Protein 7R5M (pdb70)

InterPro domains:
  IPR000089 Biotin/lipoyl attachment [PF00364] (36-109)
  IPR000089 Biotin/lipoyl attachment [PS50968] (34-110)
  IPR001078 2-oxoacid dehydrogenase acyltransferase, catalytic domain [PF00198] (226-458)
  IPR003016 2-oxo acid dehydrogenase, lipoyl-binding site [PS00189] (59-88)
  IPR004167 Peripheral subunit-binding domain [PF02817] (178-211)
  IPR004167 Peripheral subunit-binding domain [PS51826] (177-214)
  IPR006257 Dihydrolipoyllysine-residue acetyltransferase component of pyruvate dehydrogenase complex [TIGR01349] (37-458)
  IPR011053 Single hybrid motif [SSF51230] (33-127)
  IPR023213 Chloramphenicol acetyltransferase-like domain superfamily [G3DSA:3.30.559.10] (214-455)
  IPR036625 E3-binding domain superfamily [G3DSA:4.10.320.10] (173-213)
  IPR036625 E3-binding domain superfamily [SSF47005] (175-215)
  IPR045257 Dihydrolipoamide acetyltransferase/Pyruvate dehydrogenase protein X component [PTHR23151] (23-458)

Foldseek 3Di:
DDDDDDDDPVNVVVVVQLVCQPVPFDKDKDKDKAFFPVVVVVQVVVQPVDDPLAHADVVLLLLLLLQVLCQVQVLQQWWDDDPDIGGDDWAKEWEWAQEPVGIATFIDGRSPPDDSRVVRVSVVVVNVCVRVPPDDPVRGDDGAEYEYEDQVDQVWQDDDDGDGRGYFKYKYWYHKDKDWDWDQDPVGDIDTDITIMIMMMMMGGPVRDHPVSVVSSVVSSNVCNNVVVVSVD/DDDDDDDDPVNVVVVVQLVCQPVPFDKDKDKDKAFFPVVVVVQVVVQPVDDPLAHADVVLLLLLLLQVLCQVQVLQQWWDDDPDIGGDDWAKEWEWAQEPVGIATFIDGRSPPDDSRVVRVSVVVVNVCVRVPPDDPVRGDDGAEYEYEDQVDQVWQDDDDGDGRGYFKYKYWYHKDKDWDWDQDPVGDIDTDITIMIMMMMMGGPVRDHPVSVVSSVVSSNVCNNVVVVSVD/DDKDKDKDAADQVVVVVVQVVVCVPPNDHDDCVLVQVVLLVVLQPWFFAFPPDDDDDVVVVCCVVPPCVPDDGGDGDDDDWDDDHCMIMDMGHDRCNVRVVSSVVSSRVCSPPPSVVSDD/DDDDDDDDPVVVVVVVQLVCQPVPFDKDKDKDKAFFPVVVVVQVVVQPVDDPLAHADVVLLLLLLLQVLCQVQVLQQWWDDDPDIGGDDWAKEWEWAQEPVGIATFIDGRSPPDDSRVVRVSVVVVNVCVRVPPDDPVRGDDGAEYEYEDQVDQVWQDDDDGDGRGYFKYKYWYHKDKDWDWDQDPVGDIDTDITIMIMMMMMGGPVRDHPVSVVSSVVSSNVCNNVVVVSVD/DKDKAFFPVVVVVQVVVQVPDDPLDHADPVLLLVLLLVVLCCVLVPVPPWDWEPCVDIDGRSPPDDSSVSRVVVVVVVVVPCYEYEDQVDQVCYWHHKDKDWDWDQDPVGDTDTDITIMIMNDVVVSSVVSSRVCRNVVVVSVD/DDKDKDKDAADQVVVVVVQVVVCVPPNDHDDCVLVQVVLLVVLQPWFFAFPPDDDDDVVVVCCVPPNCVPDDGGDGDDDDWDDDHCMIMDMGHDRCNVRVVSSVVSSRVCSPPPSVVSDD/DKDKAFFPVVVVVQVVVQVPDDPLDHADPVLLLVLLLVVLCCVLVPVPPWDWEPCVDIDGRSPPDDSSVSRVVVVVVVVVPCYEYEDQVDQVCYWHHKDKDWDWDQDPVGDTDTDITIMIMNDVVVSSVVSSRVCRNVVVVSVD/DKDKAFFPVVVVVQVVVQVPDDPLDHADPVLLLVLLLVVLCCVLVPVPPWDWEPCVDIDGRSPPDDSSVSRVVVVVVVVVPCYEYEDQVDQVCYWHHKDKDWDWDQDPVGDTDTDITIMIMNDVVVSSVVSSRVCRNVVVVSVD/DDKDKDKDAADQVVVVVVQVVVCVPPNDHDDCVLVQVVLLVVLQPWFFAFPPDDDDDVVVVCCVVPNCVPDDGGDGDDDDWDDDHCMIMDMGHDRCNVRVVSSVVSSRVCSPPPSVVSDD

Nearest PDB structures (foldseek):
  8ohs-assembly1_C  TM=1.007E+00  e=3.738E-23  Neurospora crassa
  8dqq-assembly1_A  TM=2.784E-01  e=3.363E+00  Arabidopsis thaliana
  2iw6-assembly2_C  TM=2.604E-01  e=4.975E+00  Homo sapiens
  8ohs-assembly1_C  TM=1.007E+00  e=2.093E-23  Neurospora crassa
  8dqq-assembly1_A  TM=2.784E-01  e=2.907E+00  Arabidopsis thaliana

Secondary structure (DSSP, 8-state):
--EEEEPPHHHHHHHHHHHHHHHHS-EEEEEEEEE-HHHHHHHHHHTTS-SSS----HHHHHHHHHHHHHHHSGGGSEEE-SSEEEE-SS--EEE--EETTEE---EE---TT--HHHHHHHHHHHHHHHHHT---GGGGS--SEEEEE-TTSTT--EE--PPPSS-SEEEEE---EEEEEEEEETTTEEEEEEEEEEEEEEEEETTT--HHHHHHHHHHHHHHHHS-GGG--/--EEEEPPHHHHHHHHHHHHHHHHS-EEEEEEEEE-HHHHHHHHHHTTS-SSS----HHHHHHHHHHHHHHHSGGGSEEE-SSEEEE-SS--EEE-EEETTEEE--EE---TT--HHHHHHHHHHHHHHHHHT---GGGGS--SEEEEE-TTSTT--EE--PPPSS-SEEEEE---EEEEEEEEETTTEEEEEEEEEEEEEEEEETTT--HHHHHHHHHHHHHHHHS-GGG--/--EEEEEE----HHHHHHHHHHHHHT-----HHHHHHHHHHHHTTSB---TT----HHHHHHHHHTS--S----B------B-----EEEEEEHHHHHHHHHHHHHHHHHHHH-STTS--/--EEEEPPHHHHHHHHHHHHHHHHS-EEEEEEEEE-HHHHHHHHHHTTS-SSS----HHHHHHHHHHHHHHHSGGGSEEE-SSEEEE-SS--EEE-EEETTEEE--EE---TT--HHHHHHHHHHHHHHHHHT---GGGGS--SEEEEE-TTSTT--EE--PPPSS-SEEEEE---EEEEEEEEETTTEEEEEEEEEEEEEEEEETTT--HHHHHHHHHHHHHHHHS-GGG--/--EEEE-HHHHHHHHHHTTS-SSS----HHHHHHHHHHHHHHHSTT---S-EEE---EEE--TT--HHHHHHHHHHHHHH--B-EE-TTS---EE---EEEEEEEEETTTEEEEEEEEEEEE--HHHHHHHHHHHHHSGGGG--/--EEEEEE----HHHHHHHHHHHHHT-----HHHHHHHHHHHHTTSB---TT----HHHHHHHHHTSS-S----B------B-----EEEEEEHHHHHHHHHHHHHHHHHHHH-STTS--/--EEEE-HHHHHHHHHHTTS-SSS----HHHHHHHHHHHHHHH-TT---S-EEE---EEE--TT--HHHHHHHHHHHHHH--B-EE-TTS---EE---EEEEEEEEETTTEEEEEEEEEEEE--HHHHHHHHHHHHHSGGGG--/--EEEE-HHHHHHHHHHTTS-SSS----HHHHHHHHHHHHHHH-TT---S-EEE---EEE--TT--HHHHHHHHHHHHHH--B-EE-TTS---EE---EEEEEEEEETTTEEEEEEEEEEEE--HHHHHHHHHHHHHSGGGG--/--EEEEEE----HHHHHHHHHHHHHT-----HHHHHHHHHHHHTTSB---TT----HHHHHHHHHTSS-S----B------B-----EEEEEEHHHHHHHHHHHHHHHHHHHH-STTS--

Sequence (1491 aa):
AYTDVPISGMRKTIAARLKESVTENPHFFVSTNLSVSKLLKLRQALNSSADGRYKLSVNDFLIKAMGIASKRVPTVNSSWRDGVIRQFETVDVSVAVATPNGLITPIVKGVEGKGLESISAAVKELAKKARDGKLKPEEYQGGSISISNMGMNPAVQSFTAIINPPQAAILAVGAPQKVAVPVENEDGTTGVSWDEQIIVTASFDHKVVDGAVGAEWIRELKKVIENPLELLLAYTDVPISGMRKTIAARLKESVTENPHFFVSTNLSVSKLLKLRQALNSSADGRYKLSVNDFLIKAMGIASKRVPTVNSSWRDGVIRQFETVDVSVAVATPNGLITPIVKGVEGKGLESISAAVKELAKKARDGKLKPEEYQGGSISISNMGMNPAVQSFTAIINPPQAAILAVGAPQKVAVPVENEDGTTGVSWDEQIIVTASFDHKVVDGAVGAEWIRELKKVIENPLELLLPPVAVVTAPISLSAAIDVQNKLHKTIGVFLPLSTFITRATEIANQKLPLPANYQPTADELFNQVLGLDKVTRKESRGSYTPTFGSFVFSLQVPKSEEKRAQAFLQKMKLVLEQEPDKLVRAYTDVPISGMRKTIAARLKESVTENPHFFVSTNLSVSKLLKLRQALNSSADGRYKLSVNDFLIKAMGIASKRVPTVNSSWRDGVIRQFETVDVSVAVATPNGLITPIVKGVEGKGLESISAAVKELAKKARDGKLKPEEYQGGSISISNMGMNPAVQSFTAIINPPQAAILAVGAPQKVAVPVENEDGTTGVSWDEQIIVTASFDHKVVDGAVGAEWIRELKKVIENPLELLLVSTNLSVSKLLKLRQALNSSADGRYKLSVNDFLIKAMGIASKRVPTVFETVDVSVTPIVKGVEGKGLESISAAVKELAKKAISISNMGMNPALAVGAPQKVAVPVENEDGTTGVSWDEQIIVTVGAEWIRELKKVIENPLELLLPPVAVVTAPISLSAAIDVQNKLHKTIGVFLPLSTFITRATEIANQKLPLPANYQPTADELFNQVLGLDKVTRKESRGSYTPTFGSFVFSLQVPKSEEKRAQAFLQKMKLVLEQEPDKLVRVSTNLSVSKLLKLRQALNSSADGRYKLSVNDFLIKAMGIASKRVPTVFETVDVSVTPIVKGVEGKGLESISAAVKELAKKAISISNMGMNPALAVGAPQKVAVPVENEDGTTGVSWDEQIIVTVGAEWIRELKKVIENPLELLLVSTNLSVSKLLKLRQALNSSADGRYKLSVNDFLIKAMGIASKRVPTVFETVDVSVTPIVKGVEGKGLESISAAVKELAKKAISISNMGMNPALAVGAPQKVAVPVENEDGTTGVSWDEQIIVTVGAEWIRELKKVIENPLELLLPPVAVVTAPISLSAAIDVQNKLHKTIGVFLPLSTFITRATEIANQKLPLPANYQPTADELFNQVLGLDKVTRKESRGSYTPTFGSFVFSLQVPKSEEKRAQAFLQKMKLVLEQEPDKLVR

Structure (mmCIF, N/CA/C/O backbone):
data_7R5M
#
_entry.id   7R5M
#
_cell.length_a   1.00
_cell.length_b   1.00
_cell.length_c   1.00
_cell.angle_alpha   90.00
_cell.angle_beta   90.00
_cell.angle_gamma   90.00
#
_symmetry.space_group_name_H-M   'P 1'
#
loop_
_entity.id
_entity.type
_entity.pdbx_description
1 polymer 'Dihydrolipoyllysine-residue acetyltransferase component of pyruvate dehydrogenase complex, mitochondrial'
2 polymer 'Pyruvate dehydrogenase X component'
#
loop_
_atom_site.group_PDB
_atom_site.id
_atom_site.type_symbol
_atom_site.label_atom_id
_atom_site.label_alt_id
_atom_site.label_comp_id
_atom_site.label_asym_id
_atom_site.label_entity_id
_atom_site.label_seq_id
_atom_site.pdbx_PDB_ins_code
_atom_site.Cartn_x
_atom_site.Cartn_y
_atom_site.Cartn_z
_atom_site.occupancy
_atom_site.B_iso_or_equiv
_atom_site.auth_seq_id
_atom_site.auth_comp_id
_atom_site.auth_asym_id
_atom_site.auth_atom_id
_atom_site.pdbx_PDB_model_num
ATOM 1 N N . ALA A 1 3 ? 94.586 140.455 157.932 1.00 39.14 226 ALA A N 1
ATOM 2 C CA . ALA A 1 3 ? 93.327 139.945 157.404 1.00 39.14 226 ALA A CA 1
ATOM 3 C C . ALA A 1 3 ? 93.450 138.464 157.058 1.00 39.14 226 ALA A C 1
ATOM 4 O O . ALA A 1 3 ? 94.326 138.067 156.290 1.00 39.14 226 ALA A O 1
ATOM 6 N N . TYR A 1 4 ? 92.565 137.654 157.630 1.00 33.39 227 TYR A N 1
ATOM 7 C CA . TYR A 1 4 ? 92.573 136.208 157.431 1.00 33.39 227 TYR A CA 1
ATOM 8 C C . TYR A 1 4 ? 91.312 135.651 158.084 1.00 33.39 227 TYR A C 1
ATOM 9 O O . TYR A 1 4 ? 90.532 136.388 158.696 1.00 33.39 227 TYR A O 1
ATOM 18 N N . THR A 1 5 ? 91.116 134.340 157.940 1.00 33.70 228 THR A N 1
ATOM 19 C CA . THR A 1 5 ? 89.994 133.634 158.545 1.00 33.70 228 THR A CA 1
ATOM 20 C C . THR A 1 5 ? 90.487 132.322 159.137 1.00 33.70 228 THR A C 1
ATOM 21 O O . THR A 1 5 ? 91.501 131.769 158.702 1.00 33.70 228 THR A O 1
ATOM 25 N N . ASP A 1 6 ? 89.755 131.836 160.139 1.00 38.13 229 ASP A N 1
ATOM 26 C CA . ASP A 1 6 ? 90.062 130.595 160.839 1.00 38.13 229 ASP A CA 1
ATOM 27 C C . ASP A 1 6 ? 88.802 129.749 160.945 1.00 38.13 229 ASP A C 1
ATOM 28 O O . ASP A 1 6 ? 87.715 130.276 161.200 1.00 38.13 229 ASP A O 1
ATOM 33 N N . VAL A 1 7 ? 88.961 128.440 160.745 1.00 44.70 230 VAL A N 1
ATOM 34 C CA . VAL A 1 7 ? 87.865 127.470 160.784 1.00 44.70 230 VAL A CA 1
ATOM 35 C C . VAL A 1 7 ? 88.261 126.359 161.758 1.00 44.70 230 VAL A C 1
ATOM 36 O O . VAL A 1 7 ? 89.390 125.857 161.658 1.00 44.70 230 VAL A O 1
ATOM 40 N N . PRO A 1 8 ? 87.415 125.957 162.722 1.00 51.24 231 PRO A N 1
ATOM 41 C CA . PRO A 1 8 ? 87.820 124.885 163.647 1.00 51.24 231 PRO A CA 1
ATOM 42 C C . PRO A 1 8 ? 88.081 123.566 162.929 1.00 51.24 231 PRO A C 1
ATOM 43 O O . PRO A 1 8 ? 87.401 123.217 161.962 1.00 51.24 231 PRO A O 1
ATOM 47 N N . ILE A 1 9 ? 89.083 122.833 163.418 1.00 46.76 232 ILE A N 1
ATOM 48 C CA . ILE A 1 9 ? 89.427 121.545 162.824 1.00 46.76 232 ILE A CA 1
ATOM 49 C C . ILE A 1 9 ? 88.307 120.544 163.075 1.00 46.76 232 ILE A C 1
ATOM 50 O O . ILE A 1 9 ? 87.734 120.477 164.171 1.00 46.76 232 ILE A O 1
ATOM 55 N N . SER A 1 10 ? 87.991 119.759 162.048 1.00 49.52 233 SER A N 1
ATOM 56 C CA . SER A 1 10 ? 86.916 118.781 162.131 1.00 49.52 233 SER A CA 1
ATOM 57 C C . SER A 1 10 ? 87.325 117.587 162.987 1.00 49.52 233 SER A C 1
ATOM 58 O O . SER A 1 10 ? 88.508 117.267 163.129 1.00 49.52 233 SER A O 1
ATOM 61 N N . GLY A 1 11 ? 86.320 116.926 163.563 1.00 48.06 234 GLY A N 1
ATOM 62 C CA . GLY A 1 11 ? 86.585 115.733 164.351 1.00 48.06 234 GLY A CA 1
ATOM 63 C C . GLY A 1 11 ? 87.147 114.602 163.511 1.00 48.06 234 GLY A C 1
ATOM 64 O O . GLY A 1 11 ? 88.011 113.846 163.967 1.00 48.06 234 GLY A O 1
ATOM 65 N N . MET A 1 12 ? 86.665 114.466 162.274 1.00 49.38 235 MET A N 1
ATOM 66 C CA . MET A 1 12 ? 87.145 113.420 161.382 1.00 49.38 235 MET A CA 1
ATOM 67 C C . MET A 1 12 ? 88.503 113.731 160.764 1.00 49.38 235 MET A C 1
ATOM 68 O O . MET A 1 12 ? 89.172 112.810 160.287 1.00 49.38 235 MET A O 1
ATOM 73 N N . ARG A 1 13 ? 88.944 114.985 160.803 1.00 39.91 236 ARG A N 1
ATOM 74 C CA . ARG A 1 13 ? 90.222 115.371 160.162 1.00 39.91 236 ARG A CA 1
ATOM 75 C C . ARG A 1 13 ? 91.390 114.901 161.034 1.00 39.91 236 ARG A C 1
ATOM 76 O O . ARG A 1 13 ? 92.425 114.569 160.440 1.00 39.91 236 ARG A O 1
ATOM 84 N N . LYS A 1 14 ? 91.271 114.875 162.366 1.00 41.39 237 LYS A N 1
ATOM 85 C CA . LYS A 1 14 ? 92.330 114.367 163.232 1.00 41.39 237 LYS A CA 1
ATOM 86 C C . LYS A 1 14 ? 92.453 112.848 163.163 1.00 41.39 237 LYS A C 1
ATOM 87 O O . LYS A 1 14 ? 93.563 112.316 163.292 1.00 41.39 237 LYS A O 1
ATOM 93 N N . THR A 1 15 ? 91.336 112.139 162.963 1.00 39.54 238 THR A N 1
ATOM 94 C CA . THR A 1 15 ? 91.379 110.680 162.866 1.00 39.54 238 THR A CA 1
ATOM 95 C C . THR A 1 15 ? 92.243 110.207 161.704 1.00 39.54 238 THR A C 1
ATOM 96 O O . THR A 1 15 ? 92.896 109.161 161.805 1.00 39.54 238 THR A O 1
ATOM 100 N N . ILE A 1 16 ? 92.265 110.961 160.606 1.00 32.45 239 ILE A N 1
ATOM 101 C CA . ILE A 1 16 ? 93.136 110.648 159.475 1.00 32.45 239 ILE A CA 1
ATOM 102 C C . ILE A 1 16 ? 94.521 111.280 159.622 1.00 32.45 239 ILE A C 1
ATOM 103 O O . ILE A 1 16 ? 95.510 110.703 159.156 1.00 32.45 239 ILE A O 1
ATOM 108 N N . ALA A 1 17 ? 94.612 112.455 160.252 1.00 25.05 240 ALA A N 1
ATOM 109 C CA . ALA A 1 17 ? 95.908 113.099 160.449 1.00 25.05 240 ALA A CA 1
ATOM 110 C C . ALA A 1 17 ? 96.818 112.232 161.312 1.00 25.05 240 ALA A C 1
ATOM 111 O O . ALA A 1 17 ? 97.987 112.010 160.973 1.00 25.05 240 ALA A O 1
ATOM 113 N N . ALA A 1 18 ? 96.293 111.744 162.441 1.00 24.50 241 ALA A N 1
ATOM 114 C CA . ALA A 1 18 ? 97.070 110.882 163.327 1.00 24.50 241 ALA A CA 1
ATOM 115 C C . ALA A 1 18 ? 97.520 109.616 162.607 1.00 24.50 241 ALA A C 1
ATOM 116 O O . ALA A 1 18 ? 98.663 109.173 162.767 1.00 24.50 241 ALA A O 1
ATOM 118 N N . ARG A 1 19 ? 96.612 109.017 161.829 1.00 20.61 242 ARG A N 1
ATOM 119 C CA . ARG A 1 19 ? 96.900 107.754 161.102 1.00 20.61 242 ARG A CA 1
ATOM 120 C C . ARG A 1 19 ? 98.015 107.995 160.089 1.00 20.61 242 ARG A C 1
ATOM 121 O O . ARG A 1 19 ? 98.944 107.183 160.066 1.00 20.61 242 ARG A O 1
ATOM 129 N N . LEU A 1 20 ? 97.901 109.030 159.254 1.00 15.86 243 LEU A N 1
ATOM 130 C CA . LEU A 1 20 ? 98.943 109.385 158.292 1.00 15.86 243 LEU A CA 1
ATOM 131 C C . LEU A 1 20 ? 100.270 109.655 158.991 1.00 15.86 243 LEU A C 1
ATOM 132 O O . LEU A 1 20 ? 101.332 109.261 158.497 1.00 15.86 243 LEU A O 1
ATOM 137 N N . LYS A 1 21 ? 100.228 110.326 160.144 1.00 17.53 244 LYS A N 1
ATOM 138 C CA . LYS A 1 21 ? 101.459 110.646 160.855 1.00 17.53 244 LYS A CA 1
ATOM 139 C C . LYS A 1 21 ? 102.082 109.388 161.449 1.00 17.53 244 LYS A C 1
ATOM 140 O O . LYS A 1 21 ? 103.305 109.319 161.617 1.00 17.53 244 LYS A O 1
ATOM 146 N N . GLU A 1 22 ? 101.257 108.388 161.772 1.00 19.59 245 GLU A N 1
ATOM 147 C CA . GLU A 1 22 ? 101.758 107.127 162.304 1.00 19.59 245 GLU A CA 1
ATOM 148 C C . GLU A 1 22 ? 102.365 106.260 161.208 1.00 19.59 245 GLU A C 1
ATOM 149 O O . GLU A 1 22 ? 103.340 105.544 161.463 1.00 19.59 245 GLU A O 1
ATOM 155 N N . SER A 1 23 ? 101.803 106.309 159.996 1.00 15.14 246 SER A N 1
ATOM 156 C CA . SER A 1 23 ? 102.295 105.459 158.915 1.00 15.14 246 SER A CA 1
ATOM 157 C C . SER A 1 23 ? 103.727 105.810 158.522 1.00 15.14 246 SER A C 1
ATOM 158 O O . SER A 1 23 ? 104.558 104.915 158.321 1.00 15.14 246 SER A O 1
ATOM 161 N N . VAL A 1 24 ? 104.029 107.104 158.392 1.00 14.07 247 VAL A N 1
ATOM 162 C CA . VAL A 1 24 ? 105.353 107.525 157.936 1.00 14.07 247 VAL A CA 1
ATOM 163 C C . VAL A 1 24 ? 106.427 107.124 158.941 1.00 14.07 247 VAL A C 1
ATOM 164 O O . VAL A 1 24 ? 107.502 106.642 158.561 1.00 14.07 247 VAL A O 1
ATOM 168 N N . THR A 1 25 ? 106.158 107.311 160.232 1.00 19.23 248 THR A N 1
ATOM 169 C CA . THR A 1 25 ? 107.127 106.990 161.273 1.00 19.23 248 THR A CA 1
ATOM 170 C C . THR A 1 25 ? 107.180 105.505 161.621 1.00 19.23 248 THR A C 1
ATOM 171 O O . THR A 1 25 ? 108.025 105.120 162.437 1.00 19.23 248 THR A O 1
ATOM 175 N N . GLU A 1 26 ? 106.315 104.672 161.028 1.00 17.87 249 GLU A N 1
ATOM 176 C CA . GLU A 1 26 ? 106.255 103.244 161.315 1.00 17.87 249 GLU A CA 1
ATOM 177 C C . GLU A 1 26 ? 106.681 102.376 160.139 1.00 17.87 249 GLU A C 1
ATOM 178 O O . GLU A 1 26 ? 107.125 101.246 160.363 1.00 17.87 249 GLU A O 1
ATOM 184 N N . ASN A 1 27 ? 106.588 102.883 158.913 1.00 12.49 250 ASN A N 1
ATOM 185 C CA . ASN A 1 27 ? 106.892 102.119 157.702 1.00 12.49 250 ASN A CA 1
ATOM 186 C C . ASN A 1 27 ? 107.903 102.876 156.845 1.00 12.49 250 ASN A C 1
ATOM 187 O O . ASN A 1 27 ? 107.538 103.909 156.245 1.00 12.49 250 ASN A O 1
ATOM 192 N N . PRO A 1 28 ? 109.165 102.438 156.758 1.00 8.92 251 PRO A N 1
ATOM 193 C CA . PRO A 1 28 ? 110.053 103.010 155.738 1.00 8.92 251 PRO A CA 1
ATOM 194 C C . PRO A 1 28 ? 109.505 102.723 154.349 1.00 8.92 251 PRO A C 1
ATOM 195 O O . PRO A 1 28 ? 108.903 101.677 154.109 1.00 8.92 251 PRO A O 1
ATOM 199 N N . HIS A 1 29 ? 109.716 103.668 153.434 1.00 6.45 252 HIS A N 1
ATOM 200 C CA . HIS A 1 29 ? 109.137 103.628 152.097 1.00 6.45 252 HIS A CA 1
ATOM 201 C C . HIS A 1 29 ? 110.240 103.547 151.052 1.00 6.45 252 HIS A C 1
ATOM 202 O O . HIS A 1 29 ? 111.283 104.194 151.188 1.00 6.45 252 HIS A O 1
ATOM 209 N N . PHE A 1 30 ? 110.006 102.745 150.011 1.00 6.85 253 PHE A N 1
ATOM 210 C CA . PHE A 1 30 ? 110.820 102.812 148.803 1.00 6.85 253 PHE A CA 1
ATOM 211 C C . PHE A 1 30 ? 109.937 102.548 147.592 1.00 6.85 253 PHE A C 1
ATOM 212 O O . PHE A 1 30 ? 109.023 101.718 147.642 1.00 6.85 253 PHE A O 1
ATOM 220 N N . PHE A 1 31 ? 110.216 103.277 146.513 1.00 4.97 254 PHE A N 1
ATOM 221 C CA . PHE A 1 31 ? 109.372 103.337 145.330 1.00 4.97 254 PHE A CA 1
ATOM 222 C C . PHE A 1 31 ? 109.994 102.579 144.164 1.00 4.97 254 PHE A C 1
ATOM 223 O O . PHE A 1 31 ? 111.208 102.366 144.101 1.00 4.97 254 PHE A O 1
ATOM 231 N N . VAL A 1 32 ? 109.129 102.172 143.236 1.00 3.66 255 VAL A N 1
ATOM 232 C CA . VAL A 1 32 ? 109.522 101.548 141.977 1.00 3.66 255 VAL A CA 1
ATOM 233 C C . VAL A 1 32 ? 108.550 102.035 140.910 1.00 3.66 255 VAL A C 1
ATOM 234 O O . VAL A 1 32 ? 107.356 102.197 141.179 1.00 3.66 255 VAL A O 1
ATOM 238 N N . SER A 1 33 ? 109.064 102.286 139.705 1.00 3.17 256 SER A N 1
ATOM 239 C CA . SER A 1 33 ? 108.281 102.845 138.610 1.00 3.17 256 SER A CA 1
ATOM 240 C C . SER A 1 33 ? 108.448 101.983 137.367 1.00 3.17 256 SER A C 1
ATOM 241 O O . SER A 1 33 ? 109.472 101.319 137.185 1.00 3.17 256 SER A O 1
ATOM 244 N N . THR A 1 34 ? 107.426 102.001 136.514 1.00 4.17 257 THR A N 1
ATOM 245 C CA . THR A 1 34 ? 107.479 101.269 135.256 1.00 4.17 257 THR A CA 1
ATOM 246 C C . THR A 1 34 ? 106.516 101.907 134.267 1.00 4.17 257 THR A C 1
ATOM 247 O O . THR A 1 34 ? 105.643 102.694 134.643 1.00 4.17 257 THR A O 1
ATOM 251 N N . ASN A 1 35 ? 106.703 101.563 132.993 1.00 9.47 258 ASN A N 1
ATOM 252 C CA . ASN A 1 35 ? 105.852 102.013 131.899 1.00 9.47 258 ASN A CA 1
ATOM 253 C C . ASN A 1 35 ? 105.214 100.805 131.227 1.00 9.47 258 ASN A C 1
ATOM 254 O O . ASN A 1 35 ? 105.899 99.817 130.942 1.00 9.47 258 ASN A O 1
ATOM 259 N N . LEU A 1 36 ? 103.903 100.883 130.990 1.00 2.22 259 LEU A N 1
ATOM 260 C CA . LEU A 1 36 ? 103.124 99.798 130.408 1.00 2.22 259 LEU A CA 1
ATOM 261 C C . LEU A 1 36 ? 102.463 100.278 129.125 1.00 2.22 259 LEU A C 1
ATOM 262 O O . LEU A 1 36 ? 101.917 101.384 129.078 1.00 2.22 259 LEU A O 1
ATOM 267 N N . SER A 1 37 ? 102.495 99.426 128.102 1.00 1.71 260 SER A N 1
ATOM 268 C CA . SER A 1 37 ? 101.770 99.654 126.857 1.00 1.71 260 SER A CA 1
ATOM 269 C C . SER A 1 37 ? 100.414 98.968 126.943 1.00 1.71 260 SER A C 1
ATOM 270 O O . SER A 1 37 ? 100.333 97.793 127.317 1.00 1.71 260 SER A O 1
ATOM 273 N N . VAL A 1 38 ? 99.356 99.703 126.589 1.00 1.97 261 VAL A N 1
ATOM 274 C CA . VAL A 1 38 ? 97.980 99.277 126.838 1.00 1.97 261 VAL A CA 1
ATOM 275 C C . VAL A 1 38 ? 97.133 99.353 125.570 1.00 1.97 261 VAL A C 1
ATOM 276 O O . VAL A 1 38 ? 95.904 99.446 125.645 1.00 1.97 261 VAL A O 1
ATOM 280 N N . SER A 1 39 ? 97.768 99.295 124.398 1.00 3.15 262 SER A N 1
ATOM 281 C CA . SER A 1 39 ? 97.006 99.328 123.152 1.00 3.15 262 SER A CA 1
ATOM 282 C C . SER A 1 39 ? 96.185 98.054 122.990 1.00 3.15 262 SER A C 1
ATOM 283 O O . SER A 1 39 ? 94.991 98.103 122.664 1.00 3.15 262 SER A O 1
ATOM 286 N N . LYS A 1 40 ? 96.822 96.901 123.210 1.00 5.97 263 LYS A N 1
ATOM 287 C CA . LYS A 1 40 ? 96.139 95.620 123.065 1.00 5.97 263 LYS A CA 1
ATOM 288 C C . LYS A 1 40 ? 94.991 95.497 124.060 1.00 5.97 263 LYS A C 1
ATOM 289 O O . LYS A 1 40 ? 93.931 94.949 123.734 1.00 5.97 263 LYS A O 1
ATOM 295 N N . LEU A 1 41 ? 95.194 95.985 125.287 1.00 4.42 264 LEU A N 1
ATOM 296 C CA . LEU A 1 41 ? 94.131 95.964 126.288 1.00 4.42 264 LEU A CA 1
ATOM 297 C C . LEU A 1 41 ? 92.932 96.794 125.841 1.00 4.42 264 LEU A C 1
ATOM 298 O O . LEU A 1 41 ? 91.781 96.383 126.029 1.00 4.42 264 LEU A O 1
ATOM 303 N N . LEU A 1 42 ? 93.182 97.971 125.259 1.00 4.52 265 LEU A N 1
ATOM 304 C CA . LEU A 1 42 ? 92.089 98.788 124.738 1.00 4.52 265 LEU A CA 1
ATOM 305 C C . LEU A 1 42 ? 91.352 98.074 123.613 1.00 4.52 265 LEU A C 1
ATOM 306 O O . LEU A 1 42 ? 90.117 98.120 123.546 1.00 4.52 265 LEU A O 1
ATOM 311 N N . LYS A 1 43 ? 92.093 97.432 122.703 1.00 5.78 266 LYS A N 1
ATOM 312 C CA . LYS A 1 43 ? 91.447 96.681 121.629 1.00 5.78 266 LYS A CA 1
ATOM 313 C C . LYS A 1 43 ? 90.574 95.562 122.186 1.00 5.78 266 LYS A C 1
ATOM 314 O O . LYS A 1 43 ? 89.449 95.348 121.719 1.00 5.78 266 LYS A O 1
ATOM 320 N N . LEU A 1 44 ? 91.079 94.838 123.189 1.00 5.70 267 LEU A N 1
ATOM 321 C CA . LEU A 1 44 ? 90.304 93.755 123.788 1.00 5.70 267 LEU A CA 1
ATOM 322 C C . LEU A 1 44 ? 89.049 94.291 124.467 1.00 5.70 267 LEU A C 1
ATOM 323 O O . LEU A 1 44 ? 87.968 93.700 124.345 1.00 5.70 267 LEU A O 1
ATOM 328 N N . ARG A 1 45 ? 89.180 95.398 125.208 1.00 6.89 268 ARG A N 1
ATOM 329 C CA . ARG A 1 45 ? 88.020 96.006 125.852 1.00 6.89 268 ARG A CA 1
ATOM 330 C C . ARG A 1 45 ? 86.977 96.424 124.822 1.00 6.89 268 ARG A C 1
ATOM 331 O O . ARG A 1 45 ? 85.779 96.198 125.021 1.00 6.89 268 ARG A O 1
ATOM 339 N N . GLN A 1 46 ? 87.415 97.027 123.712 1.00 8.31 269 GLN A N 1
ATOM 340 C CA . GLN A 1 46 ? 86.474 97.413 122.663 1.00 8.31 269 GLN A CA 1
ATOM 341 C C . GLN A 1 46 ? 85.803 96.187 122.058 1.00 8.31 269 GLN A C 1
ATOM 342 O O . GLN A 1 46 ? 84.617 96.226 121.711 1.00 8.31 269 GLN A O 1
ATOM 348 N N . ALA A 1 47 ? 86.549 95.090 121.921 1.00 8.59 270 ALA A N 1
ATOM 349 C CA . ALA A 1 47 ? 85.971 93.874 121.362 1.00 8.59 270 ALA A CA 1
ATOM 350 C C . ALA A 1 47 ? 84.927 93.279 122.299 1.00 8.59 270 ALA A C 1
ATOM 351 O O . ALA A 1 47 ? 83.920 92.726 121.841 1.00 8.59 270 ALA A O 1
ATOM 353 N N . LEU A 1 48 ? 85.143 93.391 123.613 1.00 9.97 271 LEU A N 1
ATOM 354 C CA . LEU A 1 48 ? 84.263 92.778 124.603 1.00 9.97 271 LEU A CA 1
ATOM 355 C C . LEU A 1 48 ? 83.146 93.699 125.086 1.00 9.97 271 LEU A C 1
ATOM 356 O O . LEU A 1 48 ? 82.228 93.216 125.760 1.00 9.97 271 LEU A O 1
ATOM 361 N N . ASN A 1 49 ? 83.189 94.995 124.761 1.00 11.20 272 ASN A N 1
ATOM 362 C CA . ASN A 1 49 ? 82.135 95.942 125.115 1.00 11.20 272 ASN A CA 1
ATOM 363 C C . ASN A 1 49 ? 81.145 96.186 123.978 1.00 11.20 272 ASN A C 1
ATOM 364 O O . ASN A 1 49 ? 80.215 96.981 124.153 1.00 11.20 272 ASN A O 1
ATOM 369 N N . SER A 1 50 ? 81.303 95.505 122.834 1.00 16.56 273 SER A N 1
ATOM 370 C CA . SER A 1 50 ? 80.379 95.602 121.711 1.00 16.56 273 SER A CA 1
ATOM 371 C C . SER A 1 50 ? 79.588 94.326 121.465 1.00 16.56 273 SER A C 1
ATOM 372 O O . SER A 1 50 ? 78.514 94.397 120.860 1.00 16.56 273 SER A O 1
ATOM 375 N N . SER A 1 51 ? 80.083 93.173 121.915 1.00 16.18 274 SER A N 1
ATOM 376 C CA . SER A 1 51 ? 79.344 91.922 121.801 1.00 16.18 274 SER A CA 1
ATOM 377 C C . SER A 1 51 ? 78.282 91.752 122.885 1.00 16.18 274 SER A C 1
ATOM 378 O O . SER A 1 51 ? 77.648 90.692 122.935 1.00 16.18 274 SER A O 1
ATOM 381 N N . ALA A 1 52 ? 78.070 92.752 123.740 1.00 20.80 275 ALA A N 1
ATOM 382 C CA . ALA A 1 52 ? 77.062 92.724 124.790 1.00 20.80 275 ALA A CA 1
ATOM 383 C C . ALA A 1 52 ? 75.832 93.517 124.365 1.00 20.80 275 ALA A C 1
ATOM 384 O O . ALA A 1 52 ? 75.880 94.342 123.448 1.00 20.80 275 ALA A O 1
ATOM 386 N N . ASP A 1 53 ? 74.723 93.255 125.059 1.00 39.59 276 ASP A N 1
ATOM 387 C CA . ASP A 1 53 ? 73.431 93.872 124.774 1.00 39.59 276 ASP A CA 1
ATOM 388 C C . ASP A 1 53 ? 73.015 94.906 125.815 1.00 39.59 276 ASP A C 1
ATOM 389 O O . ASP A 1 53 ? 71.939 95.497 125.674 1.00 39.59 276 ASP A O 1
ATOM 394 N N . GLY A 1 54 ? 73.836 95.145 126.843 1.00 36.98 277 GLY A N 1
ATOM 395 C CA . GLY A 1 54 ? 73.504 96.042 127.937 1.00 36.98 277 GLY A CA 1
ATOM 396 C C . GLY A 1 54 ? 73.741 95.440 129.311 1.00 36.98 277 GLY A C 1
ATOM 397 O O . GLY A 1 54 ? 73.498 96.101 130.325 1.00 36.98 277 GLY A O 1
ATOM 398 N N . ARG A 1 55 ? 74.202 94.184 129.362 1.00 25.56 278 ARG A N 1
ATOM 399 C CA . ARG A 1 55 ? 74.399 93.509 130.641 1.00 25.56 278 ARG A CA 1
ATOM 400 C C . ARG A 1 55 ? 75.465 94.198 131.486 1.00 25.56 278 ARG A C 1
ATOM 401 O O . ARG A 1 55 ? 75.299 94.344 132.703 1.00 25.56 278 ARG A O 1
ATOM 409 N N . TYR A 1 56 ? 76.564 94.625 130.864 1.00 18.32 279 TYR A N 1
ATOM 410 C CA . TYR A 1 56 ? 77.725 95.115 131.596 1.00 18.32 279 TYR A CA 1
ATOM 411 C C . TYR A 1 56 ? 78.443 96.180 130.774 1.00 18.32 279 TYR A C 1
ATOM 412 O O . TYR A 1 56 ? 78.067 96.485 129.638 1.00 18.32 279 TYR A O 1
ATOM 421 N N . LYS A 1 57 ? 79.491 96.745 131.373 1.00 15.43 280 LYS A N 1
ATOM 422 C CA . LYS A 1 57 ? 80.408 97.648 130.687 1.00 15.43 280 LYS A CA 1
ATOM 423 C C . LYS A 1 57 ? 81.686 97.705 131.510 1.00 15.43 280 LYS A C 1
ATOM 424 O O . LYS A 1 57 ? 81.632 97.959 132.717 1.00 15.43 280 LYS A O 1
ATOM 430 N N . LEU A 1 58 ? 82.823 97.478 130.858 1.00 13.71 281 LEU A N 1
ATOM 431 C CA . LEU A 1 58 ? 84.092 97.256 131.536 1.00 13.71 281 LEU A CA 1
ATOM 432 C C . LEU A 1 58 ? 84.945 98.522 131.541 1.00 13.71 281 LEU A C 1
ATOM 433 O O . LEU A 1 58 ? 84.602 99.544 130.942 1.00 13.71 281 LEU A O 1
ATOM 438 N N . SER A 1 59 ? 86.078 98.436 132.237 1.00 12.12 282 SER A N 1
ATOM 439 C CA . SER A 1 59 ? 87.015 99.546 132.347 1.00 12.12 282 SER A CA 1
ATOM 440 C C . SER A 1 59 ? 88.401 98.982 132.636 1.00 12.12 282 SER A C 1
ATOM 441 O O . SER A 1 59 ? 88.565 97.792 132.912 1.00 12.12 282 SER A O 1
ATOM 444 N N . VAL A 1 60 ? 89.400 99.866 132.572 1.00 9.31 283 VAL A N 1
ATOM 445 C CA . VAL A 1 60 ? 90.793 99.445 132.713 1.00 9.31 283 VAL A CA 1
ATOM 446 C C . VAL A 1 60 ? 91.068 98.963 134.134 1.00 9.31 283 VAL A C 1
ATOM 447 O O . VAL A 1 60 ? 91.886 98.055 134.348 1.00 9.31 283 VAL A O 1
ATOM 451 N N . ASN A 1 61 ? 90.429 99.597 135.126 1.00 9.70 284 ASN A N 1
ATOM 452 C CA . ASN A 1 61 ? 90.708 99.301 136.530 1.00 9.70 284 ASN A CA 1
ATOM 453 C C . ASN A 1 61 ? 90.453 97.835 136.859 1.00 9.70 284 ASN A C 1
ATOM 454 O O . ASN A 1 61 ? 91.200 97.230 137.635 1.00 9.70 284 ASN A O 1
ATOM 459 N N . ASP A 1 62 ? 89.399 97.248 136.283 1.00 14.12 285 ASP A N 1
ATOM 460 C CA . ASP A 1 62 ? 89.109 95.836 136.522 1.00 14.12 285 ASP A CA 1
ATOM 461 C C . ASP A 1 62 ? 90.236 94.948 136.005 1.00 14.12 285 ASP A C 1
ATOM 462 O O . ASP A 1 62 ? 90.641 93.988 136.676 1.00 14.12 285 ASP A O 1
ATOM 467 N N . PHE A 1 63 ? 90.738 95.246 134.802 1.00 7.09 286 PHE A N 1
ATOM 468 C CA . PHE A 1 63 ? 91.861 94.498 134.248 1.00 7.09 286 PHE A CA 1
ATOM 469 C C . PHE A 1 63 ? 93.078 94.602 135.154 1.00 7.09 286 PHE A C 1
ATOM 470 O O . PHE A 1 63 ? 93.757 93.602 135.422 1.00 7.09 286 PHE A O 1
ATOM 478 N N . LEU A 1 64 ? 93.370 95.815 135.631 1.00 6.50 287 LEU A N 1
ATOM 479 C CA . LEU A 1 64 ? 94.521 96.007 136.505 1.00 6.50 287 LEU A CA 1
ATOM 480 C C . LEU A 1 64 ? 94.344 95.255 137.818 1.00 6.50 287 LEU A C 1
ATOM 481 O O . LEU A 1 64 ? 95.303 94.682 138.341 1.00 6.50 287 LEU A O 1
ATOM 486 N N . ILE A 1 65 ? 93.125 95.252 138.363 1.00 9.53 288 ILE A N 1
ATOM 487 C CA . ILE A 1 65 ? 92.843 94.531 139.604 1.00 9.53 288 ILE A CA 1
ATOM 488 C C . ILE A 1 65 ? 93.094 93.035 139.426 1.00 9.53 288 ILE A C 1
ATOM 489 O O . ILE A 1 65 ? 93.742 92.391 140.263 1.00 9.53 288 ILE A O 1
ATOM 494 N N . LYS A 1 66 ? 92.575 92.458 138.337 1.00 7.69 289 LYS A N 1
ATOM 495 C CA . LYS A 1 66 ? 92.764 91.027 138.100 1.00 7.69 289 LYS A CA 1
ATOM 496 C C . LYS A 1 66 ? 94.239 90.689 137.898 1.00 7.69 289 LYS A C 1
ATOM 497 O O . LYS A 1 66 ? 94.738 89.689 138.438 1.00 7.69 289 LYS A O 1
ATOM 503 N N . ALA A 1 67 ? 94.946 91.503 137.106 1.00 6.69 290 ALA A N 1
ATOM 504 C CA . ALA A 1 67 ? 96.370 91.273 136.885 1.00 6.69 290 ALA A CA 1
ATOM 505 C C . ALA A 1 67 ? 97.146 91.392 138.191 1.00 6.69 290 ALA A C 1
ATOM 506 O O . ALA A 1 67 ? 98.104 90.643 138.425 1.00 6.69 290 ALA A O 1
ATOM 508 N N . MET A 1 68 ? 96.706 92.324 139.044 1.00 6.66 291 MET A N 1
ATOM 509 C CA . MET A 1 68 ? 97.335 92.546 140.369 1.00 6.66 291 MET A CA 1
ATOM 510 C C . MET A 1 68 ? 97.126 91.288 141.206 1.00 6.66 291 MET A C 1
ATOM 511 O O . MET A 1 68 ? 98.048 90.950 141.915 1.00 6.66 291 MET A O 1
ATOM 516 N N . GLY A 1 69 ? 95.957 90.643 141.143 1.00 12.12 292 GLY A N 1
ATOM 517 C CA . GLY A 1 69 ? 95.710 89.389 141.845 1.00 12.12 292 GLY A CA 1
ATOM 518 C C . GLY A 1 69 ? 96.610 88.264 141.369 1.00 12.12 292 GLY A C 1
ATOM 519 O O . GLY A 1 69 ? 97.174 87.519 142.178 1.00 12.12 292 GLY A O 1
ATOM 520 N N . ILE A 1 70 ? 96.767 88.135 140.049 1.00 7.40 293 ILE A N 1
ATOM 521 C CA . ILE A 1 70 ? 97.617 87.079 139.497 1.00 7.40 293 ILE A CA 1
ATOM 522 C C . ILE A 1 70 ? 99.066 87.287 139.931 1.00 7.40 293 ILE A C 1
ATOM 523 O O . ILE A 1 70 ? 99.750 86.345 140.356 1.00 7.40 293 ILE A O 1
ATOM 528 N N . ALA A 1 71 ? 99.560 88.524 139.812 1.00 6.75 294 ALA A N 1
ATOM 529 C CA . ALA A 1 71 ? 100.935 88.823 140.205 1.00 6.75 294 ALA A CA 1
ATOM 530 C C . ALA A 1 71 ? 101.157 88.567 141.691 1.00 6.75 294 ALA A C 1
ATOM 531 O O . ALA A 1 71 ? 102.218 88.073 142.091 1.00 6.75 294 ALA A O 1
ATOM 533 N N . SER A 1 72 ? 100.175 88.924 142.525 1.00 5.54 295 SER A N 1
ATOM 534 C CA . SER A 1 72 ? 100.232 88.585 143.944 1.00 5.54 295 SER A CA 1
ATOM 535 C C . SER A 1 72 ? 100.345 87.081 144.143 1.00 5.54 295 SER A C 1
ATOM 536 O O . SER A 1 72 ? 101.090 86.617 145.014 1.00 5.54 295 SER A O 1
ATOM 539 N N . LYS A 1 73 ? 99.596 86.305 143.355 1.00 10.73 296 LYS A N 1
ATOM 540 C CA . LYS A 1 73 ? 99.630 84.855 143.506 1.00 10.73 296 LYS A CA 1
ATOM 541 C C . LYS A 1 73 ? 101.007 84.304 143.160 1.00 10.73 296 LYS A C 1
ATOM 542 O O . LYS A 1 73 ? 101.512 83.403 143.839 1.00 10.73 296 LYS A O 1
ATOM 548 N N . ARG A 1 74 ? 101.630 84.832 142.103 1.00 10.23 297 ARG A N 1
ATOM 549 C CA . ARG A 1 74 ? 102.935 84.317 141.693 1.00 10.23 297 ARG A CA 1
ATOM 550 C C . ARG A 1 74 ? 104.019 84.668 142.708 1.00 10.23 297 ARG A C 1
ATOM 551 O O . ARG A 1 74 ? 104.903 83.847 142.982 1.00 10.23 297 ARG A O 1
ATOM 559 N N . VAL A 1 75 ? 103.966 85.870 143.271 1.00 8.12 298 VAL A N 1
ATOM 560 C CA . VAL A 1 75 ? 104.907 86.334 144.283 1.00 8.12 298 VAL A CA 1
ATOM 561 C C . VAL A 1 75 ? 104.124 86.594 145.569 1.00 8.12 298 VAL A C 1
ATOM 562 O O . VAL A 1 75 ? 103.563 87.674 145.756 1.00 8.12 298 VAL A O 1
ATOM 566 N N . PRO A 1 76 ? 104.063 85.624 146.495 1.00 7.55 299 PRO A N 1
ATOM 567 C CA . PRO A 1 76 ? 103.197 85.804 147.671 1.00 7.55 299 PRO A CA 1
ATOM 568 C C . PRO A 1 76 ? 103.803 86.641 148.788 1.00 7.55 299 PRO A C 1
ATOM 569 O O . PRO A 1 76 ? 103.079 86.981 149.734 1.00 7.55 299 PRO A O 1
ATOM 573 N N . THR A 1 77 ? 105.097 86.977 148.723 1.00 7.58 300 THR A N 1
ATOM 574 C CA . THR A 1 77 ? 105.731 87.726 149.806 1.00 7.58 300 THR A CA 1
ATOM 575 C C . THR A 1 77 ? 105.137 89.121 149.985 1.00 7.58 300 THR A C 1
ATOM 576 O O . THR A 1 77 ? 105.255 89.692 151.075 1.00 7.58 300 THR A O 1
ATOM 580 N N . VAL A 1 78 ? 104.491 89.673 148.956 1.00 6.19 301 VAL A N 1
ATOM 581 C CA . VAL A 1 78 ? 103.876 90.992 149.078 1.00 6.19 301 VAL A CA 1
ATOM 582 C C . VAL A 1 78 ? 102.496 90.886 149.721 1.00 6.19 301 VAL A C 1
ATOM 583 O O . VAL A 1 78 ? 102.016 91.851 150.327 1.00 6.19 301 VAL A O 1
ATOM 587 N N . ASN A 1 79 ? 101.840 89.728 149.605 1.00 10.92 302 ASN A N 1
ATOM 588 C CA . ASN A 1 79 ? 100.534 89.486 150.218 1.00 10.92 302 ASN A CA 1
ATOM 589 C C . ASN A 1 79 ? 100.699 89.045 151.679 1.00 10.92 302 ASN A C 1
ATOM 590 O O . ASN A 1 79 ? 100.292 87.959 152.093 1.00 10.92 302 ASN A O 1
ATOM 595 N N . SER A 1 80 ? 101.309 89.930 152.472 1.00 13.27 303 SER A N 1
ATOM 596 C CA . SER A 1 80 ? 101.673 89.635 153.853 1.00 13.27 303 SER A CA 1
ATOM 597 C C . SER A 1 80 ? 101.426 90.869 154.714 1.00 13.27 303 SER A C 1
ATOM 598 O O . SER A 1 80 ? 100.961 91.907 154.235 1.00 13.27 303 SER A O 1
ATOM 601 N N . SER A 1 81 ? 101.744 90.743 156.002 1.00 17.68 304 SER A N 1
ATOM 602 C CA . SER A 1 81 ? 101.542 91.825 156.957 1.00 17.68 304 SER A CA 1
ATOM 603 C C . SER A 1 81 ? 102.506 91.656 158.124 1.00 17.68 304 SER A C 1
ATOM 604 O O . SER A 1 81 ? 102.984 90.552 158.410 1.00 17.68 304 SER A O 1
ATOM 607 N N . TRP A 1 82 ? 102.748 92.774 158.815 1.00 16.90 305 TRP A N 1
ATOM 608 C CA . TRP A 1 82 ? 103.675 92.864 159.941 1.00 16.90 305 TRP A CA 1
ATOM 609 C C . TRP A 1 82 ? 102.866 93.117 161.209 1.00 16.90 305 TRP A C 1
ATOM 610 O O . TRP A 1 82 ? 102.274 94.190 161.369 1.00 16.90 305 TRP A O 1
ATOM 621 N N . ARG A 1 83 ? 102.849 92.130 162.102 1.00 29.54 306 ARG A N 1
ATOM 622 C CA . ARG A 1 83 ? 102.148 92.193 163.374 1.00 29.54 306 ARG A CA 1
ATOM 623 C C . ARG A 1 83 ? 103.175 92.460 164.480 1.00 29.54 306 ARG A C 1
ATOM 624 O O . ARG A 1 83 ? 104.331 92.794 164.201 1.00 29.54 306 ARG A O 1
ATOM 632 N N . ASP A 1 84 ? 102.732 92.364 165.741 1.00 42.57 307 ASP A N 1
ATOM 633 C CA . ASP A 1 84 ? 103.550 92.740 166.896 1.00 42.57 307 ASP A CA 1
ATOM 634 C C . ASP A 1 84 ? 104.899 92.024 166.918 1.00 42.57 307 ASP A C 1
ATOM 635 O O . ASP A 1 84 ? 105.949 92.665 167.048 1.00 42.57 307 ASP A O 1
ATOM 640 N N . GLY A 1 85 ? 104.887 90.695 166.800 1.00 40.88 308 GLY A N 1
ATOM 641 C CA . GLY A 1 85 ? 106.101 89.899 166.871 1.00 40.88 308 GLY A CA 1
ATOM 642 C C . GLY A 1 85 ? 106.123 88.706 165.936 1.00 40.88 308 GLY A C 1
ATOM 643 O O . GLY A 1 85 ? 106.882 87.758 166.161 1.00 40.88 308 GLY A O 1
ATOM 644 N N . VAL A 1 86 ? 105.300 88.732 164.888 1.00 37.64 309 VAL A N 1
ATOM 645 C CA . VAL A 1 86 ? 105.197 87.615 163.959 1.00 37.64 309 VAL A CA 1
ATOM 646 C C . VAL A 1 86 ? 104.723 88.151 162.615 1.00 37.64 309 VAL A C 1
ATOM 647 O O . VAL A 1 86 ? 104.035 89.172 162.543 1.00 37.64 309 VAL A O 1
ATOM 651 N N . ILE A 1 87 ? 105.109 87.458 161.545 1.00 27.21 310 ILE A N 1
ATOM 652 C CA . ILE A 1 87 ? 104.722 87.818 160.185 1.00 27.21 310 ILE A CA 1
ATOM 653 C C . ILE A 1 87 ? 103.458 87.048 159.838 1.00 27.21 310 ILE A C 1
ATOM 654 O O . ILE A 1 87 ? 103.313 85.876 160.206 1.00 27.21 310 ILE A O 1
ATOM 659 N N . ARG A 1 88 ? 102.543 87.706 159.126 1.00 23.54 311 ARG A N 1
ATOM 660 C CA . ARG A 1 88 ? 101.282 87.114 158.695 1.00 23.54 311 ARG A CA 1
ATOM 661 C C . ARG A 1 88 ? 101.318 86.943 157.185 1.00 23.54 311 ARG A C 1
ATOM 662 O O . ARG A 1 88 ? 101.582 87.906 156.459 1.00 23.54 311 ARG A O 1
ATOM 670 N N . GLN A 1 89 ? 101.065 85.719 156.722 1.00 18.06 312 GLN A N 1
ATOM 671 C CA . GLN A 1 89 ? 101.041 85.383 155.304 1.00 18.06 312 GLN A CA 1
ATOM 672 C C . GLN A 1 89 ? 99.669 84.826 154.955 1.00 18.06 312 GLN A C 1
ATOM 673 O O . GLN A 1 89 ? 99.201 83.875 155.591 1.00 18.06 312 GLN A O 1
ATOM 679 N N . PHE A 1 90 ? 99.037 85.416 153.944 1.00 18.91 313 PHE A N 1
ATOM 680 C CA . PHE A 1 90 ? 97.688 85.071 153.528 1.00 18.91 313 PHE A CA 1
ATOM 681 C C . PHE A 1 90 ? 97.729 84.125 152.328 1.00 18.91 313 PHE A C 1
ATOM 682 O O . PHE A 1 90 ? 98.792 83.785 151.802 1.00 18.91 313 PHE A O 1
ATOM 690 N N . GLU A 1 91 ? 96.537 83.692 151.901 1.00 28.26 314 GLU A N 1
ATOM 691 C CA . GLU A 1 91 ? 96.355 82.889 150.699 1.00 28.26 314 GLU A CA 1
ATOM 692 C C . GLU A 1 91 ? 95.202 83.378 149.826 1.00 28.26 314 GLU A C 1
ATOM 693 O O . GLU A 1 91 ? 94.973 82.798 148.759 1.00 28.26 314 GLU A O 1
ATOM 699 N N . THR A 1 92 ? 94.477 84.417 150.248 1.00 19.88 315 THR A N 1
ATOM 700 C CA . THR A 1 92 ? 93.384 85.019 149.499 1.00 19.88 315 THR A CA 1
ATOM 701 C C . THR A 1 92 ? 93.715 86.490 149.296 1.00 19.88 315 THR A C 1
ATOM 702 O O . THR A 1 92 ? 94.239 87.146 150.202 1.00 19.88 315 THR A O 1
ATOM 706 N N . VAL A 1 93 ? 93.398 87.003 148.111 1.00 12.49 316 VAL A N 1
ATOM 707 C CA . VAL A 1 93 ? 93.755 88.360 147.710 1.00 12.49 316 VAL A CA 1
ATOM 708 C C . VAL A 1 93 ? 92.521 89.241 147.840 1.00 12.49 316 VAL A C 1
ATOM 709 O O . VAL A 1 93 ? 91.501 88.998 147.183 1.00 12.49 316 VAL A O 1
ATOM 713 N N . ASP A 1 94 ? 92.615 90.250 148.704 1.00 16.16 317 ASP A N 1
ATOM 714 C CA . ASP A 1 94 ? 91.601 91.283 148.864 1.00 16.16 317 ASP A CA 1
ATOM 715 C C . ASP A 1 94 ? 92.237 92.619 148.516 1.00 16.16 317 ASP A C 1
ATOM 716 O O . ASP A 1 94 ? 93.324 92.938 149.010 1.00 16.16 317 ASP A O 1
ATOM 721 N N . VAL A 1 95 ? 91.554 93.396 147.677 1.00 6.27 318 VAL A N 1
ATOM 722 C CA . VAL A 1 95 ? 92.083 94.632 147.112 1.00 6.27 318 VAL A CA 1
ATOM 723 C C . VAL A 1 95 ? 91.235 95.790 147.613 1.00 6.27 318 VAL A C 1
ATOM 724 O O . VAL A 1 95 ? 90.004 95.692 147.667 1.00 6.27 318 VAL A O 1
ATOM 728 N N . SER A 1 96 ? 91.901 96.886 147.975 1.00 7.55 319 SER A N 1
ATOM 729 C CA . SER A 1 96 ? 91.253 98.095 148.468 1.00 7.55 319 SER A CA 1
ATOM 730 C C . SER A 1 96 ? 91.289 99.164 147.385 1.00 7.55 319 SER A C 1
ATOM 731 O O . SER A 1 96 ? 92.371 99.577 146.949 1.00 7.55 319 SER A O 1
ATOM 734 N N . VAL A 1 97 ? 90.108 99.637 146.988 1.00 7.95 320 VAL A N 1
ATOM 735 C CA . VAL A 1 97 ? 89.953 100.682 145.983 1.00 7.95 320 VAL A CA 1
ATOM 736 C C . VAL A 1 97 ? 89.578 101.969 146.704 1.00 7.95 320 VAL A C 1
ATOM 737 O O . VAL A 1 97 ? 88.864 101.950 147.712 1.00 7.95 320 VAL A O 1
ATOM 741 N N . ALA A 1 98 ? 90.050 103.093 146.168 1.00 10.15 321 ALA A N 1
ATOM 742 C CA . ALA A 1 98 ? 89.850 104.408 146.765 1.00 10.15 321 ALA A CA 1
ATOM 743 C C . ALA A 1 98 ? 88.758 105.154 146.010 1.00 10.15 321 ALA A C 1
ATOM 744 O O . ALA A 1 98 ? 88.812 105.261 144.780 1.00 10.15 321 ALA A O 1
ATOM 746 N N . VAL A 1 99 ? 87.772 105.661 146.751 1.00 21.03 322 VAL A N 1
ATOM 747 C CA . VAL A 1 99 ? 86.670 106.446 146.205 1.00 21.03 322 VAL A CA 1
ATOM 748 C C . VAL A 1 99 ? 86.669 107.806 146.890 1.00 21.03 322 VAL A C 1
ATOM 749 O O . VAL A 1 99 ? 86.655 107.887 148.125 1.00 21.03 322 VAL A O 1
ATOM 753 N N . ALA A 1 100 ? 86.658 108.866 146.084 1.00 28.65 323 ALA A N 1
ATOM 754 C CA . ALA A 1 100 ? 86.712 110.241 146.564 1.00 28.65 323 ALA A CA 1
ATOM 755 C C . ALA A 1 100 ? 85.308 110.830 146.574 1.00 28.65 323 ALA A C 1
ATOM 756 O O . ALA A 1 100 ? 84.567 110.692 145.595 1.00 28.65 323 ALA A O 1
ATOM 758 N N . THR A 1 101 ? 84.949 111.478 147.675 1.00 39.39 324 THR A N 1
ATOM 759 C CA . THR A 1 101 ? 83.662 112.127 147.864 1.00 39.39 324 THR A CA 1
ATOM 760 C C . THR A 1 101 ? 83.936 113.448 148.566 1.00 39.39 324 THR A C 1
ATOM 761 O O . THR A 1 101 ? 84.994 113.610 149.186 1.00 39.39 324 THR A O 1
ATOM 765 N N . PRO A 1 102 ? 83.017 114.424 148.473 1.00 51.13 325 PRO A N 1
ATOM 766 C CA . PRO A 1 102 ? 83.256 115.703 149.169 1.00 51.13 325 PRO A CA 1
ATOM 767 C C . PRO A 1 102 ? 83.435 115.558 150.670 1.00 51.13 325 PRO A C 1
ATOM 768 O O . PRO A 1 102 ? 84.158 116.357 151.278 1.00 51.13 325 PRO A O 1
ATOM 772 N N . ASN A 1 103 ? 82.797 114.561 151.286 1.00 54.16 326 ASN A N 1
ATOM 773 C CA . ASN A 1 103 ? 82.968 114.347 152.717 1.00 54.16 326 ASN A CA 1
ATOM 774 C C . ASN A 1 103 ? 84.330 113.751 153.061 1.00 54.16 326 ASN A C 1
ATOM 775 O O . ASN A 1 103 ? 84.727 113.805 154.231 1.00 54.16 326 ASN A O 1
ATOM 780 N N . GLY A 1 104 ? 85.051 113.199 152.089 1.00 45.99 327 GLY A N 1
ATOM 781 C CA . GLY A 1 104 ? 86.368 112.643 152.338 1.00 45.99 327 GLY A CA 1
ATOM 782 C C . GLY A 1 104 ? 86.661 111.493 151.394 1.00 45.99 327 GLY A C 1
ATOM 783 O O . GLY A 1 104 ? 86.012 111.332 150.365 1.00 45.99 327 GLY A O 1
ATOM 784 N N . LEU A 1 105 ? 87.653 110.697 151.786 1.00 26.37 328 LEU A N 1
ATOM 785 C CA . LEU A 1 105 ? 88.128 109.558 151.013 1.00 26.37 328 LEU A CA 1
ATOM 786 C C . LEU A 1 105 ? 87.711 108.275 151.720 1.00 26.37 328 LEU A C 1
ATOM 787 O O . LEU A 1 105 ? 88.000 108.100 152.909 1.00 26.37 328 LEU A O 1
ATOM 792 N N . ILE A 1 106 ? 87.086 107.354 151.007 1.00 26.50 329 ILE A N 1
ATOM 793 C CA . ILE A 1 106 ? 86.598 106.095 151.616 1.00 26.50 329 ILE A CA 1
ATOM 794 C C . ILE A 1 106 ? 87.598 105.007 151.227 1.00 26.50 329 ILE A C 1
ATOM 795 O O . ILE A 1 106 ? 88.682 105.369 150.756 1.00 26.50 329 ILE A O 1
ATOM 800 N N . THR A 1 107 ? 87.276 103.734 151.446 1.00 14.04 330 THR A N 1
ATOM 801 C CA . THR A 1 107 ? 88.174 102.594 151.124 1.00 14.04 330 THR A CA 1
ATOM 802 C C . THR A 1 107 ? 87.334 101.333 150.924 1.00 14.04 330 THR A C 1
ATOM 803 O O . THR A 1 107 ? 87.534 100.368 151.687 1.00 14.04 330 THR A O 1
ATOM 807 N N . PRO A 1 108 ? 86.403 101.292 149.946 1.00 16.99 331 PRO A N 1
ATOM 808 C CA . PRO A 1 108 ? 85.646 100.071 149.660 1.00 16.99 331 PRO A CA 1
ATOM 809 C C . PRO A 1 108 ? 86.591 98.876 149.476 1.00 16.99 331 PRO A C 1
ATOM 810 O O . PRO A 1 108 ? 87.761 99.108 149.236 1.00 16.99 331 PRO A O 1
ATOM 814 N N . ILE A 1 109 ? 86.083 97.644 149.553 1.00 14.00 332 ILE A N 1
ATOM 815 C CA . ILE A 1 109 ? 86.896 96.431 149.473 1.00 14.00 332 ILE A CA 1
ATOM 816 C C . ILE A 1 109 ? 86.227 95.474 148.490 1.00 14.00 332 ILE A C 1
ATOM 817 O O . ILE A 1 109 ? 84.999 95.444 148.361 1.00 14.00 332 ILE A O 1
ATOM 822 N N . VAL A 1 110 ? 87.054 94.687 147.799 1.00 12.29 333 VAL A N 1
ATOM 823 C CA . VAL A 1 110 ? 86.617 93.619 146.904 1.00 12.29 333 VAL A CA 1
ATOM 824 C C . VAL A 1 110 ? 87.290 92.335 147.371 1.00 12.29 333 VAL A C 1
ATOM 825 O O . VAL A 1 110 ? 88.497 92.329 147.644 1.00 12.29 333 VAL A O 1
ATOM 829 N N . LYS A 1 111 ? 86.514 91.252 147.454 1.00 17.74 334 LYS A N 1
ATOM 830 C CA . LYS A 1 111 ? 86.960 89.979 148.006 1.00 17.74 334 LYS A CA 1
ATOM 831 C C . LYS A 1 111 ? 86.923 88.886 146.945 1.00 17.74 334 LYS A C 1
ATOM 832 O O . LYS A 1 111 ? 86.104 88.921 146.022 1.00 17.74 334 LYS A O 1
ATOM 838 N N . GLY A 1 112 ? 87.815 87.909 147.095 1.00 26.05 335 GLY A N 1
ATOM 839 C CA . GLY A 1 112 ? 87.845 86.769 146.187 1.00 26.05 335 GLY A CA 1
ATOM 840 C C . GLY A 1 112 ? 88.146 87.154 144.756 1.00 26.05 335 GLY A C 1
ATOM 841 O O . GLY A 1 112 ? 87.505 86.645 143.829 1.00 26.05 335 GLY A O 1
ATOM 842 N N . VAL A 1 113 ? 89.119 88.043 144.555 1.00 14.67 336 VAL A N 1
ATOM 843 C CA . VAL A 1 113 ? 89.466 88.491 143.210 1.00 14.67 336 VAL A CA 1
ATOM 844 C C . VAL A 1 113 ? 90.105 87.372 142.387 1.00 14.67 336 VAL A C 1
ATOM 845 O O . VAL A 1 113 ? 89.872 87.286 141.175 1.00 14.67 336 VAL A O 1
ATOM 849 N N . GLU A 1 114 ? 90.969 86.569 143.010 1.00 20.87 337 GLU A N 1
ATOM 850 C CA . GLU A 1 114 ? 91.698 85.482 142.303 1.00 20.87 337 GLU A CA 1
ATOM 851 C C . GLU A 1 114 ? 90.688 84.607 141.564 1.00 20.87 337 GLU A C 1
ATOM 852 O O . GLU A 1 114 ? 90.882 84.394 140.353 1.00 20.87 337 GLU A O 1
ATOM 858 N N . GLY A 1 115 ? 89.652 84.126 142.253 1.00 12.12 338 GLY A N 1
ATOM 859 C CA . GLY A 1 115 ? 88.617 83.283 141.686 1.00 12.12 338 GLY A CA 1
ATOM 860 C C . GLY A 1 115 ? 87.376 84.048 141.274 1.00 12.12 338 GLY A C 1
ATOM 861 O O . GLY A 1 115 ? 86.298 83.832 141.835 1.00 12.12 338 GLY A O 1
ATOM 862 N N . LYS A 1 116 ? 87.511 84.945 140.300 1.00 13.46 339 LYS A N 1
ATOM 863 C CA . LYS A 1 116 ? 86.420 85.831 139.917 1.00 13.46 339 LYS A CA 1
ATOM 864 C C . LYS A 1 116 ? 86.642 86.296 138.486 1.00 13.46 339 LYS A C 1
ATOM 865 O O . LYS A 1 116 ? 87.727 86.138 137.920 1.00 13.46 339 LYS A O 1
ATOM 871 N N . GLY A 1 117 ? 85.586 86.877 137.913 1.00 18.09 340 GLY A N 1
ATOM 872 C CA . GLY A 1 117 ? 85.614 87.430 136.579 1.00 18.09 340 GLY A CA 1
ATOM 873 C C . GLY A 1 117 ? 85.425 88.940 136.603 1.00 18.09 340 GLY A C 1
ATOM 874 O O . GLY A 1 117 ? 85.173 89.556 137.637 1.00 18.09 340 GLY A O 1
ATOM 875 N N . LEU A 1 118 ? 85.558 89.531 135.415 1.00 14.15 341 LEU A N 1
ATOM 876 C CA . LEU A 1 118 ? 85.529 90.985 135.293 1.00 14.15 341 LEU A CA 1
ATOM 877 C C . LEU A 1 118 ? 84.156 91.548 135.646 1.00 14.15 341 LEU A C 1
ATOM 878 O O . LEU A 1 118 ? 84.059 92.612 136.271 1.00 14.15 341 LEU A O 1
ATOM 883 N N . GLU A 1 119 ? 83.088 90.860 135.226 1.00 19.61 342 GLU A N 1
ATOM 884 C CA . GLU A 1 119 ? 81.727 91.350 135.438 1.00 19.61 342 GLU A CA 1
ATOM 885 C C . GLU A 1 119 ? 81.422 91.525 136.923 1.00 19.61 342 GLU A C 1
ATOM 886 O O . GLU A 1 119 ? 80.903 92.567 137.344 1.00 19.61 342 GLU A O 1
ATOM 892 N N . SER A 1 120 ? 81.721 90.501 137.728 1.00 20.84 343 SER A N 1
ATOM 893 C CA . SER A 1 120 ? 81.450 90.577 139.161 1.00 20.84 343 SER A CA 1
ATOM 894 C C . SER A 1 120 ? 82.264 91.685 139.816 1.00 20.84 343 SER A C 1
ATOM 895 O O . SER A 1 120 ? 81.761 92.397 140.694 1.00 20.84 343 SER A O 1
ATOM 898 N N . ILE A 1 121 ? 83.529 91.830 139.414 1.00 13.37 344 ILE A N 1
ATOM 899 C CA . ILE A 1 121 ? 84.389 92.870 139.977 1.00 13.37 344 ILE A CA 1
ATOM 900 C C . ILE A 1 121 ? 83.806 94.248 139.682 1.00 13.37 344 ILE A C 1
ATOM 901 O O . ILE A 1 121 ? 83.742 95.116 140.562 1.00 13.37 344 ILE A O 1
ATOM 906 N N . SER A 1 122 ? 83.375 94.468 138.436 1.00 12.78 345 SER A N 1
ATOM 907 C CA . SER A 1 122 ? 82.794 95.756 138.064 1.00 12.78 345 SER A CA 1
ATOM 908 C C . SER A 1 122 ? 81.515 96.027 138.847 1.00 12.78 345 SER A C 1
ATOM 909 O O . SER A 1 122 ? 81.311 97.135 139.364 1.00 12.78 345 SER A O 1
ATOM 912 N N . ALA A 1 123 ? 80.639 95.021 138.939 1.00 15.94 346 ALA A N 1
ATOM 913 C CA . ALA A 1 123 ? 79.375 95.191 139.649 1.00 15.94 346 ALA A CA 1
ATOM 914 C C . ALA A 1 123 ? 79.607 95.516 141.119 1.00 15.94 346 ALA A C 1
ATOM 915 O O . ALA A 1 123 ? 78.947 96.400 141.680 1.00 15.94 346 ALA A O 1
ATOM 917 N N . ALA A 1 124 ? 80.544 94.811 141.758 1.00 13.71 347 ALA A N 1
ATOM 918 C CA . ALA A 1 124 ? 80.861 95.083 143.155 1.00 13.71 347 ALA A CA 1
ATOM 919 C C . ALA A 1 124 ? 81.430 96.486 143.326 1.00 13.71 347 ALA A C 1
ATOM 920 O O . ALA A 1 124 ? 81.017 97.227 144.227 1.00 13.71 347 ALA A O 1
ATOM 922 N N . VAL A 1 125 ? 82.404 96.857 142.485 1.00 12.66 348 VAL A N 1
ATOM 923 C CA . VAL A 1 125 ? 83.039 98.169 142.598 1.00 12.66 348 VAL A CA 1
ATOM 924 C C . VAL A 1 125 ? 82.025 99.290 142.403 1.00 12.66 348 VAL A C 1
ATOM 925 O O . VAL A 1 125 ? 82.102 100.324 143.080 1.00 12.66 348 VAL A O 1
ATOM 929 N N . LYS A 1 126 ? 80.978 99.053 141.608 1.00 17.03 349 LYS A N 1
ATOM 930 C CA . LYS A 1 126 ? 80.020 100.118 141.332 1.00 17.03 349 LYS A CA 1
ATOM 931 C C . LYS A 1 126 ? 78.939 100.185 142.400 1.00 17.03 349 LYS A C 1
ATOM 932 O O . LYS A 1 126 ? 78.536 101.286 142.797 1.00 17.03 349 LYS A O 1
ATOM 938 N N . GLU A 1 127 ? 78.461 99.029 142.868 1.00 24.89 350 GLU A N 1
ATOM 939 C CA . GLU A 1 127 ? 77.546 99.009 144.003 1.00 24.89 350 GLU A CA 1
ATOM 940 C C . GLU A 1 127 ? 78.180 99.684 145.214 1.00 24.89 350 GLU A C 1
ATOM 941 O O . GLU A 1 127 ? 77.565 100.544 145.858 1.00 24.89 350 GLU A O 1
ATOM 947 N N . LEU A 1 128 ? 79.426 99.314 145.528 1.00 21.04 351 LEU A N 1
ATOM 948 C CA . LEU A 1 128 ? 80.101 99.900 146.680 1.00 21.04 351 LEU A CA 1
ATOM 949 C C . LEU A 1 128 ? 80.364 101.385 146.474 1.00 21.04 351 LEU A C 1
ATOM 950 O O . LEU A 1 128 ? 80.278 102.163 147.430 1.00 21.04 351 LEU A O 1
ATOM 955 N N . ALA A 1 129 ? 80.722 101.799 145.253 1.00 22.97 352 ALA A N 1
ATOM 956 C CA . ALA A 1 129 ? 80.929 103.221 145.002 1.00 22.97 352 ALA A CA 1
ATOM 957 C C . ALA A 1 129 ? 79.641 104.003 145.230 1.00 22.97 352 ALA A C 1
ATOM 958 O O . ALA A 1 129 ? 79.660 105.090 145.820 1.00 22.97 352 ALA A O 1
ATOM 960 N N . LYS A 1 130 ? 78.511 103.460 144.766 1.00 30.92 353 LYS A N 1
ATOM 961 C CA . LYS A 1 130 ? 77.222 104.113 144.978 1.00 30.92 353 LYS A CA 1
ATOM 962 C C . LYS A 1 130 ? 76.900 104.236 146.465 1.00 30.92 353 LYS A C 1
ATOM 963 O O . LYS A 1 130 ? 76.500 105.308 146.937 1.00 30.92 353 LYS A O 1
ATOM 969 N N . LYS A 1 131 ? 77.064 103.145 147.222 1.00 31.41 354 LYS A N 1
ATOM 970 C CA . LYS A 1 131 ? 76.770 103.205 148.655 1.00 31.41 354 LYS A CA 1
ATOM 971 C C . LYS A 1 131 ? 77.730 104.133 149.391 1.00 31.41 354 LYS A C 1
ATOM 972 O O . LYS A 1 131 ? 77.335 104.804 150.351 1.00 31.41 354 LYS A O 1
ATOM 978 N N . ALA A 1 132 ? 78.995 104.180 148.966 1.00 32.01 355 ALA A N 1
ATOM 979 C CA . ALA A 1 132 ? 79.940 105.116 149.565 1.00 32.01 355 ALA A CA 1
ATOM 980 C C . ALA A 1 132 ? 79.525 106.555 149.302 1.00 32.01 355 ALA A C 1
ATOM 981 O O . ALA A 1 132 ? 79.621 107.410 150.191 1.00 32.01 355 ALA A O 1
ATOM 983 N N . ARG A 1 133 ? 79.064 106.845 148.084 1.00 37.53 356 ARG A N 1
ATOM 984 C CA . ARG A 1 133 ? 78.620 108.199 147.774 1.00 37.53 356 ARG A CA 1
ATOM 985 C C . ARG A 1 133 ? 77.361 108.559 148.554 1.00 37.53 356 ARG A C 1
ATOM 986 O O . ARG A 1 133 ? 77.192 109.712 148.969 1.00 37.53 356 ARG A O 1
ATOM 994 N N . ASP A 1 134 ? 76.472 107.589 148.770 1.00 43.06 357 ASP A N 1
ATOM 995 C CA . ASP A 1 134 ? 75.217 107.832 149.471 1.00 43.06 357 ASP A CA 1
ATOM 996 C C . ASP A 1 134 ? 75.340 107.729 150.989 1.00 43.06 357 ASP A C 1
ATOM 997 O O . ASP A 1 134 ? 74.344 107.944 151.688 1.00 43.06 357 ASP A O 1
ATOM 1002 N N . GLY A 1 135 ? 76.521 107.410 151.517 1.00 46.15 358 GLY A N 1
ATOM 1003 C CA . GLY A 1 135 ? 76.753 107.452 152.948 1.00 46.15 358 GLY A CA 1
ATOM 1004 C C . GLY A 1 135 ? 75.950 106.481 153.791 1.00 46.15 358 GLY A C 1
ATOM 1005 O O . GLY A 1 135 ? 75.383 106.881 154.813 1.00 46.15 358 GLY A O 1
ATOM 1006 N N . LYS A 1 136 ? 75.879 105.216 153.377 1.00 45.41 359 LYS A N 1
ATOM 1007 C CA . LYS A 1 136 ? 75.251 104.148 154.155 1.00 45.41 359 LYS A CA 1
ATOM 1008 C C . LYS A 1 136 ? 76.142 102.914 154.166 1.00 45.41 359 LYS A C 1
ATOM 1009 O O . LYS A 1 136 ? 75.689 101.780 154.001 1.00 45.41 359 LYS A O 1
ATOM 1015 N N . LEU A 1 137 ? 77.432 103.129 154.415 1.00 36.19 360 LEU A N 1
ATOM 1016 C CA . LEU A 1 137 ? 78.431 102.072 154.352 1.00 36.19 360 LEU A CA 1
ATOM 1017 C C . LEU A 1 137 ? 78.645 101.496 155.746 1.00 36.19 360 LEU A C 1
ATOM 1018 O O . LEU A 1 137 ? 78.891 102.233 156.705 1.00 36.19 360 LEU A O 1
ATOM 1023 N N . LYS A 1 138 ? 78.555 100.175 155.842 1.00 44.99 361 LYS A N 1
ATOM 1024 C CA . LYS A 1 138 ? 78.808 99.475 157.088 1.00 44.99 361 LYS A CA 1
ATOM 1025 C C . LYS A 1 138 ? 80.303 99.517 157.424 1.00 44.99 361 LYS A C 1
ATOM 1026 O O . LYS A 1 138 ? 81.141 99.568 156.523 1.00 44.99 361 LYS A O 1
ATOM 1032 N N . PRO A 1 139 ? 80.673 99.440 158.712 1.00 43.98 362 PRO A N 1
ATOM 1033 C CA . PRO A 1 139 ? 82.114 99.504 159.033 1.00 43.98 362 PRO A CA 1
ATOM 1034 C C . PRO A 1 139 ? 82.920 98.291 158.571 1.00 43.98 362 PRO A C 1
ATOM 1035 O O . PRO A 1 139 ? 84.013 98.487 158.018 1.00 43.98 362 PRO A O 1
ATOM 1039 N N . GLU A 1 140 ? 82.394 97.083 158.745 1.00 42.96 363 GLU A N 1
ATOM 1040 C CA . GLU A 1 140 ? 83.106 95.841 158.354 1.00 42.96 363 GLU A CA 1
ATOM 1041 C C . GLU A 1 140 ? 83.521 95.911 156.883 1.00 42.96 363 GLU A C 1
ATOM 1042 O O . GLU A 1 140 ? 84.555 95.300 156.552 1.00 42.96 363 GLU A O 1
ATOM 1048 N N . GLU A 1 141 ? 82.790 96.638 156.031 1.00 33.73 364 GLU A N 1
ATOM 1049 C CA . GLU A 1 141 ? 83.049 96.647 154.604 1.00 33.73 364 GLU A CA 1
ATOM 1050 C C . GLU A 1 141 ? 84.311 97.426 154.236 1.00 33.73 364 GLU A C 1
ATOM 1051 O O . GLU A 1 141 ? 84.811 97.239 153.123 1.00 33.73 364 GLU A O 1
ATOM 1057 N N . TYR A 1 142 ? 84.847 98.301 155.122 1.00 32.53 365 TYR A N 1
ATOM 1058 C CA . TYR A 1 142 ? 86.129 98.984 154.851 1.00 32.53 365 TYR A CA 1
ATOM 1059 C C . TYR A 1 142 ? 87.059 98.882 156.066 1.00 32.53 365 TYR A C 1
ATOM 1060 O O . TYR A 1 142 ? 87.332 99.888 156.719 1.00 32.53 365 TYR A O 1
ATOM 1069 N N . GLN A 1 143 ? 87.576 97.674 156.348 1.00 28.14 366 GLN A N 1
ATOM 1070 C CA . GLN A 1 143 ? 88.419 97.456 157.526 1.00 28.14 366 GLN A CA 1
ATOM 1071 C C . GLN A 1 143 ? 89.825 96.982 157.183 1.00 28.14 366 GLN A C 1
ATOM 1072 O O . GLN A 1 143 ? 90.798 97.530 157.716 1.00 28.14 366 GLN A O 1
ATOM 1078 N N . GLY A 1 144 ? 89.979 95.986 156.311 1.00 20.52 367 GLY A N 1
ATOM 1079 C CA . GLY A 1 144 ? 91.300 95.452 156.024 1.00 20.52 367 GLY A CA 1
ATOM 1080 C C . GLY A 1 144 ? 91.377 94.769 154.681 1.00 20.52 367 GLY A C 1
ATOM 1081 O O . GLY A 1 144 ? 90.409 94.162 154.211 1.00 20.52 367 GLY A O 1
ATOM 1082 N N . GLY A 1 145 ? 92.561 94.851 154.076 1.00 9.37 368 GLY A N 1
ATOM 1083 C CA . GLY A 1 145 ? 92.891 94.197 152.828 1.00 9.37 368 GLY A CA 1
ATOM 1084 C C . GLY A 1 145 ? 94.345 93.784 152.849 1.00 9.37 368 GLY A C 1
ATOM 1085 O O . GLY A 1 145 ? 94.966 93.742 153.915 1.00 9.37 368 GLY A O 1
ATOM 1086 N N . SER A 1 146 ? 94.892 93.475 151.675 1.00 7.56 369 SER A N 1
ATOM 1087 C CA . SER A 1 146 ? 96.296 93.134 151.503 1.00 7.56 369 SER A CA 1
ATOM 1088 C C . SER A 1 146 ? 97.039 94.139 150.640 1.00 7.56 369 SER A C 1
ATOM 1089 O O . SER A 1 146 ? 98.216 94.400 150.895 1.00 7.56 369 SER A O 1
ATOM 1092 N N . ILE A 1 147 ? 96.381 94.703 149.625 1.00 4.31 370 ILE A N 1
ATOM 1093 C CA . ILE A 1 147 ? 96.977 95.659 148.699 1.00 4.31 370 ILE A CA 1
ATOM 1094 C C . ILE A 1 147 ? 95.938 96.746 148.452 1.00 4.31 370 ILE A C 1
ATOM 1095 O O . ILE A 1 147 ? 94.730 96.504 148.548 1.00 4.31 370 ILE A O 1
ATOM 1100 N N . SER A 1 148 ? 96.419 97.949 148.129 1.00 4.24 371 SER A N 1
ATOM 1101 C CA . SER A 1 148 ? 95.584 99.109 147.846 1.00 4.24 371 SER A CA 1
ATOM 1102 C C . SER A 1 148 ? 95.979 99.706 146.503 1.00 4.24 371 SER A C 1
ATOM 1103 O O . SER A 1 148 ? 97.155 99.679 146.122 1.00 4.24 371 SER A O 1
ATOM 1106 N N . ILE A 1 149 ? 94.980 100.223 145.782 1.00 4.62 372 ILE A N 1
ATOM 1107 C CA . ILE A 1 149 ? 95.155 100.776 144.445 1.00 4.62 372 ILE A CA 1
ATOM 1108 C C . ILE A 1 149 ? 94.562 102.179 144.408 1.00 4.62 372 ILE A C 1
ATOM 1109 O O . ILE A 1 149 ? 93.566 102.471 145.076 1.00 4.62 372 ILE A O 1
ATOM 1114 N N . SER A 1 150 ? 95.192 103.052 143.618 1.00 4.48 373 SER A N 1
ATOM 1115 C CA . SER A 1 150 ? 94.692 104.396 143.358 1.00 4.48 373 SER A CA 1
ATOM 1116 C C . SER A 1 150 ? 94.884 104.703 141.880 1.00 4.48 373 SER A C 1
ATOM 1117 O O . SER A 1 150 ? 95.924 104.369 141.305 1.00 4.48 373 SER A O 1
ATOM 1120 N N . ASN A 1 151 ? 93.874 105.331 141.273 1.00 4.97 374 ASN A N 1
ATOM 1121 C CA . ASN A 1 151 ? 93.877 105.685 139.859 1.00 4.97 374 ASN A CA 1
ATOM 1122 C C . ASN A 1 151 ? 93.507 107.156 139.731 1.00 4.97 374 ASN A C 1
ATOM 1123 O O . ASN A 1 151 ? 92.637 107.647 140.457 1.00 4.97 374 ASN A O 1
ATOM 1128 N N . MET A 1 152 ? 94.177 107.857 138.812 1.00 4.42 375 MET A N 1
ATOM 1129 C CA . MET A 1 152 ? 93.874 109.254 138.498 1.00 4.42 375 MET A CA 1
ATOM 1130 C C . MET A 1 152 ? 93.923 109.485 136.989 1.00 4.42 375 MET A C 1
ATOM 1131 O O . MET A 1 152 ? 94.406 110.518 136.513 1.00 4.42 375 MET A O 1
ATOM 1136 N N . GLY A 1 153 ? 93.427 108.522 136.213 1.00 5.84 376 GLY A N 1
ATOM 1137 C CA . GLY A 1 153 ? 93.372 108.681 134.770 1.00 5.84 376 GLY A CA 1
ATOM 1138 C C . GLY A 1 153 ? 92.279 109.588 134.237 1.00 5.84 376 GLY A C 1
ATOM 1139 O O . GLY A 1 153 ? 92.273 109.862 133.033 1.00 5.84 376 GLY A O 1
ATOM 1140 N N . MET A 1 154 ? 91.359 110.064 135.082 1.00 12.12 377 MET A N 1
ATOM 1141 C CA . MET A 1 154 ? 90.327 110.977 134.596 1.00 12.12 377 MET A CA 1
ATOM 1142 C C . MET A 1 154 ? 90.879 112.367 134.298 1.00 12.12 377 MET A C 1
ATOM 1143 O O . MET A 1 154 ? 90.256 113.111 133.532 1.00 12.12 377 MET A O 1
ATOM 1148 N N . ASN A 1 155 ? 92.030 112.725 134.874 1.00 5.97 378 ASN A N 1
ATOM 1149 C CA . ASN A 1 155 ? 92.647 114.029 134.687 1.00 5.97 378 ASN A CA 1
ATOM 1150 C C . ASN A 1 155 ? 93.875 113.876 133.795 1.00 5.97 378 ASN A C 1
ATOM 1151 O O . ASN A 1 155 ? 94.829 113.199 134.206 1.00 5.97 378 ASN A O 1
ATOM 1156 N N . PRO A 1 156 ? 93.926 114.462 132.587 1.00 3.71 379 PRO A N 1
ATOM 1157 C CA . PRO A 1 156 ? 95.108 114.255 131.730 1.00 3.71 379 PRO A CA 1
ATOM 1158 C C . PRO A 1 156 ? 96.374 114.937 132.228 1.00 3.71 379 PRO A C 1
ATOM 1159 O O . PRO A 1 156 ? 97.447 114.671 131.669 1.00 3.71 379 PRO A O 1
ATOM 1163 N N . ALA A 1 157 ? 96.298 115.790 133.249 1.00 6.81 380 ALA A N 1
ATOM 1164 C CA . ALA A 1 157 ? 97.446 116.567 133.699 1.00 6.81 380 ALA A CA 1
ATOM 1165 C C . ALA A 1 157 ? 98.282 115.860 134.760 1.00 6.81 380 ALA A C 1
ATOM 1166 O O . ALA A 1 157 ? 99.236 116.463 135.265 1.00 6.81 380 ALA A O 1
ATOM 1168 N N . VAL A 1 158 ? 97.960 114.612 135.104 1.00 5.01 381 VAL A N 1
ATOM 1169 C CA . VAL A 1 158 ? 98.674 113.848 136.123 1.00 5.01 381 VAL A CA 1
ATOM 1170 C C . VAL A 1 158 ? 99.442 112.758 135.389 1.00 5.01 381 VAL A C 1
ATOM 1171 O O . VAL A 1 158 ? 98.854 111.766 134.938 1.00 5.01 381 VAL A O 1
ATOM 1175 N N . GLN A 1 159 ? 100.759 112.937 135.273 1.00 12.12 382 GLN A N 1
ATOM 1176 C CA . GLN A 1 159 ? 101.599 111.949 134.604 1.00 12.12 382 GLN A CA 1
ATOM 1177 C C . GLN A 1 159 ? 102.009 110.841 135.568 1.00 12.12 382 GLN A C 1
ATOM 1178 O O . GLN A 1 159 ? 101.906 109.653 135.242 1.00 12.12 382 GLN A O 1
ATOM 1184 N N . SER A 1 160 ? 102.477 111.215 136.757 1.00 12.12 383 SER A N 1
ATOM 1185 C CA . SER A 1 160 ? 102.889 110.258 137.772 1.00 12.12 383 SER A CA 1
ATOM 1186 C C . SER A 1 160 ? 102.771 110.915 139.139 1.00 12.12 383 SER A C 1
ATOM 1187 O O . SER A 1 160 ? 102.913 112.133 139.270 1.00 12.12 383 SER A O 1
ATOM 1190 N N . PHE A 1 161 ? 102.508 110.098 140.156 1.00 3.72 384 PHE A N 1
ATOM 1191 C CA . PHE A 1 161 ? 102.361 110.603 141.514 1.00 3.72 384 PHE A CA 1
ATOM 1192 C C . PHE A 1 161 ? 102.629 109.465 142.489 1.00 3.72 384 PHE A C 1
ATOM 1193 O O . PHE A 1 161 ? 102.750 108.301 142.100 1.00 3.72 384 PHE A O 1
ATOM 1201 N N . THR A 1 162 ? 102.716 109.827 143.766 1.00 4.56 385 THR A N 1
ATOM 1202 C CA . THR A 1 162 ? 103.059 108.924 144.854 1.00 4.56 385 THR A CA 1
ATOM 1203 C C . THR A 1 162 ? 101.851 108.794 145.780 1.00 4.56 385 THR A C 1
ATOM 1204 O O . THR A 1 162 ? 100.934 109.620 145.748 1.00 4.56 385 THR A O 1
ATOM 1208 N N . ALA A 1 163 ? 101.851 107.746 146.606 1.00 6.30 386 ALA A N 1
ATOM 1209 C CA . ALA A 1 163 ? 100.798 107.514 147.585 1.00 6.30 386 ALA A CA 1
ATOM 1210 C C . ALA A 1 163 ? 101.408 106.936 148.854 1.00 6.30 386 ALA A C 1
ATOM 1211 O O . ALA A 1 163 ? 102.496 106.354 148.837 1.00 6.30 386 ALA A O 1
ATOM 1213 N N . ILE A 1 164 ? 100.683 107.105 149.959 1.00 7.95 387 ILE A N 1
ATOM 1214 C CA . ILE A 1 164 ? 101.103 106.636 151.276 1.00 7.95 387 ILE A CA 1
ATOM 1215 C C . ILE A 1 164 ? 100.493 105.262 151.520 1.00 7.95 387 ILE A C 1
ATOM 1216 O O . ILE A 1 164 ? 99.363 104.983 151.100 1.00 7.95 387 ILE A O 1
ATOM 1221 N N . ILE A 1 165 ? 101.242 104.400 152.207 1.00 6.26 388 ILE A N 1
ATOM 1222 C CA . ILE A 1 165 ? 100.796 103.040 152.493 1.00 6.26 388 ILE A CA 1
ATOM 1223 C C . ILE A 1 165 ? 99.882 103.070 153.713 1.00 6.26 388 ILE A C 1
ATOM 1224 O O . ILE A 1 165 ? 100.089 103.855 154.646 1.00 6.26 388 ILE A O 1
ATOM 1229 N N . ASN A 1 166 ? 98.862 102.210 153.709 1.00 6.87 389 ASN A N 1
ATOM 1230 C CA . ASN A 1 166 ? 97.966 102.084 154.847 1.00 6.87 389 ASN A CA 1
ATOM 1231 C C . ASN A 1 166 ? 98.675 101.384 156.010 1.00 6.87 389 ASN A C 1
ATOM 1232 O O . ASN A 1 166 ? 99.687 100.714 155.800 1.00 6.87 389 ASN A O 1
ATOM 1237 N N . PRO A 1 167 ? 98.185 101.545 157.246 1.00 9.09 390 PRO A N 1
ATOM 1238 C CA . PRO A 1 167 ? 98.952 101.065 158.427 1.00 9.09 390 PRO A CA 1
ATOM 1239 C C . PRO A 1 167 ? 99.213 99.566 158.394 1.00 9.09 390 PRO A C 1
ATOM 1240 O O . PRO A 1 167 ? 100.381 99.154 158.467 1.00 9.09 390 PRO A O 1
ATOM 1244 N N . PRO A 1 168 ? 98.189 98.705 158.281 1.00 7.62 391 PRO A N 1
ATOM 1245 C CA . PRO A 1 168 ? 98.465 97.266 158.391 1.00 7.62 391 PRO A CA 1
ATOM 1246 C C . PRO A 1 168 ? 98.985 96.630 157.111 1.00 7.62 391 PRO A C 1
ATOM 1247 O O . PRO A 1 168 ? 99.416 95.469 157.156 1.00 7.62 391 PRO A O 1
ATOM 1251 N N . GLN A 1 169 ? 98.969 97.342 155.985 1.00 5.52 392 GLN A N 1
ATOM 1252 C CA . GLN A 1 169 ? 99.360 96.802 154.692 1.00 5.52 392 GLN A CA 1
ATOM 1253 C C . GLN A 1 169 ? 100.821 97.129 154.400 1.00 5.52 392 GLN A C 1
ATOM 1254 O O . GLN A 1 169 ? 101.445 97.956 155.069 1.00 5.52 392 GLN A O 1
ATOM 1260 N N . ALA A 1 170 ? 101.361 96.460 153.371 1.00 6.90 393 ALA A N 1
ATOM 1261 C CA . ALA A 1 170 ? 102.784 96.504 153.047 1.00 6.90 393 ALA A CA 1
ATOM 1262 C C . ALA A 1 170 ? 103.046 96.900 151.595 1.00 6.90 393 ALA A C 1
ATOM 1263 O O . ALA A 1 170 ? 104.167 96.717 151.109 1.00 6.90 393 ALA A O 1
ATOM 1265 N N . ALA A 1 171 ? 102.056 97.447 150.891 1.00 4.75 394 ALA A N 1
ATOM 1266 C CA . ALA A 1 171 ? 102.262 97.865 149.510 1.00 4.75 394 ALA A CA 1
ATOM 1267 C C . ALA A 1 171 ? 101.079 98.706 149.056 1.00 4.75 394 ALA A C 1
ATOM 1268 O O . ALA A 1 171 ? 99.972 98.586 149.588 1.00 4.75 394 ALA A O 1
ATOM 1270 N N . ILE A 1 172 ? 101.330 99.563 148.065 1.00 4.37 395 ILE A N 1
ATOM 1271 C CA . ILE A 1 172 ? 100.265 100.332 147.426 1.00 4.37 395 ILE A CA 1
ATOM 1272 C C . ILE A 1 172 ? 100.692 100.642 145.997 1.00 4.37 395 ILE A C 1
ATOM 1273 O O . ILE A 1 172 ? 101.883 100.799 145.708 1.00 4.37 395 ILE A O 1
ATOM 1278 N N . LEU A 1 173 ? 99.704 100.724 145.100 1.00 3.74 396 LEU A N 1
ATOM 1279 C CA . LEU A 1 173 ? 99.921 100.989 143.682 1.00 3.74 396 LEU A CA 1
ATOM 1280 C C . LEU A 1 173 ? 99.189 102.258 143.270 1.00 3.74 396 LEU A C 1
ATOM 1281 O O . LEU A 1 173 ? 98.050 102.497 143.687 1.00 3.74 396 LEU A O 1
ATOM 1286 N N . ALA A 1 174 ? 99.861 103.065 142.448 1.00 3.88 397 ALA A N 1
ATOM 1287 C CA . ALA A 1 174 ? 99.339 104.315 141.919 1.00 3.88 397 ALA A CA 1
ATOM 1288 C C . ALA A 1 174 ? 99.442 104.283 140.403 1.00 3.88 397 ALA A C 1
ATOM 1289 O O . ALA A 1 174 ? 100.502 103.955 139.854 1.00 3.88 397 ALA A O 1
ATOM 1291 N N . VAL A 1 175 ? 98.341 104.627 139.739 1.00 4.85 398 VAL A N 1
ATOM 1292 C CA . VAL A 1 175 ? 98.222 104.600 138.286 1.00 4.85 398 VAL A CA 1
ATOM 1293 C C . VAL A 1 175 ? 98.035 106.030 137.803 1.00 4.85 398 VAL A C 1
ATOM 1294 O O . VAL A 1 175 ? 97.290 106.808 138.411 1.00 4.85 398 VAL A O 1
ATOM 1298 N N . GLY A 1 176 ? 98.703 106.369 136.704 1.00 3.05 399 GLY A N 1
ATOM 1299 C CA . GLY A 1 176 ? 98.615 107.678 136.098 1.00 3.05 399 GLY A CA 1
ATOM 1300 C C . GLY A 1 176 ? 97.681 107.693 134.907 1.00 3.05 399 GLY A C 1
ATOM 1301 O O . GLY A 1 176 ? 96.867 106.784 134.706 1.00 3.05 399 GLY A O 1
ATOM 1302 N N . ALA A 1 177 ? 97.809 108.764 134.085 1.00 2.18 400 ALA A N 1
ATOM 1303 C CA . ALA A 1 177 ? 96.986 108.973 132.905 1.00 2.18 400 ALA A CA 1
ATOM 1304 C C . ALA A 1 177 ? 97.743 108.545 131.650 1.00 2.18 400 ALA A C 1
ATOM 1305 O O . ALA A 1 177 ? 98.978 108.560 131.634 1.00 2.18 400 ALA A O 1
ATOM 1307 N N . PRO A 1 178 ? 97.064 108.155 130.570 1.00 0.80 401 PRO A N 1
ATOM 1308 C CA . PRO A 1 178 ? 97.792 107.703 129.381 1.00 0.80 401 PRO A CA 1
ATOM 1309 C C . PRO A 1 178 ? 98.460 108.858 128.650 1.00 0.80 401 PRO A C 1
ATOM 1310 O O . PRO A 1 178 ? 98.119 110.030 128.824 1.00 0.80 401 PRO A O 1
ATOM 1314 N N . GLN A 1 179 ? 99.427 108.498 127.809 1.00 1.85 402 GLN A N 1
ATOM 1315 C CA . GLN A 1 179 ? 100.173 109.464 127.019 1.00 1.85 402 GLN A CA 1
ATOM 1316 C C . GLN A 1 179 ? 100.675 108.727 125.785 1.00 1.85 402 GLN A C 1
ATOM 1317 O O . GLN A 1 179 ? 100.563 107.504 125.699 1.00 1.85 402 GLN A O 1
ATOM 1323 N N . LYS A 1 180 ? 101.238 109.472 124.830 1.00 1.46 403 LYS A N 1
ATOM 1324 C CA . LYS A 1 180 ? 101.714 108.917 123.563 1.00 1.46 403 LYS A CA 1
ATOM 1325 C C . LYS A 1 180 ? 103.210 109.141 123.398 1.00 1.46 403 LYS A C 1
ATOM 1326 O O . LYS A 1 180 ? 103.720 110.228 123.691 1.00 1.46 403 LYS A O 1
ATOM 1332 N N . VAL A 1 181 ? 103.910 108.098 122.931 1.00 1.55 404 VAL A N 1
ATOM 1333 C CA . VAL A 1 181 ? 105.356 108.133 122.728 1.00 1.55 404 VAL A CA 1
ATOM 1334 C C . VAL A 1 181 ? 105.717 107.433 121.422 1.00 1.55 404 VAL A C 1
ATOM 1335 O O . VAL A 1 181 ? 104.977 106.589 120.909 1.00 1.55 404 VAL A O 1
ATOM 1339 N N . ALA A 1 182 ? 106.880 107.805 120.886 1.00 1.76 405 ALA A N 1
ATOM 1340 C CA . ALA A 1 182 ? 107.424 107.212 119.670 1.00 1.76 405 ALA A CA 1
ATOM 1341 C C . ALA A 1 182 ? 108.218 105.952 119.992 1.00 1.76 405 ALA A C 1
ATOM 1342 O O . ALA A 1 182 ? 108.935 105.903 120.997 1.00 1.76 405 ALA A O 1
ATOM 1344 N N . VAL A 1 183 ? 108.073 104.935 119.142 1.00 2.62 406 VAL A N 1
ATOM 1345 C CA . VAL A 1 183 ? 108.785 103.664 119.285 1.00 2.62 406 VAL A CA 1
ATOM 1346 C C . VAL A 1 183 ? 109.332 103.252 117.922 1.00 2.62 406 VAL A C 1
ATOM 1347 O O . VAL A 1 183 ? 108.795 103.660 116.877 1.00 2.62 406 VAL A O 1
ATOM 1351 N N . PRO A 1 184 ? 110.400 102.437 117.889 1.00 4.27 407 PRO A N 1
ATOM 1352 C CA . PRO A 1 184 ? 110.933 101.968 116.602 1.00 4.27 407 PRO A CA 1
ATOM 1353 C C . PRO A 1 184 ? 110.252 100.706 116.095 1.00 4.27 407 PRO A C 1
ATOM 1354 O O . PRO A 1 184 ? 109.992 99.765 116.848 1.00 4.27 407 PRO A O 1
ATOM 1358 N N . VAL A 1 185 ? 109.956 100.699 114.794 1.00 19.81 408 VAL A N 1
ATOM 1359 C CA . VAL A 1 185 ? 109.345 99.561 114.110 1.00 19.81 408 VAL A CA 1
ATOM 1360 C C . VAL A 1 185 ? 110.226 99.149 112.933 1.00 19.81 408 VAL A C 1
ATOM 1361 O O . VAL A 1 185 ? 110.689 100.002 112.167 1.00 19.81 408 VAL A O 1
ATOM 1365 N N . GLU A 1 186 ? 110.490 97.845 112.816 1.00 34.36 409 GLU A N 1
ATOM 1366 C CA . GLU A 1 186 ? 111.305 97.300 111.726 1.00 34.36 409 GLU A CA 1
ATOM 1367 C C . GLU A 1 186 ? 110.399 97.040 110.531 1.00 34.36 409 GLU A C 1
ATOM 1368 O O . GLU A 1 186 ? 109.780 95.982 110.408 1.00 34.36 409 GLU A O 1
ATOM 1374 N N . ASN A 1 187 ? 110.307 98.037 109.653 1.00 51.16 410 ASN A N 1
ATOM 1375 C CA . ASN A 1 187 ? 109.508 97.916 108.440 1.00 51.16 410 ASN A CA 1
ATOM 1376 C C . ASN A 1 187 ? 110.032 96.778 107.573 1.00 51.16 410 ASN A C 1
ATOM 1377 O O . ASN A 1 187 ? 111.240 96.532 107.508 1.00 51.16 410 ASN A O 1
ATOM 1382 N N . GLU A 1 188 ? 109.107 96.068 106.917 1.00 70.20 411 GLU A N 1
ATOM 1383 C CA . GLU A 1 188 ? 109.465 94.898 106.116 1.00 70.20 411 GLU A CA 1
ATOM 1384 C C . GLU A 1 188 ? 110.441 95.220 104.987 1.00 70.20 411 GLU A C 1
ATOM 1385 O O . GLU A 1 188 ? 111.129 94.313 104.507 1.00 70.20 411 GLU A O 1
ATOM 1391 N N . ASP A 1 189 ? 110.521 96.480 104.551 1.00 72.15 412 ASP A N 1
ATOM 1392 C CA . ASP A 1 189 ? 111.470 96.856 103.507 1.00 72.15 412 ASP A CA 1
ATOM 1393 C C . ASP A 1 189 ? 112.925 96.766 103.959 1.00 72.15 412 ASP A C 1
ATOM 1394 O O . ASP A 1 189 ? 113.816 96.809 103.102 1.00 72.15 412 ASP A O 1
ATOM 1399 N N . GLY A 1 190 ? 113.189 96.652 105.264 1.00 71.15 413 GLY A N 1
ATOM 1400 C CA . GLY A 1 190 ? 114.540 96.532 105.781 1.00 71.15 413 GLY A CA 1
ATOM 1401 C C . GLY A 1 190 ? 115.100 97.827 106.333 1.00 71.15 413 GLY A C 1
ATOM 1402 O O . GLY A 1 190 ? 116.288 98.116 106.159 1.00 71.15 413 GLY A O 1
ATOM 1403 N N . THR A 1 191 ? 114.253 98.614 106.994 1.00 51.85 414 THR A N 1
ATOM 1404 C CA . THR A 1 191 ? 114.637 99.901 107.568 1.00 51.85 414 THR A CA 1
ATOM 1405 C C . THR A 1 191 ? 113.971 100.019 108.937 1.00 51.85 414 THR A C 1
ATOM 1406 O O . THR A 1 191 ? 113.382 99.060 109.444 1.00 51.85 414 THR A O 1
ATOM 1410 N N . THR A 1 192 ? 114.072 101.207 109.535 1.00 29.80 415 THR A N 1
ATOM 1411 C CA . THR A 1 192 ? 113.488 101.512 110.836 1.00 29.80 415 THR A CA 1
ATOM 1412 C C . THR A 1 192 ? 112.593 102.733 110.692 1.00 29.80 415 THR A C 1
ATOM 1413 O O . THR A 1 192 ? 113.003 103.740 110.106 1.00 29.80 415 THR A O 1
ATOM 1417 N N . GLY A 1 193 ? 111.374 102.632 111.229 1.00 20.18 416 GLY A N 1
ATOM 1418 C CA . GLY A 1 193 ? 110.401 103.702 111.163 1.00 20.18 416 GLY A CA 1
ATOM 1419 C C . GLY A 1 193 ? 109.843 104.026 112.538 1.00 20.18 416 GLY A C 1
ATOM 1420 O O . GLY A 1 193 ? 110.125 103.343 113.526 1.00 20.18 416 GLY A O 1
ATOM 1421 N N . VAL A 1 194 ? 109.010 105.063 112.560 1.00 4.53 417 VAL A N 1
ATOM 1422 C CA . VAL A 1 194 ? 108.437 105.612 113.784 1.00 4.53 417 VAL A CA 1
ATOM 1423 C C . VAL A 1 194 ? 106.999 105.130 113.891 1.00 4.53 417 VAL A C 1
ATOM 1424 O O . VAL A 1 194 ? 106.229 105.237 112.928 1.00 4.53 417 VAL A O 1
ATOM 1428 N N . SER A 1 195 ? 106.642 104.593 115.057 1.00 3.47 418 SER A N 1
ATOM 1429 C CA . SER A 1 195 ? 105.268 104.242 115.383 1.00 3.47 418 SER A CA 1
ATOM 1430 C C . SER A 1 195 ? 104.895 104.947 116.676 1.00 3.47 418 SER A C 1
ATOM 1431 O O . SER A 1 195 ? 105.762 105.266 117.493 1.00 3.47 418 SER A O 1
ATOM 1434 N N . TRP A 1 196 ? 103.598 105.187 116.856 1.00 2.97 419 TRP A N 1
ATOM 1435 C CA . TRP A 1 196 ? 103.077 105.939 117.993 1.00 2.97 419 TRP A CA 1
ATOM 1436 C C . TRP A 1 196 ? 102.330 104.984 118.911 1.00 2.97 419 TRP A C 1
ATOM 1437 O O . TRP A 1 196 ? 101.218 104.550 118.594 1.00 2.97 419 TRP A O 1
ATOM 1448 N N . ASP A 1 197 ? 102.944 104.666 120.046 1.00 3.82 420 ASP A N 1
ATOM 1449 C CA . ASP A 1 197 ? 102.352 103.793 121.046 1.00 3.82 420 ASP A CA 1
ATOM 1450 C C . ASP A 1 197 ? 101.758 104.655 122.151 1.00 3.82 420 ASP A C 1
ATOM 1451 O O . ASP A 1 197 ? 102.191 105.790 122.371 1.00 3.82 420 ASP A O 1
ATOM 1456 N N . GLU A 1 198 ? 100.754 104.110 122.836 1.00 1.41 421 GLU A N 1
ATOM 1457 C CA . GLU A 1 198 ? 100.141 104.741 123.998 1.00 1.41 421 GLU A CA 1
ATOM 1458 C C . GLU A 1 198 ? 100.570 103.988 125.252 1.00 1.41 421 GLU A C 1
ATOM 1459 O O . GLU A 1 198 ? 100.448 102.759 125.315 1.00 1.41 421 GLU A O 1
ATOM 1465 N N . GLN A 1 199 ? 101.020 104.733 126.263 1.00 1.89 422 GLN A N 1
ATOM 1466 C CA . GLN A 1 199 ? 101.616 104.175 127.470 1.00 1.89 422 GLN A CA 1
ATOM 1467 C C . GLN A 1 199 ? 101.023 104.829 128.709 1.00 1.89 422 GLN A C 1
ATOM 1468 O O . GLN A 1 199 ? 100.494 105.942 128.658 1.00 1.89 422 GLN A O 1
ATOM 1474 N N . ILE A 1 200 ? 101.124 104.109 129.827 1.00 1.60 423 ILE A N 1
ATOM 1475 C CA . ILE A 1 200 ? 100.820 104.635 131.153 1.00 1.60 423 ILE A CA 1
ATOM 1476 C C . ILE A 1 200 ? 102.040 104.373 132.029 1.00 1.60 423 ILE A C 1
ATOM 1477 O O . ILE A 1 200 ? 102.819 103.450 131.772 1.00 1.60 423 ILE A O 1
ATOM 1482 N N . ILE A 1 201 ? 102.206 105.196 133.066 1.00 3.21 424 ILE A N 1
ATOM 1483 C CA . ILE A 1 201 ? 103.303 105.085 134.026 1.00 3.21 424 ILE A CA 1
ATOM 1484 C C . ILE A 1 201 ? 102.697 104.668 135.357 1.00 3.21 424 ILE A C 1
ATOM 1485 O O . ILE A 1 201 ? 101.800 105.343 135.880 1.00 3.21 424 ILE A O 1
ATOM 1490 N N . VAL A 1 202 ? 103.193 103.559 135.902 1.00 5.29 425 VAL A N 1
ATOM 1491 C CA . VAL A 1 202 ? 102.683 102.950 137.127 1.00 5.29 425 VAL A CA 1
ATOM 1492 C C . VAL A 1 202 ? 103.774 103.043 138.184 1.00 5.29 425 VAL A C 1
ATOM 1493 O O . VAL A 1 202 ? 104.933 102.696 137.919 1.00 5.29 425 VAL A O 1
ATOM 1497 N N . THR A 1 203 ? 103.400 103.510 139.377 1.00 6.31 426 THR A N 1
ATOM 1498 C CA . THR A 1 203 ? 104.300 103.619 140.517 1.00 6.31 426 THR A CA 1
ATOM 1499 C C . THR A 1 203 ? 103.803 102.712 141.632 1.00 6.31 426 THR A C 1
ATOM 1500 O O . THR A 1 203 ? 102.597 102.608 141.865 1.00 6.31 426 THR A O 1
ATOM 1504 N N . ALA A 1 204 ? 104.737 102.039 142.301 1.00 12.12 427 ALA A N 1
ATOM 1505 C CA . ALA A 1 204 ? 104.439 101.139 143.406 1.00 12.12 427 ALA A CA 1
ATOM 1506 C C . ALA A 1 204 ? 105.311 101.522 144.588 1.00 12.12 427 ALA A C 1
ATOM 1507 O O . ALA A 1 204 ? 106.528 101.677 144.438 1.00 12.12 427 ALA A O 1
ATOM 1509 N N . SER A 1 205 ? 104.689 101.664 145.756 1.00 12.12 428 SER A N 1
ATOM 1510 C CA . SER A 1 205 ? 105.381 101.994 146.994 1.00 12.12 428 SER A CA 1
ATOM 1511 C C . SER A 1 205 ? 105.344 100.773 147.899 1.00 12.12 428 SER A C 1
ATOM 1512 O O . SER A 1 205 ? 104.279 100.168 148.088 1.00 12.12 428 SER A O 1
ATOM 1515 N N . PHE A 1 206 ? 106.507 100.424 148.454 1.00 5.65 429 PHE A N 1
ATOM 1516 C CA . PHE A 1 206 ? 106.693 99.206 149.226 1.00 5.65 429 PHE A CA 1
ATOM 1517 C C . PHE A 1 206 ? 107.378 99.535 150.542 1.00 5.65 429 PHE A C 1
ATOM 1518 O O . PHE A 1 206 ? 108.193 100.463 150.627 1.00 5.65 429 PHE A O 1
ATOM 1526 N N . ASP A 1 207 ? 107.038 98.756 151.566 1.00 8.25 430 ASP A N 1
ATOM 1527 C CA . ASP A 1 207 ? 107.750 98.771 152.834 1.00 8.25 430 ASP A CA 1
ATOM 1528 C C . ASP A 1 207 ? 108.949 97.834 152.762 1.00 8.25 430 ASP A C 1
ATOM 1529 O O . ASP A 1 207 ? 108.894 96.778 152.127 1.00 8.25 430 ASP A O 1
ATOM 1534 N N . HIS A 1 208 ? 110.029 98.224 153.441 1.00 8.35 431 HIS A N 1
ATOM 1535 C CA . HIS A 1 208 ? 111.306 97.523 153.376 1.00 8.35 431 HIS A CA 1
ATOM 1536 C C . HIS A 1 208 ? 111.547 96.582 154.554 1.00 8.35 431 HIS A C 1
ATOM 1537 O O . HIS A 1 208 ? 112.625 95.985 154.635 1.00 8.35 431 HIS A O 1
ATOM 1544 N N . LYS A 1 209 ? 110.576 96.422 155.461 1.00 12.83 432 LYS A N 1
ATOM 1545 C CA . LYS A 1 209 ? 110.664 95.412 156.511 1.00 12.83 432 LYS A CA 1
ATOM 1546 C C . LYS A 1 209 ? 110.092 94.067 156.084 1.00 12.83 432 LYS A C 1
ATOM 1547 O O . LYS A 1 209 ? 110.567 93.028 156.560 1.00 12.83 432 LYS A O 1
ATOM 1553 N N . VAL A 1 210 ? 109.096 94.070 155.197 1.00 13.13 433 VAL A N 1
ATOM 1554 C CA . VAL A 1 210 ? 108.463 92.848 154.713 1.00 13.13 433 VAL A CA 1
ATOM 1555 C C . VAL A 1 210 ? 108.877 92.504 153.283 1.00 13.13 433 VAL A C 1
ATOM 1556 O O . VAL A 1 210 ? 108.777 91.329 152.894 1.00 13.13 433 VAL A O 1
ATOM 1560 N N . VAL A 1 211 ? 109.390 93.467 152.512 1.00 7.04 434 VAL A N 1
ATOM 1561 C CA . VAL A 1 211 ? 109.693 93.295 151.097 1.00 7.04 434 VAL A CA 1
ATOM 1562 C C . VAL A 1 211 ? 111.102 93.828 150.870 1.00 7.04 434 VAL A C 1
ATOM 1563 O O . VAL A 1 211 ? 111.589 94.677 151.624 1.00 7.04 434 VAL A O 1
ATOM 1567 N N . ASP A 1 212 ? 111.763 93.315 149.833 1.00 5.50 435 ASP A N 1
ATOM 1568 C CA . ASP A 1 212 ? 113.067 93.782 149.383 1.00 5.50 435 ASP A CA 1
ATOM 1569 C C . ASP A 1 212 ? 112.964 94.276 147.946 1.00 5.50 435 ASP A C 1
ATOM 1570 O O . ASP A 1 212 ? 111.924 94.155 147.294 1.00 5.50 435 ASP A O 1
ATOM 1575 N N . GLY A 1 213 ? 114.067 94.857 147.465 1.00 5.23 436 GLY A N 1
ATOM 1576 C CA . GLY A 1 213 ? 114.068 95.438 146.131 1.00 5.23 436 GLY A CA 1
ATOM 1577 C C . GLY A 1 213 ? 113.821 94.409 145.045 1.00 5.23 436 GLY A C 1
ATOM 1578 O O . GLY A 1 213 ? 113.056 94.653 144.107 1.00 5.23 436 GLY A O 1
ATOM 1579 N N . ALA A 1 214 ? 114.480 93.251 145.148 1.00 6.48 437 ALA A N 1
ATOM 1580 C CA . ALA A 1 214 ? 114.336 92.218 144.128 1.00 6.48 437 ALA A CA 1
ATOM 1581 C C . ALA A 1 214 ? 112.903 91.707 144.065 1.00 6.48 437 ALA A C 1
ATOM 1582 O O . ALA A 1 214 ? 112.374 91.457 142.976 1.00 6.48 437 ALA A O 1
ATOM 1584 N N . VAL A 1 215 ? 112.262 91.540 145.225 1.00 6.34 438 VAL A N 1
ATOM 1585 C CA . VAL A 1 215 ? 110.887 91.046 145.263 1.00 6.34 438 VAL A CA 1
ATOM 1586 C C . VAL A 1 215 ? 109.955 92.029 144.561 1.00 6.34 438 VAL A C 1
ATOM 1587 O O . VAL A 1 215 ? 109.094 91.636 143.765 1.00 6.34 438 VAL A O 1
ATOM 1591 N N . GLY A 1 216 ? 110.110 93.323 144.853 1.00 5.14 439 GLY A N 1
ATOM 1592 C CA . GLY A 1 216 ? 109.300 94.327 144.181 1.00 5.14 439 GLY A CA 1
ATOM 1593 C C . GLY A 1 216 ? 109.551 94.379 142.685 1.00 5.14 439 GLY A C 1
ATOM 1594 O O . GLY A 1 216 ? 108.620 94.556 141.894 1.00 5.14 439 GLY A O 1
ATOM 1595 N N . ALA A 1 217 ? 110.816 94.235 142.278 1.00 4.84 440 ALA A N 1
ATOM 1596 C CA . ALA A 1 217 ? 111.136 94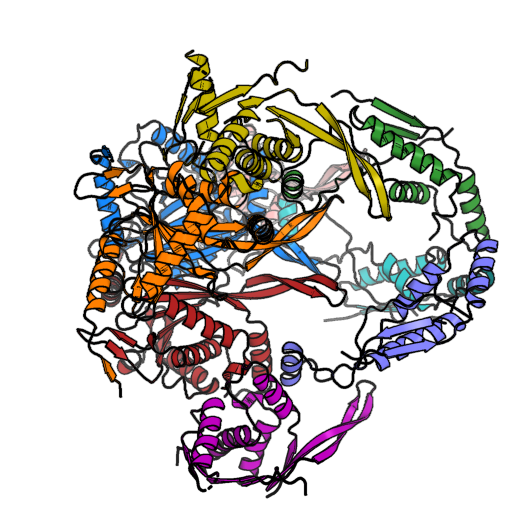.221 140.853 1.00 4.84 440 ALA A CA 1
ATOM 1597 C C . ALA A 1 217 ? 110.476 93.038 140.155 1.00 4.84 440 ALA A C 1
ATOM 1598 O O . ALA A 1 217 ? 109.919 93.184 139.058 1.00 4.84 440 ALA A O 1
ATOM 1600 N N . GLU A 1 218 ? 110.518 91.859 140.782 1.00 5.70 441 GLU A N 1
ATOM 1601 C CA . GLU A 1 218 ? 109.847 90.697 140.210 1.00 5.70 441 GLU A CA 1
ATOM 1602 C C . GLU A 1 218 ? 108.343 90.914 140.137 1.00 5.70 441 GLU A C 1
ATOM 1603 O O . GLU A 1 218 ? 107.718 90.575 139.130 1.00 5.70 441 GLU A O 1
ATOM 1609 N N . TRP A 1 219 ? 107.754 91.496 141.188 1.00 4.72 442 TRP A N 1
ATOM 1610 C CA . TRP A 1 219 ? 106.325 91.813 141.196 1.00 4.72 442 TRP A CA 1
ATOM 1611 C C . TRP A 1 219 ? 105.951 92.701 140.015 1.00 4.72 442 TRP A C 1
ATOM 1612 O O . TRP A 1 219 ? 104.959 92.448 139.313 1.00 4.72 442 TRP A O 1
ATOM 1623 N N . ILE A 1 220 ? 106.743 93.750 139.785 1.00 4.22 443 ILE A N 1
ATOM 1624 C CA . ILE A 1 220 ? 106.491 94.648 138.663 1.00 4.22 443 ILE A CA 1
ATOM 1625 C C . ILE A 1 220 ? 106.609 93.885 137.349 1.00 4.22 443 ILE A C 1
ATOM 1626 O O . ILE A 1 220 ? 105.834 94.115 136.412 1.00 4.22 443 ILE A O 1
ATOM 1631 N N . ARG A 1 221 ? 107.599 92.989 137.247 1.00 3.56 444 ARG A N 1
ATOM 1632 C CA . ARG A 1 221 ? 107.763 92.204 136.024 1.00 3.56 444 ARG A CA 1
ATOM 1633 C C . ARG A 1 221 ? 106.538 91.331 135.746 1.00 3.56 444 ARG A C 1
ATOM 1634 O O . ARG A 1 221 ? 106.083 91.250 134.597 1.00 3.56 444 ARG A O 1
ATOM 1642 N N . GLU A 1 222 ? 106.002 90.651 136.771 1.00 5.56 445 GLU A N 1
ATOM 1643 C CA . GLU A 1 222 ? 104.821 89.813 136.536 1.00 5.56 445 GLU A CA 1
ATOM 1644 C C . GLU A 1 222 ? 103.628 90.659 136.115 1.00 5.56 445 GLU A C 1
ATOM 1645 O O . GLU A 1 222 ? 102.890 90.284 135.194 1.00 5.56 445 GLU A O 1
ATOM 1651 N N . LEU A 1 223 ? 103.412 91.791 136.793 1.00 3.69 446 LEU A N 1
ATOM 1652 C CA . LEU A 1 223 ? 102.332 92.695 136.407 1.00 3.69 446 LEU A CA 1
ATOM 1653 C C . LEU A 1 223 ? 102.473 93.143 134.954 1.00 3.69 446 LEU A C 1
ATOM 1654 O O . LEU A 1 223 ? 101.505 93.108 134.185 1.00 3.69 446 LEU A O 1
ATOM 1659 N N . LYS A 1 224 ? 103.680 93.560 134.561 1.00 2.45 447 LYS A N 1
ATOM 1660 C CA . LYS A 1 224 ? 103.909 94.022 133.195 1.00 2.45 447 LYS A CA 1
ATOM 1661 C C . LYS A 1 224 ? 103.626 92.914 132.186 1.00 2.45 447 LYS A C 1
ATOM 1662 O O . LYS A 1 224 ? 102.951 93.142 131.174 1.00 2.45 447 LYS A O 1
ATOM 1668 N N . LYS A 1 225 ? 104.202 91.726 132.411 1.00 3.11 448 LYS A N 1
ATOM 1669 C CA . LYS A 1 225 ? 103.977 90.591 131.519 1.00 3.11 448 LYS A CA 1
ATOM 1670 C C . LYS A 1 225 ? 102.490 90.283 131.364 1.00 3.11 448 LYS A C 1
ATOM 1671 O O . LYS A 1 225 ? 102.022 89.988 130.258 1.00 3.11 448 LYS A O 1
ATOM 1677 N N . VAL A 1 226 ? 101.731 90.345 132.461 1.00 3.74 449 VAL A N 1
ATOM 1678 C CA . VAL A 1 226 ? 100.300 90.059 132.376 1.00 3.74 449 VAL A CA 1
ATOM 1679 C C . VAL A 1 226 ? 99.560 91.159 131.618 1.00 3.74 449 VAL A C 1
ATOM 1680 O O . VAL A 1 226 ? 98.560 90.883 130.944 1.00 3.74 449 VAL A O 1
ATOM 1684 N N . ILE A 1 227 ? 100.008 92.412 131.722 1.00 3.16 450 ILE A N 1
ATOM 1685 C CA . ILE A 1 227 ? 99.275 93.516 131.101 1.00 3.16 450 ILE A CA 1
ATOM 1686 C C . ILE A 1 227 ? 99.567 93.597 129.604 1.00 3.16 450 ILE A C 1
ATOM 1687 O O . ILE A 1 227 ? 98.638 93.660 128.790 1.00 3.16 450 ILE A O 1
ATOM 1692 N N . GLU A 1 228 ? 100.850 93.647 129.221 1.00 4.09 451 GLU A N 1
ATOM 1693 C CA . GLU A 1 228 ? 101.214 93.767 127.806 1.00 4.09 451 GLU A CA 1
ATOM 1694 C C . GLU A 1 228 ? 100.645 92.631 126.963 1.00 4.09 451 GLU A C 1
ATOM 1695 O O . GLU A 1 228 ? 100.169 92.864 125.846 1.00 4.09 451 GLU A O 1
ATOM 1701 N N . ASN A 1 229 ? 100.686 91.397 127.477 1.00 5.93 452 ASN A N 1
ATOM 1702 C CA . ASN A 1 229 ? 99.999 90.271 126.859 1.00 5.93 452 ASN A CA 1
ATOM 1703 C C . ASN A 1 229 ? 98.676 90.058 127.594 1.00 5.93 452 ASN A C 1
ATOM 1704 O O . ASN A 1 229 ? 98.675 89.476 128.688 1.00 5.93 452 ASN A O 1
ATOM 1709 N N . PRO A 1 230 ? 97.512 90.471 127.037 1.00 5.49 453 PRO A N 1
ATOM 1710 C CA . PRO A 1 230 ? 96.288 90.451 127.850 1.00 5.49 453 PRO A CA 1
ATOM 1711 C C . PRO A 1 230 ? 95.620 89.086 127.895 1.00 5.49 453 PRO A C 1
ATOM 1712 O O . PRO A 1 230 ? 94.901 88.782 128.855 1.00 5.49 453 PRO A O 1
ATOM 1716 N N . LEU A 1 231 ? 95.851 88.258 126.867 1.00 7.15 454 LEU A N 1
ATOM 1717 C CA . LEU A 1 231 ? 95.229 86.936 126.811 1.00 7.15 454 LEU A CA 1
ATOM 1718 C C . LEU A 1 231 ? 95.622 86.086 128.013 1.00 7.15 454 LEU A C 1
ATOM 1719 O O . LEU A 1 231 ? 94.822 85.273 128.497 1.00 7.15 454 LEU A O 1
ATOM 1724 N N . GLU A 1 232 ? 96.820 86.317 128.559 1.00 7.27 455 GLU A N 1
ATOM 1725 C CA . GLU A 1 232 ? 97.316 85.591 129.725 1.00 7.27 455 GLU A CA 1
ATOM 1726 C C . GLU A 1 232 ? 96.501 85.863 130.994 1.00 7.27 455 GLU A C 1
ATOM 1727 O O . GLU A 1 232 ? 96.765 85.259 132.039 1.00 7.27 455 GLU A O 1
ATOM 1733 N N . LEU A 1 233 ? 95.520 86.773 130.930 1.00 5.92 456 LEU A N 1
ATOM 1734 C CA . LEU A 1 233 ? 94.565 86.942 132.016 1.00 5.92 456 LEU A CA 1
ATOM 1735 C C . LEU A 1 233 ? 93.681 85.713 132.208 1.00 5.92 456 LEU A C 1
ATOM 1736 O O . LEU A 1 233 ? 93.049 85.587 133.262 1.00 5.92 456 LEU A O 1
ATOM 1741 N N . LEU A 1 234 ? 93.618 84.804 131.227 1.00 11.07 457 LEU A N 1
ATOM 1742 C CA . LEU A 1 234 ? 92.778 83.620 131.386 1.00 11.07 457 LEU A CA 1
ATOM 1743 C C . LEU A 1 234 ? 93.375 82.658 132.406 1.00 11.07 457 LEU A C 1
ATOM 1744 O O . LEU A 1 234 ? 92.763 82.377 133.444 1.00 11.07 457 LEU A O 1
ATOM 1749 N N . LEU A 1 235 ? 94.566 82.138 132.132 1.00 13.82 458 LEU A N 1
ATOM 1750 C CA . LEU A 1 235 ? 95.232 81.260 133.089 1.00 13.82 458 LEU A CA 1
ATOM 1751 C C . LEU A 1 235 ? 95.663 82.049 134.322 1.00 13.82 458 LEU A C 1
ATOM 1752 O O . LEU A 1 235 ? 95.753 83.276 134.286 1.00 13.82 458 LEU A O 1
ATOM 1757 N N . ALA B 1 3 ? 144.018 108.255 157.989 1.00 39.14 226 ALA B N 1
ATOM 1758 C CA . ALA B 1 3 ? 144.208 109.600 157.461 1.00 39.14 226 ALA B CA 1
ATOM 1759 C C . ALA B 1 3 ? 142.865 110.235 157.113 1.00 39.14 226 ALA B C 1
ATOM 1760 O O . ALA B 1 3 ? 142.084 109.675 156.344 1.00 39.14 226 ALA B O 1
ATOM 1762 N N . TYR B 1 4 ? 142.606 111.407 157.684 1.00 33.39 227 TYR B N 1
ATOM 1763 C CA . TYR B 1 4 ? 141.351 112.124 157.483 1.00 33.39 227 TYR B CA 1
ATOM 1764 C C . TYR B 1 4 ? 141.499 113.494 158.136 1.00 33.39 227 TYR B C 1
ATOM 1765 O O . TYR B 1 4 ? 142.526 113.801 158.750 1.00 33.39 227 TYR B O 1
ATOM 1774 N N . THR B 1 5 ? 140.462 114.321 157.990 1.00 33.70 228 THR B N 1
ATOM 1775 C CA . THR B 1 5 ? 140.412 115.645 158.594 1.00 33.70 228 THR B CA 1
ATOM 1776 C C . THR B 1 5 ? 139.028 115.876 159.184 1.00 33.70 228 THR B C 1
ATOM 1777 O O . THR B 1 5 ? 138.043 115.275 158.747 1.00 33.70 228 THR B O 1
ATOM 1781 N N . ASP B 1 6 ? 138.972 116.753 160.186 1.00 38.13 229 ASP B N 1
ATOM 1782 C CA . ASP B 1 6 ? 137.743 117.109 160.883 1.00 38.13 229 ASP B CA 1
ATOM 1783 C C . ASP B 1 6 ? 137.641 118.623 160.989 1.00 38.13 229 ASP B C 1
ATOM 1784 O O . ASP B 1 6 ? 138.641 119.300 161.246 1.00 38.13 229 ASP B O 1
ATOM 1789 N N . VAL B 1 7 ? 136.429 119.141 160.787 1.00 44.70 230 VAL B N 1
ATOM 1790 C CA . VAL B 1 7 ? 136.138 120.575 160.825 1.00 44.70 230 VAL B CA 1
ATOM 1791 C C . VAL B 1 7 ? 134.976 120.789 161.797 1.00 44.70 230 VAL B C 1
ATOM 1792 O O . VAL B 1 7 ? 133.977 120.063 161.695 1.00 44.70 230 VAL B O 1
ATOM 1796 N N . PRO B 1 8 ? 135.050 121.723 162.761 1.00 51.24 231 PRO B N 1
ATOM 1797 C CA . PRO B 1 8 ? 133.918 121.909 163.683 1.00 51.24 231 PRO B CA 1
ATOM 1798 C C . PRO B 1 8 ? 132.647 122.343 162.963 1.00 51.24 231 PRO B C 1
ATOM 1799 O O . PRO B 1 8 ? 132.687 123.106 161.996 1.00 51.24 231 PRO B O 1
ATOM 1803 N N . ILE B 1 9 ? 131.510 121.843 163.450 1.00 46.76 232 ILE B N 1
ATOM 1804 C CA . ILE B 1 9 ? 130.224 122.190 162.854 1.00 46.76 232 ILE B CA 1
ATOM 1805 C C . ILE B 1 9 ? 129.917 123.661 163.104 1.00 46.76 232 ILE B C 1
ATOM 1806 O O . ILE B 1 9 ? 130.144 124.191 164.200 1.00 46.76 232 ILE B O 1
ATOM 1811 N N . SER B 1 10 ? 129.398 124.327 162.076 1.00 49.52 233 SER B N 1
ATOM 1812 C CA . SER B 1 10 ? 129.090 125.748 162.158 1.00 49.52 233 SER B CA 1
ATOM 1813 C C . SER B 1 10 ? 127.850 125.991 163.012 1.00 49.52 233 SER B C 1
ATOM 1814 O O . SER B 1 10 ? 126.980 125.128 163.152 1.00 49.52 233 SER B O 1
ATOM 1817 N N . GLY B 1 11 ? 127.780 127.192 163.587 1.00 48.06 234 GLY B N 1
ATOM 1818 C CA . GLY B 1 11 ? 126.613 127.561 164.373 1.00 48.06 234 GLY B CA 1
ATOM 1819 C C . GLY B 1 11 ? 125.354 127.640 163.531 1.00 48.06 234 GLY B C 1
ATOM 1820 O O . GLY B 1 11 ? 124.266 127.271 163.985 1.00 48.06 234 GLY B O 1
ATOM 1821 N N . MET B 1 12 ? 125.480 128.125 162.294 1.00 49.38 235 MET B N 1
ATOM 1822 C CA . MET B 1 12 ? 124.336 128.234 161.400 1.00 49.38 235 MET B CA 1
ATOM 1823 C C . MET B 1 12 ? 123.926 126.902 160.781 1.00 49.38 235 MET B C 1
ATOM 1824 O O . MET B 1 12 ? 122.795 126.784 160.302 1.00 49.38 235 MET B O 1
ATOM 1829 N N . ARG B 1 13 ? 124.803 125.902 160.827 1.00 39.91 236 ARG B N 1
ATOM 1830 C CA . ARG B 1 13 ? 124.523 124.588 160.203 1.00 39.91 236 ARG B CA 1
ATOM 1831 C C . ARG B 1 13 ? 123.501 123.823 161.051 1.00 39.91 236 ARG B C 1
ATOM 1832 O O . ARG B 1 13 ? 122.690 123.111 160.440 1.00 39.91 236 ARG B O 1
ATOM 1840 N N . LYS B 1 14 ? 123.527 123.934 162.383 1.00 41.39 237 LYS B N 1
ATOM 1841 C CA . LYS B 1 14 ? 122.556 123.271 163.247 1.00 41.39 237 LYS B CA 1
ATOM 1842 C C . LYS B 1 14 ? 121.180 123.926 163.176 1.00 41.39 237 LYS B C 1
ATOM 1843 O O . LYS B 1 14 ? 120.163 123.231 163.303 1.00 41.39 237 LYS B O 1
ATOM 1849 N N . THR B 1 15 ? 121.126 125.247 162.975 1.00 39.54 238 THR B N 1
ATOM 1850 C CA . THR B 1 15 ? 119.841 125.941 162.876 1.00 39.54 238 THR B CA 1
ATOM 1851 C C . THR B 1 15 ? 119.001 125.429 161.712 1.00 39.54 238 THR B C 1
ATOM 1852 O O . THR B 1 15 ? 117.769 125.388 161.811 1.00 39.54 238 THR B O 1
ATOM 1856 N N . ILE B 1 16 ? 119.645 125.033 160.616 1.00 32.45 239 ILE B N 1
ATOM 1857 C CA . ILE B 1 16 ? 118.940 124.435 159.483 1.00 32.45 239 ILE B CA 1
ATOM 1858 C C . ILE B 1 16 ? 118.793 122.920 159.630 1.00 32.45 239 ILE B C 1
ATOM 1859 O O . ILE B 1 16 ? 117.799 122.353 159.163 1.00 32.45 239 ILE B O 1
ATOM 1864 N N . ALA B 1 17 ? 119.764 122.253 160.262 1.00 25.05 240 ALA B N 1
ATOM 1865 C CA . ALA B 1 17 ? 119.672 120.809 160.459 1.00 25.05 240 ALA B CA 1
ATOM 1866 C C . ALA B 1 17 ? 118.464 120.455 161.320 1.00 25.05 240 ALA B C 1
ATOM 1867 O O . ALA B 1 17 ? 117.687 119.555 160.980 1.00 25.05 240 ALA B O 1
ATOM 1869 N N . ALA B 1 18 ? 118.302 121.154 162.449 1.00 24.50 241 ALA B N 1
ATOM 1870 C CA . ALA B 1 18 ? 117.166 120.913 163.333 1.00 24.50 241 ALA B CA 1
ATOM 1871 C C . ALA B 1 18 ? 115.846 121.158 162.610 1.00 24.50 241 ALA B C 1
ATOM 1872 O O . ALA B 1 18 ? 114.890 120.390 162.769 1.00 24.50 241 ALA B O 1
ATOM 1874 N N . ARG B 1 19 ? 115.778 122.244 161.837 1.00 20.61 242 ARG B N 1
ATOM 1875 C CA . ARG B 1 19 ? 114.538 122.619 161.110 1.00 20.61 242 ARG B CA 1
ATOM 1876 C C . ARG B 1 19 ? 114.202 121.520 160.103 1.00 20.61 242 ARG B C 1
ATOM 1877 O O . ARG B 1 19 ? 113.052 121.069 160.115 1.00 20.61 242 ARG B O 1
ATOM 1885 N N . LEU B 1 20 ? 115.154 121.121 159.256 1.00 15.86 243 LEU B N 1
ATOM 1886 C CA . LEU B 1 20 ? 114.941 120.041 158.294 1.00 15.86 243 LEU B CA 1
ATOM 1887 C C . LEU B 1 20 ? 114.509 118.757 158.992 1.00 15.86 243 LEU B C 1
ATOM 1888 O O . LEU B 1 20 ? 113.637 118.035 158.497 1.00 15.86 243 LEU B O 1
ATOM 1893 N N . LYS B 1 21 ? 115.109 118.458 160.146 1.00 17.53 244 LYS B N 1
ATOM 1894 C CA . LYS B 1 21 ? 114.768 117.232 160.857 1.00 17.53 244 LYS B CA 1
ATOM 1895 C C . LYS B 1 21 ? 113.366 117.323 161.448 1.00 17.53 244 LYS B C 1
ATOM 1896 O O . LYS B 1 21 ? 112.694 116.299 161.615 1.00 17.53 244 LYS B O 1
ATOM 1902 N N . GLU B 1 22 ? 112.913 118.538 161.770 1.00 19.59 245 GLU B N 1
ATOM 1903 C CA . GLU B 1 22 ? 111.570 118.736 162.300 1.00 19.59 245 GLU B CA 1
ATOM 1904 C C . GLU B 1 22 ? 110.517 118.644 161.202 1.00 19.59 245 GLU B C 1
ATOM 1905 O O . GLU B 1 22 ? 109.409 118.159 161.455 1.00 19.59 245 GLU B O 1
ATOM 1911 N N . SER B 1 23 ? 110.843 119.106 159.990 1.00 15.14 246 SER B N 1
ATOM 1912 C CA . SER B 1 23 ? 109.863 119.105 158.908 1.00 15.14 246 SER B CA 1
ATOM 1913 C C . SER B 1 23 ? 109.451 117.690 158.514 1.00 15.14 246 SER B C 1
ATOM 1914 O O . SER B 1 23 ? 108.260 117.419 158.311 1.00 15.14 246 SER B O 1
ATOM 1917 N N . VAL B 1 24 ? 110.420 116.781 158.386 1.00 14.07 247 VAL B N 1
ATOM 1918 C CA . VAL B 1 24 ? 110.122 115.424 157.930 1.00 14.07 247 VAL B CA 1
ATOM 1919 C C . VAL B 1 24 ? 109.236 114.695 158.933 1.00 14.07 247 VAL B C 1
ATOM 1920 O O . VAL B 1 24 ? 108.281 114.006 158.552 1.00 14.07 247 VAL B O 1
ATOM 1924 N N . THR B 1 25 ? 109.530 114.834 160.225 1.00 19.23 248 THR B N 1
ATOM 1925 C CA . THR B 1 25 ? 108.765 114.156 161.265 1.00 19.23 248 THR B CA 1
ATOM 1926 C C . THR B 1 25 ? 107.452 114.854 161.610 1.00 19.23 248 THR B C 1
ATOM 1927 O O . THR B 1 25 ? 106.694 114.316 162.425 1.00 19.23 248 THR B O 1
ATOM 1931 N N . GLU B 1 26 ? 107.165 116.020 161.016 1.00 17.87 249 GLU B N 1
ATOM 1932 C CA . GLU B 1 26 ? 105.959 116.787 161.301 1.00 17.87 249 GLU B CA 1
ATOM 1933 C C . GLU B 1 26 ? 104.996 116.853 160.123 1.00 17.87 249 GLU B C 1
ATOM 1934 O O . GLU B 1 26 ? 103.795 117.034 160.345 1.00 17.87 249 GLU B O 1
ATOM 1940 N N . ASN B 1 27 ? 105.484 116.679 158.898 1.00 12.49 250 ASN B N 1
ATOM 1941 C CA . ASN B 1 27 ? 104.673 116.798 157.686 1.00 12.49 250 ASN B CA 1
ATOM 1942 C C . ASN B 1 27 ? 104.823 115.544 156.829 1.00 12.49 250 ASN B C 1
ATOM 1943 O O . ASN B 1 27 ? 105.901 115.343 156.231 1.00 12.49 250 ASN B O 1
ATOM 1948 N N . PRO B 1 28 ? 103.812 114.671 156.740 1.00 8.92 251 PRO B N 1
ATOM 1949 C CA . PRO B 1 28 ? 103.865 113.616 155.721 1.00 8.92 251 PRO B CA 1
ATOM 1950 C C . PRO B 1 28 ? 103.893 114.233 154.332 1.00 8.92 251 PRO B C 1
ATOM 1951 O O . PRO B 1 28 ? 103.290 115.278 154.090 1.00 8.92 251 PRO B O 1
ATOM 1955 N N . HIS B 1 29 ? 104.607 113.577 153.418 1.00 6.45 252 HIS B N 1
ATOM 1956 C CA . HIS B 1 29 ? 104.865 114.098 152.081 1.00 6.45 252 HIS B CA 1
ATOM 1957 C C . HIS B 1 29 ? 104.245 113.184 151.035 1.00 6.45 252 HIS B C 1
ATOM 1958 O O . HIS B 1 29 ? 104.282 111.957 151.172 1.00 6.45 252 HIS B O 1
ATOM 1965 N N . PHE B 1 30 ? 103.669 113.788 149.993 1.00 6.85 253 PHE B N 1
ATOM 1966 C CA . PHE B 1 30 ? 103.322 113.050 148.785 1.00 6.85 253 PHE B CA 1
ATOM 1967 C C . PHE B 1 30 ? 103.538 113.946 147.574 1.00 6.85 253 PHE B C 1
ATOM 1968 O O . PHE B 1 30 ? 103.277 115.153 147.623 1.00 6.85 253 PHE B O 1
ATOM 1976 N N . PHE B 1 31 ? 104.031 113.339 146.496 1.00 4.97 254 PHE B N 1
ATOM 1977 C CA . PHE B 1 31 ? 104.508 114.040 145.314 1.00 4.97 254 PHE B CA 1
ATOM 1978 C C . PHE B 1 31 ? 103.542 113.880 144.146 1.00 4.97 254 PHE B C 1
ATOM 1979 O O . PHE B 1 31 ? 102.750 112.936 144.082 1.00 4.97 254 PHE B O 1
ATOM 1987 N N . VAL B 1 32 ? 103.625 114.833 143.218 1.00 3.66 255 VAL B N 1
ATOM 1988 C CA . VAL B 1 32 ? 102.890 114.805 141.958 1.00 3.66 255 VAL B CA 1
ATOM 1989 C C . VAL B 1 32 ? 103.801 115.402 140.892 1.00 3.66 255 VAL B C 1
ATOM 1990 O O . VAL B 1 32 ? 104.538 116.355 141.162 1.00 3.66 255 VAL B O 1
ATOM 1994 N N . SER B 1 33 ? 103.763 114.831 139.687 1.00 3.17 256 SER B N 1
ATOM 1995 C CA . SER B 1 33 ? 104.641 115.229 138.594 1.00 3.17 256 SER B CA 1
ATOM 1996 C C . SER B 1 33 ? 103.813 115.516 137.349 1.00 3.17 256 SER B C 1
ATOM 1997 O O . SER B 1 33 ? 102.726 114.962 137.165 1.00 3.17 256 SER B O 1
ATOM 2000 N N . THR B 1 34 ? 104.342 116.391 136.497 1.00 4.17 257 THR B N 1
ATOM 2001 C CA . THR B 1 34 ? 103.684 116.712 135.238 1.00 4.17 257 THR B CA 1
ATOM 2002 C C . THR B 1 34 ? 104.720 117.226 134.251 1.00 4.17 257 THR B C 1
ATOM 2003 O O . THR B 1 34 ? 105.838 117.587 134.629 1.00 4.17 257 THR B O 1
ATOM 2007 N N . ASN B 1 35 ? 104.331 117.236 132.976 1.00 9.47 258 ASN B N 1
ATOM 2008 C CA . ASN B 1 35 ? 105.149 117.747 131.883 1.00 9.47 258 ASN B CA 1
ATOM 2009 C C . ASN B 1 35 ? 104.424 118.904 131.210 1.00 9.47 258 ASN B C 1
ATOM 2010 O O . ASN B 1 35 ? 103.226 118.806 130.922 1.00 9.47 258 ASN B O 1
ATOM 2015 N N . LEU B 1 36 ? 105.148 120.000 130.974 1.00 2.22 259 LEU B N 1
ATOM 2016 C CA . LEU B 1 36 ? 104.600 121.217 130.391 1.00 2.22 259 LEU B CA 1
ATOM 2017 C C . LEU B 1 36 ? 105.349 121.549 129.109 1.00 2.22 259 LEU B C 1
ATOM 2018 O O . LEU B 1 36 ? 106.580 121.468 129.064 1.00 2.22 259 LEU B O 1
ATOM 2023 N N . SER B 1 37 ? 104.598 121.948 128.084 1.00 1.71 260 SER B N 1
ATOM 2024 C CA . SER B 1 37 ? 105.160 122.461 126.840 1.00 1.71 260 SER B CA 1
ATOM 2025 C C . SER B 1 37 ? 105.245 123.978 126.926 1.00 1.71 260 SER B C 1
ATOM 2026 O O . SER B 1 37 ? 104.268 124.637 127.298 1.00 1.71 260 SER B O 1
ATOM 2029 N N . VAL B 1 38 ? 106.412 124.526 126.574 1.00 1.97 261 VAL B N 1
ATOM 2030 C CA . VAL B 1 38 ? 106.732 125.930 126.824 1.00 1.97 261 VAL B CA 1
ATOM 2031 C C . VAL B 1 38 ? 107.224 126.625 125.556 1.00 1.97 261 VAL B C 1
ATOM 2032 O O . VAL B 1 38 ? 107.920 127.642 125.633 1.00 1.97 261 VAL B O 1
ATOM 2036 N N . SER B 1 39 ? 106.858 126.104 124.384 1.00 3.15 262 SER B N 1
ATOM 2037 C CA . SER B 1 39 ? 107.270 126.747 123.139 1.00 3.15 262 SER B CA 1
ATOM 2038 C C . SER B 1 39 ? 106.579 128.096 122.975 1.00 3.15 262 SER B C 1
ATOM 2039 O O . SER B 1 39 ? 107.220 129.105 122.650 1.00 3.15 262 SER B O 1
ATOM 2042 N N . LYS B 1 40 ? 105.261 128.122 123.193 1.00 5.97 263 LYS B N 1
ATOM 2043 C CA . LYS B 1 40 ? 104.495 129.354 123.046 1.00 5.97 263 LYS B CA 1
ATOM 2044 C C . LYS B 1 40 ? 104.961 130.410 124.042 1.00 5.97 263 LYS B C 1
ATOM 2045 O O . LYS B 1 40 ? 105.018 131.602 123.716 1.00 5.97 263 LYS B O 1
ATOM 2051 N N . LEU B 1 41 ? 105.280 129.990 125.269 1.00 4.42 264 LEU B N 1
ATOM 2052 C CA . LEU B 1 41 ? 105.792 130.921 126.271 1.00 4.42 264 LEU B CA 1
ATOM 2053 C C . LEU B 1 41 ? 107.112 131.543 125.826 1.00 4.42 264 LEU B C 1
ATOM 2054 O O . LEU B 1 41 ? 107.332 132.745 126.015 1.00 4.42 264 LEU B O 1
ATOM 2059 N N . LEU B 1 42 ? 108.007 130.737 125.246 1.00 4.52 265 LEU B N 1
ATOM 2060 C CA . LEU B 1 42 ? 109.262 131.274 124.727 1.00 4.52 265 LEU B CA 1
ATOM 2061 C C . LEU B 1 42 ? 109.015 132.269 123.602 1.00 4.52 265 LEU B C 1
ATOM 2062 O O . LEU B 1 42 ? 109.673 133.315 123.536 1.00 4.52 265 LEU B O 1
ATOM 2067 N N . LYS B 1 43 ? 108.090 131.949 122.690 1.00 5.78 266 LYS B N 1
ATOM 2068 C CA . LYS B 1 43 ? 107.765 132.884 121.615 1.00 5.78 266 LYS B CA 1
ATOM 2069 C C . LYS B 1 43 ? 107.233 134.200 122.171 1.00 5.78 266 LYS B C 1
ATOM 2070 O O . LYS B 1 43 ? 107.612 135.281 121.705 1.00 5.78 266 LYS B O 1
ATOM 2076 N N . LEU B 1 44 ? 106.351 134.126 123.173 1.00 5.70 267 LEU B N 1
ATOM 2077 C CA . LEU B 1 44 ? 105.801 135.339 123.770 1.00 5.70 267 LEU B CA 1
ATOM 2078 C C . LEU B 1 44 ? 106.892 136.157 124.451 1.00 5.70 267 LEU B C 1
ATOM 2079 O O . LEU B 1 44 ? 106.922 137.389 124.329 1.00 5.70 267 LEU B O 1
ATOM 2084 N N . ARG B 1 45 ? 107.802 135.467 125.141 1.00 6.89 268 ARG B N 1
ATOM 2085 C CA . ARG B 1 45 ? 108.916 136.133 125.858 1.00 6.89 268 ARG B CA 1
ATOM 2086 C C . ARG B 1 45 ? 109.777 136.851 124.825 1.00 6.89 268 ARG B C 1
ATOM 2087 O O . ARG B 1 45 ? 110.149 138.000 125.084 1.00 6.89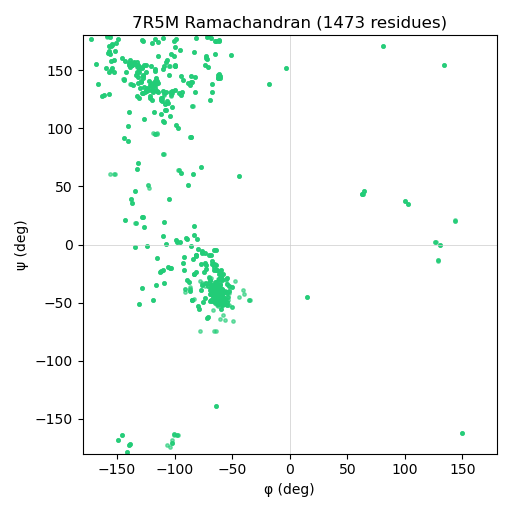 268 ARG B O 1
ATOM 2095 N N . GLN B 1 46 ? 110.080 136.201 123.702 1.00 8.31 269 GLN B N 1
ATOM 2096 C CA . GLN B 1 46 ? 110.887 136.822 122.654 1.00 8.31 269 GLN B CA 1
ATOM 2097 C C . GLN B 1 46 ? 110.163 138.017 122.048 1.00 8.31 269 GLN B C 1
ATOM 2098 O O . GLN B 1 46 ? 110.791 139.024 121.702 1.00 8.31 269 GLN B O 1
ATOM 2104 N N . ALA B 1 47 ? 108.840 137.921 121.908 1.00 8.59 270 ALA B N 1
ATOM 2105 C CA . ALA B 1 47 ? 108.078 139.030 121.348 1.00 8.59 270 ALA B CA 1
ATOM 2106 C C . ALA B 1 47 ? 108.084 140.231 122.285 1.00 8.59 270 ALA B C 1
ATOM 2107 O O . ALA B 1 47 ? 108.110 141.380 121.826 1.00 8.59 270 ALA B O 1
ATOM 2109 N N . LEU B 1 48 ? 108.070 139.989 123.599 1.00 9.97 271 LEU B N 1
ATOM 2110 C CA . LEU B 1 48 ? 107.979 141.058 124.588 1.00 9.97 271 LEU B CA 1
ATOM 2111 C C . LEU B 1 48 ? 109.334 141.563 125.074 1.00 9.97 271 LEU B C 1
ATOM 2112 O O . LEU B 1 48 ? 109.375 142.600 125.748 1.00 9.97 271 LEU B O 1
ATOM 2117 N N . ASN B 1 49 ? 110.435 140.877 124.751 1.00 11.20 272 ASN B N 1
ATOM 2118 C CA . ASN B 1 49 ? 111.782 141.315 125.107 1.00 11.20 272 ASN B CA 1
ATOM 2119 C C . ASN B 1 49 ? 112.491 142.050 123.971 1.00 11.20 272 ASN B C 1
ATOM 2120 O O . ASN B 1 49 ? 113.644 142.457 124.148 1.00 11.20 272 ASN B O 1
ATOM 2125 N N . SER B 1 50 ? 111.824 142.254 122.826 1.00 16.56 273 SER B N 1
ATOM 2126 C CA . SER B 1 50 ? 112.373 143.005 121.704 1.00 16.56 273 SER B CA 1
ATOM 2127 C C . SER B 1 50 ? 111.665 144.329 121.456 1.00 16.56 273 SER B C 1
ATOM 2128 O O . SER B 1 50 ? 112.265 145.223 120.852 1.00 16.56 273 SER B O 1
ATOM 2131 N N . SER B 1 51 ? 110.418 144.478 121.904 1.00 16.18 274 SER B N 1
ATOM 2132 C CA . SER B 1 51 ? 109.706 145.744 121.789 1.00 16.18 274 SER B CA 1
ATOM 2133 C C . SER B 1 51 ? 110.088 146.748 122.873 1.00 16.18 274 SER B C 1
ATOM 2134 O O . SER B 1 51 ? 109.488 147.828 122.922 1.00 16.18 274 SER B O 1
ATOM 2137 N N . ALA B 1 52 ? 111.059 146.431 123.730 1.00 20.80 275 ALA B N 1
ATOM 2138 C CA . ALA B 1 52 ? 111.537 147.318 124.781 1.00 20.80 275 ALA B CA 1
ATOM 2139 C C . ALA B 1 52 ? 112.840 147.985 124.358 1.00 20.80 275 ALA B C 1
ATOM 2140 O O . ALA B 1 52 ? 113.532 147.531 123.442 1.00 20.80 275 ALA B O 1
ATOM 2142 N N . ASP B 1 53 ? 113.167 149.077 125.052 1.00 39.59 276 ASP B N 1
ATOM 2143 C CA . ASP B 1 53 ? 114.349 149.886 124.769 1.00 39.59 276 ASP B CA 1
ATOM 2144 C C . ASP B 1 53 ? 115.450 149.729 125.812 1.00 39.59 276 ASP B C 1
ATOM 2145 O O . ASP B 1 53 ? 116.501 150.364 125.673 1.00 39.59 276 ASP B O 1
ATOM 2150 N N . GLY B 1 54 ? 115.244 148.898 126.840 1.00 36.98 277 GLY B N 1
ATOM 2151 C CA . GLY B 1 54 ? 116.185 148.737 127.936 1.00 36.98 277 GLY B CA 1
ATOM 2152 C C . GLY B 1 54 ? 115.543 148.833 129.309 1.00 36.98 277 GLY B C 1
ATOM 2153 O O . GLY B 1 54 ? 116.235 148.713 130.324 1.00 36.98 277 GLY B O 1
ATOM 2154 N N . ARG B 1 55 ? 114.225 149.063 129.357 1.00 25.56 278 ARG B N 1
ATOM 2155 C CA . ARG B 1 55 ? 113.539 149.231 130.635 1.00 25.56 278 ARG B CA 1
ATOM 2156 C C . ARG B 1 55 ? 113.600 147.963 131.480 1.00 25.56 278 ARG B C 1
ATOM 2157 O O . ARG B 1 55 ? 113.808 148.034 132.698 1.00 25.56 278 ARG B O 1
ATOM 2165 N N . TYR B 1 56 ? 113.421 146.798 130.858 1.00 18.32 279 TYR B N 1
ATOM 2166 C CA . TYR B 1 56 ? 113.262 145.548 131.590 1.00 18.32 279 TYR B CA 1
ATOM 2167 C C . TYR B 1 56 ? 113.826 144.393 130.769 1.00 18.32 279 TYR B C 1
ATOM 2168 O O . TYR B 1 56 ? 114.281 144.566 129.634 1.00 18.32 279 TYR B O 1
ATOM 2177 N N . LYS B 1 57 ? 113.789 143.203 131.369 1.00 15.43 280 LYS B N 1
ATOM 2178 C CA . LYS B 1 57 ? 114.113 141.957 130.683 1.00 15.43 280 LYS B CA 1
ATOM 2179 C C . LYS B 1 57 ? 113.521 140.822 131.506 1.00 15.43 280 LYS B C 1
ATOM 2180 O O . LYS B 1 57 ? 113.766 140.742 132.713 1.00 15.43 280 LYS B O 1
ATOM 2186 N N . LEU B 1 58 ? 112.756 139.952 130.852 1.00 13.71 281 LEU B N 1
ATOM 2187 C CA . LEU B 1 58 ? 111.928 138.965 131.529 1.00 13.71 281 LEU B CA 1
ATOM 2188 C C . LEU B 1 58 ? 112.596 137.592 131.535 1.00 13.71 281 LEU B C 1
ATOM 2189 O O . LEU B 1 58 ? 113.654 137.377 130.938 1.00 13.71 281 LEU B O 1
ATOM 2194 N N . SER B 1 59 ? 111.953 136.655 132.230 1.00 12.12 282 SER B N 1
ATOM 2195 C CA . SER B 1 59 ? 112.445 135.288 132.342 1.00 12.12 282 SER B CA 1
ATOM 2196 C C . SER B 1 59 ? 111.262 134.371 132.629 1.00 12.12 282 SER B C 1
ATOM 2197 O O . SER B 1 59 ? 110.149 134.825 132.902 1.00 12.12 282 SER B O 1
ATOM 2200 N N . VAL B 1 60 ? 111.527 133.063 132.565 1.00 9.31 283 VAL B N 1
ATOM 2201 C CA . VAL B 1 60 ? 110.465 132.068 132.704 1.00 9.31 283 VAL B CA 1
ATOM 2202 C C . VAL B 1 60 ? 109.907 132.072 134.124 1.00 9.31 283 VAL B C 1
ATOM 2203 O O . VAL B 1 60 ? 108.711 131.818 134.336 1.00 9.31 283 VAL B O 1
ATOM 2207 N N . ASN B 1 61 ? 110.774 132.308 135.118 1.00 9.70 284 ASN B N 1
ATOM 2208 C CA . ASN B 1 61 ? 110.376 132.215 136.521 1.00 9.70 284 ASN B CA 1
ATOM 2209 C C . ASN B 1 61 ? 109.234 133.169 136.848 1.00 9.70 284 ASN B C 1
ATOM 2210 O O . ASN B 1 61 ? 108.335 132.826 137.622 1.00 9.70 284 ASN B O 1
ATOM 2215 N N . ASP B 1 62 ? 109.255 134.376 136.272 1.00 14.12 285 ASP B N 1
ATOM 2216 C CA . ASP B 1 62 ? 108.177 135.334 136.509 1.00 14.12 285 ASP B CA 1
ATOM 2217 C C . ASP B 1 62 ? 106.845 134.803 135.989 1.00 14.12 285 ASP B C 1
ATOM 2218 O O . ASP B 1 62 ? 105.810 134.933 136.658 1.00 14.12 285 ASP B O 1
ATOM 2223 N N . PHE B 1 63 ? 106.854 134.219 134.786 1.00 7.09 286 PHE B N 1
ATOM 2224 C CA . PHE B 1 63 ? 105.645 133.621 134.230 1.00 7.09 286 PHE B CA 1
ATOM 2225 C C . PHE B 1 63 ? 105.124 132.516 135.136 1.00 7.09 286 PHE B C 1
ATOM 2226 O O . PHE B 1 63 ? 103.918 132.429 135.401 1.00 7.09 286 PHE B O 1
ATOM 2234 N N . LEU B 1 64 ? 106.027 131.656 135.614 1.00 6.50 287 LEU B N 1
ATOM 2235 C CA . LEU B 1 64 ? 105.615 130.563 136.488 1.00 6.50 287 LEU B CA 1
ATOM 2236 C C . LEU B 1 64 ? 105.051 131.093 137.800 1.00 6.50 287 LEU B C 1
ATOM 2237 O O . LEU B 1 64 ? 104.073 130.550 138.321 1.00 6.50 287 LEU B O 1
ATOM 2242 N N . ILE B 1 65 ? 105.657 132.150 138.346 1.00 9.53 288 ILE B N 1
ATOM 2243 C CA . ILE B 1 65 ? 105.172 132.755 139.586 1.00 9.53 288 ILE B CA 1
ATOM 2244 C C . ILE B 1 65 ? 103.752 133.287 139.405 1.00 9.53 288 ILE B C 1
ATOM 2245 O O . ILE B 1 65 ? 102.868 133.049 140.240 1.00 9.53 288 ILE B O 1
ATOM 2250 N N . LYS B 1 66 ? 103.514 134.025 138.315 1.00 7.69 289 LYS B N 1
ATOM 2251 C CA . LYS B 1 66 ? 102.181 134.578 138.076 1.00 7.69 289 LYS B CA 1
ATOM 2252 C C . LYS B 1 66 ? 101.151 133.471 137.872 1.00 7.69 289 LYS B C 1
ATOM 2253 O O . LYS B 1 66 ? 100.034 133.539 138.410 1.00 7.69 289 LYS B O 1
ATOM 2259 N N . ALA B 1 67 ? 101.503 132.451 137.081 1.00 6.69 290 ALA B N 1
ATOM 2260 C CA . ALA B 1 67 ? 100.591 131.333 136.858 1.00 6.69 290 ALA B CA 1
ATOM 2261 C C . ALA B 1 67 ? 100.303 130.602 138.164 1.00 6.69 290 ALA B C 1
ATOM 2262 O O . ALA B 1 67 ? 99.175 130.148 138.396 1.00 6.69 290 ALA B O 1
ATOM 2264 N N . MET B 1 68 ? 101.329 130.517 139.019 1.00 6.66 291 MET B N 1
ATOM 2265 C CA . MET B 1 68 ? 101.204 129.861 140.344 1.00 6.66 291 MET B CA 1
ATOM 2266 C C . MET B 1 68 ? 100.218 130.672 141.179 1.00 6.66 291 MET B C 1
ATOM 2267 O O . MET B 1 68 ? 99.461 130.043 141.887 1.00 6.66 291 MET B O 1
ATOM 2272 N N . GLY B 1 69 ? 100.245 132.007 141.116 1.00 12.12 292 GLY B N 1
ATOM 2273 C CA . GLY B 1 69 ? 99.282 132.849 141.816 1.00 12.12 292 GLY B CA 1
ATOM 2274 C C . GLY B 1 69 ? 97.858 132.633 141.337 1.00 12.12 292 GLY B C 1
ATOM 2275 O O . GLY B 1 69 ? 96.929 132.518 142.145 1.00 12.12 292 GLY B O 1
ATOM 2276 N N . ILE B 1 70 ? 97.670 132.562 140.017 1.00 7.40 293 ILE B N 1
ATOM 2277 C CA . ILE B 1 70 ? 96.331 132.354 139.462 1.00 7.40 293 ILE B CA 1
ATOM 2278 C C . ILE B 1 70 ? 95.785 130.996 139.896 1.00 7.40 293 ILE B C 1
ATOM 2279 O O . ILE B 1 70 ? 94.627 130.876 140.319 1.00 7.40 293 ILE B O 1
ATOM 2284 N N . ALA B 1 71 ? 96.609 129.949 139.778 1.00 6.75 294 ALA B N 1
ATOM 2285 C CA . ALA B 1 71 ? 96.178 128.609 140.171 1.00 6.75 294 ALA B CA 1
ATOM 2286 C C . ALA B 1 71 ? 95.843 128.545 141.656 1.00 6.75 294 ALA B C 1
ATOM 2287 O O . ALA B 1 71 ? 94.883 127.874 142.055 1.00 6.75 294 ALA B O 1
ATOM 2289 N N . SER B 1 72 ? 96.642 129.217 142.492 1.00 5.54 295 SER B N 1
ATOM 2290 C CA . SER B 1 72 ? 96.318 129.338 143.910 1.00 5.54 295 SER B CA 1
ATOM 2291 C C . SER B 1 72 ? 94.959 129.993 144.106 1.00 5.54 295 SER B C 1
ATOM 2292 O O . SER B 1 72 ? 94.182 129.580 144.976 1.00 5.54 295 SER B O 1
ATOM 2295 N N . LYS B 1 73 ? 94.663 131.030 143.318 1.00 10.73 296 LYS B N 1
ATOM 2296 C CA . LYS B 1 73 ? 93.391 131.726 143.466 1.00 10.73 296 LYS B CA 1
ATOM 2297 C C . LYS B 1 73 ? 92.225 130.810 143.118 1.00 10.73 296 LYS B C 1
ATOM 2298 O O . LYS B 1 73 ? 91.191 130.824 143.795 1.00 10.73 296 LYS B O 1
ATOM 2304 N N . ARG B 1 74 ? 92.372 130.006 142.062 1.00 10.23 297 ARG B N 1
ATOM 2305 C CA . ARG B 1 74 ? 91.274 129.134 141.650 1.00 10.23 297 ARG B CA 1
ATOM 2306 C C . ARG B 1 74 ? 91.033 128.021 142.664 1.00 10.23 297 ARG B C 1
ATOM 2307 O O . ARG B 1 74 ? 89.879 127.667 142.936 1.00 10.23 297 ARG B O 1
ATOM 2315 N N . VAL B 1 75 ? 92.099 127.465 143.230 1.00 8.12 298 VAL B N 1
ATOM 2316 C CA . VAL B 1 75 ? 92.028 126.418 144.242 1.00 8.12 298 VAL B CA 1
ATOM 2317 C C . VAL B 1 75 ? 92.642 126.966 145.529 1.00 8.12 298 VAL B C 1
ATOM 2318 O O . VAL B 1 75 ? 93.858 126.911 145.718 1.00 8.12 298 VAL B O 1
ATOM 2322 N N . PRO B 1 76 ? 91.832 127.504 146.453 1.00 7.55 299 PRO B N 1
ATOM 2323 C CA . PRO B 1 76 ? 92.419 128.164 147.630 1.00 7.55 299 PRO B CA 1
ATOM 2324 C C . PRO B 1 76 ? 92.838 127.221 148.748 1.00 7.55 299 PRO B C 1
ATOM 2325 O O . PRO B 1 76 ? 93.493 127.677 149.695 1.00 7.55 299 PRO B O 1
ATOM 2329 N N . THR B 1 77 ? 92.481 125.932 148.683 1.00 7.58 300 THR B N 1
ATOM 2330 C CA . THR B 1 77 ? 92.810 125.009 149.766 1.00 7.58 300 THR B CA 1
ATOM 2331 C C . THR B 1 77 ? 94.314 124.824 149.948 1.00 7.58 300 THR B C 1
ATOM 2332 O O . THR B 1 77 ? 94.748 124.437 151.039 1.00 7.58 300 THR B O 1
ATOM 2336 N N . VAL B 1 78 ? 95.118 125.107 148.920 1.00 6.19 301 VAL B N 1
ATOM 2337 C CA . VAL B 1 78 ? 96.567 124.979 149.045 1.00 6.19 301 VAL B CA 1
ATOM 2338 C C . VAL B 1 78 ? 97.165 126.227 149.689 1.00 6.19 301 VAL B C 1
ATOM 2339 O O . VAL B 1 78 ? 98.240 126.159 150.297 1.00 6.19 301 VAL B O 1
ATOM 2343 N N . ASN B 1 79 ? 96.491 127.374 149.572 1.00 10.92 302 ASN B N 1
ATOM 2344 C CA . ASN B 1 79 ? 96.935 128.626 150.185 1.00 10.92 302 ASN B CA 1
ATOM 2345 C C . ASN B 1 79 ? 96.468 128.704 151.645 1.00 10.92 302 ASN B C 1
ATOM 2346 O O . ASN B 1 79 ? 95.731 129.600 152.058 1.00 10.92 302 ASN B O 1
ATOM 2351 N N . SER B 1 80 ? 96.927 127.733 152.439 1.00 13.27 303 SER B N 1
ATOM 2352 C CA . SER B 1 80 ? 96.487 127.566 153.820 1.00 13.27 303 SER B CA 1
ATOM 2353 C C . SER B 1 80 ? 97.677 127.162 154.683 1.00 13.27 303 SER B C 1
ATOM 2354 O O . SER B 1 80 ? 98.809 127.045 154.206 1.00 13.27 303 SER B O 1
ATOM 2357 N N . SER B 1 81 ? 97.406 126.950 155.970 1.00 17.68 304 SER B N 1
ATOM 2358 C CA . SER B 1 81 ? 98.442 126.584 156.927 1.00 17.68 304 SER B CA 1
ATOM 2359 C C . SER B 1 81 ? 97.811 125.834 158.093 1.00 17.68 304 SER B C 1
ATOM 2360 O O . SER B 1 81 ? 96.616 125.973 158.377 1.00 17.68 304 SER B O 1
ATOM 2363 N N . TRP B 1 82 ? 98.656 125.065 158.786 1.00 16.90 305 TRP B N 1
ATOM 2364 C CA . TRP B 1 82 ? 98.268 124.217 159.911 1.00 16.90 305 TRP B CA 1
ATOM 2365 C C . TRP B 1 82 ? 98.890 124.791 161.181 1.00 16.90 305 TRP B C 1
ATOM 2366 O O . TRP B 1 82 ? 100.115 124.767 161.343 1.00 16.90 305 TRP B O 1
ATOM 2377 N N . ARG B 1 83 ? 98.042 125.300 162.072 1.00 29.54 306 ARG B N 1
ATOM 2378 C CA . ARG B 1 83 ? 98.446 125.876 163.345 1.00 29.54 306 ARG B CA 1
ATOM 2379 C C . ARG B 1 83 ? 98.160 124.853 164.450 1.00 29.54 306 ARG B C 1
ATOM 2380 O O . ARG B 1 83 ? 97.871 123.685 164.171 1.00 29.54 306 ARG B O 1
ATOM 2388 N N . ASP B 1 84 ? 98.297 125.285 165.711 1.00 42.57 307 ASP B N 1
ATOM 2389 C CA . ASP B 1 84 ? 98.211 124.389 166.866 1.00 42.57 307 ASP B CA 1
ATOM 2390 C C . ASP B 1 84 ? 96.915 123.580 166.886 1.00 42.57 307 ASP B C 1
ATOM 2391 O O . ASP B 1 84 ? 96.944 122.350 167.016 1.00 42.57 307 ASP B O 1
ATOM 2396 N N . GLY B 1 85 ? 95.771 124.256 166.766 1.00 40.88 308 GLY B N 1
ATOM 2397 C CA . GLY B 1 85 ? 94.474 123.603 166.835 1.00 40.88 308 GLY B CA 1
ATOM 2398 C C . GLY B 1 85 ? 93.432 124.182 165.898 1.00 40.88 308 GLY B C 1
ATOM 2399 O O . GLY B 1 85 ? 92.231 123.999 166.120 1.00 40.88 308 GLY B O 1
ATOM 2400 N N . VAL B 1 86 ? 93.869 124.881 164.850 1.00 37.64 309 VAL B N 1
ATOM 2401 C CA . VAL B 1 86 ? 92.955 125.529 163.919 1.00 37.64 309 VAL B CA 1
ATOM 2402 C C . VAL B 1 86 ? 93.659 125.671 162.577 1.00 37.64 309 VAL B C 1
ATOM 2403 O O . VAL B 1 86 ? 94.887 125.755 162.507 1.00 37.64 309 VAL B O 1
ATOM 2407 N N . ILE B 1 87 ? 92.868 125.683 161.505 1.00 27.21 310 ILE B N 1
ATOM 2408 C CA . ILE B 1 87 ? 93.376 125.838 160.146 1.00 27.21 310 ILE B CA 1
ATOM 2409 C C . ILE B 1 87 ? 93.343 127.317 159.799 1.00 27.21 310 ILE B C 1
ATOM 2410 O O . ILE B 1 87 ? 92.400 128.030 160.165 1.00 27.21 310 ILE B O 1
ATOM 2415 N N . ARG B 1 88 ? 94.372 127.780 159.089 1.00 23.54 311 ARG B N 1
ATOM 2416 C CA . ARG B 1 88 ? 94.491 129.168 158.658 1.00 23.54 311 ARG B CA 1
ATOM 2417 C C . ARG B 1 88 ? 94.328 129.222 157.147 1.00 23.54 311 ARG B C 1
ATOM 2418 O O . ARG B 1 88 ? 95.031 128.511 156.423 1.00 23.54 311 ARG B O 1
ATOM 2426 N N . GLN B 1 89 ? 93.396 130.054 156.682 1.00 18.06 312 GLN B N 1
ATOM 2427 C CA . GLN B 1 89 ? 93.120 130.243 155.264 1.00 18.06 312 GLN B CA 1
ATOM 2428 C C . GLN B 1 89 ? 93.325 131.709 154.915 1.00 18.06 312 GLN B C 1
ATOM 2429 O O . GLN B 1 89 ? 92.735 132.590 155.550 1.00 18.06 312 GLN B O 1
ATOM 2435 N N . PHE B 1 90 ? 94.154 131.960 153.906 1.00 18.91 313 PHE B N 1
ATOM 2436 C CA . PHE B 1 90 ? 94.532 133.301 153.490 1.00 18.91 313 PHE B CA 1
ATOM 2437 C C . PHE B 1 90 ? 93.695 133.739 152.288 1.00 18.91 313 PHE B C 1
ATOM 2438 O O . PHE B 1 90 ? 92.869 132.989 151.761 1.00 18.91 313 PHE B O 1
ATOM 2446 N N . GLU B 1 91 ? 93.918 134.987 151.862 1.00 28.26 314 GLU B N 1
ATOM 2447 C CA . GLU B 1 91 ? 93.316 135.547 150.658 1.00 28.26 314 GLU B CA 1
ATOM 2448 C C . GLU B 1 91 ? 94.318 136.300 149.787 1.00 28.26 314 GLU B C 1
ATOM 2449 O O . GLU B 1 91 ? 93.933 136.788 148.719 1.00 28.26 314 GLU B O 1
ATOM 2455 N N . THR B 1 92 ? 95.580 136.407 150.211 1.00 19.88 315 THR B N 1
ATOM 2456 C CA . THR B 1 92 ? 96.649 137.052 149.464 1.00 19.88 315 THR B CA 1
ATOM 2457 C C . THR B 1 92 ? 97.757 136.029 149.263 1.00 19.88 315 THR B C 1
ATOM 2458 O O . THR B 1 92 ? 98.061 135.247 150.170 1.00 19.88 315 THR B O 1
ATOM 2462 N N . VAL B 1 93 ? 98.362 136.046 148.080 1.00 12.49 316 VAL B N 1
ATOM 2463 C CA . VAL B 1 93 ? 99.359 135.057 147.681 1.00 12.49 316 VAL B CA 1
ATOM 2464 C C . VAL B 1 93 ? 100.739 135.684 147.813 1.00 12.49 316 VAL B C 1
ATOM 2465 O O . VAL B 1 93 ? 101.041 136.689 147.156 1.00 12.49 316 VAL B O 1
ATOM 2469 N N . ASP B 1 94 ? 101.564 135.098 148.679 1.00 16.16 317 ASP B N 1
ATOM 2470 C CA . ASP B 1 94 ? 102.966 135.459 148.841 1.00 16.16 317 ASP B CA 1
ATOM 2471 C C . ASP B 1 94 ? 103.804 134.239 148.495 1.00 16.16 317 ASP B C 1
ATOM 2472 O O . ASP B 1 94 ? 103.535 133.138 148.989 1.00 16.16 317 ASP B O 1
ATOM 2477 N N . VAL B 1 95 ? 104.820 134.441 147.658 1.00 6.27 318 VAL B N 1
ATOM 2478 C CA . VAL B 1 95 ? 105.626 133.364 147.094 1.00 6.27 318 VAL B CA 1
ATOM 2479 C C . VAL B 1 95 ? 107.052 133.518 147.598 1.00 6.27 318 VAL B C 1
ATOM 2480 O O . VAL B 1 95 ? 107.584 134.633 147.653 1.00 6.27 318 VAL B O 1
ATOM 2484 N N . SER B 1 96 ? 107.667 132.393 147.961 1.00 7.55 319 SER B N 1
ATOM 2485 C CA . SER B 1 96 ? 109.037 132.349 148.457 1.00 7.55 319 SER B CA 1
ATOM 2486 C C . SER B 1 96 ? 109.946 131.782 147.376 1.00 7.55 319 SER B C 1
ATOM 2487 O O . SER B 1 96 ? 109.763 130.639 146.939 1.00 7.55 319 SER B O 1
ATOM 2490 N N . VAL B 1 97 ? 110.948 132.568 146.980 1.00 7.95 320 VAL B N 1
ATOM 2491 C CA . VAL B 1 97 ? 111.932 132.178 145.977 1.00 7.95 320 VAL B CA 1
ATOM 2492 C C . VAL B 1 97 ? 113.232 131.859 146.701 1.00 7.95 320 VAL B C 1
ATOM 2493 O O . VAL B 1 97 ? 113.572 132.486 147.709 1.00 7.95 320 VAL B O 1
ATOM 2497 N N . ALA B 1 98 ? 113.970 130.887 146.166 1.00 10.15 321 ALA B N 1
ATOM 2498 C CA . ALA B 1 98 ? 115.207 130.402 146.765 1.00 10.15 321 ALA B CA 1
ATOM 2499 C C . ALA B 1 98 ? 116.401 130.973 146.013 1.00 10.15 321 ALA B C 1
ATOM 2500 O O . ALA B 1 98 ? 116.469 130.873 144.783 1.00 10.15 321 ALA B O 1
ATOM 2502 N N . VAL B 1 99 ? 117.332 131.573 146.755 1.00 21.03 322 VAL B N 1
ATOM 2503 C CA . VAL B 1 99 ? 118.565 132.134 146.211 1.00 21.03 322 VAL B CA 1
ATOM 2504 C C . VAL B 1 99 ? 119.741 131.454 146.899 1.00 21.03 322 VAL B C 1
ATOM 2505 O O . VAL B 1 99 ? 119.816 131.426 148.134 1.00 21.03 322 VAL B O 1
ATOM 2509 N N . ALA B 1 100 ? 120.666 130.933 146.094 1.00 28.65 323 ALA B N 1
ATOM 2510 C CA . ALA B 1 100 ? 121.828 130.197 146.577 1.00 28.65 323 ALA B CA 1
ATOM 2511 C C . ALA B 1 100 ? 123.041 131.118 146.589 1.00 28.65 323 ALA B C 1
ATOM 2512 O O . ALA B 1 100 ? 123.294 131.828 145.610 1.00 28.65 323 ALA B O 1
ATOM 2514 N N . THR B 1 101 ? 123.780 131.104 147.691 1.00 39.39 324 THR B N 1
ATOM 2515 C CA . THR B 1 101 ? 124.985 131.893 147.882 1.00 39.39 324 THR B CA 1
ATOM 2516 C C . THR B 1 101 ? 125.990 130.995 148.586 1.00 39.39 324 THR B C 1
ATOM 2517 O O . THR B 1 101 ? 125.600 129.998 149.206 1.00 39.39 324 THR B O 1
ATOM 2521 N N . PRO B 1 102 ? 127.296 131.302 148.496 1.00 51.13 325 PRO B N 1
ATOM 2522 C CA . PRO B 1 102 ? 128.282 130.455 149.194 1.00 51.13 325 PRO B CA 1
ATOM 2523 C C . PRO B 1 102 ? 128.064 130.372 150.694 1.00 51.13 325 PRO B C 1
ATOM 2524 O O . PRO B 1 102 ? 128.392 129.347 151.303 1.00 51.13 325 PRO B O 1
ATOM 2528 N N . ASN B 1 103 ? 127.519 131.424 151.309 1.00 54.16 326 ASN B N 1
ATOM 2529 C CA . ASN B 1 103 ? 127.246 131.383 152.739 1.00 54.16 326 ASN B CA 1
ATOM 2530 C C . ASN B 1 103 ? 126.047 130.503 153.081 1.00 54.16 326 ASN B C 1
ATOM 2531 O O . ASN B 1 103 ? 125.893 130.133 154.251 1.00 54.16 326 ASN B O 1
ATOM 2536 N N . GLY B 1 104 ? 125.210 130.155 152.108 1.00 45.99 327 GLY B N 1
ATOM 2537 C CA . GLY B 1 104 ? 124.069 129.294 152.355 1.00 45.99 327 GLY B CA 1
ATOM 2538 C C . GLY B 1 104 ? 122.928 129.616 151.409 1.00 45.99 327 GLY B C 1
ATOM 2539 O O . GLY B 1 104 ? 123.116 130.258 150.380 1.00 45.99 327 GLY B O 1
ATOM 2540 N N . LEU B 1 105 ? 121.742 129.156 151.799 1.00 26.37 328 LEU B N 1
ATOM 2541 C CA . LEU B 1 105 ? 120.520 129.315 151.023 1.00 26.37 328 LEU B CA 1
ATOM 2542 C C . LEU B 1 105 ? 119.617 130.318 151.729 1.00 26.37 328 LEU B C 1
ATOM 2543 O O . LEU B 1 105 ? 119.318 130.156 152.917 1.00 26.37 328 LEU B O 1
ATOM 2548 N N . ILE B 1 106 ? 119.137 131.312 151.003 1.00 26.50 329 ILE B N 1
ATOM 2549 C CA . ILE B 1 106 ? 118.294 132.378 151.587 1.00 26.50 329 ILE B CA 1
ATOM 2550 C C . ILE B 1 106 ? 116.858 132.088 151.153 1.00 26.50 329 ILE B C 1
ATOM 2551 O O . ILE B 1 106 ? 116.650 131.035 150.539 1.00 26.50 329 ILE B O 1
ATOM 2556 N N . THR B 1 107 ? 115.904 132.968 151.448 1.00 14.04 330 THR B N 1
ATOM 2557 C CA . THR B 1 107 ? 114.469 132.762 151.123 1.00 14.04 330 THR B CA 1
ATOM 2558 C C . THR B 1 107 ? 113.797 134.120 150.921 1.00 14.04 330 THR B C 1
ATOM 2559 O O . THR B 1 107 ? 112.861 134.431 151.682 1.00 14.04 330 THR B O 1
ATOM 2563 N N . PRO B 1 108 ? 114.230 134.947 149.944 1.00 16.99 331 PRO B N 1
ATOM 2564 C CA . PRO B 1 108 ? 113.553 136.213 149.656 1.00 16.99 331 PRO B CA 1
ATOM 2565 C C . PRO B 1 108 ? 112.046 135.993 149.469 1.00 16.99 331 PRO B C 1
ATOM 2566 O O . PRO B 1 108 ? 111.661 134.864 149.229 1.00 16.99 331 PRO B O 1
ATOM 2570 N N . ILE B 1 109 ? 111.233 137.050 149.545 1.00 14.00 332 ILE B N 1
ATOM 2571 C CA . ILE B 1 109 ? 109.777 136.954 149.462 1.00 14.00 332 ILE B CA 1
ATOM 2572 C C . ILE B 1 109 ? 109.285 138.012 148.478 1.00 14.00 332 ILE B C 1
ATOM 2573 O O . ILE B 1 109 ? 109.874 139.090 148.350 1.00 14.00 332 ILE B O 1
ATOM 2578 N N . VAL B 1 110 ? 108.191 137.690 147.785 1.00 12.29 333 VAL B N 1
ATOM 2579 C CA . VAL B 1 110 ? 107.487 138.603 146.889 1.00 12.29 333 VAL B CA 1
ATOM 2580 C C . VAL B 1 110 ? 106.038 138.663 147.353 1.00 12.29 333 VAL B C 1
ATOM 2581 O O . VAL B 1 110 ? 105.428 137.621 147.625 1.00 12.29 333 VAL B O 1
ATOM 2585 N N . LYS B 1 111 ? 105.489 139.877 147.435 1.00 17.74 334 LYS B N 1
ATOM 2586 C CA . LYS B 1 111 ? 104.162 140.129 147.984 1.00 17.74 334 LYS B CA 1
ATOM 2587 C C . LYS B 1 111 ? 103.237 140.708 146.922 1.00 17.74 334 LYS B C 1
ATOM 2588 O O . LYS B 1 111 ? 103.679 141.399 145.999 1.00 17.74 334 LYS B O 1
ATOM 2594 N N . GLY B 1 112 ? 101.944 140.425 147.069 1.00 26.05 335 GLY B N 1
ATOM 2595 C CA . GLY B 1 112 ? 100.944 140.970 146.159 1.00 26.05 335 GLY B CA 1
ATOM 2596 C C . GLY B 1 112 ? 101.129 140.516 144.729 1.00 26.05 335 GLY B C 1
ATOM 2597 O O . GLY B 1 112 ? 101.011 141.326 143.801 1.00 26.05 335 GLY B O 1
ATOM 2598 N N . VAL B 1 113 ? 101.412 139.229 144.529 1.00 14.67 336 VAL B N 1
ATOM 2599 C CA . VAL B 1 113 ? 101.628 138.704 143.184 1.00 14.67 336 VAL B CA 1
ATOM 2600 C C . VAL B 1 113 ? 100.341 138.711 142.359 1.00 14.67 336 VAL B C 1
ATOM 2601 O O . VAL B 1 113 ? 100.386 138.955 141.147 1.00 14.67 336 VAL B O 1
ATOM 2605 N N . GLU B 1 114 ? 99.215 138.349 142.976 1.00 20.87 337 GLU B N 1
ATOM 2606 C CA . GLU B 1 114 ? 97.905 138.282 142.276 1.00 20.87 337 GLU B CA 1
ATOM 2607 C C . GLU B 1 114 ? 97.672 139.592 141.529 1.00 20.87 337 GLU B C 1
ATOM 2608 O O . GLU B 1 114 ? 97.418 139.529 140.312 1.00 20.87 337 GLU B O 1
ATOM 2614 N N . GLY B 1 115 ? 97.758 140.728 142.220 1.00 12.12 338 GLY B N 1
ATOM 2615 C CA . GLY B 1 115 ? 97.548 142.046 141.652 1.00 12.12 338 GLY B CA 1
ATOM 2616 C C . GLY B 1 115 ? 98.832 142.737 141.242 1.00 12.12 338 GLY B C 1
ATOM 2617 O O . GLY B 1 115 ? 99.184 143.778 141.804 1.00 12.12 338 GLY B O 1
ATOM 2618 N N . LYS B 1 116 ? 99.543 142.171 140.270 1.00 13.46 339 LYS B N 1
ATOM 2619 C CA . LYS B 1 116 ? 100.857 142.672 139.889 1.00 13.46 339 LYS B CA 1
ATOM 2620 C C . LYS B 1 116 ? 101.151 142.246 138.459 1.00 13.46 339 LYS B C 1
ATOM 2621 O O . LYS B 1 116 ? 100.472 141.386 137.891 1.00 13.46 339 LYS B O 1
ATOM 2627 N N . GLY B 1 117 ? 102.184 142.869 137.887 1.00 18.09 340 GLY B N 1
ATOM 2628 C CA . GLY B 1 117 ? 102.651 142.568 136.554 1.00 18.09 340 GLY B CA 1
ATOM 2629 C C . GLY B 1 117 ? 104.052 141.976 136.581 1.00 18.09 340 GLY B C 1
ATOM 2630 O O . GLY B 1 117 ? 104.710 141.885 137.616 1.00 18.09 340 GLY B O 1
ATOM 2631 N N . LEU B 1 118 ? 104.500 141.564 135.394 1.00 14.15 341 LEU B N 1
ATOM 2632 C CA . LEU B 1 118 ? 105.773 140.861 135.274 1.00 14.15 341 LEU B CA 1
ATOM 2633 C C . LEU B 1 118 ? 106.947 141.768 135.629 1.00 14.15 341 LEU B C 1
ATOM 2634 O O . LEU B 1 118 ? 107.916 141.319 136.256 1.00 14.15 341 LEU B O 1
ATOM 2639 N N . GLU B 1 119 ? 106.887 143.037 135.209 1.00 19.61 342 GLU B N 1
ATOM 2640 C CA . GLU B 1 119 ? 107.992 143.970 135.423 1.00 19.61 342 GLU B CA 1
ATOM 2641 C C . GLU B 1 119 ? 108.294 144.146 136.908 1.00 19.61 342 GLU B C 1
ATOM 2642 O O . GLU B 1 119 ? 109.455 144.074 137.331 1.00 19.61 342 GLU B O 1
ATOM 2648 N N . SER B 1 120 ? 107.256 144.400 137.711 1.00 20.84 343 SER B N 1
ATOM 2649 C CA . SER B 1 120 ? 107.455 144.597 139.145 1.00 20.84 343 SER B CA 1
ATOM 2650 C C . SER B 1 120 ? 108.005 143.338 139.801 1.00 20.84 343 SER B C 1
ATOM 2651 O O . SER B 1 120 ? 108.872 143.417 140.681 1.00 20.84 343 SER B O 1
ATOM 2654 N N . ILE B 1 121 ? 107.498 142.170 139.398 1.00 13.37 344 ILE B N 1
ATOM 2655 C CA . ILE B 1 121 ? 107.967 140.905 139.962 1.00 13.37 344 ILE B CA 1
ATOM 2656 C C . ILE B 1 121 ? 109.452 140.720 139.670 1.00 13.37 344 ILE B C 1
ATOM 2657 O O . ILE B 1 121 ? 110.234 140.341 140.552 1.00 13.37 344 ILE B O 1
ATOM 2662 N N . SER B 1 122 ? 109.861 140.982 138.425 1.00 12.78 345 SER B N 1
ATOM 2663 C CA . SER B 1 122 ? 111.267 140.840 138.055 1.00 12.78 345 SER B CA 1
ATOM 2664 C C . SER B 1 122 ? 112.141 141.812 138.840 1.00 12.78 345 SER B C 1
ATOM 2665 O O . SER B 1 122 ? 113.201 141.434 139.359 1.00 12.78 345 SER B O 1
ATOM 2668 N N . ALA B 1 123 ? 111.708 143.074 138.931 1.00 15.94 346 ALA B N 1
ATOM 2669 C CA . ALA B 1 123 ? 112.487 144.083 139.642 1.00 15.94 346 ALA B CA 1
ATOM 2670 C C . ALA B 1 123 ? 112.650 143.720 141.112 1.00 15.94 346 ALA B C 1
ATOM 2671 O O . ALA B 1 123 ? 113.744 143.849 141.675 1.00 15.94 346 ALA B O 1
ATOM 2673 N N . ALA B 1 124 ? 111.569 143.262 141.750 1.00 13.71 347 ALA B N 1
ATOM 2674 C CA . ALA B 1 124 ? 111.643 142.851 143.147 1.00 13.71 347 ALA B CA 1
ATOM 2675 C C . ALA B 1 124 ? 112.572 141.656 143.320 1.00 13.71 347 ALA B C 1
ATOM 2676 O O . ALA B 1 124 ? 113.419 141.643 144.222 1.00 13.71 347 ALA B O 1
ATOM 2678 N N . VAL B 1 125 ? 112.407 140.627 142.479 1.00 12.66 348 VAL B N 1
ATOM 2679 C CA . VAL B 1 125 ? 113.225 139.421 142.593 1.00 12.66 348 VAL B CA 1
ATOM 2680 C C . VAL B 1 125 ? 114.703 139.737 142.401 1.00 12.66 348 VAL B C 1
ATOM 2681 O O . VAL B 1 125 ? 115.559 139.153 143.080 1.00 12.66 348 VAL B O 1
ATOM 2685 N N . LYS B 1 126 ? 115.024 140.762 141.606 1.00 17.03 349 LYS B N 1
ATOM 2686 C CA . LYS B 1 126 ? 116.426 141.058 141.333 1.00 17.03 349 LYS B CA 1
ATOM 2687 C C . LYS B 1 126 ? 117.023 141.960 142.402 1.00 17.03 349 LYS B C 1
ATOM 2688 O O . LYS B 1 126 ? 118.177 141.758 142.801 1.00 17.03 349 LYS B O 1
ATOM 2694 N N . GLU B 1 127 ? 116.261 142.953 142.868 1.00 24.89 350 GLU B N 1
ATOM 2695 C CA . GLU B 1 127 ? 116.700 143.755 144.004 1.00 24.89 350 GLU B CA 1
ATOM 2696 C C . GLU B 1 127 ? 116.964 142.869 145.216 1.00 24.89 350 GLU B C 1
ATOM 2697 O O . GLU B 1 127 ? 118.016 142.971 145.861 1.00 24.89 350 GLU B O 1
ATOM 2703 N N . LEU B 1 128 ? 116.020 141.975 145.528 1.00 21.04 351 LEU B N 1
ATOM 2704 C CA . LEU B 1 128 ? 116.187 141.098 146.680 1.00 21.04 351 LEU B CA 1
ATOM 2705 C C . LEU B 1 128 ? 117.341 140.127 146.477 1.00 21.04 351 LEU B C 1
ATOM 2706 O O . LEU B 1 128 ? 118.056 139.812 147.434 1.00 21.04 351 LEU B O 1
ATOM 2711 N N . ALA B 1 129 ? 117.522 139.609 145.256 1.00 22.97 352 ALA B N 1
ATOM 2712 C CA . ALA B 1 129 ? 118.650 138.718 145.007 1.00 22.97 352 ALA B CA 1
ATOM 2713 C C . ALA B 1 129 ? 119.971 139.441 145.238 1.00 22.97 352 ALA B C 1
ATOM 2714 O O . ALA B 1 129 ? 120.902 138.881 145.829 1.00 22.97 352 ALA B O 1
ATOM 2716 N N . LYS B 1 130 ? 120.068 140.691 144.774 1.00 30.92 353 LYS B N 1
ATOM 2717 C CA . LYS B 1 130 ? 121.278 141.480 144.988 1.00 30.92 353 LYS B CA 1
ATOM 2718 C C . LYS B 1 130 ? 121.543 141.698 146.475 1.00 30.92 353 LYS B C 1
ATOM 2719 O O . LYS B 1 130 ? 122.671 141.507 146.949 1.00 30.92 353 LYS B O 1
ATOM 2725 N N . LYS B 1 131 ? 120.515 142.102 147.230 1.00 31.41 354 LYS B N 1
ATOM 2726 C CA . LYS B 1 131 ? 120.712 142.327 148.664 1.00 31.41 354 LYS B CA 1
ATOM 2727 C C . LYS B 1 131 ? 121.033 141.031 149.400 1.00 31.41 354 LYS B C 1
ATOM 2728 O O . LYS B 1 131 ? 121.810 141.037 150.362 1.00 31.41 354 LYS B O 1
ATOM 2734 N N . ALA B 1 132 ? 120.441 139.913 148.974 1.00 32.01 355 ALA B N 1
ATOM 2735 C CA . ALA B 1 132 ? 120.777 138.626 149.574 1.00 32.01 355 ALA B CA 1
ATOM 2736 C C . ALA B 1 132 ? 122.231 138.265 149.314 1.00 32.01 355 ALA B C 1
ATOM 2737 O O . ALA B 1 132 ? 122.921 137.754 150.204 1.00 32.01 355 ALA B O 1
ATOM 2739 N N . ARG B 1 133 ? 122.715 138.518 148.097 1.00 37.53 356 ARG B N 1
ATOM 2740 C CA . ARG B 1 133 ? 124.110 138.225 147.789 1.00 37.53 356 ARG B CA 1
ATOM 2741 C C . ARG B 1 133 ? 125.051 139.134 148.571 1.00 37.53 356 ARG B C 1
ATOM 2742 O O . ARG B 1 133 ? 126.133 138.703 148.988 1.00 37.53 356 ARG B O 1
ATOM 2750 N N . ASP B 1 134 ? 124.656 140.390 148.786 1.00 43.06 357 ASP B N 1
ATOM 2751 C CA . ASP B 1 134 ? 125.493 141.354 149.488 1.00 43.06 357 ASP B CA 1
ATOM 2752 C C . ASP B 1 134 ? 125.340 141.300 151.006 1.00 43.06 357 ASP B C 1
ATOM 2753 O O . ASP B 1 134 ? 126.023 142.054 151.706 1.00 43.06 357 ASP B O 1
ATOM 2758 N N . GLY B 1 135 ? 124.471 140.437 151.533 1.00 46.15 358 GLY B N 1
ATOM 2759 C CA . GLY B 1 135 ? 124.389 140.216 152.964 1.00 46.15 358 GLY B CA 1
ATOM 2760 C C . GLY B 1 135 ? 123.949 141.397 153.806 1.00 46.15 358 GLY B C 1
ATOM 2761 O O . GLY B 1 135 ? 124.577 141.688 154.829 1.00 46.15 358 GLY B O 1
ATOM 2762 N N . LYS B 1 136 ? 122.890 142.092 153.390 1.00 45.41 359 LYS B N 1
ATOM 2763 C CA . LYS B 1 136 ? 122.279 143.170 154.166 1.00 45.41 359 LYS B CA 1
ATOM 2764 C C . LYS B 1 136 ? 120.764 143.017 154.174 1.00 45.41 359 LYS B C 1
ATOM 2765 O O . LYS B 1 136 ? 120.010 143.977 154.008 1.00 45.41 359 LYS B O 1
ATOM 2771 N N . LEU B 1 137 ? 120.304 141.793 154.423 1.00 36.19 360 LEU B N 1
ATOM 2772 C CA . LEU B 1 137 ? 118.889 141.457 154.357 1.00 36.19 360 LEU B CA 1
ATOM 2773 C C . LEU B 1 137 ? 118.281 141.561 155.750 1.00 36.19 360 LEU B C 1
ATOM 2774 O O . LEU B 1 137 ? 118.794 140.979 156.710 1.00 36.19 360 LEU B O 1
ATOM 2779 N N . LYS B 1 138 ? 117.182 142.300 155.844 1.00 44.99 361 LYS B N 1
ATOM 2780 C CA . LYS B 1 138 ? 116.447 142.432 157.089 1.00 44.99 361 LYS B CA 1
ATOM 2781 C C . LYS B 1 138 ? 115.734 141.117 157.424 1.00 44.99 361 LYS B C 1
ATOM 2782 O O . LYS B 1 138 ? 115.361 140.366 156.522 1.00 44.99 361 LYS B O 1
ATOM 2788 N N . PRO B 1 139 ? 115.480 140.835 158.711 1.00 43.98 362 PRO B N 1
ATOM 2789 C CA . PRO B 1 139 ? 114.813 139.556 159.031 1.00 43.98 362 PRO B CA 1
ATOM 2790 C C . PRO B 1 139 ? 113.361 139.466 158.567 1.00 43.98 362 PRO B C 1
ATOM 2791 O O . PRO B 1 139 ? 112.984 138.421 158.013 1.00 43.98 362 PRO B O 1
ATOM 2795 N N . GLU B 1 140 ? 112.578 140.526 158.739 1.00 42.96 363 GLU B N 1
ATOM 2796 C CA . GLU B 1 140 ? 111.147 140.531 158.345 1.00 42.96 363 GLU B CA 1
ATOM 2797 C C . GLU B 1 140 ? 111.003 140.137 156.874 1.00 42.96 363 GLU B C 1
ATOM 2798 O O . GLU B 1 140 ? 109.957 139.548 156.541 1.00 42.96 363 GLU B O 1
ATOM 2804 N N . GLU B 1 141 ? 112.000 140.405 156.024 1.00 33.73 364 GLU B N 1
ATOM 2805 C CA . GLU B 1 141 ? 111.880 140.176 154.597 1.00 33.73 364 GLU B CA 1
ATOM 2806 C C . GLU B 1 141 ? 111.923 138.694 154.229 1.00 33.73 364 GLU B C 1
ATOM 2807 O O . GLU B 1 141 ? 111.513 138.355 153.115 1.00 33.73 364 GLU B O 1
ATOM 2813 N N . TYR B 1 142 ? 112.411 137.792 155.116 1.00 32.53 365 TYR B N 1
ATOM 2814 C CA . TYR B 1 142 ? 112.361 136.340 154.845 1.00 32.53 365 TYR B CA 1
ATOM 2815 C C . TYR B 1 142 ? 111.804 135.586 156.059 1.00 32.53 365 TYR B C 1
ATOM 2816 O O . TYR B 1 142 ? 112.537 134.847 156.714 1.00 32.53 365 TYR B O 1
ATOM 2825 N N . GLN B 1 143 ? 110.499 135.744 156.339 1.00 28.14 366 GLN B N 1
ATOM 2826 C CA . GLN B 1 143 ? 109.886 135.124 157.516 1.00 28.14 366 GLN B CA 1
ATOM 2827 C C . GLN B 1 143 ? 108.773 134.144 157.171 1.00 28.14 366 GLN B C 1
ATOM 2828 O O . GLN B 1 143 ? 108.759 133.027 157.704 1.00 28.14 366 GLN B O 1
ATOM 2834 N N . GLY B 1 144 ? 107.835 134.509 156.297 1.00 20.52 367 GLY B N 1
ATOM 2835 C CA . GLY B 1 144 ? 106.712 133.633 156.008 1.00 20.52 367 GLY B CA 1
ATOM 2836 C C . GLY B 1 144 ? 106.085 133.908 154.664 1.00 20.52 367 GLY B C 1
ATOM 2837 O O . GLY B 1 144 ? 106.045 135.050 154.194 1.00 20.52 367 GLY B O 1
ATOM 2838 N N . GLY B 1 145 ? 105.564 132.842 154.058 1.00 9.37 368 GLY B N 1
ATOM 2839 C CA . GLY B 1 145 ? 104.835 132.884 152.809 1.00 9.37 368 GLY B CA 1
ATOM 2840 C C . GLY B 1 145 ? 103.749 131.832 152.828 1.00 9.37 368 GLY B C 1
ATOM 2841 O O . GLY B 1 145 ? 103.400 131.315 153.894 1.00 9.37 368 GLY B O 1
ATOM 2842 N N . SER B 1 146 ? 103.210 131.513 151.653 1.00 7.56 369 SER B N 1
ATOM 2843 C CA . SER B 1 146 ? 102.212 130.468 151.480 1.00 7.56 369 SER B CA 1
ATOM 2844 C C . SER B 1 146 ? 102.712 129.322 150.618 1.00 7.56 369 SER B C 1
ATOM 2845 O O . SER B 1 146 ? 102.348 128.172 150.872 1.00 7.56 369 SER B O 1
ATOM 2848 N N . ILE B 1 147 ? 103.531 129.609 149.604 1.00 4.31 370 ILE B N 1
ATOM 2849 C CA . ILE B 1 147 ? 104.062 128.614 148.679 1.00 4.31 370 ILE B CA 1
ATOM 2850 C C . ILE B 1 147 ? 105.524 128.969 148.435 1.00 4.31 370 ILE B C 1
ATOM 2851 O O . ILE B 1 147 ? 105.919 130.136 148.531 1.00 4.31 370 ILE B O 1
ATOM 2856 N N . SER B 1 148 ? 106.325 127.950 148.114 1.00 4.24 371 SER B N 1
ATOM 2857 C CA . SER B 1 148 ? 107.747 128.092 147.833 1.00 4.24 371 SER B CA 1
ATOM 2858 C C . SER B 1 148 ? 108.069 127.451 146.491 1.00 4.24 371 SER B C 1
ATOM 2859 O O . SER B 1 148 ? 107.457 126.446 146.109 1.00 4.24 371 SER B O 1
ATOM 2862 N N . ILE B 1 149 ? 109.018 128.057 145.772 1.00 4.62 372 ILE B N 1
ATOM 2863 C CA . ILE B 1 149 ? 109.411 127.628 144.435 1.00 4.62 372 ILE B CA 1
ATOM 2864 C C . ILE B 1 149 ? 110.923 127.439 144.401 1.00 4.62 372 ILE B C 1
ATOM 2865 O O . ILE B 1 149 ? 111.673 128.155 145.070 1.00 4.62 372 ILE B O 1
ATOM 2870 N N . SER B 1 150 ? 111.365 126.456 143.612 1.00 4.48 373 SER B N 1
ATOM 2871 C CA . SER B 1 150 ? 112.779 126.216 143.355 1.00 4.48 373 SER B CA 1
ATOM 2872 C C . SER B 1 150 ? 112.951 125.896 141.877 1.00 4.48 373 SER B C 1
ATOM 2873 O O . SER B 1 150 ? 112.142 125.163 141.301 1.00 4.48 373 SER B O 1
ATOM 2876 N N . ASN B 1 151 ? 114.001 126.456 141.272 1.00 4.97 374 ASN B N 1
ATOM 2877 C CA . ASN B 1 151 ? 114.309 126.275 139.859 1.00 4.97 374 ASN B CA 1
ATOM 2878 C C . ASN B 1 151 ? 115.768 125.859 139.733 1.00 4.97 374 ASN B C 1
ATOM 2879 O O . ASN B 1 151 ? 116.627 126.367 140.461 1.00 4.97 374 ASN B O 1
ATOM 2884 N N . MET B 1 152 ? 116.041 124.928 138.815 1.00 4.42 375 MET B N 1
ATOM 2885 C CA . MET B 1 152 ? 117.402 124.491 138.504 1.00 4.42 375 MET B CA 1
ATOM 2886 C C . MET B 1 152 ? 117.581 124.332 136.995 1.00 4.42 375 MET B C 1
ATOM 2887 O O . MET B 1 152 ? 118.234 123.397 136.520 1.00 4.42 375 MET B O 1
ATOM 2892 N N . GLY B 1 153 ? 116.997 125.244 136.218 1.00 5.84 376 GLY B N 1
ATOM 2893 C CA . GLY B 1 153 ? 117.165 125.212 134.775 1.00 5.84 376 GLY B CA 1
ATOM 2894 C C . GLY B 1 153 ? 118.498 125.703 134.244 1.00 5.84 376 GLY B C 1
ATOM 2895 O O . GLY B 1 153 ? 118.740 125.571 133.041 1.00 5.84 376 GLY B O 1
ATOM 2896 N N . MET B 1 154 ? 119.369 126.262 135.091 1.00 12.12 377 MET B N 1
ATOM 2897 C CA . MET B 1 154 ? 120.677 126.698 134.607 1.00 12.12 377 MET B CA 1
ATOM 2898 C C . MET B 1 154 ? 121.604 125.524 134.311 1.00 12.12 377 MET B C 1
ATOM 2899 O O . MET B 1 154 ? 122.562 125.690 133.547 1.00 12.12 377 MET B O 1
ATOM 2904 N N . ASN B 1 155 ? 121.337 124.348 134.887 1.00 5.97 378 ASN B N 1
ATOM 2905 C CA . ASN B 1 155 ? 122.157 123.161 134.702 1.00 5.97 378 ASN B CA 1
ATOM 2906 C C . ASN B 1 155 ? 121.411 122.175 133.808 1.00 5.97 378 ASN B C 1
ATOM 2907 O O . ASN B 1 155 ? 120.347 121.688 134.217 1.00 5.97 378 ASN B O 1
ATOM 2912 N N . PRO B 1 156 ? 121.895 121.837 132.601 1.00 3.71 379 PRO B N 1
ATOM 2913 C CA . PRO B 1 156 ? 121.126 120.917 131.743 1.00 3.71 379 PRO B CA 1
ATOM 2914 C C . PRO B 1 156 ? 121.081 119.480 132.241 1.00 3.71 379 PRO B C 1
ATOM 2915 O O . PRO B 1 156 ? 120.315 118.684 131.681 1.00 3.71 379 PRO B O 1
ATOM 2919 N N . ALA B 1 157 ? 121.856 119.119 133.264 1.00 6.81 380 ALA B N 1
ATOM 2920 C CA . ALA B 1 157 ? 121.953 117.736 133.714 1.00 6.81 380 ALA B CA 1
ATOM 2921 C C . ALA B 1 157 ? 120.920 117.367 134.773 1.00 6.81 380 ALA B C 1
ATOM 2922 O O . ALA B 1 157 ? 120.964 116.239 135.279 1.00 6.81 380 ALA B O 1
ATOM 2924 N N . VAL B 1 158 ? 120.001 118.270 135.115 1.00 5.01 381 VAL B N 1
ATOM 2925 C CA . VAL B 1 158 ? 118.980 118.035 136.133 1.00 5.01 381 VAL B CA 1
ATOM 2926 C C . VAL B 1 158 ? 117.653 117.916 135.396 1.00 5.01 381 VAL B C 1
ATOM 2927 O O . VAL B 1 158 ? 117.090 118.922 134.944 1.00 5.01 381 VAL B O 1
ATOM 2931 N N . GLN B 1 159 ? 117.149 116.686 135.279 1.00 12.12 382 GLN B N 1
ATOM 2932 C CA . GLN B 1 159 ? 115.874 116.454 134.608 1.00 12.12 382 GLN B CA 1
ATOM 2933 C C . GLN B 1 159 ? 114.708 116.654 135.570 1.00 12.12 382 GLN B C 1
ATOM 2934 O O . GLN B 1 159 ? 113.732 117.338 135.242 1.00 12.12 382 GLN B O 1
ATOM 2940 N N . SER B 1 160 ? 114.795 116.062 136.759 1.00 12.12 383 SER B N 1
ATOM 2941 C CA . SER B 1 160 ? 113.759 116.184 137.772 1.00 12.12 383 SER B CA 1
ATOM 2942 C C . SER B 1 160 ? 114.384 115.958 139.141 1.00 12.12 383 SER B C 1
ATOM 2943 O O . SER B 1 160 ? 115.367 115.225 139.273 1.00 12.12 383 SER B O 1
ATOM 2946 N N . PHE B 1 161 ? 113.807 116.595 140.156 1.00 3.72 384 PHE B N 1
ATOM 2947 C CA . PHE B 1 161 ? 114.315 116.469 141.515 1.00 3.72 384 PHE B CA 1
ATOM 2948 C C . PHE B 1 161 ? 113.194 116.807 142.488 1.00 3.72 384 PHE B C 1
ATOM 2949 O O . PHE B 1 161 ? 112.126 117.285 142.097 1.00 3.72 384 PHE B O 1
ATOM 2957 N N . THR B 1 162 ? 113.461 116.551 143.766 1.00 4.56 385 THR B N 1
ATOM 2958 C CA . THR B 1 162 ? 112.506 116.706 144.852 1.00 4.56 385 THR B CA 1
ATOM 2959 C C . THR B 1 162 ? 112.997 117.817 145.779 1.00 4.56 385 THR B C 1
ATOM 2960 O O . THR B 1 162 ? 114.171 118.198 145.749 1.00 4.56 385 THR B O 1
ATOM 2964 N N . ALA B 1 163 ? 112.088 118.342 146.603 1.00 6.30 386 ALA B N 1
ATOM 2965 C CA . ALA B 1 163 ? 112.413 119.370 147.582 1.00 6.30 386 ALA B CA 1
ATOM 2966 C C . ALA B 1 163 ? 111.604 119.132 148.850 1.00 6.30 386 ALA B C 1
ATOM 2967 O O . ALA B 1 163 ? 110.556 118.481 148.831 1.00 6.30 386 ALA B O 1
ATOM 2969 N N . ILE B 1 164 ? 112.112 119.675 149.956 1.00 7.95 387 ILE B N 1
ATOM 2970 C CA . ILE B 1 164 ? 111.493 119.546 151.272 1.00 7.95 387 ILE B CA 1
ATOM 2971 C C . ILE B 1 164 ? 110.609 120.762 151.514 1.00 7.95 387 ILE B C 1
ATOM 2972 O O . ILE B 1 164 ? 110.934 121.880 151.094 1.00 7.95 387 ILE B O 1
ATOM 2977 N N . ILE B 1 165 ? 109.486 120.546 152.199 1.00 6.26 388 ILE B N 1
ATOM 2978 C CA . ILE B 1 165 ? 108.532 121.613 152.483 1.00 6.26 388 ILE B CA 1
ATOM 2979 C C . ILE B 1 165 ? 109.013 122.389 153.704 1.00 6.26 388 ILE B C 1
ATOM 2980 O O . ILE B 1 165 ? 109.587 121.817 154.638 1.00 6.26 388 ILE B O 1
ATOM 2985 N N . ASN B 1 166 ? 108.779 123.703 153.699 1.00 6.87 389 ASN B N 1
ATOM 2986 C CA . ASN B 1 166 ? 109.117 124.542 154.837 1.00 6.87 389 ASN B CA 1
ATOM 2987 C C . ASN B 1 166 ? 108.154 124.279 155.999 1.00 6.87 389 ASN B C 1
ATOM 2988 O O . ASN B 1 166 ? 107.068 123.738 155.787 1.00 6.87 389 ASN B O 1
ATOM 2993 N N . PRO B 1 167 ? 108.536 124.622 157.235 1.00 9.09 390 PRO B N 1
ATOM 2994 C CA . PRO B 1 167 ? 107.735 124.199 158.415 1.00 9.09 390 PRO B CA 1
ATOM 2995 C C . PRO B 1 167 ? 106.306 124.724 158.379 1.00 9.09 390 PRO B C 1
ATOM 2996 O O . PRO B 1 167 ? 105.365 123.919 158.451 1.00 9.09 390 PRO B O 1
ATOM 3000 N N . PRO B 1 168 ? 106.074 126.041 158.265 1.00 7.62 391 PRO B N 1
ATOM 3001 C CA . PRO B 1 168 ? 104.690 126.523 158.373 1.00 7.62 391 PRO B CA 1
ATOM 3002 C C . PRO B 1 168 ? 103.882 126.391 157.091 1.00 7.62 391 PRO B C 1
ATOM 3003 O O . PRO B 1 168 ? 102.661 126.599 157.134 1.00 7.62 391 PRO B O 1
ATOM 3007 N N . GLN B 1 169 ? 104.508 126.048 155.967 1.00 5.52 392 GLN B N 1
ATOM 3008 C CA . GLN B 1 169 ? 103.847 125.980 154.672 1.00 5.52 392 GLN B CA 1
ATOM 3009 C C . GLN B 1 169 ? 103.399 124.551 154.380 1.00 5.52 392 GLN B C 1
ATOM 3010 O O . GLN B 1 169 ? 103.801 123.597 155.050 1.00 5.52 392 GLN B O 1
ATOM 3016 N N . ALA B 1 170 ? 102.552 124.419 153.349 1.00 6.90 393 ALA B N 1
ATOM 3017 C CA . ALA B 1 170 ? 101.878 123.165 153.024 1.00 6.90 393 ALA B CA 1
ATOM 3018 C C . ALA B 1 170 ? 102.092 122.740 151.573 1.00 6.90 393 ALA B C 1
ATOM 3019 O O . ALA B 1 170 ? 101.373 121.861 151.086 1.00 6.90 393 ALA B O 1
ATOM 3021 N N . ALA B 1 171 ? 103.062 123.323 150.870 1.00 4.75 394 ALA B N 1
ATOM 3022 C CA . ALA B 1 171 ? 103.324 122.935 149.490 1.00 4.75 394 ALA B CA 1
ATOM 3023 C C . ALA B 1 171 ? 104.645 123.537 149.038 1.00 4.75 394 ALA B C 1
ATOM 3024 O O . ALA B 1 171 ? 105.094 124.556 149.571 1.00 4.75 394 ALA B O 1
ATOM 3026 N N . ILE B 1 172 ? 105.263 122.891 148.049 1.00 4.37 395 ILE B N 1
ATOM 3027 C CA . ILE B 1 172 ? 106.463 123.428 147.412 1.00 4.37 395 ILE B CA 1
ATOM 3028 C C . ILE B 1 172 ? 106.520 122.903 145.983 1.00 4.37 395 ILE B C 1
ATOM 3029 O O . ILE B 1 172 ? 106.060 121.793 145.693 1.00 4.37 395 ILE B O 1
ATOM 3034 N N . LEU B 1 173 ? 107.087 123.717 145.087 1.00 3.74 396 LEU B N 1
ATOM 3035 C CA . LEU B 1 173 ? 107.211 123.396 143.669 1.00 3.74 396 LEU B CA 1
ATOM 3036 C C . LEU B 1 173 ? 108.676 123.394 143.260 1.00 3.74 396 LEU B C 1
ATOM 3037 O O . LEU B 1 173 ? 109.453 124.260 143.678 1.00 3.74 396 LEU B O 1
ATOM 3042 N N . ALA B 1 174 ? 109.040 122.408 142.439 1.00 3.88 397 ALA B N 1
ATOM 3043 C CA . ALA B 1 174 ? 110.384 122.234 141.912 1.00 3.88 397 ALA B CA 1
ATOM 3044 C C . ALA B 1 174 ? 110.308 122.160 140.396 1.00 3.88 397 ALA B C 1
ATOM 3045 O O . ALA B 1 174 ? 109.494 121.407 139.846 1.00 3.88 397 ALA B O 1
ATOM 3047 N N . VAL B 1 175 ? 111.158 122.941 139.733 1.00 4.85 398 VAL B N 1
ATOM 3048 C CA . VAL B 1 175 ? 111.197 123.057 138.280 1.00 4.85 398 VAL B CA 1
ATOM 3049 C C . VAL B 1 175 ? 112.529 122.503 137.800 1.00 4.85 398 VAL B C 1
ATOM 3050 O O . VAL B 1 175 ? 113.575 122.759 138.410 1.00 4.85 398 VAL B O 1
ATOM 3054 N N . GLY B 1 176 ? 112.490 121.755 136.701 1.00 3.05 399 GLY B N 1
ATOM 3055 C CA . GLY B 1 176 ? 113.669 121.176 136.097 1.00 3.05 399 GLY B CA 1
ATOM 3056 C C . GLY B 1 176 ? 114.152 121.976 134.907 1.00 3.05 399 GLY B C 1
ATOM 3057 O O . GLY B 1 176 ? 113.773 123.136 134.705 1.00 3.05 399 GLY B O 1
ATOM 3058 N N . ALA B 1 177 ? 115.016 121.329 134.087 1.00 2.18 400 ALA B N 1
ATOM 3059 C CA . ALA B 1 177 ? 115.611 121.937 132.908 1.00 2.18 400 ALA B CA 1
ATOM 3060 C C . ALA B 1 177 ? 114.864 121.496 131.651 1.00 2.18 400 ALA B C 1
ATOM 3061 O O . ALA B 1 177 ? 114.259 120.419 131.634 1.00 2.18 400 ALA B O 1
ATOM 3063 N N . PRO B 1 178 ? 114.868 122.278 130.571 1.00 0.80 401 PRO B N 1
ATOM 3064 C CA . PRO B 1 178 ? 114.115 121.874 129.381 1.00 0.80 401 PRO B CA 1
ATOM 3065 C C . PRO B 1 178 ? 114.781 120.718 128.651 1.00 0.80 401 PRO B C 1
ATOM 3066 O O . PRO B 1 178 ? 115.966 120.426 128.828 1.00 0.80 401 PRO B O 1
ATOM 3070 N N . GLN B 1 179 ? 113.987 120.061 127.809 1.00 1.85 402 GLN B N 1
ATOM 3071 C CA . GLN B 1 179 ? 114.451 118.931 127.020 1.00 1.85 402 GLN B CA 1
ATOM 3072 C C . GLN B 1 179 ? 113.564 118.865 125.784 1.00 1.85 402 GLN B C 1
ATOM 3073 O O . GLN B 1 179 ? 112.562 119.575 125.697 1.00 1.85 402 GLN B O 1
ATOM 3079 N N . LYS B 1 180 ? 113.929 118.005 124.830 1.00 1.46 403 LYS B N 1
ATOM 3080 C CA . LYS B 1 180 ? 113.212 117.870 123.562 1.00 1.46 403 LYS B CA 1
ATOM 3081 C C . LYS B 1 180 ? 112.658 116.463 123.396 1.00 1.46 403 LYS B C 1
ATOM 3082 O O . LYS B 1 180 ? 113.343 115.478 123.691 1.00 1.46 403 LYS B O 1
ATOM 3088 N N . VAL B 1 181 ? 111.405 116.380 122.927 1.00 1.55 404 VAL B N 1
ATOM 3089 C CA . VAL B 1 181 ? 110.712 115.110 122.723 1.00 1.55 404 VAL B CA 1
ATOM 3090 C C . VAL B 1 181 ? 109.927 115.148 121.415 1.00 1.55 404 VAL B C 1
ATOM 3091 O O . VAL B 1 181 ? 109.568 116.211 120.902 1.00 1.55 404 VAL B O 1
ATOM 3095 N N . ALA B 1 182 ? 109.668 113.955 120.879 1.00 1.76 405 ALA B N 1
ATOM 3096 C CA . ALA B 1 182 ? 108.885 113.781 119.662 1.00 1.76 405 ALA B CA 1
ATOM 3097 C C . ALA B 1 182 ? 107.396 113.725 119.981 1.00 1.76 405 ALA B C 1
ATOM 3098 O O . ALA B 1 182 ? 106.993 113.129 120.985 1.00 1.76 405 ALA B O 1
ATOM 3100 N N . VAL B 1 183 ? 106.590 114.359 119.129 1.00 2.62 406 VAL B N 1
ATOM 3101 C CA . VAL B 1 183 ? 105.133 114.379 119.270 1.00 2.62 406 VAL B CA 1
ATOM 3102 C C . VAL B 1 183 ? 104.505 114.112 117.906 1.00 2.62 406 VAL B C 1
ATOM 3103 O O . VAL B 1 183 ? 105.129 114.372 116.862 1.00 2.62 406 VAL B O 1
ATOM 3107 N N . PRO B 1 184 ? 103.265 113.595 117.870 1.00 4.27 407 PRO B N 1
ATOM 3108 C CA . PRO B 1 184 ? 102.594 113.369 116.582 1.00 4.27 407 PRO B CA 1
ATOM 3109 C C . PRO B 1 184 ? 101.844 114.590 116.074 1.00 4.27 407 PRO B C 1
ATOM 3110 O O . PRO B 1 184 ? 101.158 115.286 116.825 1.00 4.27 407 PRO B O 1
ATOM 3114 N N . VAL B 1 185 ? 101.988 114.849 114.773 1.00 19.81 408 VAL B N 1
ATOM 3115 C CA . VAL B 1 185 ? 101.310 115.948 114.087 1.00 19.81 408 VAL B CA 1
ATOM 3116 C C . VAL B 1 185 ? 100.515 115.392 112.909 1.00 19.81 408 VAL B C 1
ATOM 3117 O O . VAL B 1 185 ? 101.023 114.564 112.144 1.00 19.81 408 VAL B O 1
ATOM 3121 N N . GLU B 1 186 ? 99.254 115.816 112.790 1.00 34.36 409 GLU B N 1
ATOM 3122 C CA . GLU B 1 186 ? 98.376 115.383 111.698 1.00 34.36 409 GLU B CA 1
ATOM 3123 C C . GLU B 1 186 ? 98.607 116.297 110.503 1.00 34.36 409 GLU B C 1
ATOM 3124 O O . GLU B 1 186 ? 98.001 117.363 110.379 1.00 34.36 409 GLU B O 1
ATOM 3130 N N . ASN B 1 187 ? 99.518 115.878 109.627 1.00 51.16 410 ASN B N 1
ATOM 3131 C CA . ASN B 1 187 ? 99.815 116.630 108.415 1.00 51.16 410 ASN B CA 1
ATOM 3132 C C . ASN B 1 187 ? 98.569 116.746 107.545 1.00 51.16 410 ASN B C 1
ATOM 3133 O O . ASN B 1 187 ? 97.752 115.823 107.479 1.00 51.16 410 ASN B O 1
ATOM 3138 N N . GLU B 1 188 ? 98.419 117.902 106.889 1.00 70.20 411 GLU B N 1
ATOM 3139 C CA . GLU B 1 188 ? 97.229 118.178 106.086 1.00 70.20 411 GLU B CA 1
ATOM 3140 C C . GLU B 1 188 ? 97.021 117.171 104.956 1.00 70.20 411 GLU B C 1
ATOM 3141 O O . GLU B 1 188 ? 95.892 117.030 104.474 1.00 70.20 411 GLU B O 1
ATOM 3147 N N . ASP B 1 189 ? 98.072 116.471 104.522 1.00 72.15 412 ASP B N 1
ATOM 3148 C CA . ASP B 1 189 ? 97.924 115.461 103.478 1.00 72.15 412 ASP B CA 1
ATOM 3149 C C . ASP B 1 189 ? 97.117 114.247 103.929 1.00 72.15 412 ASP B C 1
ATOM 3150 O O . ASP B 1 189 ? 96.710 113.454 103.071 1.00 72.15 412 ASP B O 1
ATOM 3155 N N . GLY B 1 190 ? 96.884 114.076 105.234 1.00 71.15 413 GLY B N 1
ATOM 3156 C CA . GLY B 1 190 ? 96.102 112.966 105.749 1.00 71.15 413 GLY B CA 1
ATOM 3157 C C . GLY B 1 190 ? 96.942 111.833 106.303 1.00 71.15 413 GLY B C 1
ATOM 3158 O O . GLY B 1 190 ? 96.598 110.660 106.129 1.00 71.15 413 GLY B O 1
ATOM 3159 N N . THR B 1 191 ? 98.046 112.173 106.966 1.00 51.85 414 THR B N 1
ATOM 3160 C CA . THR B 1 191 ? 98.967 111.196 107.542 1.00 51.85 414 THR B CA 1
ATOM 3161 C C . THR B 1 191 ? 99.400 111.714 108.912 1.00 51.85 414 THR B C 1
ATOM 3162 O O . THR B 1 191 ? 98.864 112.704 109.418 1.00 51.85 414 THR B O 1
ATOM 3166 N N . THR B 1 192 ? 100.377 111.031 109.512 1.00 29.80 415 THR B N 1
ATOM 3167 C CA . THR B 1 192 ? 100.931 111.384 110.814 1.00 29.80 415 THR B CA 1
ATOM 3168 C C . THR B 1 192 ? 102.436 111.548 110.672 1.00 29.80 415 THR B C 1
ATOM 3169 O O . THR B 1 192 ? 103.103 110.688 110.088 1.00 29.80 415 THR B O 1
ATOM 3173 N N . GLY B 1 193 ? 102.958 112.654 111.210 1.00 20.18 416 GLY B N 1
ATOM 3174 C CA . GLY B 1 193 ? 104.371 112.960 111.147 1.00 20.18 416 GLY B CA 1
ATOM 3175 C C . GLY B 1 193 ? 104.929 113.281 112.523 1.00 20.18 416 GLY B C 1
ATOM 3176 O O . GLY B 1 193 ? 104.194 113.379 113.509 1.00 20.18 416 GLY B O 1
ATOM 3177 N N . VAL B 1 194 ? 106.243 113.483 112.547 1.00 4.53 417 VAL B N 1
ATOM 3178 C CA . VAL B 1 194 ? 107.003 113.704 113.772 1.00 4.53 417 VAL B CA 1
ATOM 3179 C C . VAL B 1 194 ? 107.306 115.190 113.880 1.00 4.53 417 VAL B C 1
ATOM 3180 O O . VAL B 1 194 ? 107.786 115.803 112.917 1.00 4.53 417 VAL B O 1
ATOM 3184 N N . SER B 1 195 ? 107.018 115.768 115.045 1.00 3.47 418 SER B N 1
ATOM 3185 C CA . SER B 1 195 ? 107.401 117.134 115.371 1.00 3.47 418 SER B CA 1
ATOM 3186 C C . SER B 1 195 ? 108.196 117.104 116.666 1.00 3.47 418 SER B C 1
ATOM 3187 O O . SER B 1 195 ? 108.036 116.194 117.483 1.00 3.47 418 SER B O 1
ATOM 3190 N N . TRP B 1 196 ? 109.053 118.106 116.847 1.00 2.97 419 TRP B N 1
ATOM 3191 C CA . TRP B 1 196 ? 109.962 118.181 117.986 1.00 2.97 419 TRP B CA 1
ATOM 3192 C C . TRP B 1 196 ? 109.508 119.306 118.903 1.00 2.97 419 TRP B C 1
ATOM 3193 O O . TRP B 1 196 ? 109.690 120.486 118.586 1.00 2.97 419 TRP B O 1
ATOM 3204 N N . ASP B 1 197 ? 108.923 118.934 120.037 1.00 3.82 420 ASP B N 1
ATOM 3205 C CA . ASP B 1 197 ? 108.462 119.883 121.036 1.00 3.82 420 ASP B CA 1
ATOM 3206 C C . ASP B 1 197 ? 109.504 119.966 122.143 1.00 3.82 420 ASP B C 1
ATOM 3207 O O . ASP B 1 197 ? 110.269 119.023 122.364 1.00 3.82 420 ASP B O 1
ATOM 3212 N N . GLU B 1 198 ? 109.534 121.108 122.828 1.00 1.41 421 GLU B N 1
ATOM 3213 C CA . GLU B 1 198 ? 110.385 121.323 123.991 1.00 1.41 421 GLU B CA 1
ATOM 3214 C C . GLU B 1 198 ? 109.516 121.329 125.244 1.00 1.41 421 GLU B C 1
ATOM 3215 O O . GLU B 1 198 ? 108.513 122.050 125.305 1.00 1.41 421 GLU B O 1
ATOM 3221 N N . GLN B 1 199 ? 109.933 120.567 126.255 1.00 1.89 422 GLN B N 1
ATOM 3222 C CA . GLN B 1 199 ? 109.150 120.330 127.461 1.00 1.89 422 GLN B CA 1
ATOM 3223 C C . GLN B 1 199 ? 110.010 120.516 128.702 1.00 1.89 422 GLN B C 1
ATOM 3224 O O . GLN B 1 199 ? 111.239 120.417 128.653 1.00 1.89 422 GLN B O 1
ATOM 3230 N N . ILE B 1 200 ? 109.335 120.790 129.818 1.00 1.60 423 ILE B N 1
ATOM 3231 C CA . ILE B 1 200 ? 109.940 120.790 131.145 1.00 1.60 423 ILE B CA 1
ATOM 3232 C C . ILE B 1 200 ? 109.100 119.865 132.020 1.00 1.60 423 ILE B C 1
ATOM 3233 O O . ILE B 1 200 ? 107.912 119.653 131.761 1.00 1.60 423 ILE B O 1
ATOM 3238 N N . ILE B 1 201 ? 109.728 119.309 133.058 1.00 3.21 424 ILE B N 1
ATOM 3239 C CA . ILE B 1 201 ? 109.081 118.416 134.017 1.00 3.21 424 ILE B CA 1
ATOM 3240 C C . ILE B 1 201 ? 109.021 119.149 135.348 1.00 3.21 424 ILE B C 1
ATOM 3241 O O . ILE B 1 201 ? 110.053 119.588 135.873 1.00 3.21 424 ILE B O 1
ATOM 3246 N N . VAL B 1 202 ? 107.811 119.275 135.891 1.00 5.29 425 VAL B N 1
ATOM 3247 C CA . VAL B 1 202 ? 107.537 120.022 137.115 1.00 5.29 425 VAL B CA 1
ATOM 3248 C C . VAL B 1 202 ? 107.070 119.031 138.172 1.00 5.29 425 VAL B C 1
ATOM 3249 O O . VAL B 1 202 ? 106.189 118.202 137.905 1.00 5.29 425 VAL B O 1
ATOM 3253 N N . THR B 1 203 ? 107.659 119.121 139.366 1.00 6.31 426 THR B N 1
ATOM 3254 C CA . THR B 1 203 ? 107.300 118.288 140.505 1.00 6.31 426 THR B CA 1
ATOM 3255 C C . THR B 1 203 ? 106.762 119.172 141.619 1.00 6.31 426 THR B C 1
ATOM 3256 O O . THR B 1 203 ? 107.276 120.268 141.853 1.00 6.31 426 THR B O 1
ATOM 3260 N N . ALA B 1 204 ? 105.711 118.701 142.286 1.00 12.12 427 ALA B N 1
ATOM 3261 C CA . ALA B 1 204 ? 105.079 119.410 143.390 1.00 12.12 427 ALA B CA 1
ATOM 3262 C C . ALA B 1 204 ? 104.972 118.463 144.572 1.00 12.12 427 ALA B C 1
ATOM 3263 O O . ALA B 1 204 ? 104.497 117.332 144.421 1.00 12.12 427 ALA B O 1
ATOM 3265 N N . SER B 1 205 ? 105.404 118.931 145.740 1.00 12.12 428 SER B N 1
ATOM 3266 C CA . SER B 1 205 ? 105.341 118.167 146.979 1.00 12.12 428 SER B CA 1
ATOM 3267 C C . SER B 1 205 ? 104.301 118.810 147.881 1.00 12.12 428 SER B C 1
ATOM 3268 O O . SER B 1 205 ? 104.310 120.035 148.070 1.00 12.12 428 SER B O 1
ATOM 3271 N N . PHE B 1 206 ? 103.415 117.979 148.435 1.00 5.65 429 PHE B N 1
ATOM 3272 C CA . PHE B 1 206 ? 102.266 118.428 149.205 1.00 5.65 429 PHE B CA 1
ATOM 3273 C C . PHE B 1 206 ? 102.206 117.670 150.521 1.00 5.65 429 PHE B C 1
ATOM 3274 O O . PHE B 1 206 ? 102.601 116.500 150.607 1.00 5.65 429 PHE B O 1
ATOM 3282 N N . ASP B 1 207 ? 101.700 118.355 151.544 1.00 8.25 430 ASP B N 1
ATOM 3283 C CA . ASP B 1 207 ? 101.354 117.731 152.811 1.00 8.25 430 ASP B CA 1
ATOM 3284 C C . ASP B 1 207 ? 99.943 117.162 152.737 1.00 8.25 430 ASP B C 1
ATOM 3285 O O . ASP B 1 207 ? 99.057 117.739 152.100 1.00 8.25 430 ASP B O 1
ATOM 3290 N N . HIS B 1 208 ? 99.738 116.032 153.416 1.00 8.35 431 HIS B N 1
ATOM 3291 C CA . HIS B 1 208 ? 98.492 115.278 153.348 1.00 8.35 431 HIS B CA 1
ATOM 3292 C C . HIS B 1 208 ? 97.555 115.541 154.525 1.00 8.35 431 HIS B C 1
ATOM 3293 O O . HIS B 1 208 ? 96.498 114.907 154.604 1.00 8.35 431 HIS B O 1
ATOM 3300 N N . LYS B 1 209 ? 97.901 116.462 155.432 1.00 12.83 432 LYS B N 1
ATOM 3301 C CA . LYS B 1 209 ? 96.980 116.891 156.480 1.00 12.83 432 LYS B CA 1
ATOM 3302 C C . LYS B 1 209 ? 96.103 118.060 156.052 1.00 12.83 432 LYS B C 1
ATOM 3303 O O . LYS B 1 209 ? 94.965 118.169 156.525 1.00 12.83 432 LYS B O 1
ATOM 3309 N N . VAL B 1 210 ? 96.606 118.920 155.165 1.00 13.13 433 VAL B N 1
ATOM 3310 C CA . VAL B 1 210 ? 95.866 120.080 154.680 1.00 13.13 433 VAL B CA 1
ATOM 3311 C C . VAL B 1 210 ? 95.364 119.894 153.249 1.00 13.13 433 VAL B C 1
ATOM 3312 O O . VAL B 1 210 ? 94.398 120.569 152.858 1.00 13.13 433 VAL B O 1
ATOM 3316 N N . VAL B 1 211 ? 95.942 118.967 152.479 1.00 7.04 434 VAL B N 1
ATOM 3317 C CA . VAL B 1 211 ? 95.644 118.791 151.064 1.00 7.04 434 VAL B CA 1
ATOM 3318 C C . VAL B 1 211 ? 95.400 117.304 150.836 1.00 7.04 434 VAL B C 1
ATOM 3319 O O . VAL B 1 211 ? 95.890 116.458 151.591 1.00 7.04 434 VAL B O 1
ATOM 3323 N N . ASP B 1 212 ? 94.627 116.989 149.798 1.00 5.50 435 ASP B N 1
ATOM 3324 C CA . ASP B 1 212 ? 94.379 115.626 149.348 1.00 5.50 435 ASP B CA 1
ATOM 3325 C C . ASP B 1 212 ? 94.861 115.468 147.912 1.00 5.50 435 ASP B C 1
ATOM 3326 O O . ASP B 1 212 ? 95.278 116.428 147.260 1.00 5.50 435 ASP B O 1
ATOM 3331 N N . GLY B 1 213 ? 94.813 114.222 147.431 1.00 5.23 436 GLY B N 1
ATOM 3332 C CA . GLY B 1 213 ? 95.318 113.930 146.098 1.00 5.23 436 GLY B CA 1
ATOM 3333 C C . GLY B 1 213 ? 94.553 114.659 145.010 1.00 5.23 436 GLY B C 1
ATOM 3334 O O . GLY B 1 213 ? 95.149 115.199 144.073 1.00 5.23 436 GLY B O 1
ATOM 3335 N N . ALA B 1 214 ? 93.220 114.668 145.111 1.00 6.48 437 ALA B N 1
ATOM 3336 C CA . ALA B 1 214 ? 92.400 115.310 144.089 1.00 6.48 437 ALA B CA 1
ATOM 3337 C C . ALA B 1 214 ? 92.675 116.806 144.026 1.00 6.48 437 ALA B C 1
ATOM 3338 O O . ALA B 1 214 ? 92.726 117.389 142.937 1.00 6.48 437 ALA B O 1
ATOM 3340 N N . VAL B 1 215 ? 92.849 117.445 145.187 1.00 6.34 438 VAL B N 1
ATOM 3341 C CA . VAL B 1 215 ? 93.110 118.882 145.225 1.00 6.34 438 VAL B CA 1
ATOM 3342 C C . VAL B 1 215 ? 94.429 119.197 144.525 1.00 6.34 438 VAL B C 1
ATOM 3343 O O . VAL B 1 215 ? 94.521 120.139 143.729 1.00 6.34 438 VAL B O 1
ATOM 3347 N N . GLY B 1 216 ? 95.471 118.415 144.819 1.00 5.14 439 GLY B N 1
ATOM 3348 C CA . GLY B 1 216 ? 96.747 118.613 144.150 1.00 5.14 439 GLY B CA 1
ATOM 3349 C C . GLY B 1 216 ? 96.669 118.370 142.654 1.00 5.14 439 GLY B C 1
ATOM 3350 O O . GLY B 1 216 ? 97.290 119.087 141.864 1.00 5.14 439 GLY B O 1
ATOM 3351 N N . ALA B 1 217 ? 95.912 117.347 142.245 1.00 4.84 440 ALA B N 1
ATOM 3352 C CA . ALA B 1 217 ? 95.742 117.076 140.820 1.00 4.84 440 ALA B CA 1
ATOM 3353 C C . ALA B 1 217 ? 95.050 118.240 140.121 1.00 4.84 440 ALA B C 1
ATOM 3354 O O . ALA B 1 217 ? 95.457 118.649 139.024 1.00 4.84 440 ALA B O 1
ATOM 3356 N N . GLU B 1 218 ? 94.007 118.794 140.746 1.00 5.70 441 GLU B N 1
ATOM 3357 C CA . GLU B 1 218 ? 93.338 119.957 140.172 1.00 5.70 441 GLU B CA 1
ATOM 3358 C C . GLU B 1 218 ? 94.279 121.150 140.101 1.00 5.70 441 GLU B C 1
ATOM 3359 O O . GLU B 1 218 ? 94.301 121.860 139.094 1.00 5.70 441 GLU B O 1
ATOM 3365 N N . TRP B 1 219 ? 95.076 121.368 141.153 1.00 4.72 442 TRP B N 1
ATOM 3366 C CA . TRP B 1 219 ? 96.066 122.447 141.163 1.00 4.72 442 TRP B CA 1
ATOM 3367 C C . TRP B 1 219 ? 97.024 122.325 139.983 1.00 4.72 442 TRP B C 1
ATOM 3368 O O . TRP B 1 219 ? 97.303 123.311 139.282 1.00 4.72 442 TRP B O 1
ATOM 3379 N N . ILE B 1 220 ? 97.536 121.115 139.755 1.00 4.22 443 ILE B N 1
ATOM 3380 C CA . ILE B 1 220 ? 98.441 120.883 138.634 1.00 4.22 443 ILE B CA 1
ATOM 3381 C C . ILE B 1 220 ? 97.724 121.163 137.319 1.00 4.22 443 ILE B C 1
ATOM 3382 O O . ILE B 1 220 ? 98.313 121.718 136.383 1.00 4.22 443 ILE B O 1
ATOM 3387 N N . ARG B 1 221 ? 96.453 120.754 137.215 1.00 3.56 444 ARG B N 1
ATOM 3388 C CA . ARG B 1 221 ? 95.694 121.005 135.990 1.00 3.56 444 ARG B CA 1
ATOM 3389 C C . ARG B 1 221 ? 95.552 122.503 135.712 1.00 3.56 444 ARG B C 1
ATOM 3390 O O . ARG B 1 221 ? 95.712 122.937 134.563 1.00 3.56 444 ARG B O 1
ATOM 3398 N N . GLU B 1 222 ? 95.230 123.307 136.736 1.00 5.56 445 GLU B N 1
ATOM 3399 C CA . GLU B 1 222 ? 95.096 124.749 136.501 1.00 5.56 445 GLU B CA 1
ATOM 3400 C C . GLU B 1 222 ? 96.427 125.358 136.082 1.00 5.56 445 GLU B C 1
ATOM 3401 O O . GLU B 1 222 ? 96.473 126.184 135.161 1.00 5.56 445 GLU B O 1
ATOM 3407 N N . LEU B 1 223 ? 97.514 124.978 136.762 1.00 3.69 446 LEU B N 1
ATOM 3408 C CA . LEU B 1 223 ? 98.838 125.460 136.378 1.00 3.69 446 LEU B CA 1
ATOM 3409 C C . LEU B 1 223 ? 99.157 125.114 134.926 1.00 3.69 446 LEU B C 1
ATOM 3410 O O . LEU B 1 223 ? 99.613 125.969 134.158 1.00 3.69 446 LEU B O 1
ATOM 3415 N N . LYS B 1 224 ? 98.915 123.860 134.533 1.00 2.45 447 LYS B N 1
ATOM 3416 C CA . LYS B 1 224 ? 99.202 123.430 133.167 1.00 2.45 447 LYS B CA 1
ATOM 3417 C C . LYS B 1 224 ? 98.387 124.230 132.157 1.00 2.45 447 LYS B C 1
ATOM 3418 O O . LYS B 1 224 ? 98.924 124.700 131.146 1.00 2.45 447 LYS B O 1
ATOM 3424 N N . LYS B 1 225 ? 97.070 124.326 132.379 1.00 3.11 448 LYS B N 1
ATOM 3425 C CA . LYS B 1 225 ? 96.202 125.089 131.485 1.00 3.11 448 LYS B CA 1
ATOM 3426 C C . LYS B 1 225 ? 96.680 126.531 131.331 1.00 3.11 448 LYS B C 1
ATOM 3427 O O . LYS B 1 225 ? 96.661 127.083 130.225 1.00 3.11 448 LYS B O 1
ATOM 3433 N N . VAL B 1 226 ? 97.112 127.157 132.429 1.00 3.74 449 VAL B N 1
ATOM 3434 C CA . VAL B 1 226 ? 97.581 128.539 132.344 1.00 3.74 449 VAL B CA 1
ATOM 3435 C C . VAL B 1 226 ? 98.905 128.628 131.589 1.00 3.74 449 VAL B C 1
ATOM 3436 O O . VAL B 1 226 ? 99.168 129.632 130.915 1.00 3.74 449 VAL B O 1
ATOM 3440 N N . ILE B 1 227 ? 99.765 127.613 131.695 1.00 3.16 450 ILE B N 1
ATOM 3441 C CA . ILE B 1 227 ? 101.089 127.695 131.076 1.00 3.16 450 ILE B CA 1
ATOM 3442 C C . ILE B 1 227 ? 101.015 127.401 129.579 1.00 3.16 450 ILE B C 1
ATOM 3443 O O . ILE B 1 227 ? 101.536 128.173 128.766 1.00 3.16 450 ILE B O 1
ATOM 3448 N N . GLU B 1 228 ? 100.417 126.265 129.195 1.00 4.09 451 GLU B N 1
ATOM 3449 C CA . GLU B 1 228 ? 100.341 125.890 127.780 1.00 4.09 451 GLU B CA 1
ATOM 3450 C C . GLU B 1 228 ? 99.644 126.951 126.935 1.00 4.09 451 GLU B C 1
ATOM 3451 O O . GLU B 1 228 ? 100.086 127.246 125.819 1.00 4.09 451 GLU B O 1
ATOM 3457 N N . ASN B 1 229 ? 98.555 127.534 127.447 1.00 5.93 452 ASN B N 1
ATOM 3458 C CA . ASN B 1 229 ? 97.925 128.692 126.828 1.00 5.93 452 ASN B CA 1
ATOM 3459 C C . ASN B 1 229 ? 98.402 129.944 127.564 1.00 5.93 452 ASN B C 1
ATOM 3460 O O . ASN B 1 229 ? 97.896 130.236 128.657 1.00 5.93 452 ASN B O 1
ATOM 3465 N N . PRO B 1 230 ? 99.343 130.745 127.008 1.00 5.49 453 PRO B N 1
ATOM 3466 C CA . PRO B 1 230 ? 99.937 131.814 127.822 1.00 5.49 453 PRO B CA 1
ATOM 3467 C C . PRO B 1 230 ? 99.090 133.076 127.865 1.00 5.49 453 PRO B C 1
ATOM 3468 O O . PRO B 1 230 ? 99.185 133.851 128.825 1.00 5.49 453 PRO B O 1
ATOM 3472 N N . LEU B 1 231 ? 98.260 133.290 126.836 1.00 7.15 454 LEU B N 1
ATOM 3473 C CA . LEU B 1 231 ? 97.427 134.491 126.778 1.00 7.15 454 LEU B CA 1
ATOM 3474 C C . LEU B 1 231 ? 96.492 134.576 127.978 1.00 7.15 454 LEU B C 1
ATOM 3475 O O . LEU B 1 231 ? 96.188 135.676 128.462 1.00 7.15 454 LEU B O 1
ATOM 3480 N N . GLU B 1 232 ? 96.091 133.424 128.524 1.00 7.27 455 GLU B N 1
ATOM 3481 C CA . GLU B 1 232 ? 95.212 133.358 129.688 1.00 7.27 455 GLU B CA 1
ATOM 3482 C C . GLU B 1 232 ? 95.853 133.928 130.958 1.00 7.27 455 GLU B C 1
ATOM 3483 O O . GLU B 1 232 ? 95.196 134.002 132.002 1.00 7.27 455 GLU B O 1
ATOM 3489 N N . LEU B 1 233 ? 97.132 134.321 130.897 1.00 5.92 456 LEU B N 1
ATOM 3490 C CA . LEU B 1 233 ? 97.755 135.064 131.984 1.00 5.92 456 LEU B CA 1
ATOM 3491 C C . LEU B 1 233 ? 97.133 136.444 132.174 1.00 5.92 456 LEU B C 1
ATOM 3492 O O . LEU B 1 233 ? 97.339 137.054 133.228 1.00 5.92 456 LEU B O 1
ATOM 3497 N N . LEU B 1 234 ? 96.380 136.954 131.192 1.00 11.07 457 LEU B N 1
ATOM 3498 C CA . LEU B 1 234 ? 95.775 138.274 131.349 1.00 11.07 457 LEU B CA 1
ATOM 3499 C C . LEU B 1 234 ? 94.642 138.239 132.367 1.00 11.07 457 LEU B C 1
ATOM 3500 O O . LEU B 1 234 ? 94.703 138.909 133.405 1.00 11.07 457 LEU B O 1
ATOM 3505 N N . LEU B 1 235 ? 93.596 137.468 132.091 1.00 13.82 458 LEU B N 1
ATOM 3506 C CA . LEU B 1 235 ? 92.501 137.331 133.046 1.00 13.82 458 LEU B CA 1
ATOM 3507 C C . LEU B 1 235 ? 92.965 136.564 134.280 1.00 13.82 458 LEU B C 1
ATOM 3508 O O . LEU B 1 235 ? 93.982 135.871 134.246 1.00 13.82 458 LEU B O 1
ATOM 3513 N N . PRO C 2 27 ? 71.395 119.082 106.839 1.00 88.99 264 PRO F N 1
ATOM 3514 C CA . PRO C 2 27 ? 72.584 119.394 106.038 1.00 88.99 264 PRO F CA 1
ATOM 3515 C C . PRO C 2 27 ? 72.286 119.470 104.523 1.00 88.99 264 PRO F C 1
ATOM 3516 O O . PRO C 2 27 ? 72.416 118.461 103.829 1.00 88.99 264 PRO F O 1
ATOM 3520 N N . PRO C 2 28 ? 71.853 120.636 104.029 1.00 92.59 265 PRO F N 1
ATOM 3521 C CA . PRO C 2 28 ? 71.582 120.765 102.589 1.00 92.59 265 PRO F CA 1
ATOM 3522 C C . PRO C 2 28 ? 72.834 120.521 101.763 1.00 92.59 265 PRO F C 1
ATOM 3523 O O . PRO C 2 28 ? 73.950 120.845 102.175 1.00 92.59 265 PRO F O 1
ATOM 3527 N N . VAL C 2 29 ? 72.630 119.938 100.581 1.00 84.68 266 VAL F N 1
ATOM 3528 C CA . VAL C 2 29 ? 73.707 119.597 99.662 1.00 84.68 266 VAL F CA 1
ATOM 3529 C C . VAL C 2 29 ? 73.349 120.100 98.267 1.00 84.68 266 VAL F C 1
ATOM 3530 O O . VAL C 2 29 ? 72.171 120.257 97.928 1.00 84.68 266 VAL F O 1
ATOM 3534 N N . ALA C 2 30 ? 74.379 120.365 97.456 1.00 84.77 267 ALA F N 1
ATOM 3535 C CA . ALA C 2 30 ? 74.192 120.844 96.091 1.00 84.77 267 ALA F CA 1
ATOM 3536 C C . ALA C 2 30 ? 75.281 120.276 95.190 1.00 84.77 267 ALA F C 1
ATOM 3537 O O . ALA C 2 30 ? 76.331 119.827 95.661 1.00 84.77 267 ALA F O 1
ATOM 3539 N N . VAL C 2 31 ? 75.008 120.293 93.879 1.00 81.59 268 VAL F N 1
ATOM 3540 C CA . VAL C 2 31 ? 75.888 119.712 92.870 1.00 81.59 268 VAL F CA 1
ATOM 3541 C C . VAL C 2 31 ? 76.317 120.788 91.880 1.00 81.59 268 VAL F C 1
ATOM 3542 O O . VAL C 2 31 ? 75.622 121.786 91.669 1.00 81.59 268 VAL F O 1
ATOM 3546 N N . VAL C 2 32 ? 77.486 120.568 91.275 1.00 80.42 269 VAL F N 1
ATOM 3547 C CA . VAL C 2 32 ? 78.060 121.438 90.254 1.00 80.42 269 VAL F CA 1
ATOM 3548 C C . VAL C 2 32 ? 78.502 120.546 89.100 1.00 80.42 269 VAL F C 1
ATOM 3549 O O . VAL C 2 32 ? 78.954 119.417 89.324 1.00 80.42 269 VAL F O 1
ATOM 3553 N N . THR C 2 33 ? 78.365 121.047 87.868 1.00 80.28 270 THR F N 1
ATOM 3554 C CA . THR C 2 33 ? 78.627 120.271 86.660 1.00 80.28 270 THR F CA 1
ATOM 3555 C C . THR C 2 33 ? 79.353 121.128 85.629 1.00 80.28 270 THR F C 1
ATOM 3556 O O . THR C 2 33 ? 79.243 122.356 85.634 1.00 80.28 270 THR F O 1
ATOM 3560 N N . ALA C 2 34 ? 80.103 120.456 84.737 1.00 76.09 271 ALA F N 1
ATOM 3561 C CA . ALA C 2 34 ? 80.814 121.126 83.649 1.00 76.09 271 ALA F CA 1
ATOM 3562 C C . ALA C 2 34 ? 81.107 120.161 82.491 1.00 76.09 271 ALA F C 1
ATOM 3563 O O . ALA C 2 34 ? 81.626 119.063 82.736 1.00 76.09 271 ALA F O 1
ATOM 3565 N N . PRO C 2 35 ? 80.771 120.507 81.199 1.00 79.10 272 PRO F N 1
ATOM 3566 C CA . PRO C 2 35 ? 81.143 119.617 80.080 1.00 79.10 272 PRO F CA 1
ATOM 3567 C C . PRO C 2 35 ? 82.642 119.413 79.906 1.00 79.10 272 PRO F C 1
ATOM 3568 O O . PRO C 2 35 ? 83.449 120.032 80.608 1.00 79.10 272 PRO F O 1
ATOM 3572 N N . ILE C 2 36 ? 83.023 118.546 78.966 1.00 78.36 273 ILE F N 1
ATOM 3573 C CA . ILE C 2 36 ? 84.426 118.209 78.745 1.00 78.36 273 ILE F CA 1
ATOM 3574 C C . ILE C 2 36 ? 84.575 117.626 77.346 1.00 78.36 273 ILE F C 1
ATOM 3575 O O . ILE C 2 36 ? 83.644 117.021 76.807 1.00 78.36 273 ILE F O 1
ATOM 3580 N N . SER C 2 37 ? 85.766 117.797 76.766 1.00 81.60 274 SER F N 1
ATOM 3581 C CA . SER C 2 37 ? 86.155 117.219 75.485 1.00 81.60 274 SER F CA 1
ATOM 3582 C C . SER C 2 37 ? 87.512 116.552 75.669 1.00 81.60 274 SER F C 1
ATOM 3583 O O . SER C 2 37 ? 88.453 117.196 76.140 1.00 81.60 274 SER F O 1
ATOM 3586 N N . LEU C 2 38 ? 87.613 115.272 75.300 1.00 71.16 275 LEU F N 1
ATOM 3587 C CA . LEU C 2 38 ? 88.807 114.463 75.547 1.00 71.16 275 LEU F CA 1
ATOM 3588 C C . LEU C 2 38 ? 89.579 114.148 74.263 1.00 71.16 275 LEU F C 1
ATOM 3589 O O . LEU C 2 38 ? 90.398 113.223 74.246 1.00 71.16 275 LEU F O 1
ATOM 3594 N N . SER C 2 39 ? 89.359 114.917 73.192 1.00 72.64 276 SER F N 1
ATOM 3595 C CA . SER C 2 39 ? 90.017 114.624 71.919 1.00 72.64 276 SER F CA 1
ATOM 3596 C C . SER C 2 39 ? 91.533 114.780 72.011 1.00 72.64 276 SER F C 1
ATOM 3597 O O . SER C 2 39 ? 92.283 113.956 71.472 1.00 72.64 276 SER F O 1
ATOM 3600 N N . ALA C 2 40 ? 92.002 115.844 72.672 1.00 61.72 277 ALA F N 1
ATOM 3601 C CA . ALA C 2 40 ? 93.436 116.123 72.719 1.00 61.72 277 ALA F CA 1
ATOM 3602 C C . ALA C 2 40 ? 94.202 115.021 73.442 1.00 61.72 277 ALA F C 1
ATOM 3603 O O . ALA C 2 40 ? 95.305 114.643 73.021 1.00 61.72 277 ALA F O 1
ATOM 3605 N N . ALA C 2 41 ? 93.644 114.506 74.540 1.00 63.35 278 ALA F N 1
ATOM 3606 C CA . ALA C 2 41 ? 94.278 113.399 75.250 1.00 63.35 278 ALA F CA 1
ATOM 3607 C C . ALA C 2 41 ? 94.393 112.168 74.360 1.00 63.35 278 ALA F C 1
ATOM 3608 O O . ALA C 2 41 ? 95.410 111.462 74.393 1.00 63.35 278 ALA F O 1
ATOM 3610 N N . ILE C 2 42 ? 93.350 111.887 73.576 1.00 64.58 279 ILE F N 1
ATOM 3611 C CA . ILE C 2 42 ? 93.396 110.776 72.625 1.00 64.58 279 ILE F CA 1
ATOM 3612 C C . ILE C 2 42 ? 94.539 110.983 71.639 1.00 64.58 279 ILE F C 1
ATOM 3613 O O . ILE C 2 42 ? 95.310 110.060 71.354 1.00 64.58 279 ILE F O 1
ATOM 3618 N N . ASP C 2 43 ? 94.663 112.204 71.102 1.00 60.97 280 ASP F N 1
ATOM 3619 C CA . ASP C 2 43 ? 95.720 112.500 70.137 1.00 60.97 280 ASP F CA 1
ATOM 3620 C C . ASP C 2 43 ? 97.103 112.252 70.731 1.00 60.97 280 ASP F C 1
ATOM 3621 O O . ASP C 2 43 ? 97.959 111.629 70.094 1.00 60.97 280 ASP F O 1
ATOM 3626 N N . VAL C 2 44 ? 97.337 112.752 71.947 1.00 55.34 281 VAL F N 1
ATOM 3627 C CA . VAL C 2 44 ? 98.632 112.562 72.598 1.00 55.34 281 VAL F CA 1
ATOM 3628 C C . VAL C 2 44 ? 98.915 111.081 72.827 1.00 55.34 281 VAL F C 1
ATOM 3629 O O . VAL C 2 44 ? 100.042 110.615 72.612 1.00 55.34 281 VAL F O 1
ATOM 3633 N N . GLN C 2 45 ? 97.910 110.320 73.277 1.00 53.95 282 GLN F N 1
ATOM 3634 C CA . GLN C 2 45 ? 98.118 108.892 73.513 1.00 53.95 282 GLN F CA 1
ATOM 3635 C C . GLN C 2 45 ? 98.477 108.161 72.226 1.00 53.95 282 GLN F C 1
ATOM 3636 O O . GLN C 2 45 ? 99.439 107.382 72.193 1.00 53.95 282 GLN F O 1
ATOM 3642 N N . ASN C 2 46 ? 97.672 108.356 71.172 1.00 55.20 283 ASN F N 1
ATOM 3643 C CA . ASN C 2 46 ? 97.956 107.734 69.879 1.00 55.20 283 ASN F CA 1
ATOM 3644 C C . ASN C 2 46 ? 99.360 108.074 69.400 1.00 55.20 283 ASN F C 1
ATOM 3645 O O . ASN C 2 46 ? 100.144 107.175 69.088 1.00 55.20 283 ASN F O 1
ATOM 3650 N N . LYS C 2 47 ? 99.717 109.365 69.420 1.00 48.01 284 LYS F N 1
ATOM 3651 C CA . LYS C 2 47 ? 101.005 109.802 68.880 1.00 48.01 284 LYS F CA 1
ATOM 3652 C C . LYS C 2 47 ? 102.147 109.180 69.671 1.00 48.01 284 LYS F C 1
ATOM 3653 O O . LYS C 2 47 ? 103.145 108.735 69.093 1.00 48.01 284 LYS F O 1
ATOM 3659 N N . LEU C 2 48 ? 102.034 109.181 71.002 1.00 48.79 285 LEU F N 1
ATOM 3660 C CA . LEU C 2 48 ? 103.066 108.577 71.837 1.00 48.79 285 LEU F CA 1
ATOM 3661 C C . LEU C 2 48 ? 103.219 107.094 71.517 1.00 48.79 285 LEU F C 1
ATOM 3662 O O . LEU C 2 48 ? 104.338 106.572 71.473 1.00 48.79 285 LEU F O 1
ATOM 3667 N N . HIS C 2 49 ? 102.098 106.398 71.298 1.00 50.50 286 HIS F N 1
ATOM 3668 C CA . HIS C 2 49 ? 102.143 104.988 70.916 1.00 50.50 286 HIS F CA 1
ATOM 3669 C C . HIS C 2 49 ? 102.873 104.739 69.594 1.00 50.50 286 HIS F C 1
ATOM 3670 O O . HIS C 2 49 ? 103.398 103.637 69.399 1.00 50.50 286 HIS F O 1
ATOM 3677 N N . LYS C 2 50 ? 102.938 105.726 68.688 1.00 48.14 287 LYS F N 1
ATOM 3678 C CA . LYS C 2 50 ? 103.502 105.498 67.357 1.00 48.14 287 LYS F CA 1
ATOM 3679 C C . LYS C 2 50 ? 104.988 105.802 67.281 1.00 48.14 287 LYS F C 1
ATOM 3680 O O . LYS C 2 50 ? 105.664 105.283 66.385 1.00 48.14 287 LYS F O 1
ATOM 3686 N N . THR C 2 51 ? 105.505 106.616 68.202 1.00 49.80 288 THR F N 1
ATOM 3687 C CA . THR C 2 51 ? 106.883 107.075 68.159 1.00 49.80 288 THR F CA 1
ATOM 3688 C C . THR C 2 51 ? 107.812 106.365 69.139 1.00 49.80 288 THR F C 1
ATOM 3689 O O . THR C 2 51 ? 109.027 106.372 68.912 1.00 49.80 288 THR F O 1
ATOM 3693 N N . ILE C 2 52 ? 107.285 105.738 70.193 1.00 47.68 289 ILE F N 1
ATOM 3694 C CA . ILE C 2 52 ? 108.110 105.083 71.209 1.00 47.68 289 ILE F CA 1
ATOM 3695 C C . ILE C 2 52 ? 107.588 103.676 71.462 1.00 47.68 289 ILE F C 1
ATOM 3696 O O . ILE C 2 52 ? 108.352 102.704 71.407 1.00 47.68 289 ILE F O 1
ATOM 3701 N N . GLY C 2 53 ? 106.288 103.564 71.728 1.00 51.96 290 GLY F N 1
ATOM 3702 C CA . GLY C 2 53 ? 105.674 102.296 72.083 1.00 51.96 290 GLY F CA 1
ATOM 3703 C C . GLY C 2 53 ? 104.854 102.391 73.355 1.00 51.96 290 GLY F C 1
ATOM 3704 O O . GLY C 2 53 ? 104.073 101.484 73.655 1.00 51.96 290 GLY F O 1
ATOM 3705 N N . VAL C 2 54 ? 105.018 103.477 74.114 1.00 51.09 291 VAL F N 1
ATOM 3706 C CA . VAL C 2 54 ? 104.304 103.628 75.372 1.00 51.09 291 VAL F CA 1
ATOM 3707 C C . VAL C 2 54 ? 102.821 103.796 75.083 1.00 51.09 291 VAL F C 1
ATOM 3708 O O . VAL C 2 54 ? 102.426 104.600 74.228 1.00 51.09 291 VAL F O 1
ATOM 3712 N N . PHE C 2 55 ? 101.995 103.031 75.790 1.00 51.47 292 PHE F N 1
ATOM 3713 C CA . PHE C 2 55 ? 100.547 103.166 75.751 1.00 51.47 292 PHE F CA 1
ATOM 3714 C C . PHE C 2 55 ? 100.070 103.163 77.193 1.00 51.47 292 PHE F C 1
ATOM 3715 O O . PHE C 2 55 ? 100.416 102.257 77.957 1.00 51.47 292 PHE F O 1
ATOM 3723 N N . LEU C 2 56 ? 99.288 104.173 77.555 1.00 47.07 293 LEU F N 1
ATOM 3724 C CA . LEU C 2 56 ? 98.749 104.354 78.894 1.00 47.07 293 LEU F CA 1
ATOM 3725 C C . LEU C 2 56 ? 97.273 104.742 78.823 1.00 47.07 293 LEU F C 1
ATOM 3726 O O . LEU C 2 56 ? 96.810 105.252 77.793 1.00 47.07 293 LEU F O 1
ATOM 3731 N N . PRO C 2 57 ? 96.504 104.499 79.890 1.00 52.22 294 PRO F N 1
ATOM 3732 C CA . PRO C 2 57 ? 95.064 104.769 79.844 1.00 52.22 294 PRO F CA 1
ATOM 3733 C C . PRO C 2 57 ? 94.759 106.232 80.141 1.00 52.22 294 PRO F C 1
ATOM 3734 O O . PRO C 2 57 ? 95.590 106.986 80.644 1.00 52.22 294 PRO F O 1
ATOM 3738 N N . LEU C 2 58 ? 93.519 106.619 79.827 1.00 55.30 295 LEU F N 1
ATOM 3739 C CA . LEU C 2 58 ? 93.034 107.952 80.181 1.00 55.30 295 LEU F CA 1
ATOM 3740 C C . LEU C 2 58 ? 93.070 108.201 81.688 1.00 55.30 295 LEU F C 1
ATOM 3741 O O . LEU C 2 58 ? 93.138 109.360 82.114 1.00 55.30 295 LEU F O 1
ATOM 3746 N N . SER C 2 59 ? 92.996 107.136 82.497 1.00 54.37 296 SER F N 1
ATOM 3747 C CA . SER C 2 59 ? 92.852 107.267 83.946 1.00 54.37 296 SER F CA 1
ATOM 3748 C C . SER C 2 59 ? 93.990 108.079 84.557 1.00 54.37 296 SER F C 1
ATOM 3749 O O . SER C 2 59 ? 93.759 108.946 85.408 1.00 54.37 296 SER F O 1
ATOM 3752 N N . THR C 2 60 ? 95.231 107.800 84.147 1.00 49.81 297 THR F N 1
ATOM 3753 C CA . THR C 2 60 ? 96.372 108.509 84.718 1.00 49.81 297 THR F CA 1
ATOM 3754 C C . THR C 2 60 ? 96.327 109.994 84.381 1.00 49.81 297 THR F C 1
ATOM 3755 O O . THR C 2 60 ? 96.697 110.831 85.212 1.00 49.81 297 THR F O 1
ATOM 3759 N N . PHE C 2 61 ? 95.926 110.339 83.150 1.00 48.29 298 PHE F N 1
ATOM 3760 C CA . PHE C 2 61 ? 95.649 111.737 82.822 1.00 48.29 298 PHE F CA 1
ATOM 3761 C C . PHE C 2 61 ? 94.636 112.339 83.790 1.00 48.29 298 PHE F C 1
ATOM 3762 O O . PHE C 2 61 ? 94.807 113.477 84.243 1.00 48.29 298 PHE F O 1
ATOM 3770 N N . ILE C 2 62 ? 93.585 111.588 84.138 1.00 50.18 299 ILE F N 1
ATOM 3771 C CA . ILE C 2 62 ? 92.553 112.136 85.019 1.00 50.18 299 ILE F CA 1
ATOM 3772 C C . ILE C 2 62 ? 93.135 112.393 86.403 1.00 50.18 299 ILE F C 1
ATOM 3773 O O . ILE C 2 62 ? 92.958 113.475 86.978 1.00 50.18 299 ILE F O 1
ATOM 3778 N N . THR C 2 63 ? 93.843 111.406 86.957 1.00 49.43 300 THR F N 1
ATOM 3779 C CA . THR C 2 63 ? 94.405 111.580 88.294 1.00 49.43 300 THR F CA 1
ATOM 3780 C C . THR C 2 63 ? 95.476 112.664 88.316 1.00 49.43 300 THR F C 1
ATOM 3781 O O . THR C 2 63 ? 95.485 113.501 89.220 1.00 49.43 300 THR F O 1
ATOM 3785 N N . ARG C 2 64 ? 96.362 112.692 87.313 1.00 45.81 301 ARG F N 1
ATOM 3786 C CA . ARG C 2 64 ? 97.436 113.685 87.299 1.00 45.81 301 ARG F CA 1
ATOM 3787 C C . ARG C 2 64 ? 96.884 115.101 87.176 1.00 45.81 301 ARG F C 1
ATOM 3788 O O . ARG C 2 64 ? 97.396 116.035 87.811 1.00 45.81 301 ARG F O 1
ATOM 3796 N N . ALA C 2 65 ? 95.824 115.275 86.382 1.00 47.54 302 ALA F N 1
ATOM 3797 C CA . ALA C 2 65 ? 95.159 116.567 86.332 1.00 47.54 302 ALA F CA 1
ATOM 3798 C C . ALA C 2 65 ? 94.562 116.916 87.690 1.00 47.54 302 ALA F C 1
ATOM 3799 O O . ALA C 2 65 ? 94.661 118.064 88.146 1.00 47.54 302 ALA F O 1
ATOM 3801 N N . THR C 2 66 ? 93.936 115.933 88.348 1.00 50.87 303 THR F N 1
ATOM 3802 C CA . THR C 2 66 ? 93.398 116.157 89.688 1.00 50.87 303 THR F CA 1
ATOM 3803 C C . THR C 2 66 ? 94.485 116.545 90.693 1.00 50.87 303 THR F C 1
ATOM 3804 O O . THR C 2 66 ? 94.217 117.340 91.600 1.00 50.87 303 THR F O 1
ATOM 3808 N N . GLU C 2 67 ? 95.701 116.005 90.557 1.00 51.17 304 GLU F N 1
ATOM 3809 C CA . GLU C 2 67 ? 96.766 116.367 91.486 1.00 51.17 304 GLU F CA 1
ATOM 3810 C C . GLU C 2 67 ? 97.209 117.808 91.282 1.00 51.17 304 GLU F C 1
ATOM 3811 O O . GLU C 2 67 ? 97.328 118.574 92.250 1.00 51.17 304 GLU F O 1
ATOM 3817 N N . ILE C 2 68 ? 97.471 118.201 90.033 1.00 48.94 305 ILE F N 1
ATOM 3818 C CA . ILE C 2 68 ? 97.909 119.580 89.787 1.00 48.94 305 ILE F CA 1
ATOM 3819 C C . ILE C 2 68 ? 96.802 120.583 90.115 1.00 48.94 305 ILE F C 1
ATOM 3820 O O . ILE C 2 68 ? 97.095 121.754 90.375 1.00 48.94 305 ILE F O 1
ATOM 3825 N N . ALA C 2 69 ? 95.536 120.156 90.124 1.00 48.86 306 ALA F N 1
ATOM 3826 C CA . ALA C 2 69 ? 94.444 121.085 90.389 1.00 48.86 306 ALA F CA 1
ATOM 3827 C C . ALA C 2 69 ? 94.355 121.436 91.871 1.00 48.86 306 ALA F C 1
ATOM 3828 O O . ALA C 2 69 ? 94.285 122.615 92.231 1.00 48.86 306 ALA F O 1
ATOM 3830 N N . ASN C 2 70 ? 94.357 120.428 92.747 1.00 50.81 307 ASN F N 1
ATOM 3831 C CA . ASN C 2 70 ? 94.197 120.637 94.190 1.00 50.81 307 ASN F CA 1
ATOM 3832 C C . ASN C 2 70 ? 95.508 121.150 94.796 1.00 50.81 307 ASN F C 1
ATOM 3833 O O . ASN C 2 70 ? 96.180 120.478 95.581 1.00 50.81 307 ASN F O 1
ATOM 3838 N N . GLN C 2 71 ? 95.870 122.372 94.400 1.00 52.74 308 GLN F N 1
ATOM 3839 C CA . GLN C 2 71 ? 97.041 123.086 94.902 1.00 52.74 308 GLN F CA 1
ATOM 3840 C C . GLN C 2 71 ? 96.707 124.491 95.381 1.00 52.74 308 GLN F C 1
ATOM 3841 O O . GLN C 2 71 ? 97.281 124.943 96.375 1.00 52.74 308 GLN F O 1
ATOM 3847 N N . LYS C 2 72 ? 95.796 125.192 94.700 1.00 58.58 309 LYS F N 1
ATOM 3848 C CA . LYS C 2 72 ? 95.522 126.609 94.965 1.00 58.58 309 LYS F CA 1
ATOM 3849 C C . LYS C 2 72 ? 94.025 126.827 94.756 1.00 58.58 309 LYS F C 1
ATOM 3850 O O . LYS C 2 72 ? 93.598 127.145 93.642 1.00 58.58 309 LYS F O 1
ATOM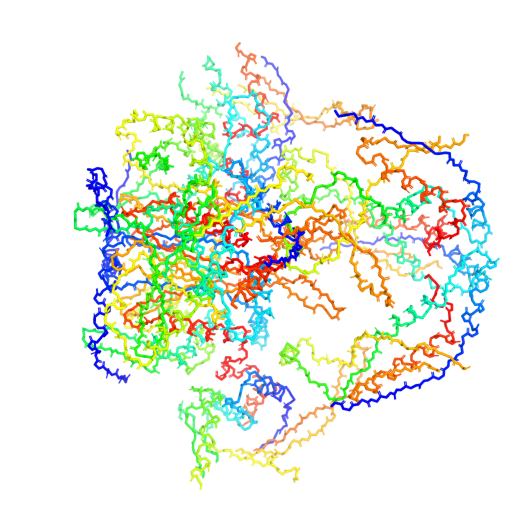 3856 N N . LEU C 2 73 ? 93.250 126.686 95.834 1.00 58.29 310 LEU F N 1
ATOM 3857 C CA . LEU C 2 73 ? 91.796 126.790 95.794 1.00 58.29 310 LEU F CA 1
ATOM 3858 C C . LEU C 2 73 ? 91.376 127.755 96.900 1.00 58.29 310 LEU F C 1
ATOM 3859 O O . LEU C 2 73 ? 91.893 127.651 98.027 1.00 58.29 310 LEU F O 1
ATOM 3864 N N . PRO C 2 74 ? 90.454 128.726 96.638 1.00 62.57 311 PRO F N 1
ATOM 3865 C CA . PRO C 2 74 ? 90.073 129.662 97.708 1.00 62.57 311 PRO F CA 1
ATOM 3866 C C . PRO C 2 74 ? 89.374 128.966 98.864 1.00 62.57 311 PRO F C 1
ATOM 3867 O O . PRO C 2 74 ? 89.085 127.767 98.784 1.00 62.57 311 PRO F O 1
ATOM 3871 N N . LEU C 2 75 ? 89.073 129.719 99.935 1.00 61.83 312 LEU F N 1
ATOM 3872 C CA . LEU C 2 75 ? 88.489 129.195 101.159 1.00 61.83 312 LEU F CA 1
ATOM 3873 C C . LEU C 2 75 ? 87.036 129.649 101.284 1.00 61.83 312 LEU F C 1
ATOM 3874 O O . LEU C 2 75 ? 86.661 130.676 100.709 1.00 61.83 312 LEU F O 1
ATOM 3879 N N . PRO C 2 76 ? 86.180 128.899 101.991 1.00 64.97 313 PRO F N 1
ATOM 3880 C CA . PRO C 2 76 ? 84.814 129.387 102.219 1.00 64.97 313 PRO F CA 1
ATOM 3881 C C . PRO C 2 76 ? 84.800 130.704 102.983 1.00 64.97 313 PRO F C 1
ATOM 3882 O O . PRO C 2 76 ? 85.636 130.955 103.854 1.00 64.97 313 PRO F O 1
ATOM 3886 N N . ALA C 2 77 ? 83.827 131.551 102.642 1.00 73.20 314 ALA F N 1
ATOM 3887 C CA . ALA C 2 77 ? 83.688 132.840 103.310 1.00 73.20 314 ALA F CA 1
ATOM 3888 C C . ALA C 2 77 ? 83.326 132.713 104.786 1.00 73.20 314 ALA F C 1
ATOM 3889 O O . ALA C 2 77 ? 83.531 133.671 105.541 1.00 73.20 314 ALA F O 1
ATOM 3891 N N . ASN C 2 78 ? 82.801 131.563 105.211 1.00 69.63 315 ASN F N 1
ATOM 3892 C CA . ASN C 2 78 ? 82.417 131.296 106.596 1.00 69.63 315 ASN F CA 1
ATOM 3893 C C . ASN C 2 78 ? 83.419 130.381 107.300 1.00 69.63 315 ASN F C 1
ATOM 3894 O O . ASN C 2 78 ? 83.048 129.504 108.088 1.00 69.63 315 ASN F O 1
ATOM 3899 N N . TYR C 2 79 ? 84.706 130.591 107.025 1.00 56.97 316 TYR F N 1
ATOM 3900 C CA . TYR C 2 79 ? 85.782 129.812 107.628 1.00 56.97 316 TYR F CA 1
ATOM 3901 C C . TYR C 2 79 ? 86.096 130.376 109.011 1.00 56.97 316 TYR F C 1
ATOM 3902 O O . TYR C 2 79 ? 86.262 131.591 109.167 1.00 56.97 316 TYR F O 1
ATOM 3911 N N . GLN C 2 80 ? 86.177 129.492 110.014 1.00 47.77 317 GLN F N 1
ATOM 3912 C CA . GLN C 2 80 ? 86.524 129.866 111.389 1.00 47.77 317 GLN F CA 1
ATOM 3913 C C . GLN C 2 80 ? 87.944 129.411 111.717 1.00 47.77 317 GLN F C 1
ATOM 3914 O O . GLN C 2 80 ? 88.260 128.230 111.509 1.00 47.77 317 GLN F O 1
ATOM 3920 N N . PRO C 2 81 ? 88.881 130.305 112.147 1.00 26.57 318 PRO F N 1
ATOM 3921 C CA . PRO C 2 81 ? 90.252 129.840 112.431 1.00 26.57 318 PRO F CA 1
ATOM 3922 C C . PRO C 2 81 ? 90.383 129.000 113.697 1.00 26.57 318 PRO F C 1
ATOM 3923 O O . PRO C 2 81 ? 89.395 128.786 114.406 1.00 26.57 318 PRO F O 1
ATOM 3927 N N . THR C 2 82 ? 91.604 128.529 113.990 1.00 24.68 319 THR F N 1
ATOM 3928 C CA . THR C 2 82 ? 91.925 127.726 115.170 1.00 24.68 319 THR F CA 1
ATOM 3929 C C . THR C 2 82 ? 92.777 128.546 116.142 1.00 24.68 319 THR F C 1
ATOM 3930 O O . THR C 2 82 ? 93.129 129.699 115.876 1.00 24.68 319 THR F O 1
ATOM 3934 N N . ALA C 2 83 ? 93.105 127.932 117.287 1.00 19.02 320 ALA F N 1
ATOM 3935 C CA . ALA C 2 83 ? 93.819 128.649 118.342 1.00 19.02 320 ALA F CA 1
ATOM 3936 C C . ALA C 2 83 ? 95.218 129.065 117.901 1.00 19.02 320 ALA F C 1
ATOM 3937 O O . ALA C 2 83 ? 95.653 130.192 118.177 1.00 19.02 320 ALA F O 1
ATOM 3939 N N . ASP C 2 84 ? 95.948 128.160 117.244 1.00 18.99 321 ASP F N 1
ATOM 3940 C CA . ASP C 2 84 ? 97.334 128.432 116.865 1.00 18.99 321 ASP F CA 1
ATOM 3941 C C . ASP C 2 84 ? 97.403 129.607 115.900 1.00 18.99 321 ASP F C 1
ATOM 3942 O O . ASP C 2 84 ? 98.270 130.482 116.018 1.00 18.99 321 ASP F O 1
ATOM 3947 N N . GLU C 2 85 ? 96.502 129.610 114.913 1.00 23.46 322 GLU F N 1
ATOM 3948 C CA . GLU C 2 85 ? 96.441 130.675 113.917 1.00 23.46 322 GLU F CA 1
ATOM 3949 C C . GLU C 2 85 ? 96.233 132.036 114.579 1.00 23.46 322 GLU F C 1
ATOM 3950 O O . GLU C 2 85 ? 96.988 132.980 114.323 1.00 23.46 322 GLU F O 1
ATOM 3956 N N . LEU C 2 86 ? 95.241 132.142 115.472 1.00 15.50 323 LEU F N 1
ATOM 3957 C CA . LEU C 2 86 ? 94.955 133.415 116.133 1.00 15.50 323 LEU F CA 1
ATOM 3958 C C . LEU C 2 86 ? 96.109 133.850 117.026 1.00 15.50 323 LEU F C 1
ATOM 3959 O O . LEU C 2 86 ? 96.458 135.037 117.079 1.00 15.50 323 LEU F O 1
ATOM 3964 N N . PHE C 2 87 ? 96.759 132.879 117.673 1.00 9.99 324 PHE F N 1
ATOM 3965 C CA . PHE C 2 87 ? 97.931 133.196 118.529 1.00 9.99 324 PHE F CA 1
ATOM 3966 C C . PHE C 2 87 ? 99.001 133.912 117.700 1.00 9.99 324 PHE F C 1
ATOM 3967 O O . PHE C 2 87 ? 99.341 135.064 118.029 1.00 9.99 324 PHE F O 1
ATOM 3975 N N . ASN C 2 88 ? 99.515 133.246 116.662 1.00 14.74 325 ASN F N 1
ATOM 3976 C CA . ASN C 2 88 ? 100.593 133.837 115.822 1.00 14.74 325 ASN F CA 1
ATOM 3977 C C . ASN C 2 88 ? 100.152 135.210 115.309 1.00 14.74 325 ASN F C 1
ATOM 3978 O O . ASN C 2 88 ? 100.958 136.154 115.398 1.00 14.74 325 ASN F O 1
ATOM 3983 N N . GLN C 2 89 ? 98.931 135.307 114.776 1.00 19.28 326 GLN F N 1
ATOM 3984 C CA . GLN C 2 89 ? 98.407 136.622 114.323 1.00 19.28 326 GLN F CA 1
ATOM 3985 C C . GLN C 2 89 ? 98.630 137.644 115.439 1.00 19.28 326 GLN F C 1
ATOM 3986 O O . GLN C 2 89 ? 99.427 138.579 115.234 1.00 19.28 326 GLN F O 1
ATOM 3992 N N . VAL C 2 90 ? 97.953 137.459 116.576 1.00 11.57 327 VAL F N 1
ATOM 3993 C CA . VAL C 2 90 ? 98.091 138.396 117.730 1.00 11.57 327 VAL F CA 1
ATOM 3994 C C . VAL C 2 90 ? 99.574 138.721 117.937 1.00 11.57 327 VAL F C 1
ATOM 3995 O O . VAL C 2 90 ? 99.894 139.910 118.116 1.00 11.57 327 VAL F O 1
ATOM 3999 N N . LEU C 2 91 ? 100.440 137.705 117.906 1.00 15.16 328 LEU F N 1
ATOM 4000 C CA . LEU C 2 91 ? 101.891 137.916 118.157 1.00 15.16 328 LEU F CA 1
ATOM 4001 C C . LEU C 2 91 ? 102.483 138.810 117.062 1.00 15.16 328 LEU F C 1
ATOM 4002 O O . LEU C 2 91 ? 102.760 139.987 117.358 1.00 15.16 328 LEU F O 1
ATOM 4007 N N . GLY C 2 92 ? 102.675 138.272 115.854 1.00 24.85 329 GLY F N 1
ATOM 4008 C CA . GLY C 2 92 ? 103.264 139.030 114.772 1.00 24.85 329 GLY F CA 1
ATOM 4009 C C . GLY C 2 92 ? 104.176 138.230 113.854 1.00 24.85 329 GLY F C 1
ATOM 4010 O O . GLY C 2 92 ? 105.004 138.836 113.161 1.00 24.85 329 GLY F O 1
ATOM 4011 N N . LEU C 2 93 ? 104.049 136.902 113.824 1.00 27.08 330 LEU F N 1
ATOM 4012 C CA . LEU C 2 93 ? 104.886 136.057 112.978 1.00 27.08 330 LEU F CA 1
ATOM 4013 C C . LEU C 2 93 ? 104.329 135.903 111.573 1.00 27.08 330 LEU F C 1
ATOM 4014 O O . LEU C 2 93 ? 105.103 135.818 110.612 1.00 27.08 330 LEU F O 1
ATOM 4019 N N . ASP C 2 94 ? 102.998 135.838 111.470 1.00 39.85 331 ASP F N 1
ATOM 4020 C CA . ASP C 2 94 ? 102.336 135.689 110.147 1.00 39.85 331 ASP F CA 1
ATOM 4021 C C . ASP C 2 94 ? 101.368 136.857 109.948 1.00 39.85 331 ASP F C 1
ATOM 4022 O O . ASP C 2 94 ? 100.200 136.604 109.593 1.00 39.85 331 ASP F O 1
ATOM 4027 N N . LYS C 2 95 ? 101.836 138.083 110.190 1.00 46.32 332 LYS F N 1
ATOM 4028 C CA . LYS C 2 95 ? 100.988 139.284 109.979 1.00 46.32 332 LYS F CA 1
ATOM 4029 C C . LYS C 2 95 ? 100.190 139.100 108.687 1.00 46.32 332 LYS F C 1
ATOM 4030 O O . LYS C 2 95 ? 99.003 139.478 108.667 1.00 46.32 332 LYS F O 1
ATOM 4036 N N . VAL C 2 96 ? 100.821 138.532 107.656 1.00 61.54 333 VAL F N 1
ATOM 4037 C CA . VAL C 2 96 ? 100.142 138.323 106.381 1.00 61.54 333 VAL F CA 1
ATOM 4038 C C . VAL C 2 96 ? 99.365 137.012 106.477 1.00 61.54 333 VAL F C 1
ATOM 4039 O O . VAL C 2 96 ? 99.938 135.950 106.738 1.00 61.54 333 VAL F O 1
ATOM 4043 N N . THR C 2 97 ? 98.047 137.096 106.323 1.00 61.38 334 THR F N 1
ATOM 4044 C CA . THR C 2 97 ? 97.184 135.931 106.430 1.00 61.38 334 THR F CA 1
ATOM 4045 C C . THR C 2 97 ? 97.197 135.147 105.121 1.00 61.38 334 THR F C 1
ATOM 4046 O O . THR C 2 97 ? 97.835 135.537 104.137 1.00 61.38 334 THR F O 1
ATOM 4050 N N . ARG C 2 98 ? 96.475 134.026 105.109 1.00 67.50 335 ARG F N 1
ATOM 4051 C CA . ARG C 2 98 ? 96.399 133.126 103.969 1.00 67.50 335 ARG F CA 1
ATOM 4052 C C . ARG C 2 98 ? 95.008 133.196 103.355 1.00 67.50 335 ARG F C 1
ATOM 4053 O O . ARG C 2 98 ? 94.018 133.472 104.041 1.00 67.50 335 ARG F O 1
ATOM 4061 N N . LYS C 2 99 ? 94.952 132.944 102.044 1.00 65.61 336 LYS F N 1
ATOM 4062 C CA . LYS C 2 99 ? 93.710 132.932 101.277 1.00 65.61 336 LYS F CA 1
ATOM 4063 C C . LYS C 2 99 ? 93.632 131.711 100.362 1.00 65.61 336 LYS F C 1
ATOM 4064 O O . LYS C 2 99 ? 92.844 131.705 99.412 1.00 65.61 336 LYS F O 1
ATOM 4070 N N . GLU C 2 100 ? 94.435 130.677 100.632 1.00 66.24 337 GLU F N 1
ATOM 4071 C CA . GLU C 2 100 ? 94.481 129.462 99.832 1.00 66.24 337 GLU F CA 1
ATOM 4072 C C . GLU C 2 100 ? 94.606 128.275 100.775 1.00 66.24 337 GLU F C 1
ATOM 4073 O O . GLU C 2 100 ? 95.079 128.404 101.906 1.00 66.24 337 GLU F O 1
ATOM 4079 N N . SER C 2 101 ? 94.174 127.108 100.299 1.00 61.99 338 SER F N 1
ATOM 4080 C CA . SER C 2 101 ? 94.273 125.880 101.077 1.00 61.99 338 SER F CA 1
ATOM 4081 C C . SER C 2 101 ? 94.026 124.690 100.166 1.00 61.99 338 SER F C 1
ATOM 4082 O O . SER C 2 101 ? 93.127 124.726 99.321 1.00 61.99 338 SER F O 1
ATOM 4085 N N . ARG C 2 102 ? 94.827 123.643 100.346 1.00 56.24 339 ARG F N 1
ATOM 4086 C CA . ARG C 2 102 ? 94.739 122.450 99.519 1.00 56.24 339 ARG F CA 1
ATOM 4087 C C . ARG C 2 102 ? 93.434 121.703 99.799 1.00 56.24 339 ARG F C 1
ATOM 4088 O O . ARG C 2 102 ? 92.636 122.080 100.665 1.00 56.24 339 ARG F O 1
ATOM 4096 N N . GLY C 2 103 ? 93.220 120.621 99.058 1.00 55.08 340 GLY F N 1
ATOM 4097 C CA . GLY C 2 103 ? 92.027 119.813 99.214 1.00 55.08 340 GLY F CA 1
ATOM 4098 C C . GLY C 2 103 ? 92.254 118.422 98.666 1.00 55.08 340 GLY F C 1
ATOM 4099 O O . GLY C 2 103 ? 93.328 118.096 98.156 1.00 55.08 340 GLY F O 1
ATOM 4100 N N . SER C 2 104 ? 91.213 117.594 98.785 1.00 53.45 341 SER F N 1
ATOM 4101 C CA . SER C 2 104 ? 91.235 116.203 98.319 1.00 53.45 341 SER F CA 1
ATOM 4102 C C . SER C 2 104 ? 89.872 115.906 97.694 1.00 53.45 341 SER F C 1
ATOM 4103 O O . SER C 2 104 ? 88.952 115.444 98.375 1.00 53.45 341 SER F O 1
ATOM 4106 N N . TYR C 2 105 ? 89.761 116.176 96.397 1.00 60.63 342 TYR F N 1
ATOM 4107 C CA . TYR C 2 105 ? 88.562 115.931 95.610 1.00 60.63 342 TYR F CA 1
ATOM 4108 C C . TYR C 2 105 ? 88.770 114.729 94.699 1.00 60.63 342 TYR F C 1
ATOM 4109 O O . TYR C 2 105 ? 89.902 114.342 94.393 1.00 60.63 342 TYR F O 1
ATOM 4118 N N . THR C 2 106 ? 87.650 114.134 94.274 1.00 69.52 343 THR F N 1
ATOM 4119 C CA . THR C 2 106 ? 87.641 113.030 93.318 1.00 69.52 343 THR F CA 1
ATOM 4120 C C . THR C 2 106 ? 86.469 113.236 92.353 1.00 69.52 343 THR F C 1
ATOM 4121 O O . THR C 2 106 ? 85.315 113.175 92.795 1.00 69.52 343 THR F O 1
ATOM 4125 N N . PRO C 2 107 ? 86.692 113.483 91.033 1.00 66.80 344 PRO F N 1
ATOM 4126 C CA . PRO C 2 107 ? 85.536 113.756 90.162 1.00 66.80 344 PRO F CA 1
ATOM 4127 C C . PRO C 2 107 ? 84.679 112.526 89.913 1.00 66.80 344 PRO F C 1
ATOM 4128 O O . PRO C 2 107 ? 84.982 111.437 90.411 1.00 66.80 344 PRO F O 1
ATOM 4132 N N . THR C 2 108 ? 83.605 112.703 89.141 1.00 82.20 345 THR F N 1
ATOM 4133 C CA . THR C 2 108 ? 82.718 111.627 88.722 1.00 82.20 345 THR F CA 1
ATOM 4134 C C . THR C 2 108 ? 82.815 111.498 87.208 1.00 82.20 345 THR F C 1
ATOM 4135 O O . THR C 2 108 ? 82.903 112.505 86.497 1.00 82.20 345 THR F O 1
ATOM 4139 N N . PHE C 2 109 ? 82.802 110.259 86.725 1.00 85.16 346 PHE F N 1
ATOM 4140 C CA . PHE C 2 109 ? 83.047 109.989 85.313 1.00 85.16 346 PHE F CA 1
ATOM 4141 C C . PHE C 2 109 ? 81.944 110.589 84.441 1.00 85.16 346 PHE F C 1
ATOM 4142 O O . PHE C 2 109 ? 80.860 110.941 84.915 1.00 85.16 346 PHE F O 1
ATOM 4150 N N . GLY C 2 110 ? 82.243 110.698 83.147 1.00 92.17 347 GLY F N 1
ATOM 4151 C CA . GLY C 2 110 ? 81.300 111.172 82.145 1.00 92.17 347 GLY F CA 1
ATOM 4152 C C . GLY C 2 110 ? 81.877 112.197 81.186 1.00 92.17 347 GLY F C 1
ATOM 4153 O O . GLY C 2 110 ? 82.827 112.919 81.502 1.00 92.17 347 GLY F O 1
ATOM 4154 N N . SER C 2 111 ? 81.289 112.260 79.995 1.00 90.21 348 SER F N 1
ATOM 4155 C CA . SER C 2 111 ? 81.617 113.256 78.979 1.00 90.21 348 SER F CA 1
ATOM 4156 C C . SER C 2 111 ? 80.350 113.528 78.173 1.00 90.21 348 SER F C 1
ATOM 4157 O O . SER C 2 111 ? 79.248 113.162 78.593 1.00 90.21 348 SER F O 1
ATOM 4160 N N . PHE C 2 112 ? 80.510 114.233 77.046 1.00 88.55 349 PHE F N 1
ATOM 4161 C CA . PHE C 2 112 ? 79.409 114.588 76.129 1.00 88.55 349 PHE F CA 1
ATOM 4162 C C . PHE C 2 112 ? 78.439 113.439 75.850 1.00 88.55 349 PHE F C 1
ATOM 4163 O O . PHE C 2 112 ? 78.519 112.785 74.810 1.00 88.55 349 PHE F O 1
ATOM 4171 N N . VAL C 2 155 ? 78.553 114.591 81.899 1.00 82.17 392 VAL F N 1
ATOM 4172 C CA . VAL C 2 155 ? 79.592 115.598 82.081 1.00 82.17 392 VAL F CA 1
ATOM 4173 C C . VAL C 2 155 ? 80.203 115.485 83.467 1.00 82.17 392 VAL F C 1
ATOM 4174 O O . VAL C 2 155 ? 79.657 114.798 84.331 1.00 82.17 392 VAL F O 1
ATOM 4178 N N . PHE C 2 156 ? 81.338 116.150 83.691 1.00 74.62 393 PHE F N 1
ATOM 4179 C CA . PHE C 2 156 ? 82.002 116.038 84.983 1.00 74.62 393 PHE F CA 1
ATOM 4180 C C . PHE C 2 156 ? 81.172 116.739 86.045 1.00 74.62 393 PHE F C 1
ATOM 4181 O O . PHE C 2 156 ? 80.867 117.929 85.921 1.00 74.62 393 PHE F O 1
ATOM 4189 N N . SER C 2 157 ? 80.830 116.001 87.100 1.00 76.73 394 SER F N 1
ATOM 4190 C CA . SER C 2 157 ? 79.903 116.448 88.127 1.00 76.73 394 SER F CA 1
ATOM 4191 C C . SER C 2 157 ? 80.532 116.202 89.487 1.00 76.73 394 SER F C 1
ATOM 4192 O O . SER C 2 157 ? 81.337 115.283 89.656 1.00 76.73 394 SER F O 1
ATOM 4195 N N . LEU C 2 158 ? 80.161 117.034 90.456 1.00 77.26 395 LEU F N 1
ATOM 4196 C CA . LEU C 2 158 ? 80.580 116.838 91.833 1.00 77.26 395 LEU F CA 1
ATOM 4197 C C . LEU C 2 158 ? 79.423 117.218 92.743 1.00 77.26 395 LEU F C 1
ATOM 4198 O O . LEU C 2 158 ? 78.620 118.098 92.423 1.00 77.26 395 LEU F O 1
ATOM 4203 N N . GLN C 2 159 ? 79.356 116.531 93.882 1.00 82.90 396 GLN F N 1
ATOM 4204 C CA . GLN C 2 159 ? 78.332 116.721 94.903 1.00 82.90 396 GLN F CA 1
ATOM 4205 C C . GLN C 2 159 ? 79.042 117.124 96.189 1.00 82.90 396 GLN F C 1
ATOM 4206 O O . GLN C 2 159 ? 79.879 116.371 96.691 1.00 82.90 396 GLN F O 1
ATOM 4212 N N . VAL C 2 160 ? 78.657 118.271 96.754 1.00 85.59 397 VAL F N 1
ATOM 4213 C CA . VAL C 2 160 ? 79.310 118.825 97.942 1.00 85.59 397 VAL F CA 1
ATOM 4214 C C . VAL C 2 160 ? 78.291 119.686 98.703 1.00 85.59 397 VAL F C 1
ATOM 4215 O O . VAL C 2 160 ? 77.303 120.138 98.101 1.00 85.59 397 VAL F O 1
ATOM 4219 N N . PRO C 2 161 ? 78.470 119.954 100.005 1.00 85.35 398 PRO F N 1
ATOM 4220 C CA . PRO C 2 161 ? 77.563 120.883 100.707 1.00 85.35 398 PRO F CA 1
ATOM 4221 C C . PRO C 2 161 ? 77.587 122.293 100.132 1.00 85.35 398 PRO F C 1
ATOM 4222 O O . PRO C 2 161 ? 78.375 122.636 99.255 1.00 85.35 398 PRO F O 1
ATOM 4226 N N . LYS C 2 162 ? 76.700 123.131 100.672 1.00 87.35 399 LYS F N 1
ATOM 4227 C CA . LYS C 2 162 ? 76.560 124.482 100.143 1.00 87.35 399 LYS F CA 1
ATOM 4228 C C . LYS C 2 162 ? 77.788 125.337 100.441 1.00 87.35 399 LYS F C 1
ATOM 4229 O O . LYS C 2 162 ? 78.182 126.154 99.597 1.00 87.35 399 LYS F O 1
ATOM 4235 N N . SER C 2 163 ? 78.330 125.253 101.663 1.00 86.68 400 SER F N 1
ATOM 4236 C CA . SER C 2 163 ? 79.442 126.122 102.061 1.00 86.68 400 SER F CA 1
ATOM 4237 C C . SER C 2 163 ? 80.631 126.063 101.098 1.00 86.68 400 SER F C 1
ATOM 4238 O O . SER C 2 163 ? 81.180 127.107 100.726 1.00 86.68 400 SER F O 1
ATOM 4241 N N . GLU C 2 164 ? 81.028 124.854 100.690 1.00 84.08 401 GLU F N 1
ATOM 4242 C CA . GLU C 2 164 ? 82.238 124.659 99.843 1.00 84.08 401 GLU F CA 1
ATOM 4243 C C . GLU C 2 164 ? 81.851 124.647 98.366 1.00 84.08 401 GLU F C 1
ATOM 4244 O O . GLU C 2 164 ? 82.769 124.758 97.530 1.00 84.08 401 GLU F O 1
ATOM 4250 N N . GLU C 2 165 ? 80.567 124.480 98.044 1.00 76.98 402 GLU F N 1
ATOM 4251 C CA . GLU C 2 165 ? 80.101 124.396 96.637 1.00 76.98 402 GLU F CA 1
ATOM 4252 C C . GLU C 2 165 ? 80.950 125.321 95.757 1.00 76.98 402 GLU F C 1
ATOM 4253 O O . GLU C 2 165 ? 81.405 124.853 94.695 1.00 76.98 402 GLU F O 1
ATOM 4259 N N . LYS C 2 166 ? 81.167 126.573 96.174 1.00 70.73 403 LYS F N 1
ATOM 4260 C CA . LYS C 2 166 ? 81.922 127.576 95.371 1.00 70.73 403 LYS F CA 1
ATOM 4261 C C . LYS C 2 166 ? 83.367 127.110 95.168 1.00 70.73 403 LYS F C 1
ATOM 4262 O O . LYS C 2 166 ? 83.866 127.238 94.039 1.00 70.73 403 LYS F O 1
ATOM 4268 N N . ARG C 2 167 ? 84.023 126.603 96.212 1.00 66.18 404 ARG F N 1
ATOM 4269 C CA . ARG C 2 167 ? 85.432 126.146 96.138 1.00 66.18 404 ARG F CA 1
ATOM 4270 C C . ARG C 2 167 ? 85.503 124.971 95.163 1.00 66.18 404 ARG F C 1
ATOM 4271 O O . ARG C 2 167 ? 86.433 124.943 94.333 1.00 66.18 404 ARG F O 1
ATOM 4279 N N . ALA C 2 168 ? 84.543 124.048 95.264 1.00 30.00 405 ALA F N 1
ATOM 4280 C CA . ALA C 2 168 ? 84.526 122.861 94.381 1.00 30.00 405 ALA F CA 1
ATOM 4281 C C . ALA C 2 168 ? 84.482 123.301 92.913 1.00 30.00 405 ALA F C 1
ATOM 4282 O O . ALA C 2 168 ? 84.929 122.517 92.063 1.00 30.00 405 ALA F O 1
ATOM 4284 N N . GLN C 2 169 ? 83.959 124.495 92.620 1.00 66.54 406 GLN F N 1
ATOM 4285 C CA . GLN C 2 169 ? 83.836 124.993 91.225 1.00 66.54 406 GLN F CA 1
ATOM 4286 C C . GLN C 2 169 ? 85.217 125.393 90.699 1.00 66.54 406 GLN F C 1
ATOM 4287 O O . GLN C 2 169 ? 85.512 125.028 89.560 1.00 66.54 406 GLN F O 1
ATOM 4293 N N . ALA C 2 170 ? 86.015 126.136 91.471 1.00 60.37 407 ALA F N 1
ATOM 4294 C CA . ALA C 2 170 ? 87.385 126.544 91.076 1.00 60.37 407 ALA F CA 1
ATOM 4295 C C . ALA C 2 170 ? 88.137 125.302 90.603 1.00 60.37 407 ALA F C 1
ATOM 4296 O O . ALA C 2 170 ? 88.965 125.439 89.694 1.00 60.37 407 ALA F O 1
ATOM 4298 N N . PHE C 2 171 ? 87.896 124.157 91.236 1.00 59.35 408 PHE F N 1
ATOM 4299 C CA . PHE C 2 171 ? 88.493 122.869 90.891 1.00 59.35 408 PHE F CA 1
ATOM 4300 C C . PHE C 2 171 ? 88.051 122.410 89.504 1.00 59.35 408 PHE F C 1
ATOM 4301 O O . PHE C 2 171 ? 88.883 122.020 88.672 1.00 59.35 408 PHE F O 1
ATOM 4309 N N . LEU C 2 172 ? 86.737 122.433 89.245 1.00 66.99 409 LEU F N 1
ATOM 4310 C CA . LEU C 2 172 ? 86.231 121.989 87.947 1.00 66.99 409 LEU F CA 1
ATOM 4311 C C . LEU C 2 172 ? 86.790 122.823 86.805 1.00 66.99 409 LEU F C 1
ATOM 4312 O O . LEU C 2 172 ? 87.225 122.275 85.785 1.00 66.99 409 LEU F O 1
ATOM 4317 N N . GLN C 2 173 ? 86.807 124.150 86.952 1.00 61.64 410 GLN F N 1
ATOM 4318 C CA . GLN C 2 173 ? 87.289 124.977 85.846 1.00 61.64 410 GLN F CA 1
ATOM 4319 C C . GLN C 2 173 ? 88.802 124.852 85.667 1.00 61.64 410 GLN F C 1
ATOM 4320 O O . GLN C 2 173 ? 89.304 124.928 84.537 1.00 61.64 410 GLN F O 1
ATOM 4326 N N . LYS C 2 174 ? 89.549 124.707 86.766 1.00 59.43 411 LYS F N 1
ATOM 4327 C CA . LYS C 2 174 ? 90.999 124.547 86.673 1.00 59.43 411 LYS F CA 1
ATOM 4328 C C . LYS C 2 174 ? 91.350 123.290 85.885 1.00 59.43 411 LYS F C 1
ATOM 4329 O O . LYS C 2 174 ? 92.162 123.331 84.953 1.00 59.43 411 LYS F O 1
ATOM 4335 N N . MET C 2 175 ? 90.716 122.166 86.220 1.00 61.61 412 MET F N 1
ATOM 4336 C CA . MET C 2 175 ? 90.919 120.950 85.436 1.00 61.61 412 MET F CA 1
ATOM 4337 C C . MET C 2 175 ? 90.383 121.104 84.015 1.00 61.61 412 MET F C 1
ATOM 4338 O O . MET C 2 175 ? 91.013 120.644 83.052 1.00 61.61 412 MET F O 1
ATOM 4343 N N . LYS C 2 176 ? 89.236 121.776 83.865 1.00 67.55 413 LYS F N 1
ATOM 4344 C CA . LYS C 2 176 ? 88.661 122.041 82.547 1.00 67.55 413 LYS F CA 1
ATOM 4345 C C . LYS C 2 176 ? 89.590 122.844 81.645 1.00 67.55 413 LYS F C 1
ATOM 4346 O O . LYS C 2 176 ? 89.520 122.713 80.419 1.00 67.55 413 LYS F O 1
ATOM 4352 N N . LEU C 2 177 ? 90.456 123.674 82.225 1.00 61.59 414 LEU F N 1
ATOM 4353 C CA . LEU C 2 177 ? 91.401 124.448 81.429 1.00 61.59 414 LEU F CA 1
ATOM 4354 C C . LEU C 2 177 ? 92.649 123.630 81.115 1.00 61.59 414 LEU F C 1
ATOM 4355 O O . LEU C 2 177 ? 93.113 123.615 79.969 1.00 61.59 414 LEU F O 1
ATOM 4360 N N . VAL C 2 178 ? 93.222 122.974 82.128 1.00 58.17 415 VAL F N 1
ATOM 4361 C CA . VAL C 2 178 ? 94.486 122.266 81.945 1.00 58.17 415 VAL F CA 1
ATOM 4362 C C . VAL C 2 178 ? 94.321 121.138 80.930 1.00 58.17 415 VAL F C 1
ATOM 4363 O O . VAL C 2 178 ? 95.185 120.921 80.071 1.00 58.17 415 VAL F O 1
ATOM 4367 N N . LEU C 2 179 ? 93.209 120.406 81.009 1.00 55.03 416 LEU F N 1
ATOM 4368 C CA . LEU C 2 179 ? 93.007 119.227 80.168 1.00 55.03 416 LEU F CA 1
ATOM 4369 C C . LEU C 2 179 ? 92.700 119.556 78.707 1.00 55.03 416 LEU F C 1
ATOM 4370 O O . LEU C 2 179 ? 92.656 118.623 77.896 1.00 55.03 416 LEU F O 1
ATOM 4375 N N . GLU C 2 180 ? 92.498 120.836 78.369 1.00 63.78 417 GLU F N 1
ATOM 4376 C CA . GLU C 2 180 ? 92.065 121.239 77.002 1.00 63.78 417 GLU F CA 1
ATOM 4377 C C . GLU C 2 180 ? 93.185 121.947 76.225 1.00 63.78 417 GLU F C 1
ATOM 4378 O O . GLU C 2 180 ? 93.203 121.781 74.992 1.00 63.78 417 GLU F O 1
ATOM 4384 N N . GLN C 2 181 ? 94.068 122.704 76.884 1.00 66.25 418 GLN F N 1
ATOM 4385 C CA . GLN C 2 181 ? 95.168 123.399 76.217 1.00 66.25 418 GLN F CA 1
ATOM 4386 C C . GLN C 2 181 ? 96.552 122.917 76.626 1.00 66.25 418 GLN F C 1
ATOM 4387 O O . GLN C 2 181 ? 97.523 123.293 75.958 1.00 66.25 418 GLN F O 1
ATOM 4393 N N . GLU C 2 182 ? 96.682 122.114 77.683 1.00 63.53 419 GLU F N 1
ATOM 4394 C CA . GLU C 2 182 ? 97.978 121.611 78.145 1.00 63.53 419 GLU F CA 1
ATOM 4395 C C . GLU C 2 182 ? 97.906 120.108 78.407 1.00 63.53 419 GLU F C 1
ATOM 4396 O O . GLU C 2 182 ? 98.050 119.662 79.555 1.00 63.53 419 GLU F O 1
ATOM 4402 N N . PRO C 2 183 ? 97.683 119.281 77.361 1.00 56.73 420 PRO F N 1
ATOM 4403 C CA . PRO C 2 183 ? 97.743 117.829 77.584 1.00 56.73 420 PRO F CA 1
ATOM 4404 C C . PRO C 2 183 ? 99.188 117.364 77.669 1.00 56.73 420 PRO F C 1
ATOM 4405 O O . PRO C 2 183 ? 99.528 116.495 78.482 1.00 56.73 420 PRO F O 1
ATOM 4409 N N . ASP C 2 184 ? 100.033 117.955 76.808 1.00 56.70 421 ASP F N 1
ATOM 4410 C CA . ASP C 2 184 ? 101.462 117.648 76.771 1.00 56.70 421 ASP F CA 1
ATOM 4411 C C . ASP C 2 184 ? 102.102 117.779 78.146 1.00 56.70 421 ASP F C 1
ATOM 4412 O O . ASP C 2 184 ? 103.045 117.047 78.473 1.00 56.70 421 ASP F O 1
ATOM 4417 N N . LYS C 2 185 ? 101.636 118.755 78.940 1.00 49.79 422 LYS F N 1
ATOM 4418 C CA . LYS C 2 185 ? 102.188 119.022 80.265 1.00 49.79 422 LYS F CA 1
ATOM 4419 C C . LYS C 2 185 ? 102.184 117.771 81.135 1.00 49.79 422 LYS F C 1
ATOM 4420 O O . LYS C 2 185 ? 103.092 117.580 81.953 1.00 49.79 422 LYS F O 1
ATOM 4426 N N . LEU C 2 186 ? 101.179 116.912 80.973 1.00 46.79 423 LEU F N 1
ATOM 4427 C CA . LEU C 2 186 ? 101.038 115.689 81.763 1.00 46.79 423 LEU F CA 1
ATOM 4428 C C . LEU C 2 186 ? 101.792 114.528 81.114 1.00 46.79 423 LEU F C 1
ATOM 4429 O O . LEU C 2 186 ? 101.246 113.448 80.889 1.00 46.79 423 LEU F O 1
ATOM 4434 N N . VAL C 2 187 ? 103.069 114.757 80.795 1.00 44.52 424 VAL F N 1
ATOM 4435 C CA . VAL C 2 187 ? 103.943 113.744 80.208 1.00 44.52 424 VAL F CA 1
ATOM 4436 C C . VAL C 2 187 ? 105.322 113.887 80.838 1.00 44.52 424 VAL F C 1
ATOM 4437 O O . VAL C 2 187 ? 106.093 114.780 80.470 1.00 44.52 424 VAL F O 1
ATOM 4441 N N . ARG C 2 188 ? 105.640 113.000 81.779 1.00 35.94 425 ARG F N 1
ATOM 4442 C CA . ARG C 2 188 ? 106.929 113.013 82.468 1.00 35.94 425 ARG F CA 1
ATOM 4443 C C . ARG C 2 188 ? 107.167 114.334 83.195 1.00 35.94 425 ARG F C 1
ATOM 4444 O O . ARG C 2 188 ? 107.975 115.156 82.760 1.00 35.94 425 ARG F O 1
ATOM 4446 N N . ALA D 1 3 ? 91.535 81.543 157.873 1.00 39.14 226 ALA G N 1
ATOM 4447 C CA . ALA D 1 3 ? 92.606 80.707 157.345 1.00 39.14 226 ALA G CA 1
ATOM 4448 C C . ALA D 1 3 ? 93.827 81.553 156.998 1.00 39.14 226 ALA G C 1
ATOM 4449 O O . ALA D 1 3 ? 93.734 82.510 156.230 1.00 39.14 226 ALA G O 1
ATOM 4451 N N . TYR D 1 4 ? 94.971 81.190 157.570 1.00 33.39 227 TYR G N 1
ATOM 4452 C CA . TYR D 1 4 ? 96.220 81.919 157.371 1.00 33.39 227 TYR G CA 1
ATOM 4453 C C . TYR D 1 4 ? 97.332 81.105 158.023 1.00 33.39 227 TYR G C 1
ATOM 4454 O O . TYR D 1 4 ? 97.083 80.061 158.636 1.00 33.39 227 TYR G O 1
ATOM 4463 N N . THR D 1 5 ? 98.566 81.590 157.879 1.00 33.70 228 THR G N 1
ATOM 4464 C CA . THR D 1 5 ? 99.738 80.970 158.484 1.00 33.70 228 THR G CA 1
ATOM 4465 C C . THR D 1 5 ? 100.629 82.052 159.076 1.00 33.70 228 THR G C 1
ATOM 4466 O O . THR D 1 5 ? 100.602 83.207 158.641 1.00 33.70 228 THR G O 1
ATOM 4470 N N . ASP D 1 6 ? 101.416 81.661 160.078 1.00 38.13 229 ASP G N 1
ATOM 4471 C CA . ASP D 1 6 ? 102.338 82.546 160.777 1.00 38.13 229 ASP G CA 1
ATOM 4472 C C . ASP D 1 6 ? 103.700 81.877 160.883 1.00 38.13 229 ASP G C 1
ATOM 4473 O O . ASP D 1 6 ? 103.786 80.672 161.138 1.00 38.13 229 ASP G O 1
ATOM 4478 N N . VAL D 1 7 ? 104.755 82.668 160.683 1.00 44.70 230 VAL G N 1
ATOM 4479 C CA . VAL D 1 7 ? 106.142 82.203 160.721 1.00 44.70 230 VAL G CA 1
ATOM 4480 C C . VAL D 1 7 ? 106.908 83.101 161.695 1.00 44.70 230 VAL G C 1
ATOM 4481 O O . VAL D 1 7 ? 106.779 84.330 161.595 1.00 44.70 230 VAL G O 1
ATOM 4485 N N . PRO D 1 8 ? 107.678 82.568 162.659 1.00 51.24 231 PRO G N 1
ATOM 4486 C CA . PRO D 1 8 ? 108.405 83.455 163.584 1.00 51.24 231 PRO G CA 1
ATOM 4487 C C . PRO D 1 8 ? 109.418 84.339 162.866 1.00 51.24 231 PRO G C 1
ATOM 4488 O O . PRO D 1 8 ? 110.059 83.924 161.899 1.00 51.24 231 PRO G O 1
ATOM 4492 N N . ILE D 1 9 ? 109.553 85.573 163.355 1.00 46.76 232 ILE G N 1
ATOM 4493 C CA . ILE D 1 9 ? 110.497 86.514 162.760 1.00 46.76 232 ILE G CA 1
ATOM 4494 C C . ILE D 1 9 ? 111.923 86.044 163.011 1.00 46.76 232 ILE G C 1
ATOM 4495 O O . ILE D 1 9 ? 112.268 85.581 164.107 1.00 46.76 232 ILE G O 1
ATOM 4500 N N . SER D 1 10 ? 112.761 86.162 161.984 1.00 49.52 233 SER G N 1
ATOM 4501 C CA . SER D 1 10 ? 114.145 85.719 162.067 1.00 49.52 233 SER G CA 1
ATOM 4502 C C . SER D 1 10 ? 114.976 86.669 162.922 1.00 49.52 233 SER G C 1
ATOM 4503 O O . SER D 1 10 ? 114.662 87.854 163.064 1.00 49.52 233 SER G O 1
ATOM 4506 N N . GLY D 1 11 ? 116.050 86.129 163.498 1.00 48.06 234 GLY G N 1
ATOM 4507 C CA . GLY D 1 11 ? 116.952 86.954 164.286 1.00 48.06 234 GLY G CA 1
ATOM 4508 C C . GLY D 1 11 ? 117.651 88.005 163.446 1.00 48.06 234 GLY G C 1
ATOM 4509 O O . GLY D 1 11 ? 117.875 89.131 163.902 1.00 48.06 234 GLY G O 1
ATOM 4510 N N . MET D 1 12 ? 118.009 87.656 162.209 1.00 49.38 235 MET G N 1
ATOM 4511 C CA . MET D 1 12 ? 118.676 88.594 161.316 1.00 49.38 235 MET G CA 1
ATOM 4512 C C . MET D 1 12 ? 117.728 89.615 160.699 1.00 49.38 235 MET G C 1
ATOM 4513 O O . MET D 1 12 ? 118.192 90.655 160.221 1.00 49.38 235 MET G O 1
ATOM 4518 N N . ARG D 1 13 ? 116.420 89.377 160.737 1.00 39.91 236 ARG G N 1
ATOM 4519 C CA . ARG D 1 13 ? 115.457 90.294 160.084 1.00 39.91 236 ARG G CA 1
ATOM 4520 C C . ARG D 1 13 ? 115.259 91.530 160.969 1.00 39.91 236 ARG G C 1
ATOM 4521 O O . ARG D 1 13 ? 115.001 92.591 160.381 1.00 39.91 236 ARG G O 1
ATOM 4529 N N . LYS D 1 14 ? 115.355 91.442 162.301 1.00 41.39 237 LYS G N 1
ATOM 4530 C CA . LYS D 1 14 ? 115.267 92.614 163.167 1.00 41.39 237 LYS G CA 1
ATOM 4531 C C . LYS D 1 14 ? 116.522 93.478 163.098 1.00 41.39 237 LYS G C 1
ATOM 4532 O O . LYS D 1 14 ? 116.428 94.706 163.227 1.00 41.39 237 LYS G O 1
ATOM 4538 N N . THR D 1 15 ? 117.693 92.865 162.897 1.00 39.54 238 THR G N 1
ATOM 4539 C CA . THR D 1 15 ? 118.936 93.630 162.800 1.00 39.54 238 THR G CA 1
ATOM 4540 C C . THR D 1 15 ? 118.914 94.615 161.638 1.00 39.54 238 THR G C 1
ATOM 4541 O O . THR D 1 15 ? 119.495 95.703 161.739 1.00 39.54 238 THR G O 1
ATOM 4545 N N . ILE D 1 16 ? 118.250 94.258 160.540 1.00 32.45 239 ILE G N 1
ATOM 4546 C CA . ILE D 1 16 ? 118.086 95.169 159.409 1.00 32.45 239 ILE G CA 1
ATOM 4547 C C . ILE D 1 16 ? 116.847 96.053 159.557 1.00 32.45 239 ILE G C 1
ATOM 4548 O O . ILE D 1 16 ? 116.853 97.198 159.090 1.00 32.45 239 ILE G O 1
ATOM 4553 N N . ALA D 1 17 ? 115.783 95.545 160.187 1.00 25.05 240 ALA G N 1
ATOM 4554 C CA . ALA D 1 17 ? 114.578 96.347 160.384 1.00 25.05 240 ALA G CA 1
ATOM 4555 C C . ALA D 1 17 ? 114.876 97.568 161.247 1.00 25.05 240 ALA G C 1
ATOM 4556 O O . ALA D 1 17 ? 114.484 98.692 160.908 1.00 25.05 240 ALA G O 1
ATOM 4558 N N . ALA D 1 18 ? 115.561 97.357 162.376 1.00 24.50 241 ALA G N 1
ATOM 4559 C CA . ALA D 1 18 ? 115.920 98.460 163.262 1.00 24.50 241 ALA G CA 1
ATOM 4560 C C . ALA D 1 18 ? 116.792 99.482 162.541 1.00 24.50 241 ALA G C 1
ATOM 4561 O O . ALA D 1 18 ? 116.605 100.694 162.701 1.00 24.50 241 ALA G O 1
ATOM 4563 N N . ARG D 1 19 ? 117.768 98.997 161.771 1.00 20.61 242 ARG G N 1
ATOM 4564 C CA . ARG D 1 19 ? 118.712 99.880 161.041 1.00 20.61 242 ARG G CA 1
ATOM 4565 C C . ARG D 1 19 ? 117.927 100.726 160.042 1.00 20.61 242 ARG G C 1
ATOM 4566 O O . ARG D 1 19 ? 118.108 101.948 160.063 1.00 20.61 242 ARG G O 1
ATOM 4574 N N . LEU D 1 20 ? 117.109 100.105 159.188 1.00 15.86 243 LEU G N 1
ATOM 4575 C CA . LEU D 1 20 ? 116.281 100.831 158.226 1.00 15.86 243 LEU G CA 1
ATOM 4576 C C . LEU D 1 20 ? 115.384 101.846 158.926 1.00 15.86 243 LEU G C 1
ATOM 4577 O O . LEU D 1 20 ? 115.195 102.962 158.432 1.00 15.86 243 LEU G O 1
ATOM 4582 N N . LYS D 1 21 ? 114.824 101.474 160.079 1.00 17.53 244 LYS G N 1
ATOM 4583 C CA . LYS D 1 21 ? 113.933 102.381 160.790 1.00 17.53 244 LYS G CA 1
ATOM 4584 C C . LYS D 1 21 ? 114.712 103.549 161.384 1.00 17.53 244 LYS G C 1
ATOM 4585 O O . LYS D 1 21 ? 114.161 104.643 161.552 1.00 17.53 244 LYS G O 1
ATOM 4591 N N . GLU D 1 22 ? 115.990 103.333 161.706 1.00 19.59 245 GLU G N 1
ATOM 4592 C CA . GLU D 1 22 ? 116.833 104.397 162.238 1.00 19.59 245 GLU G CA 1
ATOM 4593 C C . GLU D 1 22 ? 117.281 105.356 161.142 1.00 19.59 245 GLU G C 1
ATOM 4594 O O . GLU D 1 22 ? 117.414 106.558 161.397 1.00 19.59 245 GLU G O 1
ATOM 4600 N N . SER D 1 23 ? 117.518 104.844 159.930 1.00 15.14 246 SER G N 1
ATOM 4601 C CA . SER D 1 23 ? 118.009 105.695 158.849 1.00 15.14 246 SER G CA 1
ATOM 4602 C C . SER D 1 23 ? 116.990 106.760 158.456 1.00 15.14 246 SER G C 1
ATOM 4603 O O . SER D 1 23 ? 117.350 107.927 158.255 1.00 15.14 246 SER G O 1
ATOM 4606 N N . VAL D 1 24 ? 115.718 106.376 158.326 1.00 14.07 247 VAL G N 1
ATOM 4607 C CA . VAL D 1 24 ? 114.692 107.313 157.871 1.00 14.07 247 VAL G CA 1
ATOM 4608 C C . VAL D 1 24 ? 114.503 108.444 158.876 1.00 14.07 247 VAL G C 1
ATOM 4609 O O . VAL D 1 24 ? 114.384 109.616 158.496 1.00 14.07 247 VAL G O 1
ATOM 4613 N N . THR D 1 25 ? 114.476 108.117 160.167 1.00 19.23 248 THR G N 1
ATOM 4614 C CA . THR D 1 25 ? 114.271 109.117 161.208 1.00 19.23 248 THR G CA 1
ATOM 4615 C C . THR D 1 25 ? 115.531 109.905 161.555 1.00 19.23 248 THR G C 1
ATOM 4616 O O . THR D 1 25 ? 115.443 110.829 162.371 1.00 19.23 248 THR G O 1
ATOM 4620 N N . GLU D 1 26 ? 116.684 109.571 160.962 1.00 17.87 249 GLU G N 1
ATOM 4621 C CA . GLU D 1 26 ? 117.952 110.232 161.249 1.00 17.87 249 GLU G CA 1
ATOM 4622 C C . GLU D 1 26 ? 118.491 111.035 160.073 1.00 17.87 249 GLU G C 1
ATOM 4623 O O . GLU D 1 26 ? 119.248 111.983 160.296 1.00 17.87 249 GLU G O 1
ATOM 4629 N N . ASN D 1 27 ? 118.098 110.701 158.847 1.00 12.49 250 ASN G N 1
ATOM 4630 C CA . ASN D 1 27 ? 118.608 111.346 157.636 1.00 12.49 250 ASN G CA 1
ATOM 4631 C C . ASN D 1 27 ? 117.447 111.844 156.779 1.00 12.49 250 ASN G C 1
ATOM 4632 O O . ASN D 1 27 ? 116.734 111.012 156.179 1.00 12.49 250 ASN G O 1
ATOM 4637 N N . PRO D 1 28 ? 117.196 113.156 156.692 1.00 8.92 251 PRO G N 1
ATOM 4638 C CA . PRO D 1 28 ? 116.257 113.639 155.672 1.00 8.92 251 PRO G CA 1
ATOM 4639 C C . PRO D 1 28 ? 116.779 113.308 154.283 1.00 8.92 251 PRO G C 1
ATOM 4640 O O . PRO D 1 28 ? 117.986 113.309 154.043 1.00 8.92 251 PRO G O 1
ATOM 4644 N N . HIS D 1 29 ? 115.855 113.019 153.368 1.00 6.45 252 HIS G N 1
ATOM 4645 C CA . HIS D 1 29 ? 116.178 112.537 152.031 1.00 6.45 252 HIS G CA 1
ATOM 4646 C C . HIS D 1 29 ? 115.697 113.533 150.986 1.00 6.45 252 HIS G C 1
ATOM 4647 O O . HIS D 1 29 ? 114.616 114.114 151.122 1.00 6.45 252 HIS G O 1
ATOM 4654 N N . PHE D 1 30 ? 116.509 113.731 149.945 1.00 6.85 253 PHE G N 1
ATOM 4655 C CA . PHE D 1 30 ? 116.044 114.403 148.737 1.00 6.85 253 PHE G CA 1
ATOM 4656 C C . PHE D 1 30 ? 116.713 113.769 147.526 1.00 6.85 253 PHE G C 1
ATOM 4657 O O . PHE D 1 30 ? 117.889 113.392 147.576 1.00 6.85 253 PHE G O 1
ATOM 4665 N N . PHE D 1 31 ? 115.942 113.647 146.447 1.00 4.97 254 PHE G N 1
ATOM 4666 C CA . PHE D 1 31 ? 116.311 112.886 145.264 1.00 4.97 254 PHE G CA 1
ATOM 4667 C C . PHE D 1 31 ? 116.657 113.803 144.098 1.00 4.97 254 PHE G C 1
ATOM 4668 O O . PHE D 1 31 ? 116.236 114.961 144.035 1.00 4.97 254 PHE G O 1
ATOM 4676 N N . VAL D 1 32 ? 117.442 113.257 143.170 1.00 3.66 255 VAL G N 1
ATOM 4677 C CA . VAL D 1 32 ? 117.786 113.909 141.911 1.00 3.66 255 VAL G CA 1
ATOM 4678 C C . VAL D 1 32 ? 117.849 112.823 140.844 1.00 3.66 255 VAL G C 1
ATOM 4679 O O . VAL D 1 32 ? 118.305 111.708 141.113 1.00 3.66 255 VAL G O 1
ATOM 4683 N N . SER D 1 33 ? 117.374 113.143 139.639 1.00 3.17 256 SER G N 1
ATOM 4684 C CA . SER D 1 33 ? 117.281 112.186 138.544 1.00 3.17 256 SER G CA 1
ATOM 4685 C C . SER D 1 33 ? 117.944 112.761 137.301 1.00 3.17 256 SER G C 1
ATOM 4686 O O . SER D 1 33 ? 118.008 113.980 137.119 1.00 3.17 256 SER G O 1
ATOM 4689 N N . THR D 1 34 ? 118.438 111.866 136.448 1.00 4.17 257 THR G N 1
ATOM 4690 C CA . THR D 1 34 ? 119.046 112.278 135.189 1.00 4.17 257 THR G CA 1
ATOM 4691 C C . THR D 1 34 ? 118.974 111.125 134.200 1.00 4.17 257 THR G C 1
ATOM 4692 O O . THR D 1 34 ? 118.728 109.975 134.577 1.00 4.17 257 THR G O 1
ATOM 4696 N N . ASN D 1 35 ? 119.178 111.458 132.926 1.00 9.47 258 ASN G N 1
ATOM 4697 C CA . ASN D 1 35 ? 119.213 110.496 131.832 1.00 9.47 258 ASN G CA 1
ATOM 4698 C C . ASN D 1 35 ? 120.578 110.547 131.160 1.00 9.47 258 ASN G C 1
ATOM 4699 O O . ASN D 1 35 ? 121.092 111.633 130.875 1.00 9.47 258 ASN G O 1
ATOM 4704 N N . LEU D 1 36 ? 121.165 109.372 130.923 1.00 2.22 259 LEU G N 1
ATOM 4705 C CA . LEU D 1 36 ? 122.494 109.239 130.341 1.00 2.22 259 LEU G CA 1
ATOM 4706 C C . LEU D 1 36 ? 122.408 108.426 129.058 1.00 2.22 259 LEU G C 1
ATOM 4707 O O . LEU D 1 36 ? 121.722 107.401 129.011 1.00 2.22 259 LEU G O 1
ATOM 4712 N N . SER D 1 37 ? 123.130 108.879 128.035 1.00 1.71 260 SER G N 1
ATOM 4713 C CA . SER D 1 37 ? 123.294 108.137 126.790 1.00 1.71 260 SER G CA 1
ATOM 4714 C C . SER D 1 37 ? 124.565 107.305 126.875 1.00 1.71 260 SER G C 1
ATOM 4715 O O . SER D 1 37 ? 125.624 107.821 127.249 1.00 1.71 260 SER G O 1
ATOM 4718 N N . VAL D 1 38 ? 124.456 106.021 126.521 1.00 1.97 261 VAL G N 1
ATOM 4719 C CA . VAL D 1 38 ? 125.513 105.041 126.770 1.00 1.97 261 VAL G CA 1
ATOM 4720 C C . VAL D 1 38 ? 125.869 104.270 125.502 1.00 1.97 261 VAL G C 1
ATOM 4721 O O . VAL D 1 38 ? 126.402 103.158 125.577 1.00 1.97 261 VAL G O 1
ATOM 4725 N N . SER D 1 39 ? 125.602 104.849 124.330 1.00 3.15 262 SER G N 1
ATOM 4726 C CA . SER D 1 39 ? 125.954 104.172 123.084 1.00 3.15 262 SER G CA 1
ATOM 4727 C C . SER D 1 39 ? 127.468 104.097 122.922 1.00 3.15 262 SER G C 1
ATOM 4728 O O . SER D 1 39 ? 128.021 103.038 122.596 1.00 3.15 262 SER G O 1
ATOM 4731 N N . LYS D 1 40 ? 128.149 105.224 123.142 1.00 5.97 263 LYS G N 1
ATOM 4732 C CA . LYS D 1 40 ? 129.600 105.272 122.996 1.00 5.97 263 LYS G CA 1
ATOM 4733 C C . LYS D 1 40 ? 130.279 104.339 123.991 1.00 5.97 263 LYS G C 1
ATOM 4734 O O . LYS D 1 40 ? 131.283 103.694 123.665 1.00 5.97 263 LYS G O 1
ATOM 4740 N N . LEU D 1 41 ? 129.756 104.271 125.218 1.00 4.42 264 LEU G N 1
ATOM 4741 C CA . LEU D 1 41 ? 130.305 103.361 126.219 1.00 4.42 264 LEU G CA 1
ATOM 4742 C C . LEU D 1 41 ? 130.184 101.907 125.772 1.00 4.42 264 LEU G C 1
ATOM 4743 O O . LEU D 1 41 ? 131.115 101.115 125.960 1.00 4.42 264 LEU G O 1
ATOM 4748 N N . LEU D 1 42 ? 129.039 101.536 125.191 1.00 4.52 265 LEU G N 1
ATOM 4749 C CA . LEU D 1 42 ? 128.877 100.181 124.670 1.00 4.52 265 LEU G CA 1
ATOM 4750 C C . LEU D 1 42 ? 129.863 99.899 123.544 1.00 4.52 265 LEU G C 1
ATOM 4751 O O . LEU D 1 42 ? 130.440 98.806 123.477 1.00 4.52 265 LEU G O 1
ATOM 4756 N N . LYS D 1 43 ? 130.049 100.862 122.634 1.00 5.78 266 LYS G N 1
ATOM 4757 C CA . LYS D 1 43 ? 131.022 100.677 121.560 1.00 5.78 266 LYS G CA 1
ATOM 4758 C C . LYS D 1 43 ? 132.428 100.479 122.117 1.00 5.78 266 LYS G C 1
ATOM 4759 O O . LYS D 1 43 ? 133.175 99.611 121.650 1.00 5.78 266 LYS G O 1
ATOM 4765 N N . LEU D 1 44 ? 132.803 101.278 123.120 1.00 5.70 267 LEU G N 1
ATOM 4766 C CA . LEU D 1 44 ? 134.129 101.147 123.718 1.00 5.70 267 LEU G CA 1
ATOM 4767 C C . LEU D 1 44 ? 134.291 99.792 124.398 1.00 5.70 267 LEU G C 1
ATOM 4768 O O . LEU D 1 44 ? 135.343 99.151 124.275 1.00 5.70 267 LEU G O 1
ATOM 4773 N N . ARG D 1 45 ? 133.267 99.353 125.139 1.00 6.89 268 ARG G N 1
ATOM 4774 C CA . ARG D 1 45 ? 133.319 98.045 125.783 1.00 6.89 268 ARG G CA 1
ATOM 4775 C C . ARG D 1 45 ? 133.478 96.932 124.753 1.00 6.89 268 ARG G C 1
ATOM 4776 O O . ARG D 1 45 ? 134.272 96.007 124.952 1.00 6.89 268 ARG G O 1
ATOM 4784 N N . GLN D 1 46 ? 132.736 97.011 123.643 1.00 8.31 269 GLN G N 1
ATOM 4785 C CA . GLN D 1 46 ? 132.871 96.003 122.594 1.00 8.31 269 GLN G CA 1
ATOM 4786 C C . GLN D 1 46 ? 134.268 96.033 121.989 1.00 8.31 269 GLN G C 1
ATOM 4787 O O . GLN D 1 46 ? 134.827 94.986 121.642 1.00 8.31 269 GLN G O 1
ATOM 4793 N N . ALA D 1 47 ? 134.846 97.227 121.851 1.00 8.59 270 ALA G N 1
ATOM 4794 C CA . ALA D 1 47 ? 136.189 97.334 121.292 1.00 8.59 270 ALA G CA 1
ATOM 4795 C C . ALA D 1 47 ? 137.225 96.726 122.229 1.00 8.59 270 ALA G C 1
ATOM 4796 O O . ALA D 1 47 ? 138.207 96.130 121.771 1.00 8.59 270 ALA G O 1
ATOM 4798 N N . LEU D 1 48 ? 137.021 96.857 123.543 1.00 9.97 271 LEU G N 1
ATOM 4799 C CA . LEU D 1 48 ? 137.992 96.401 124.533 1.00 9.97 271 LEU G CA 1
ATOM 4800 C C . LEU D 1 48 ? 137.751 94.973 125.016 1.00 9.97 271 LEU G C 1
ATOM 4801 O O . LEU D 1 48 ? 138.628 94.419 125.690 1.00 9.97 271 LEU G O 1
ATOM 4806 N N . ASN D 1 49 ? 136.607 94.364 124.691 1.00 11.20 272 ASN G N 1
ATOM 4807 C CA . ASN D 1 49 ? 136.313 92.978 125.045 1.00 11.20 272 ASN G CA 1
ATOM 4808 C C . ASN D 1 49 ? 136.595 91.998 123.908 1.00 11.20 272 ASN G C 1
ATOM 4809 O O . ASN D 1 49 ? 136.371 90.795 124.083 1.00 11.20 272 ASN G O 1
ATOM 4814 N N . SER D 1 50 ? 137.106 92.475 122.764 1.00 16.56 273 SER G N 1
ATOM 4815 C CA . SER D 1 50 ? 137.483 91.626 121.641 1.00 16.56 273 SER G CA 1
ATOM 4816 C C . SER D 1 50 ? 138.984 91.577 121.395 1.00 16.56 273 SER G C 1
ATOM 4817 O O . SER D 1 50 ? 139.458 90.611 120.790 1.00 16.56 273 SER G O 1
ATOM 4820 N N . SER D 1 51 ? 139.736 92.582 121.845 1.00 16.18 274 SER G N 1
ATOM 4821 C CA . SER D 1 51 ? 141.189 92.566 121.730 1.00 16.18 274 SER G CA 1
ATOM 4822 C C . SER D 1 51 ? 141.866 91.731 122.814 1.00 16.18 274 SER G C 1
ATOM 4823 O O . SER D 1 51 ? 143.101 91.711 122.864 1.00 16.18 274 SER G O 1
ATOM 4826 N N . ALA D 1 52 ? 141.106 91.048 123.669 1.00 20.80 275 ALA G N 1
ATOM 4827 C CA . ALA D 1 52 ? 141.634 90.189 124.719 1.00 20.80 275 ALA G CA 1
ATOM 4828 C C . ALA D 1 52 ? 141.561 88.727 124.294 1.00 20.80 275 ALA G C 1
ATOM 4829 O O . ALA D 1 52 ? 140.822 88.357 123.378 1.00 20.80 275 ALA G O 1
ATOM 4831 N N . ASP D 1 53 ? 142.341 87.897 124.988 1.00 39.59 276 ASP G N 1
ATOM 4832 C CA . ASP D 1 53 ? 142.452 86.469 124.703 1.00 39.59 276 ASP G CA 1
ATOM 4833 C C . ASP D 1 53 ? 141.764 85.593 125.744 1.00 39.59 276 ASP G C 1
ATOM 4834 O O . ASP D 1 53 ? 141.789 84.365 125.603 1.00 39.59 276 ASP G O 1
ATOM 4839 N N . GLY D 1 54 ? 141.147 86.185 126.773 1.00 36.98 277 GLY G N 1
ATOM 4840 C CA . GLY D 1 54 ? 140.536 85.449 127.867 1.00 36.98 277 GLY G CA 1
ATOM 4841 C C . GLY D 1 54 ? 140.939 85.955 129.241 1.00 36.98 277 GLY G C 1
ATOM 4842 O O . GLY D 1 54 ? 140.488 85.415 130.255 1.00 36.98 277 GLY G O 1
ATOM 4843 N N . ARG D 1 55 ? 141.798 86.982 129.291 1.00 25.56 278 ARG G N 1
ATOM 4844 C CA . ARG D 1 55 ? 142.284 87.490 130.570 1.00 25.56 278 ARG G CA 1
ATOM 4845 C C . ARG D 1 55 ? 141.155 88.069 131.415 1.00 25.56 278 ARG G C 1
ATOM 4846 O O . ARG D 1 55 ? 141.112 87.853 132.632 1.00 25.56 278 ARG G O 1
ATOM 4854 N N . TYR D 1 56 ? 140.237 88.808 130.794 1.00 18.32 279 TYR G N 1
ATOM 4855 C CA . TYR D 1 56 ? 139.232 89.570 131.526 1.00 18.32 279 TYR G CA 1
ATOM 4856 C C . TYR D 1 56 ? 137.951 89.660 130.704 1.00 18.32 279 TYR G C 1
ATOM 4857 O O . TYR D 1 56 ? 137.874 89.182 129.568 1.00 18.32 279 TYR G O 1
ATOM 4866 N N . LYS D 1 57 ? 136.938 90.286 131.303 1.00 15.43 280 LYS G N 1
ATOM 4867 C CA . LYS D 1 57 ? 135.698 90.630 130.618 1.00 15.43 280 LYS G CA 1
ATOM 4868 C C . LYS D 1 57 ? 135.011 91.709 131.441 1.00 15.43 280 LYS G C 1
ATOM 4869 O O . LYS D 1 57 ? 134.818 91.535 132.648 1.00 15.43 280 LYS G O 1
ATOM 4875 N N . LEU D 1 58 ? 134.640 92.807 130.789 1.00 13.71 281 LEU G N 1
ATOM 4876 C CA . LEU D 1 58 ? 134.199 94.017 131.467 1.00 13.71 281 LEU G CA 1
ATOM 4877 C C . LEU D 1 58 ? 132.676 94.124 131.472 1.00 13.71 281 LEU G C 1
ATOM 4878 O O . LEU D 1 58 ? 131.961 93.317 130.873 1.00 13.71 281 LEU G O 1
ATOM 4883 N N . SER D 1 59 ? 132.185 95.149 132.168 1.00 12.12 282 SER G N 1
ATOM 4884 C CA . SER D 1 59 ? 130.755 95.407 132.278 1.00 12.12 282 SER G CA 1
ATOM 4885 C C . SER D 1 59 ? 130.552 96.889 132.567 1.00 12.12 282 SER G C 1
ATOM 4886 O O . SER D 1 59 ? 131.501 97.626 132.843 1.00 12.12 282 SER G O 1
ATOM 4889 N N . VAL D 1 60 ? 129.287 97.314 132.504 1.00 9.31 283 VAL G N 1
ATOM 4890 C CA . VAL D 1 60 ? 128.957 98.731 132.645 1.00 9.31 283 VAL G CA 1
ATOM 4891 C C . VAL D 1 60 ? 129.237 99.210 134.066 1.00 9.31 283 VAL G C 1
ATOM 4892 O O . VAL D 1 60 ? 129.616 100.372 134.280 1.00 9.31 283 VAL G O 1
ATOM 4896 N N . ASN D 1 61 ? 129.007 98.339 135.058 1.00 9.70 284 ASN G N 1
ATOM 4897 C CA . ASN D 1 61 ? 129.125 98.729 136.462 1.00 9.70 284 ASN G CA 1
ATOM 4898 C C . ASN D 1 61 ? 130.522 99.240 136.790 1.00 9.70 284 ASN G C 1
ATOM 4899 O O . ASN D 1 61 ? 130.674 100.189 137.566 1.00 9.70 284 ASN G O 1
ATOM 4904 N N . ASP D 1 62 ? 131.557 98.620 136.214 1.00 14.12 285 ASP G N 1
ATOM 4905 C CA . ASP D 1 62 ? 132.925 99.074 136.453 1.00 14.12 285 ASP G CA 1
ATOM 4906 C C . ASP D 1 62 ? 133.132 100.493 135.936 1.00 14.12 285 ASP G C 1
ATOM 4907 O O . ASP D 1 62 ? 133.762 101.324 136.607 1.00 14.12 285 ASP G O 1
ATOM 4912 N N . PHE D 1 63 ? 132.623 100.780 134.733 1.00 7.09 286 PHE G N 1
ATOM 4913 C CA . PHE D 1 63 ? 132.710 102.126 134.179 1.00 7.09 286 PHE G CA 1
ATOM 4914 C C . PHE D 1 63 ? 132.012 103.129 135.085 1.00 7.09 286 PHE G C 1
ATOM 4915 O O . PHE D 1 63 ? 132.540 104.216 135.353 1.00 7.09 286 PHE G O 1
ATOM 4923 N N . LEU D 1 64 ? 130.816 102.776 135.562 1.00 6.50 287 LEU G N 1
ATOM 4924 C CA . LEU D 1 64 ? 130.075 103.677 136.436 1.00 6.50 287 LEU G CA 1
ATOM 4925 C C . LEU D 1 64 ? 130.815 103.900 137.749 1.00 6.50 287 LEU G C 1
ATOM 4926 O O . LEU D 1 64 ? 130.833 105.017 138.272 1.00 6.50 287 LEU G O 1
ATOM 4931 N N . ILE D 1 65 ? 131.427 102.845 138.294 1.00 9.53 288 ILE G N 1
ATOM 4932 C CA . ILE D 1 65 ? 132.192 102.961 139.535 1.00 9.53 288 ILE G CA 1
ATOM 4933 C C . ILE D 1 65 ? 133.363 103.925 139.357 1.00 9.53 288 ILE G C 1
ATOM 4934 O O . ILE D 1 65 ? 133.598 104.808 140.193 1.00 9.53 288 ILE G O 1
ATOM 4939 N N . LYS D 1 66 ? 134.122 103.763 138.267 1.00 7.69 289 LYS G N 1
ATOM 4940 C CA . LYS D 1 66 ? 135.267 104.641 138.030 1.00 7.69 289 LYS G CA 1
ATOM 4941 C C . LYS D 1 66 ? 134.824 106.088 137.828 1.00 7.69 289 LYS G C 1
ATOM 4942 O O . LYS D 1 66 ? 135.441 107.020 138.368 1.00 7.69 289 LYS G O 1
ATOM 4948 N N . ALA D 1 67 ? 133.765 106.294 137.036 1.00 6.69 290 ALA G N 1
ATOM 4949 C CA . ALA D 1 67 ? 133.254 107.643 136.815 1.00 6.69 290 ALA G CA 1
ATOM 4950 C C . ALA D 1 67 ? 132.763 108.256 138.122 1.00 6.69 290 ALA G C 1
ATOM 4951 O O . ALA D 1 67 ? 132.934 109.460 138.355 1.00 6.69 290 ALA G O 1
ATOM 4953 N N . MET D 1 68 ? 132.176 107.409 138.975 1.00 6.66 291 MET G N 1
ATOM 4954 C CA . MET D 1 68 ? 131.670 107.843 140.300 1.00 6.66 291 MET G CA 1
ATOM 4955 C C . MET D 1 68 ? 132.864 108.291 141.137 1.00 6.66 291 MET G C 1
ATOM 4956 O O . MET D 1 68 ? 132.697 109.259 141.846 1.00 6.66 291 MET G O 1
ATOM 4961 N N . GLY D 1 69 ? 134.007 107.600 141.073 1.00 12.12 292 GLY G N 1
ATOM 4962 C CA . GLY D 1 69 ? 135.217 108.012 141.775 1.00 12.12 292 GLY G CA 1
ATOM 4963 C C . GLY D 1 69 ? 135.742 109.353 141.299 1.00 12.12 292 GLY G C 1
ATOM 4964 O O . GLY D 1 69 ? 136.106 110.214 142.108 1.00 12.12 292 GLY G O 1
ATOM 4965 N N . ILE D 1 70 ? 135.775 109.554 139.979 1.00 7.40 293 ILE G N 1
ATOM 4966 C CA . ILE D 1 70 ? 136.266 110.818 139.427 1.00 7.40 293 ILE G CA 1
ATOM 4967 C C . ILE D 1 70 ? 135.362 111.969 139.861 1.00 7.40 293 ILE G C 1
ATOM 4968 O O . ILE D 1 70 ? 135.837 113.032 140.286 1.00 7.40 293 ILE G O 1
ATOM 4973 N N . ALA D 1 71 ? 134.044 111.780 139.742 1.00 6.75 294 ALA G N 1
ATOM 4974 C CA . ALA D 1 71 ? 133.098 112.822 140.135 1.00 6.75 294 ALA G CA 1
ATOM 4975 C C . ALA D 1 71 ? 133.209 113.142 141.621 1.00 6.75 294 ALA G C 1
ATOM 4976 O O . ALA D 1 71 ? 133.108 114.308 142.021 1.00 6.75 294 ALA G O 1
ATOM 4978 N N . SER D 1 72 ? 133.391 112.113 142.455 1.00 5.54 295 SER G N 1
ATOM 4979 C CA . SER D 1 72 ? 133.656 112.332 143.874 1.00 5.54 295 SER G CA 1
ATOM 4980 C C . SER D 1 72 ? 134.903 113.180 144.073 1.00 5.54 295 SER G C 1
ATOM 4981 O O . SER D 1 72 ? 134.933 114.058 144.944 1.00 5.54 295 SER G O 1
ATOM 4984 N N . LYS D 1 73 ? 135.949 112.919 143.285 1.00 10.73 296 LYS G N 1
ATOM 4985 C CA . LYS D 1 73 ? 137.188 113.672 143.435 1.00 10.73 296 LYS G CA 1
ATOM 4986 C C . LYS D 1 73 ? 136.978 115.140 143.089 1.00 10.73 296 LYS G C 1
ATOM 4987 O O . LYS D 1 73 ? 137.507 116.028 143.768 1.00 10.73 296 LYS G O 1
ATOM 4993 N N . ARG D 1 74 ? 136.210 115.417 142.032 1.00 10.23 297 ARG G N 1
ATOM 4994 C CA . ARG D 1 74 ? 136.004 116.804 141.622 1.00 10.23 297 ARG G CA 1
ATOM 4995 C C . ARG D 1 74 ? 135.159 117.568 142.638 1.00 10.23 297 ARG G C 1
ATOM 4996 O O . ARG D 1 74 ? 135.429 118.744 142.912 1.00 10.23 297 ARG G O 1
ATOM 5004 N N . VAL D 1 75 ? 134.144 116.922 143.201 1.00 8.12 298 VAL G N 1
ATOM 5005 C CA . VAL D 1 75 ? 133.272 117.506 144.213 1.00 8.12 298 VAL G CA 1
ATOM 5006 C C . VAL D 1 75 ? 133.438 116.698 145.499 1.00 8.12 298 VAL G C 1
ATOM 5007 O O . VAL D 1 75 ? 132.783 115.673 145.686 1.00 8.12 298 VAL G O 1
ATOM 5011 N N . PRO D 1 76 ? 134.310 117.129 146.425 1.00 7.55 299 PRO G N 1
ATOM 5012 C CA . PRO D 1 76 ? 134.586 116.289 147.601 1.00 7.55 299 PRO G CA 1
ATOM 5013 C C . PRO D 1 76 ? 133.559 116.396 148.718 1.00 7.55 299 PRO G C 1
ATOM 5014 O O . PRO D 1 76 ? 133.626 115.599 149.664 1.00 7.55 299 PRO G O 1
ATOM 5018 N N . THR D 1 77 ? 132.621 117.350 148.653 1.00 7.58 300 THR G N 1
ATOM 5019 C CA . THR D 1 77 ? 131.656 117.525 149.736 1.00 7.58 300 THR G CA 1
ATOM 5020 C C . THR D 1 77 ? 130.744 116.314 149.916 1.00 7.58 300 THR G C 1
ATOM 5021 O O . THR D 1 77 ? 130.191 116.131 151.006 1.00 7.58 300 THR G O 1
ATOM 5025 N N . VAL D 1 78 ? 130.588 115.479 148.887 1.00 6.19 301 VAL G N 1
ATOM 5026 C CA . VAL D 1 78 ? 129.752 114.287 149.009 1.00 6.19 301 VAL G CA 1
ATOM 5027 C C . VAL D 1 78 ? 130.533 113.145 149.652 1.00 6.19 301 VAL G C 1
ATOM 5028 O O . VAL D 1 78 ? 129.937 112.247 150.258 1.00 6.19 301 VAL G O 1
ATOM 5032 N N . ASN D 1 79 ? 131.864 113.154 149.536 1.00 10.92 302 ASN G N 1
ATOM 5033 C CA . ASN D 1 79 ? 132.726 112.144 150.148 1.00 10.92 302 ASN G CA 1
ATOM 5034 C C . ASN D 1 79 ? 133.026 112.507 151.609 1.00 10.92 302 ASN G C 1
ATOM 5035 O O . ASN D 1 79 ? 134.170 112.696 152.023 1.00 10.92 302 ASN G O 1
ATOM 5040 N N . SER D 1 80 ? 131.955 112.594 152.403 1.00 13.27 303 SER G N 1
ATOM 5041 C CA . SER D 1 80 ? 132.029 113.056 153.783 1.00 13.27 303 SER G CA 1
ATOM 5042 C C . SER D 1 80 ? 131.083 112.226 154.645 1.00 13.27 303 SER G C 1
ATOM 5043 O O . SER D 1 80 ? 130.416 111.305 154.166 1.00 13.27 303 SER G O 1
ATOM 5046 N N . SER D 1 81 ? 131.034 112.565 155.933 1.00 17.68 304 SER G N 1
ATOM 5047 C CA . SER D 1 81 ? 130.198 111.849 156.888 1.00 17.68 304 SER G CA 1
ATOM 5048 C C . SER D 1 81 ? 129.863 112.769 158.055 1.00 17.68 304 SER G C 1
ATOM 5049 O O . SER D 1 81 ? 130.581 113.735 158.341 1.00 17.68 304 SER G O 1
ATOM 5052 N N . TRP D 1 82 ? 128.774 112.421 158.746 1.00 16.90 305 TRP G N 1
ATOM 5053 C CA . TRP D 1 82 ? 128.233 113.179 159.872 1.00 16.90 305 TRP G CA 1
ATOM 5054 C C . TRP D 1 82 ? 128.418 112.352 161.140 1.00 16.90 305 TRP G C 1
ATOM 5055 O O . TRP D 1 82 ? 127.784 111.303 161.301 1.00 16.90 305 TRP G O 1
ATOM 5066 N N . ARG D 1 83 ? 129.282 112.830 162.033 1.00 29.54 306 ARG G N 1
ATOM 5067 C CA . ARG D 1 83 ? 129.578 112.191 163.305 1.00 29.54 306 ARG G CA 1
ATOM 5068 C C . ARG D 1 83 ? 128.834 112.948 164.411 1.00 29.54 306 ARG G C 1
ATOM 5069 O O . ARG D 1 83 ? 127.967 113.783 164.132 1.00 29.54 306 ARG G O 1
ATOM 5077 N N . ASP D 1 84 ? 129.138 112.612 165.672 1.00 42.57 307 ASP G N 1
ATOM 5078 C CA . ASP D 1 84 ? 128.405 113.133 166.827 1.00 42.57 307 ASP G CA 1
ATOM 5079 C C . ASP D 1 84 ? 128.351 114.659 166.849 1.00 42.5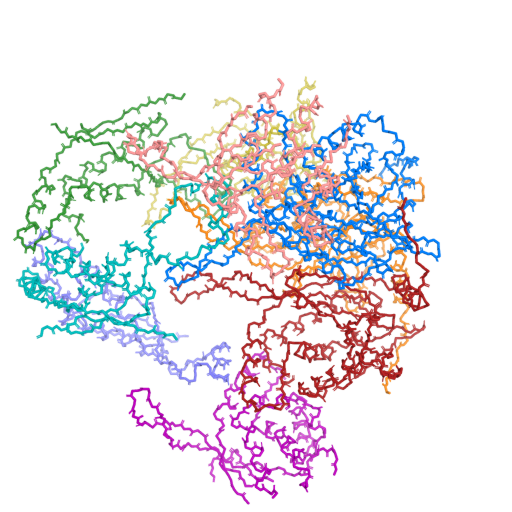7 307 ASP G C 1
ATOM 5080 O O . ASP D 1 84 ? 127.272 115.249 166.979 1.00 42.57 307 ASP G O 1
ATOM 5085 N N . GLY D 1 85 ? 129.509 115.312 166.731 1.00 40.88 308 GLY G N 1
ATOM 5086 C CA . GLY D 1 85 ? 129.592 116.762 166.802 1.00 40.88 308 GLY G CA 1
ATOM 5087 C C . GLY D 1 85 ? 130.615 117.376 165.867 1.00 40.88 308 GLY G C 1
ATOM 5088 O O . GLY D 1 85 ? 131.057 118.507 166.091 1.00 40.88 308 GLY G O 1
ATOM 5089 N N . VAL D 1 86 ? 131.003 116.650 164.819 1.00 37.64 309 VAL G N 1
ATOM 5090 C CA . VAL D 1 86 ? 132.022 117.119 163.889 1.00 37.64 309 VAL G CA 1
ATOM 5091 C C . VAL D 1 86 ? 131.794 116.440 162.545 1.00 37.64 309 VAL G C 1
ATOM 5092 O O . VAL D 1 86 ? 131.253 115.334 162.474 1.00 37.64 309 VAL G O 1
ATOM 5096 N N . ILE D 1 87 ? 132.202 117.121 161.475 1.00 27.21 310 ILE G N 1
ATOM 5097 C CA . ILE D 1 87 ? 132.083 116.605 160.115 1.00 27.21 310 ILE G CA 1
ATOM 5098 C C . ILE D 1 87 ? 133.381 115.895 159.768 1.00 27.21 310 ILE G C 1
ATOM 5099 O O . ILE D 1 87 ? 134.469 116.354 160.136 1.00 27.21 310 ILE G O 1
ATOM 5104 N N . ARG D 1 88 ? 133.267 114.773 159.056 1.00 23.54 311 ARG G N 1
ATOM 5105 C CA . ARG D 1 88 ? 134.410 113.976 158.625 1.00 23.54 311 ARG G CA 1
ATOM 5106 C C . ARG D 1 88 ? 134.540 114.093 157.115 1.00 23.54 311 ARG G C 1
ATOM 5107 O O . ARG D 1 88 ? 133.573 113.841 156.389 1.00 23.54 311 ARG G O 1
ATOM 5115 N N . GLN D 1 89 ? 135.726 114.485 156.652 1.00 18.06 312 GLN G N 1
ATOM 5116 C CA . GLN D 1 89 ? 136.029 114.632 155.234 1.00 18.06 312 GLN G CA 1
ATOM 5117 C C . GLN D 1 89 ? 137.197 113.721 154.884 1.00 18.06 312 GLN G C 1
ATOM 5118 O O . GLN D 1 89 ? 138.254 113.790 155.520 1.00 18.06 312 GLN G O 1
ATOM 5124 N N . PHE D 1 90 ? 137.001 112.879 153.873 1.00 18.91 313 PHE G N 1
ATOM 5125 C CA . PHE D 1 90 ? 137.973 111.882 153.457 1.00 18.91 313 PHE G CA 1
ATOM 5126 C C . PHE D 1 90 ? 138.772 112.390 152.257 1.00 18.91 313 PHE G C 1
ATOM 5127 O O . PHE D 1 90 ? 138.536 113.481 151.731 1.00 18.91 313 PHE G O 1
ATOM 5135 N N . GLU D 1 91 ? 139.742 111.573 151.830 1.00 28.26 314 GLU G N 1
ATOM 5136 C CA . GLU D 1 91 ? 140.529 111.816 150.628 1.00 28.26 314 GLU G CA 1
ATOM 5137 C C . GLU D 1 91 ? 140.680 110.573 149.755 1.00 28.26 314 GLU G C 1
ATOM 5138 O O . GLU D 1 91 ? 141.297 110.664 148.688 1.00 28.26 314 GLU G O 1
ATOM 5144 N N . THR D 1 92 ? 140.142 109.426 150.177 1.00 19.88 315 THR G N 1
ATOM 5145 C CA . THR D 1 92 ? 140.166 108.179 149.428 1.00 19.88 315 THR G CA 1
ATOM 5146 C C . THR D 1 92 ? 138.726 107.731 149.225 1.00 19.88 315 THR G C 1
ATOM 5147 O O . THR D 1 92 ? 137.896 107.858 150.131 1.00 19.88 315 THR G O 1
ATOM 5151 N N . VAL D 1 93 ? 138.440 107.200 148.040 1.00 12.49 316 VAL G N 1
ATOM 5152 C CA . VAL D 1 93 ? 137.086 106.832 147.640 1.00 12.49 316 VAL G CA 1
ATOM 5153 C C . VAL D 1 93 ? 136.938 105.323 147.770 1.00 12.49 316 VAL G C 1
ATOM 5154 O O . VAL D 1 93 ? 137.658 104.561 147.113 1.00 12.49 316 VAL G O 1
ATOM 5158 N N . ASP D 1 94 ? 136.017 104.901 148.634 1.00 16.16 317 ASP G N 1
ATOM 5159 C CA . ASP D 1 94 ? 135.629 103.506 148.794 1.00 16.16 317 ASP G CA 1
ATOM 5160 C C . ASP D 1 94 ? 134.154 103.390 148.446 1.00 16.16 317 ASP G C 1
ATOM 5161 O O . ASP D 1 94 ? 133.335 104.173 148.941 1.00 16.16 317 ASP G O 1
ATOM 5166 N N . VAL D 1 95 ? 133.821 102.411 147.608 1.00 6.27 318 VAL G N 1
ATOM 5167 C CA . VAL D 1 95 ? 132.486 102.252 147.043 1.00 6.27 318 VAL G CA 1
ATOM 5168 C C . VAL D 1 95 ? 131.906 100.939 147.544 1.00 6.27 318 VAL G C 1
ATOM 5169 O O . VAL D 1 95 ? 132.606 99.921 147.598 1.00 6.27 318 VAL G O 1
ATOM 5173 N N . SER D 1 96 ? 130.624 100.969 147.906 1.00 7.55 319 SER G N 1
ATOM 5174 C CA . SER D 1 96 ? 129.900 99.804 148.399 1.00 7.55 319 SER G CA 1
ATOM 5175 C C . SER D 1 96 ? 128.956 99.301 147.317 1.00 7.55 319 SER G C 1
ATOM 5176 O O . SER D 1 96 ? 128.058 100.033 146.881 1.00 7.55 319 SER G O 1
ATOM 5179 N N . VAL D 1 97 ? 129.135 98.042 146.920 1.00 7.95 320 VAL G N 1
ATOM 5180 C CA . VAL D 1 97 ? 128.307 97.386 145.915 1.00 7.95 320 VAL G CA 1
ATOM 5181 C C . VAL D 1 97 ? 127.379 96.418 146.636 1.00 7.95 320 VAL G C 1
ATOM 5182 O O . VAL D 1 97 ? 127.753 95.809 147.644 1.00 7.95 320 VAL G O 1
ATOM 5186 N N . ALA D 1 98 ? 126.170 96.266 146.100 1.00 10.15 321 ALA G N 1
ATOM 5187 C CA . ALA D 1 98 ? 125.130 95.436 146.698 1.00 10.15 321 ALA G CA 1
ATOM 5188 C C . ALA D 1 98 ? 125.029 94.118 145.943 1.00 10.15 321 ALA G C 1
ATOM 5189 O O . ALA D 1 98 ? 124.909 94.111 144.713 1.00 10.15 321 ALA G O 1
ATOM 5191 N N . VAL D 1 99 ? 125.082 93.010 146.684 1.00 21.03 322 VAL G N 1
ATOM 5192 C CA . VAL D 1 99 ? 124.952 91.663 146.138 1.00 21.03 322 VAL G CA 1
ATOM 5193 C C . VAL D 1 99 ? 123.774 90.984 146.823 1.00 21.03 322 VAL G C 1
ATOM 5194 O O . VAL D 1 99 ? 123.711 90.931 148.058 1.00 21.03 322 VAL G O 1
ATOM 5198 N N . ALA D 1 100 ? 122.861 90.445 146.017 1.00 28.65 323 ALA G N 1
ATOM 5199 C CA . ALA D 1 100 ? 121.643 89.805 146.498 1.00 28.65 323 ALA G CA 1
ATOM 5200 C C . ALA D 1 100 ? 121.834 88.295 146.508 1.00 28.65 323 ALA G C 1
ATOM 5201 O O . ALA D 1 100 ? 122.323 87.721 145.529 1.00 28.65 323 ALA G O 1
ATOM 5203 N N . THR D 1 101 ? 121.452 87.660 147.609 1.00 39.39 324 THR G N 1
ATOM 5204 C CA . THR D 1 101 ? 121.532 86.221 147.798 1.00 39.39 324 THR G CA 1
ATOM 5205 C C . THR D 1 101 ? 120.251 85.799 148.500 1.00 39.39 324 THR G C 1
ATOM 5206 O O . THR D 1 101 ? 119.582 86.635 149.120 1.00 39.39 324 THR G O 1
ATOM 5210 N N . PRO D 1 102 ? 119.864 84.515 148.407 1.00 51.13 325 PRO G N 1
ATOM 5211 C CA . PRO D 1 102 ? 118.636 84.084 149.104 1.00 51.13 325 PRO G CA 1
ATOM 5212 C C . PRO D 1 102 ? 118.673 84.311 150.605 1.00 51.13 325 PRO G C 1
ATOM 5213 O O . PRO D 1 102 ? 117.620 84.539 151.213 1.00 51.13 325 PRO G O 1
ATOM 5217 N N . ASN D 1 103 ? 119.856 84.256 151.220 1.00 54.16 326 ASN G N 1
ATOM 5218 C CA . ASN D 1 103 ? 119.956 84.511 152.651 1.00 54.16 326 ASN G CA 1
ATOM 5219 C C . ASN D 1 103 ? 119.792 85.989 152.995 1.00 54.16 326 ASN G C 1
ATOM 5220 O O . ASN D 1 103 ? 119.548 86.306 154.165 1.00 54.16 326 ASN G O 1
ATOM 5225 N N . GLY D 1 104 ? 119.911 86.889 152.023 1.00 45.99 327 GLY G N 1
ATOM 5226 C CA . GLY D 1 104 ? 119.735 88.308 152.272 1.00 45.99 327 GLY G CA 1
ATOM 5227 C C . GLY D 1 104 ? 120.585 89.136 151.328 1.00 45.99 327 GLY G C 1
ATOM 5228 O O . GLY D 1 104 ? 121.048 88.654 150.299 1.00 45.99 327 GLY G O 1
ATOM 5229 N N . LEU D 1 105 ? 120.779 90.393 151.720 1.00 26.37 328 LEU G N 1
ATOM 5230 C CA . LEU D 1 105 ? 121.529 91.373 150.947 1.00 26.37 328 LEU G CA 1
ATOM 5231 C C . LEU D 1 105 ? 122.849 91.652 151.653 1.00 26.37 328 LEU G C 1
ATOM 5232 O O . LEU D 1 105 ? 122.856 91.990 152.842 1.00 26.37 328 LEU G O 1
ATOM 5237 N N . ILE D 1 106 ? 123.954 91.592 150.938 1.00 26.50 329 ILE G N 1
ATOM 5238 C CA . ILE D 1 106 ? 125.285 91.786 151.552 1.00 26.50 329 ILE G CA 1
ATOM 5239 C C . ILE D 1 106 ? 125.759 93.164 151.099 1.00 26.50 329 ILE G C 1
ATOM 5240 O O . ILE D 1 106 ? 124.955 93.867 150.477 1.00 26.50 329 ILE G O 1
ATOM 5245 N N . THR D 1 107 ? 127.000 93.543 151.379 1.00 14.04 330 THR G N 1
ATOM 5246 C CA . THR D 1 107 ? 127.540 94.890 151.056 1.00 14.04 330 THR G CA 1
ATOM 5247 C C . THR D 1 107 ? 129.052 94.792 150.856 1.00 14.04 330 THR G C 1
ATOM 5248 O O . THR D 1 107 ? 129.788 95.447 151.619 1.00 14.04 330 THR G O 1
ATOM 5252 N N . PRO D 1 108 ? 129.552 94.005 149.878 1.00 16.99 331 PRO G N 1
ATOM 5253 C CA . PRO D 1 108 ? 130.988 93.959 149.591 1.00 16.99 331 PRO G CA 1
ATOM 5254 C C . PRO D 1 108 ? 131.551 95.375 149.407 1.00 16.99 331 PRO G C 1
ATOM 5255 O O . PRO D 1 108 ? 130.766 96.273 149.167 1.00 16.99 331 PRO G O 1
ATOM 5259 N N . ILE D 1 109 ? 132.872 95.550 149.484 1.00 14.00 332 ILE G N 1
ATOM 5260 C CA . ILE D 1 109 ? 133.517 96.860 149.404 1.00 14.00 332 ILE G CA 1
ATOM 5261 C C . ILE D 1 109 ? 134.680 96.758 148.421 1.00 14.00 332 ILE G C 1
ATOM 5262 O O . ILE D 1 109 ? 135.319 95.709 148.291 1.00 14.00 332 ILE G O 1
ATOM 5267 N N . VAL D 1 110 ? 134.949 97.867 147.729 1.00 12.29 333 VAL G N 1
ATOM 5268 C CA . VAL D 1 110 ? 136.093 98.022 146.834 1.00 12.29 333 VAL G CA 1
ATOM 5269 C C . VAL D 1 110 ? 136.869 99.246 147.301 1.00 12.29 333 VAL G C 1
ATOM 5270 O O . VAL D 1 110 ? 136.272 100.295 147.574 1.00 12.29 333 VAL G O 1
ATOM 5274 N N . LYS D 1 111 ? 138.195 99.114 147.384 1.00 17.74 334 LYS G N 1
ATOM 5275 C CA . LYS D 1 111 ? 139.075 100.136 147.935 1.00 17.74 334 LYS G CA 1
ATOM 5276 C C . LYS D 1 111 ? 140.041 100.650 146.874 1.00 17.74 334 LYS G C 1
ATOM 5277 O O . LYS D 1 111 ? 140.419 99.923 145.951 1.00 17.74 334 LYS G O 1
ATOM 5283 N N . GLY D 1 112 ? 140.442 101.910 147.024 1.00 26.05 335 GLY G N 1
ATOM 5284 C CA . GLY D 1 112 ? 141.414 102.506 146.116 1.00 26.05 335 GLY G CA 1
ATOM 5285 C C . GLY D 1 112 ? 140.930 102.574 144.685 1.00 26.05 335 GLY G C 1
ATOM 5286 O O . GLY D 1 112 ? 141.691 102.273 143.758 1.00 26.05 335 GLY G O 1
ATOM 5287 N N . VAL D 1 113 ? 139.674 102.973 144.484 1.00 14.67 336 VAL G N 1
ATOM 5288 C CA . VAL D 1 113 ? 139.113 103.050 143.139 1.00 14.67 336 VAL G CA 1
ATOM 5289 C C . VAL D 1 113 ? 139.763 104.163 142.316 1.00 14.67 336 VAL G C 1
ATOM 5290 O O . VAL D 1 113 ? 139.953 104.004 141.104 1.00 14.67 336 VAL G O 1
ATOM 5294 N N . GLU D 1 114 ? 140.011 105.317 142.936 1.00 20.87 337 GLU G N 1
ATOM 5295 C CA . GLU D 1 114 ? 140.610 106.487 142.240 1.00 20.87 337 GLU G CA 1
ATOM 5296 C C . GLU D 1 114 ? 141.860 106.035 141.491 1.00 20.87 337 GLU G C 1
ATOM 5297 O O . GLU D 1 114 ? 141.932 106.285 140.274 1.00 20.87 337 GLU G O 1
ATOM 5303 N N . GLY D 1 115 ? 142.801 105.391 142.181 1.00 12.12 338 GLY G N 1
ATOM 5304 C CA . GLY D 1 115 ? 144.049 104.915 141.614 1.00 12.12 338 GLY G CA 1
ATOM 5305 C C . GLY D 1 115 ? 144.005 103.458 141.202 1.00 12.12 338 GLY G C 1
ATOM 5306 O O . GLY D 1 115 ? 144.731 102.631 141.763 1.00 12.12 338 GLY G O 1
ATOM 5307 N N . LYS D 1 116 ? 143.160 103.127 140.228 1.00 13.46 339 LYS G N 1
ATOM 5308 C CA . LYS D 1 116 ? 142.937 101.739 139.846 1.00 13.46 339 LYS G CA 1
ATOM 5309 C C . LYS D 1 116 ? 142.423 101.699 138.415 1.00 13.46 339 LYS G C 1
ATOM 5310 O O . LYS D 1 116 ? 142.018 102.718 137.849 1.00 13.46 339 LYS G O 1
ATOM 5316 N N . GLY D 1 117 ? 142.447 100.494 137.842 1.00 18.09 340 GLY G N 1
ATOM 5317 C CA . GLY D 1 117 ? 141.954 100.242 136.508 1.00 18.09 340 GLY G CA 1
ATOM 5318 C C . GLY D 1 117 ? 140.740 99.325 136.532 1.00 18.09 340 GLY G C 1
ATOM 5319 O O . GLY D 1 117 ? 140.332 98.799 137.566 1.00 18.09 340 GLY G O 1
ATOM 5320 N N . LEU D 1 118 ? 140.161 99.145 135.344 1.00 14.15 341 LEU G N 1
ATOM 5321 C CA . LEU D 1 118 ? 138.915 98.394 135.223 1.00 14.15 341 LEU G CA 1
ATOM 5322 C C . LEU D 1 118 ? 139.113 96.923 135.576 1.00 14.15 341 LEU G C 1
ATOM 5323 O O . LEU D 1 118 ? 138.240 96.308 136.201 1.00 14.15 341 LEU G O 1
ATOM 5328 N N . GLU D 1 119 ? 140.242 96.341 135.155 1.00 19.61 342 GLU G N 1
ATOM 5329 C CA . GLU D 1 119 ? 140.497 94.917 135.367 1.00 19.61 342 GLU G CA 1
ATOM 5330 C C . GLU D 1 119 ? 140.498 94.566 136.852 1.00 19.61 342 GLU G C 1
ATOM 5331 O O . GLU D 1 119 ? 139.855 93.596 137.274 1.00 19.61 342 GLU G O 1
ATOM 5337 N N . SER D 1 120 ? 141.237 95.336 137.657 1.00 20.84 343 SER G N 1
ATOM 5338 C CA . SER D 1 120 ? 141.306 95.063 139.090 1.00 20.84 343 SER G CA 1
ATOM 5339 C C . SER D 1 120 ? 139.940 95.215 139.745 1.00 20.84 343 SER G C 1
ATOM 5340 O O . SER D 1 120 ? 139.574 94.424 140.624 1.00 20.84 343 SER G O 1
ATOM 5343 N N . ILE D 1 121 ? 139.183 96.239 139.344 1.00 13.37 344 ILE G N 1
ATOM 5344 C CA . ILE D 1 121 ? 137.852 96.465 139.907 1.00 13.37 344 ILE G CA 1
ATOM 5345 C C . ILE D 1 121 ? 136.949 95.272 139.612 1.00 13.37 344 ILE G C 1
ATOM 5346 O O . ILE D 1 121 ? 136.230 94.783 140.492 1.00 13.37 344 ILE G O 1
ATOM 5351 N N . SER D 1 122 ? 136.974 94.788 138.366 1.00 12.78 345 SER G N 1
ATOM 5352 C CA . SER D 1 122 ? 136.148 93.642 137.994 1.00 12.78 345 SER G CA 1
ATOM 5353 C C . SER D 1 122 ? 136.552 92.398 138.777 1.00 12.78 345 SER G C 1
ATOM 5354 O O . SER D 1 122 ? 135.694 91.669 139.295 1.00 12.78 345 SER G O 1
ATOM 5357 N N . ALA D 1 123 ? 137.861 92.142 138.869 1.00 15.94 346 ALA G N 1
ATOM 5358 C CA . ALA D 1 123 ? 138.345 90.962 139.579 1.00 15.94 346 ALA G CA 1
ATOM 5359 C C . ALA D 1 123 ? 137.948 91.001 141.049 1.00 15.94 346 ALA G C 1
ATOM 5360 O O . ALA D 1 123 ? 137.511 89.987 141.610 1.00 15.94 346 ALA G O 1
ATOM 5362 N N . ALA D 1 124 ? 138.091 92.164 141.688 1.00 13.71 347 ALA G N 1
ATOM 5363 C CA . ALA D 1 124 ? 137.697 92.303 143.085 1.00 13.71 347 ALA G CA 1
ATOM 5364 C C . ALA D 1 124 ? 136.197 92.096 143.256 1.00 13.71 347 ALA G C 1
ATOM 5365 O O . ALA D 1 124 ? 135.762 91.368 144.158 1.00 13.71 347 ALA G O 1
ATOM 5367 N N . VAL D 1 125 ? 135.389 92.755 142.416 1.00 12.66 348 VAL G N 1
ATOM 5368 C CA . VAL D 1 125 ? 133.936 92.650 142.529 1.00 12.66 348 VAL G CA 1
ATOM 5369 C C . VAL D 1 125 ? 133.471 91.211 142.334 1.00 12.66 348 VAL G C 1
ATOM 5370 O O . VAL D 1 125 ? 132.536 90.762 143.011 1.00 12.66 348 VAL G O 1
ATOM 5374 N N . LYS D 1 126 ? 134.199 90.423 141.539 1.00 17.03 349 LYS G N 1
ATOM 5375 C CA . LYS D 1 126 ? 133.754 89.061 141.263 1.00 17.03 349 LYS G CA 1
ATOM 5376 C C . LYS D 1 126 ? 134.236 88.091 142.331 1.00 17.03 349 LYS G C 1
ATOM 5377 O O . LYS D 1 126 ? 133.483 87.192 142.728 1.00 17.03 349 LYS G O 1
ATOM 5383 N N . GLU D 1 127 ? 135.476 88.254 142.799 1.00 24.89 350 GLU G N 1
ATOM 5384 C CA . GLU D 1 127 ? 135.951 87.471 143.934 1.00 24.89 350 GLU G CA 1
ATOM 5385 C C . GLU D 1 127 ? 135.050 87.683 145.145 1.00 24.89 350 GLU G C 1
ATOM 5386 O O . GLU D 1 127 ? 134.612 86.721 145.789 1.00 24.89 350 GLU G O 1
ATOM 5392 N N . LEU D 1 128 ? 134.748 88.948 145.459 1.00 21.04 351 LEU G N 1
ATOM 5393 C CA . LEU D 1 128 ? 133.904 89.240 146.611 1.00 21.04 351 LEU G CA 1
ATOM 539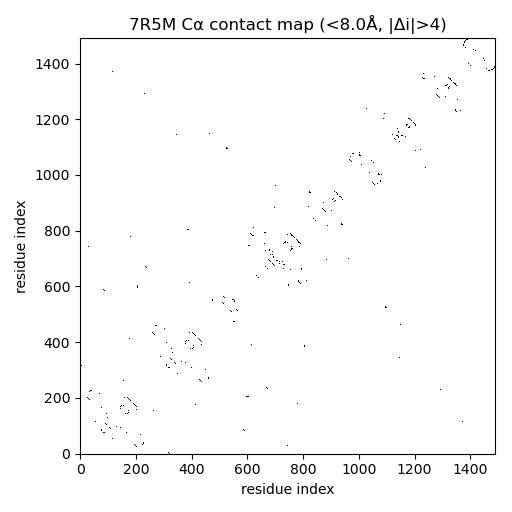4 C C . LEU D 1 128 ? 132.486 88.726 146.405 1.00 21.04 351 LEU G C 1
ATOM 5395 O O . LEU D 1 128 ? 131.855 88.264 147.362 1.00 21.04 351 LEU G O 1
ATOM 5400 N N . ALA D 1 129 ? 131.948 88.830 145.184 1.00 22.97 352 ALA G N 1
ATOM 5401 C CA . ALA D 1 129 ? 130.612 88.299 144.934 1.00 22.97 352 ALA G CA 1
ATOM 5402 C C . ALA D 1 129 ? 130.578 86.793 145.162 1.00 22.97 352 ALA G C 1
ATOM 5403 O O . ALA D 1 129 ? 129.627 86.267 145.752 1.00 22.97 352 ALA G O 1
ATOM 5405 N N . LYS D 1 130 ? 131.612 86.085 144.698 1.00 30.92 353 LYS G N 1
ATOM 5406 C CA . LYS D 1 130 ? 131.690 84.642 144.910 1.00 30.92 353 LYS G CA 1
ATOM 5407 C C . LYS D 1 130 ? 131.745 84.302 146.397 1.00 30.92 353 LYS G C 1
ATOM 5408 O O . LYS D 1 130 ? 131.016 83.420 146.869 1.00 30.92 353 LYS G O 1
ATOM 5414 N N . LYS D 1 131 ? 132.608 84.988 147.153 1.00 31.41 354 LYS G N 1
ATOM 5415 C CA . LYS D 1 131 ? 132.703 84.704 148.586 1.00 31.41 354 LYS G CA 1
ATOM 5416 C C . LYS D 1 131 ? 131.420 85.072 149.323 1.00 31.41 354 LYS G C 1
ATOM 5417 O O . LYS D 1 131 ? 131.036 84.395 150.283 1.00 31.41 354 LYS G O 1
ATOM 5423 N N . ALA D 1 132 ? 130.748 86.145 148.898 1.00 32.01 355 ALA G N 1
ATOM 5424 C CA . ALA D 1 132 ? 129.465 86.496 149.497 1.00 32.01 355 ALA G CA 1
ATOM 5425 C C . ALA D 1 132 ? 128.426 85.418 149.234 1.00 32.01 355 ALA G C 1
ATOM 5426 O O . ALA D 1 132 ? 127.637 85.075 150.124 1.00 32.01 355 ALA G O 1
ATOM 5428 N N . ARG D 1 133 ? 128.404 84.874 148.016 1.00 37.53 356 ARG G N 1
ATOM 5429 C CA . ARG D 1 133 ? 127.453 83.813 147.707 1.00 37.53 356 ARG G CA 1
ATOM 5430 C C . ARG D 1 133 ? 127.769 82.543 148.487 1.00 37.53 356 ARG G C 1
ATOM 5431 O O . ARG D 1 133 ? 126.855 81.821 148.902 1.00 37.53 356 ARG G O 1
ATOM 5439 N N . ASP D 1 134 ? 129.054 82.257 148.702 1.00 43.06 357 ASP G N 1
ATOM 5440 C CA . ASP D 1 134 ? 129.470 81.048 149.403 1.00 43.06 357 ASP G CA 1
ATOM 5441 C C . ASP D 1 134 ? 129.498 81.206 150.921 1.00 43.06 357 ASP G C 1
ATOM 5442 O O . ASP D 1 134 ? 129.809 80.236 151.620 1.00 43.06 357 ASP G O 1
ATOM 5447 N N . GLY D 1 135 ? 129.185 82.389 151.449 1.00 46.15 358 GLY G N 1
ATOM 5448 C CA . GLY D 1 135 ? 129.033 82.569 152.880 1.00 46.15 358 GLY G CA 1
ATOM 5449 C C . GLY D 1 135 ? 130.276 82.358 153.723 1.00 46.15 358 GLY G C 1
ATOM 5450 O O . GLY D 1 135 ? 130.212 81.667 154.745 1.00 46.15 358 GLY G O 1
ATOM 5451 N N . LYS D 1 136 ? 131.407 82.928 153.309 1.00 45.41 359 LYS G N 1
ATOM 5452 C CA . LYS D 1 136 ? 132.646 82.917 154.087 1.00 45.41 359 LYS G CA 1
ATOM 5453 C C . LYS D 1 136 ? 133.270 84.305 154.097 1.00 45.41 359 LYS G C 1
ATOM 5454 O O . LYS D 1 136 ? 134.479 84.479 153.932 1.00 45.41 359 LYS G O 1
ATOM 5460 N N . LEU D 1 137 ? 132.440 85.316 154.346 1.00 36.19 360 LEU G N 1
ATOM 5461 C CA . LEU D 1 137 ? 132.857 86.709 154.283 1.00 36.19 360 LEU G CA 1
ATOM 5462 C C . LEU D 1 137 ? 133.250 87.182 155.677 1.00 36.19 360 LEU G C 1
ATOM 5463 O O . LEU D 1 137 ? 132.489 87.027 156.636 1.00 36.19 360 LEU G O 1
ATOM 5468 N N . LYS D 1 138 ? 134.439 87.764 155.773 1.00 44.99 361 LYS G N 1
ATOM 5469 C CA . LYS D 1 138 ? 134.920 88.332 157.019 1.00 44.99 361 LYS G CA 1
ATOM 5470 C C . LYS D 1 138 ? 134.137 89.607 157.355 1.00 44.99 361 LYS G C 1
ATOM 5471 O O . LYS D 1 138 ? 133.674 90.307 156.454 1.00 44.99 361 LYS G O 1
ATOM 5477 N N . PRO D 1 139 ? 134.019 89.966 158.643 1.00 43.98 362 PRO G N 1
ATOM 5478 C CA . PRO D 1 139 ? 133.244 91.182 158.964 1.00 43.98 362 PRO G CA 1
ATOM 5479 C C . PRO D 1 139 ? 133.893 92.486 158.502 1.00 43.98 362 PRO G C 1
ATOM 5480 O O . PRO D 1 139 ? 133.177 93.335 157.949 1.00 43.98 362 PRO G O 1
ATOM 5484 N N . GLU D 1 140 ? 135.202 92.634 158.676 1.00 42.96 363 GLU G N 1
ATOM 5485 C CA . GLU D 1 140 ? 135.923 93.871 158.284 1.00 42.96 363 GLU G CA 1
ATOM 5486 C C . GLU D 1 140 ? 135.655 94.195 156.813 1.00 42.96 363 GLU G C 1
ATOM 5487 O O . GLU D 1 140 ? 135.668 95.396 156.482 1.00 42.96 363 GLU G O 1
ATOM 5493 N N . GLU D 1 141 ? 135.389 93.199 155.962 1.00 33.73 364 GLU G N 1
ATOM 5494 C CA . GLU D 1 141 ? 135.252 93.419 154.535 1.00 33.73 364 GLU G CA 1
ATOM 5495 C C . GLU D 1 141 ? 133.947 94.123 154.167 1.00 33.73 364 GLU G C 1
ATOM 5496 O O . GLU D 1 141 ? 133.859 94.650 153.054 1.00 33.73 364 GLU G O 1
ATOM 5502 N N . TYR D 1 142 ? 132.921 94.151 155.053 1.00 32.53 365 TYR G N 1
ATOM 5503 C CA . TYR D 1 142 ? 131.689 94.921 154.782 1.00 32.53 365 TYR G CA 1
ATOM 5504 C C . TYR D 1 142 ? 131.314 95.777 155.997 1.00 32.53 365 TYR G C 1
ATOM 5505 O O . TYR D 1 142 ? 130.306 95.512 156.651 1.00 32.53 365 TYR G O 1
ATOM 5514 N N . GLN D 1 143 ? 132.102 96.828 156.279 1.00 28.14 366 GLN G N 1
ATOM 5515 C CA . GLN D 1 143 ? 131.871 97.668 157.457 1.00 28.14 366 GLN G CA 1
ATOM 5516 C C . GLN D 1 143 ? 131.579 99.123 157.114 1.00 28.14 366 GLN G C 1
ATOM 5517 O O . GLN D 1 143 ? 130.619 99.692 157.647 1.00 28.14 366 GLN G O 1
ATOM 5523 N N . GLY D 1 144 ? 132.365 99.753 156.242 1.00 20.52 367 GLY G N 1
ATOM 5524 C CA . GLY D 1 144 ? 132.168 101.164 155.955 1.00 20.52 367 GLY G CA 1
ATOM 5525 C C . GLY D 1 144 ? 132.721 101.572 154.612 1.00 20.52 367 GLY G C 1
ATOM 5526 O O . GLY D 1 144 ? 133.731 101.036 154.142 1.00 20.52 367 GLY G O 1
ATOM 5527 N N . GLY D 1 145 ? 132.059 102.557 154.007 1.00 9.37 368 GLY G N 1
ATOM 5528 C CA . GLY D 1 145 ? 132.461 103.169 152.759 1.00 9.37 368 GLY G CA 1
ATOM 5529 C C . GLY D 1 145 ? 132.093 104.635 152.780 1.00 9.37 368 GLY G C 1
ATOM 5530 O O . GLY D 1 145 ? 131.819 105.195 153.846 1.00 9.37 368 GLY G O 1
ATOM 5531 N N . SER D 1 146 ? 132.087 105.264 151.606 1.00 7.56 369 SER G N 1
ATOM 5532 C CA . SER D 1 146 ? 131.681 106.650 151.434 1.00 7.56 369 SER G CA 1
ATOM 5533 C C . SER D 1 146 ? 130.439 106.792 150.571 1.00 7.56 369 SER G C 1
ATOM 5534 O O . SER D 1 146 ? 129.626 107.682 150.826 1.00 7.56 369 SER G O 1
ATOM 5537 N N . ILE D 1 147 ? 130.279 105.941 149.556 1.00 4.31 370 ILE G N 1
ATOM 5538 C CA . ILE D 1 147 ? 129.153 105.980 148.630 1.00 4.31 370 ILE G CA 1
ATOM 5539 C C . ILE D 1 147 ? 128.730 104.537 148.384 1.00 4.31 370 ILE G C 1
ATOM 5540 O O . ILE D 1 147 ? 129.543 103.611 148.479 1.00 4.31 370 ILE G O 1
ATOM 5545 N N . SER D 1 148 ? 127.447 104.353 148.061 1.00 4.24 371 SER G N 1
ATOM 5546 C CA . SER D 1 148 ? 126.859 103.050 147.778 1.00 4.24 371 SER G CA 1
ATOM 5547 C C . SER D 1 148 ? 126.144 103.094 146.435 1.00 4.24 371 SER G C 1
ATOM 5548 O O . SER D 1 148 ? 125.580 104.127 146.054 1.00 4.24 371 SER G O 1
ATOM 5551 N N . ILE D 1 149 ? 126.195 101.971 145.714 1.00 4.62 372 ILE G N 1
ATOM 5552 C CA . ILE D 1 149 ? 125.628 101.846 144.377 1.00 4.62 372 ILE G CA 1
ATOM 5553 C C . ILE D 1 149 ? 124.709 100.632 144.341 1.00 4.62 372 ILE G C 1
ATOM 5554 O O . ILE D 1 149 ? 124.953 99.623 145.009 1.00 4.62 372 ILE G O 1
ATOM 5559 N N . SER D 1 150 ? 123.637 100.742 143.551 1.00 4.48 373 SER G N 1
ATOM 5560 C CA . SER D 1 150 ? 122.723 99.637 143.291 1.00 4.48 373 SER G CA 1
ATOM 5561 C C . SER D 1 150 ? 122.360 99.651 141.813 1.00 4.48 373 SER G C 1
ATOM 5562 O O . SER D 1 150 ? 122.130 100.718 141.238 1.00 4.48 373 SER G O 1
ATOM 5565 N N . ASN D 1 151 ? 122.320 98.462 141.206 1.00 4.97 374 ASN G N 1
ATOM 5566 C CA . ASN D 1 151 ? 122.012 98.288 139.792 1.00 4.97 374 ASN G CA 1
ATOM 5567 C C . ASN D 1 151 ? 120.922 97.233 139.665 1.00 4.97 374 ASN G C 1
ATOM 5568 O O . ASN D 1 151 ? 120.931 96.234 140.391 1.00 4.97 374 ASN G O 1
ATOM 5573 N N . MET D 1 152 ? 119.980 97.463 138.746 1.00 4.42 375 MET G N 1
ATOM 5574 C CA . MET D 1 152 ? 118.921 96.503 138.432 1.00 4.42 375 MET G CA 1
ATOM 5575 C C . MET D 1 152 ? 118.696 96.430 136.923 1.00 4.42 375 MET G C 1
ATOM 5576 O O . MET D 1 152 ? 117.559 96.333 136.447 1.00 4.42 375 MET G O 1
ATOM 5581 N N . GLY D 1 153 ? 119.778 96.481 136.147 1.00 5.84 376 GLY G N 1
ATOM 5582 C CA . GLY D 1 153 ? 119.667 96.354 134.704 1.00 5.84 376 GLY G CA 1
ATOM 5583 C C . GLY D 1 153 ? 119.427 94.954 134.171 1.00 5.84 376 GLY G C 1
ATOM 5584 O O . GLY D 1 153 ? 119.192 94.812 132.967 1.00 5.84 376 GLY G O 1
ATOM 5585 N N . MET D 1 154 ? 119.474 93.919 135.016 1.00 12.12 377 MET G N 1
ATOM 5586 C CA . MET D 1 154 ? 119.198 92.569 134.530 1.00 12.12 377 MET G CA 1
ATOM 5587 C C . MET D 1 154 ? 117.718 92.354 134.232 1.00 12.12 377 MET G C 1
ATOM 5588 O O . MET D 1 154 ? 117.384 91.442 133.467 1.00 12.12 377 MET G O 1
ATOM 5593 N N . ASN D 1 155 ? 116.833 93.172 134.809 1.00 5.97 378 ASN G N 1
ATOM 5594 C CA . ASN D 1 155 ? 115.395 93.056 134.622 1.00 5.97 378 ASN G CA 1
ATOM 5595 C C . ASN D 1 155 ? 114.914 94.196 133.730 1.00 5.97 378 ASN G C 1
ATOM 5596 O O . ASN D 1 155 ? 115.025 95.361 134.141 1.00 5.97 378 ASN G O 1
ATOM 5601 N N . PRO D 1 156 ? 114.381 93.948 132.522 1.00 3.71 379 PRO G N 1
ATOM 5602 C CA . PRO D 1 156 ? 113.970 95.075 131.665 1.00 3.71 379 PRO G CA 1
ATOM 5603 C C . PRO D 1 156 ? 112.747 95.832 132.163 1.00 3.71 379 PRO G C 1
ATOM 5604 O O . PRO D 1 156 ? 112.442 96.894 131.604 1.00 3.71 379 PRO G O 1
ATOM 5608 N N . ALA D 1 157 ? 112.046 95.340 133.185 1.00 6.81 380 ALA G N 1
ATOM 5609 C CA . ALA D 1 157 ? 110.800 95.947 133.635 1.00 6.81 380 ALA G CA 1
ATOM 5610 C C . ALA D 1 157 ? 110.995 97.024 134.696 1.00 6.81 380 ALA G C 1
ATOM 5611 O O . ALA D 1 157 ? 109.997 97.550 135.201 1.00 6.81 380 ALA G O 1
ATOM 5613 N N . VAL D 1 158 ? 112.237 97.368 135.039 1.00 5.01 381 VAL G N 1
ATOM 5614 C CA . VAL D 1 158 ? 112.543 98.368 136.058 1.00 5.01 381 VAL G CA 1
ATOM 5615 C C . VAL D 1 158 ? 113.104 99.578 135.324 1.00 5.01 381 VAL G C 1
ATOM 5616 O O . VAL D 1 158 ? 114.257 99.564 134.873 1.00 5.01 381 VAL G O 1
ATOM 5620 N N . GLN D 1 159 ? 112.291 100.630 135.208 1.00 12.12 382 GLN G N 1
ATOM 5621 C CA . GLN D 1 159 ? 112.728 101.851 134.539 1.00 12.12 382 GLN G CA 1
ATOM 5622 C C . GLN D 1 159 ? 113.483 102.759 135.503 1.00 12.12 382 GLN G C 1
ATOM 5623 O O . GLN D 1 159 ? 114.564 103.263 135.177 1.00 12.12 382 GLN G O 1
ATOM 5629 N N . SER D 1 160 ? 112.926 102.978 136.692 1.00 12.12 383 SER G N 1
ATOM 5630 C CA . SER D 1 160 ? 113.550 103.813 137.707 1.00 12.12 383 SER G CA 1
ATOM 5631 C C . SER D 1 160 ? 113.040 103.383 139.074 1.00 12.12 383 SER G C 1
ATOM 5632 O O . SER D 1 160 ? 111.913 102.898 139.205 1.00 12.12 383 SER G O 1
ATOM 5635 N N . PHE D 1 161 ? 113.879 103.563 140.091 1.00 3.72 384 PHE G N 1
ATOM 5636 C CA . PHE D 1 161 ? 113.515 103.183 141.449 1.00 3.72 384 PHE G CA 1
ATOM 5637 C C . PHE D 1 161 ? 114.368 103.984 142.424 1.00 3.72 384 PHE G C 1
ATOM 5638 O O . PHE D 1 161 ? 115.316 104.670 142.035 1.00 3.72 384 PHE G O 1
ATOM 5646 N N . THR D 1 162 ? 114.011 103.878 143.701 1.00 4.56 385 THR G N 1
ATOM 5647 C CA . THR D 1 162 ? 114.622 104.626 144.789 1.00 4.56 385 THR G CA 1
ATOM 5648 C C . THR D 1 162 ? 115.338 103.645 145.715 1.00 4.56 385 THR G C 1
ATOM 5649 O O . THR D 1 162 ? 115.080 102.438 145.683 1.00 4.56 385 THR G O 1
ATOM 5653 N N . ALA D 1 163 ? 116.246 104.168 146.540 1.00 6.30 386 ALA G N 1
ATOM 5654 C CA . ALA D 1 163 ? 116.973 103.371 147.519 1.00 6.30 386 ALA G CA 1
ATOM 5655 C C . ALA D 1 163 ? 117.170 104.189 148.788 1.00 6.30 386 ALA G C 1
ATOM 5656 O O . ALA D 1 163 ? 117.131 105.422 148.771 1.00 6.30 386 ALA G O 1
ATOM 5658 N N . ILE D 1 164 ? 117.386 103.476 149.893 1.00 7.95 387 ILE G N 1
ATOM 5659 C CA . ILE D 1 164 ? 117.583 104.074 151.210 1.00 7.95 387 ILE G CA 1
ATOM 5660 C C . ILE D 1 164 ? 119.078 104.232 151.454 1.00 7.95 387 ILE G C 1
ATOM 5661 O O . ILE D 1 164 ? 119.884 103.392 151.034 1.00 7.95 387 ILE G O 1
ATOM 5666 N N . ILE D 1 165 ? 119.451 105.311 152.141 1.00 6.26 388 ILE G N 1
ATOM 5667 C CA . ILE D 1 165 ? 120.852 105.604 152.426 1.00 6.26 388 ILE G CA 1
ATOM 5668 C C . ILE D 1 165 ? 121.283 104.797 153.646 1.00 6.26 388 ILE G C 1
ATOM 5669 O O . ILE D 1 165 ? 120.499 104.584 154.579 1.00 6.26 388 ILE G O 1
ATOM 5674 N N . ASN D 1 166 ? 122.537 104.342 153.642 1.00 6.87 389 ASN G N 1
ATOM 5675 C CA . ASN D 1 166 ? 123.094 103.629 154.780 1.00 6.87 389 ASN G CA 1
ATOM 5676 C C . ASN D 1 166 ? 123.346 104.593 155.943 1.00 6.87 389 ASN G C 1
ATOM 5677 O O . ASN D 1 166 ? 123.422 105.804 155.733 1.00 6.87 389 ASN G O 1
ATOM 5682 N N . PRO D 1 167 ? 123.452 104.088 157.179 1.00 9.09 390 PRO G N 1
ATOM 5683 C CA . PRO D 1 167 ? 123.485 104.992 158.360 1.00 9.09 390 PRO G CA 1
ATOM 5684 C C . PRO D 1 167 ? 124.654 105.967 158.326 1.00 9.09 390 PRO G C 1
ATOM 5685 O O . PRO D 1 167 ? 124.427 107.184 158.399 1.00 9.09 390 PRO G O 1
ATOM 5689 N N . PRO D 1 168 ? 125.911 105.509 158.213 1.00 7.62 391 PRO G N 1
ATOM 5690 C CA . PRO D 1 168 ? 127.020 106.467 158.323 1.00 7.62 391 PRO G CA 1
ATOM 5691 C C . PRO D 1 168 ? 127.311 107.235 157.043 1.00 7.62 391 PRO G C 1
ATOM 5692 O O . PRO D 1 168 ? 128.102 108.188 157.088 1.00 7.62 391 PRO G O 1
ATOM 5696 N N . GLN D 1 169 ? 126.702 106.866 155.917 1.00 5.52 392 GLN G N 1
ATOM 5697 C CA . GLN D 1 169 ? 126.974 107.474 154.624 1.00 5.52 392 GLN G CA 1
ATOM 5698 C C . GLN D 1 169 ? 125.961 108.577 154.332 1.00 5.52 392 GLN G C 1
ATOM 5699 O O . GLN D 1 169 ? 124.933 108.704 155.001 1.00 5.52 392 GLN G O 1
ATOM 5705 N N . ALA D 1 170 ? 126.271 109.378 153.303 1.00 6.90 393 ALA G N 1
ATOM 5706 C CA . ALA D 1 170 ? 125.523 110.589 152.979 1.00 6.90 393 ALA G CA 1
ATOM 5707 C C . ALA D 1 170 ? 125.048 110.619 151.527 1.00 6.90 393 ALA G C 1
ATOM 5708 O O . ALA D 1 170 ? 124.647 111.681 151.041 1.00 6.90 393 ALA G O 1
ATOM 5710 N N . ALA D 1 171 ? 125.069 109.488 150.823 1.00 4.75 394 ALA G N 1
ATOM 5711 C CA . ALA D 1 171 ? 124.603 109.457 149.442 1.00 4.75 394 ALA G CA 1
ATOM 5712 C C . ALA D 1 171 ? 124.465 108.013 148.988 1.00 4.75 394 ALA G C 1
ATOM 5713 O O . ALA D 1 171 ? 125.122 107.113 149.520 1.00 4.75 394 ALA G O 1
ATOM 5715 N N . ILE D 1 172 ? 123.597 107.802 147.998 1.00 4.37 395 ILE G N 1
ATOM 5716 C CA . ILE D 1 172 ? 123.462 106.495 147.359 1.00 4.37 395 ILE G CA 1
ATOM 5717 C C . ILE D 1 172 ? 122.980 106.711 145.930 1.00 4.37 395 ILE G C 1
ATOM 5718 O O . ILE D 1 172 ? 122.249 107.664 145.641 1.00 4.37 395 ILE G O 1
ATOM 5723 N N . LEU D 1 173 ? 123.402 105.814 145.033 1.00 3.74 396 LEU G N 1
ATOM 5724 C CA . LEU D 1 173 ? 123.064 105.869 143.615 1.00 3.74 396 LEU G CA 1
ATOM 5725 C C . LEU D 1 173 ? 122.330 104.601 143.203 1.00 3.74 396 LEU G C 1
ATOM 5726 O O . LEU D 1 173 ? 122.691 103.495 143.620 1.00 3.74 396 LEU G O 1
ATOM 5731 N N . ALA D 1 174 ? 121.295 104.781 142.381 1.00 3.88 397 ALA G N 1
ATOM 5732 C CA . ALA D 1 174 ? 120.472 103.704 141.852 1.00 3.88 397 ALA G CA 1
ATOM 5733 C C . ALA D 1 174 ? 120.448 103.809 140.336 1.00 3.88 397 ALA G C 1
ATOM 5734 O O . ALA D 1 174 ? 120.203 104.892 139.787 1.00 3.88 397 ALA G O 1
ATOM 5736 N N . VAL D 1 175 ? 120.700 102.684 139.672 1.00 4.85 398 VAL G N 1
ATOM 5737 C CA . VAL D 1 175 ? 120.782 102.594 138.219 1.00 4.85 398 VAL G CA 1
ATOM 5738 C C . VAL D 1 175 ? 119.636 101.718 137.737 1.00 4.85 398 VAL G C 1
ATOM 5739 O O . VAL D 1 175 ? 119.334 100.684 138.345 1.00 4.85 398 VAL G O 1
ATOM 5743 N N . GLY D 1 176 ? 119.009 102.127 136.638 1.00 3.05 399 GLY G N 1
ATOM 5744 C CA . GLY D 1 176 ? 117.919 101.398 136.032 1.00 3.05 399 GLY G CA 1
ATOM 5745 C C . GLY D 1 176 ? 118.372 100.581 134.841 1.00 3.05 399 GLY G C 1
ATOM 5746 O O . GLY D 1 176 ? 119.566 100.329 134.640 1.00 3.05 399 GLY G O 1
ATOM 5747 N N . ALA D 1 177 ? 117.380 100.157 134.019 1.00 2.18 400 ALA G N 1
ATOM 5748 C CA . ALA D 1 177 ? 117.609 99.340 132.839 1.00 2.18 400 ALA G CA 1
ATOM 5749 C C . ALA D 1 177 ? 117.602 100.209 131.584 1.00 2.18 400 ALA G C 1
ATOM 5750 O O . ALA D 1 177 ? 116.972 101.272 131.568 1.00 2.18 400 ALA G O 1
ATOM 5752 N N . PRO D 1 178 ? 118.278 99.815 130.504 1.00 0.80 401 PRO G N 1
ATOM 5753 C CA . PRO D 1 178 ? 118.306 100.672 129.315 1.00 0.80 401 PRO G CA 1
ATOM 5754 C C . PRO D 1 178 ? 116.972 100.674 128.584 1.00 0.80 401 PRO G C 1
ATOM 5755 O O . PRO D 1 178 ? 116.127 99.793 128.759 1.00 0.80 401 PRO G O 1
ATOM 5759 N N . GLN D 1 179 ? 116.801 101.692 127.743 1.00 1.85 402 GLN G N 1
ATOM 5760 C CA . GLN D 1 179 ? 115.591 101.856 126.954 1.00 1.85 402 GLN G CA 1
ATOM 5761 C C . GLN D 1 179 ? 115.979 102.658 125.719 1.00 1.85 402 GLN G C 1
ATOM 5762 O O . GLN D 1 179 ? 117.094 103.172 125.633 1.00 1.85 402 GLN G O 1
ATOM 5768 N N . LYS D 1 180 ? 115.052 102.774 124.765 1.00 1.46 403 LYS G N 1
ATOM 5769 C CA . LYS D 1 180 ? 115.295 103.464 123.498 1.00 1.46 403 LYS G CA 1
ATOM 5770 C C . LYS D 1 180 ? 114.354 104.648 123.333 1.00 1.46 403 LYS G C 1
ATOM 5771 O O . LYS D 1 180 ? 113.158 104.547 123.626 1.00 1.46 403 LYS G O 1
ATOM 5777 N N . VAL D 1 181 ? 114.908 105.775 122.866 1.00 1.55 404 VAL G N 1
ATOM 5778 C CA . VAL D 1 181 ? 114.156 107.011 122.663 1.00 1.55 404 VAL G CA 1
ATOM 5779 C C . VAL D 1 181 ? 114.582 107.673 121.357 1.00 1.55 404 VAL G C 1
ATOM 5780 O O . VAL D 1 181 ? 115.682 107.453 120.843 1.00 1.55 404 VAL G O 1
ATOM 5784 N N . ALA D 1 182 ? 113.679 108.495 120.821 1.00 1.76 405 ALA G N 1
ATOM 5785 C CA . ALA D 1 182 ? 113.921 109.262 119.605 1.00 1.76 405 ALA G CA 1
ATOM 5786 C C . ALA D 1 182 ? 114.616 110.579 119.926 1.00 1.76 405 ALA G C 1
ATOM 5787 O O . ALA D 1 182 ? 114.301 111.225 120.931 1.00 1.76 405 ALA G O 1
ATOM 5789 N N . VAL D 1 183 ? 115.569 110.961 119.076 1.00 2.62 406 VAL G N 1
ATOM 5790 C CA . VAL D 1 183 ? 116.315 112.213 119.219 1.00 2.62 406 VAL G CA 1
ATOM 5791 C C . VAL D 1 183 ? 116.399 112.892 117.856 1.00 2.62 406 VAL G C 1
ATOM 5792 O O . VAL D 1 183 ? 116.313 112.223 116.811 1.00 2.62 406 VAL G O 1
ATOM 5796 N N . PRO D 1 184 ? 116.572 114.225 117.823 1.00 4.27 407 PRO G N 1
ATOM 5797 C CA . PRO D 1 184 ? 116.712 114.921 116.536 1.00 4.27 407 PRO G CA 1
ATOM 5798 C C . PRO D 1 184 ? 118.145 114.961 116.028 1.00 4.27 407 PRO G C 1
ATOM 5799 O O . PRO D 1 184 ? 119.090 115.205 116.781 1.00 4.27 407 PRO G O 1
ATOM 5803 N N . VAL D 1 185 ? 118.299 114.708 114.727 1.00 19.81 408 VAL G N 1
ATOM 5804 C CA . VAL D 1 185 ? 119.590 114.746 114.043 1.00 19.81 408 VAL G CA 1
ATOM 5805 C C . VAL D 1 185 ? 119.506 115.715 112.866 1.00 19.81 408 VAL G C 1
ATOM 5806 O O . VAL D 1 185 ? 118.536 115.691 112.100 1.00 19.81 408 VAL G O 1
ATOM 5810 N N . GLU D 1 186 ? 120.504 116.595 112.749 1.00 34.36 409 GLU G N 1
ATOM 5811 C CA . GLU D 1 186 ? 120.569 117.573 111.659 1.00 34.36 409 GLU G CA 1
ATOM 5812 C C . GLU D 1 186 ? 121.247 116.918 110.464 1.00 34.36 409 GLU G C 1
ATOM 5813 O O . GLU D 1 186 ? 122.473 116.910 110.340 1.00 34.36 409 GLU G O 1
ATOM 5819 N N . ASN D 1 187 ? 120.429 116.341 109.586 1.00 51.16 410 ASN G N 1
ATOM 5820 C CA . ASN D 1 187 ? 120.932 115.709 108.373 1.00 51.16 410 ASN G CA 1
ATOM 5821 C C . ASN D 1 187 ? 121.656 116.731 107.506 1.00 51.16 410 ASN G C 1
ATOM 5822 O O . ASN D 1 187 ? 121.266 117.900 107.441 1.00 51.16 410 ASN G O 1
ATOM 5827 N N . GLU D 1 188 ? 122.733 116.284 106.849 1.00 70.20 411 GLU G N 1
ATOM 5828 C CA . GLU D 1 188 ? 123.568 117.178 106.048 1.00 70.20 411 GLU G CA 1
ATOM 5829 C C . GLU D 1 188 ? 122.802 117.863 104.919 1.00 70.20 411 GLU G C 1
ATOM 5830 O O . GLU D 1 188 ? 123.244 118.912 104.439 1.00 70.20 411 GLU G O 1
ATOM 5836 N N . ASP D 1 189 ? 121.670 117.303 104.484 1.00 72.15 412 ASP G N 1
ATOM 5837 C CA . ASP D 1 189 ? 120.870 117.938 103.440 1.00 72.15 412 ASP G CA 1
ATOM 5838 C C . ASP D 1 189 ? 120.222 119.243 103.892 1.00 72.15 412 ASP G C 1
ATOM 5839 O O . ASP D 1 189 ? 119.739 119.994 103.035 1.00 72.15 412 ASP G O 1
ATOM 5844 N N . GLY D 1 190 ? 120.189 119.529 105.197 1.00 71.15 413 GLY G N 1
ATOM 5845 C CA . GLY D 1 190 ? 119.618 120.760 105.714 1.00 71.15 413 GLY G CA 1
ATOM 5846 C C . GLY D 1 190 ? 118.217 120.598 106.266 1.00 71.15 413 GLY G C 1
ATOM 5847 O O . GLY D 1 190 ? 117.373 121.483 106.092 1.00 71.15 413 GLY G O 1
ATOM 5848 N N . THR D 1 191 ? 117.958 119.471 106.927 1.00 51.85 414 THR G N 1
ATOM 5849 C CA . THR D 1 191 ? 116.651 119.162 107.502 1.00 51.85 414 THR G CA 1
ATOM 5850 C C . THR D 1 191 ? 116.882 118.526 108.871 1.00 51.85 414 THR G C 1
ATOM 5851 O O . THR D 1 191 ? 118.007 118.494 109.377 1.00 51.85 414 THR G O 1
ATOM 5855 N N . THR D 1 192 ? 115.802 118.020 109.469 1.00 29.80 415 THR G N 1
ATOM 5856 C CA . THR D 1 192 ? 115.830 117.362 110.770 1.00 29.80 415 THR G CA 1
ATOM 5857 C C . THR D 1 192 ? 115.219 115.977 110.626 1.00 29.80 415 THR G C 1
ATOM 5858 O O . THR D 1 192 ? 114.141 115.829 110.040 1.00 29.80 415 THR G O 1
ATOM 5862 N N . GLY D 1 193 ? 115.915 114.971 111.163 1.00 20.18 416 GLY G N 1
ATOM 5863 C CA . GLY D 1 193 ? 115.474 113.594 111.097 1.00 20.18 416 GLY G CA 1
ATOM 5864 C C . GLY D 1 193 ? 115.472 112.949 112.472 1.00 20.18 416 GLY G C 1
ATOM 5865 O O . GLY D 1 193 ? 115.923 113.534 113.460 1.00 20.18 416 GLY G O 1
ATOM 5866 N N . VAL D 1 194 ? 114.989 111.709 112.494 1.00 4.53 417 VAL G N 1
ATOM 5867 C CA . VAL D 1 194 ? 114.800 110.939 113.718 1.00 4.53 417 VAL G CA 1
ATOM 5868 C C . VAL D 1 194 ? 115.936 109.933 113.825 1.00 4.53 417 VAL G C 1
ATOM 5869 O O . VAL D 1 194 ? 116.227 109.213 112.862 1.00 4.53 417 VAL G O 1
ATOM 5873 N N . SER D 1 195 ? 116.579 109.892 114.991 1.00 3.47 418 SER G N 1
ATOM 5874 C CA . SER D 1 195 ? 117.569 108.877 115.317 1.00 3.47 418 SER G CA 1
ATOM 5875 C C . SER D 1 195 ? 117.145 108.202 116.610 1.00 3.47 418 SER G C 1
ATOM 5876 O O . SER D 1 195 ? 116.436 108.794 117.427 1.00 3.47 418 SER G O 1
ATOM 5879 N N . TRP D 1 196 ? 117.585 106.958 116.790 1.00 2.97 419 TRP G N 1
ATOM 5880 C CA . TRP D 1 196 ? 117.194 106.131 117.927 1.00 2.97 419 TRP G CA 1
ATOM 5881 C C . TRP D 1 196 ? 118.394 105.961 118.845 1.00 2.97 419 TRP G C 1
ATOM 5882 O O . TRP D 1 196 ? 119.325 105.214 118.528 1.00 2.97 419 TRP G O 1
ATOM 5893 N N . ASP D 1 197 ? 118.363 106.652 119.980 1.00 3.82 420 ASP G N 1
ATOM 5894 C CA . ASP D 1 197 ? 119.416 106.575 120.980 1.00 3.82 420 ASP G CA 1
ATOM 5895 C C . ASP D 1 197 ? 118.966 105.630 122.085 1.00 3.82 420 ASP G C 1
ATOM 5896 O O . ASP D 1 197 ? 117.766 105.438 122.305 1.00 3.82 420 ASP G O 1
ATOM 5901 N N . GLU D 1 198 ? 119.939 105.032 122.769 1.00 1.41 421 GLU G N 1
ATOM 5902 C CA . GLU D 1 198 ? 119.699 104.186 123.932 1.00 1.41 421 GLU G CA 1
ATOM 5903 C C . GLU D 1 198 ? 120.137 104.933 125.185 1.00 1.41 421 GLU G C 1
ATOM 5904 O O . GLU D 1 198 ? 121.263 105.441 125.248 1.00 1.41 421 GLU G O 1
ATOM 5910 N N . GLN D 1 199 ? 119.267 104.951 126.197 1.00 1.89 422 GLN G N 1
ATOM 5911 C CA . GLN D 1 199 ? 119.454 105.746 127.404 1.00 1.89 422 GLN G CA 1
ATOM 5912 C C . GLN D 1 199 ? 119.183 104.906 128.643 1.00 1.89 422 GLN G C 1
ATOM 5913 O O . GLN D 1 199 ? 118.483 103.892 128.592 1.00 1.89 422 GLN G O 1
ATOM 5919 N N . ILE D 1 200 ? 119.757 105.353 129.761 1.00 1.60 423 ILE G N 1
ATOM 5920 C CA . ILE D 1 200 ? 119.453 104.827 131.087 1.00 1.60 423 ILE G CA 1
ATOM 5921 C C . ILE D 1 200 ? 119.071 106.015 131.963 1.00 1.60 423 ILE G C 1
ATOM 5922 O O . ILE D 1 200 ? 119.482 107.151 131.706 1.00 1.60 423 ILE G O 1
ATOM 5927 N N . ILE D 1 201 ? 118.276 105.748 133.000 1.00 3.21 424 ILE G N 1
ATOM 5928 C CA . ILE D 1 201 ? 117.824 106.754 133.960 1.00 3.21 424 ILE G CA 1
ATOM 5929 C C . ILE D 1 201 ? 118.488 106.437 135.291 1.00 3.21 424 ILE G C 1
ATOM 5930 O O . ILE D 1 201 ? 118.352 105.323 135.814 1.00 3.21 424 ILE G O 1
ATOM 5935 N N . VAL D 1 202 ? 119.202 107.421 135.836 1.00 5.29 425 VAL G N 1
ATOM 5936 C CA . VAL D 1 202 ? 119.984 107.283 137.060 1.00 5.29 425 VAL G CA 1
ATOM 5937 C C . VAL D 1 202 ? 119.359 108.182 138.117 1.00 5.29 425 VAL G C 1
ATOM 5938 O O . VAL D 1 202 ? 119.081 109.359 137.853 1.00 5.29 425 VAL G O 1
ATOM 5942 N N . THR D 1 203 ? 119.142 107.625 139.311 1.00 6.31 426 THR G N 1
ATOM 5943 C CA . THR D 1 203 ? 118.598 108.350 140.451 1.00 6.31 426 THR G CA 1
ATOM 5944 C C . THR D 1 203 ? 119.632 108.372 141.565 1.00 6.31 426 THR G C 1
ATOM 5945 O O . THR D 1 203 ? 120.325 107.379 141.798 1.00 6.31 426 THR G O 1
ATOM 5949 N N . ALA D 1 204 ? 119.749 109.518 142.234 1.00 12.12 427 ALA G N 1
ATOM 5950 C CA . ALA D 1 204 ? 120.678 109.709 143.339 1.00 12.12 427 ALA G CA 1
ATOM 5951 C C . ALA D 1 204 ? 119.911 110.273 144.521 1.00 12.12 427 ALA G C 1
ATOM 5952 O O . ALA D 1 204 ? 119.169 111.250 144.371 1.00 12.12 427 ALA G O 1
ATOM 5954 N N . SER D 1 205 ? 120.099 109.663 145.689 1.00 12.12 428 SER G N 1
ATOM 5955 C CA . SER D 1 205 ? 119.468 110.098 146.927 1.00 12.12 428 SER G CA 1
ATOM 5956 C C . SER D 1 205 ? 120.544 110.676 147.832 1.00 12.12 428 SER G C 1
ATOM 5957 O O . SER D 1 205 ? 121.600 110.055 148.021 1.00 12.12 428 SER G O 1
ATOM 5960 N N . PHE D 1 206 ? 120.266 111.858 148.387 1.00 5.65 429 PHE G N 1
ATOM 5961 C CA . PHE D 1 206 ? 121.229 112.627 149.159 1.00 5.65 429 PHE G CA 1
ATOM 5962 C C . PHE D 1 206 ? 120.602 113.056 150.475 1.00 5.65 429 PHE G C 1
ATOM 5963 O O . PHE D 1 206 ? 119.391 113.299 150.560 1.00 5.65 429 PHE G O 1
ATOM 5971 N N . ASP D 1 207 ? 121.447 113.151 151.499 1.00 8.25 430 ASP G N 1
ATOM 5972 C CA . ASP D 1 207 ? 121.079 113.760 152.767 1.00 8.25 430 ASP G CA 1
ATOM 5973 C C . ASP D 1 207 ? 121.292 115.267 152.695 1.00 8.25 430 ASP G C 1
ATOM 5974 O O . ASP D 1 207 ? 122.234 115.747 152.060 1.00 8.25 430 ASP G O 1
ATOM 5979 N N . HIS D 1 208 ? 120.415 116.008 153.374 1.00 8.35 431 HIS G N 1
ATOM 5980 C CA . HIS D 1 208 ? 120.385 117.465 153.309 1.00 8.35 431 HIS G CA 1
ATOM 5981 C C . HIS D 1 208 ? 121.080 118.143 154.487 1.00 8.35 431 HIS G C 1
ATOM 5982 O O . HIS D 1 208 ? 121.059 119.375 154.568 1.00 8.35 431 HIS G O 1
ATOM 5989 N N . LYS D 1 209 ? 121.704 117.382 155.394 1.00 12.83 432 LYS G N 1
ATOM 5990 C CA . LYS D 1 209 ? 122.535 117.962 156.443 1.00 12.83 432 LYS G CA 1
ATOM 5991 C C . LYS D 1 209 ? 123.986 118.138 156.016 1.00 12.83 432 LYS G C 1
ATOM 5992 O O . LYS D 1 209 ? 124.649 119.069 156.492 1.00 12.83 432 LYS G O 1
ATOM 5998 N N . VAL D 1 210 ? 124.481 117.274 155.129 1.00 13.13 433 VAL G N 1
ATOM 5999 C CA . VAL D 1 210 ? 125.855 117.335 154.645 1.00 13.13 433 VAL G CA 1
ATOM 6000 C C . VAL D 1 210 ? 125.946 117.866 153.215 1.00 13.13 433 VAL G C 1
ATOM 6001 O O . VAL D 1 210 ? 127.014 118.366 152.825 1.00 13.13 433 VAL G O 1
ATOM 6005 N N . VAL D 1 211 ? 124.856 117.829 152.444 1.00 7.04 434 VAL G N 1
ATOM 6006 C CA . VAL D 1 211 ? 124.853 118.178 151.029 1.00 7.04 434 VAL G CA 1
ATOM 6007 C C . VAL D 1 211 ? 123.688 119.132 150.802 1.00 7.04 434 VAL G C 1
ATOM 6008 O O . VAL D 1 211 ? 122.709 119.131 151.556 1.00 7.04 434 VAL G O 1
ATOM 6012 N N . ASP D 1 212 ? 123.802 119.961 149.765 1.00 5.50 435 ASP G N 1
ATOM 6013 C CA . ASP D 1 212 ? 122.746 120.858 149.315 1.00 5.50 435 ASP G CA 1
ATOM 6014 C C . ASP D 1 212 ? 122.369 120.522 147.878 1.00 5.50 435 ASP G C 1
ATOM 6015 O O . ASP D 1 212 ? 122.993 119.681 147.226 1.00 5.50 435 ASP G O 1
ATOM 6020 N N . GLY D 1 213 ? 121.315 121.188 147.398 1.00 5.23 436 GLY G N 1
ATOM 6021 C CA . GLY D 1 213 ? 120.811 120.898 146.064 1.00 5.23 436 GLY G CA 1
ATOM 6022 C C . GLY D 1 213 ? 121.826 121.198 144.977 1.00 5.23 436 GLY G C 1
ATOM 6023 O O . GLY D 1 213 ? 121.996 120.413 144.039 1.00 5.23 436 GLY G O 1
ATOM 6024 N N . ALA D 1 214 ? 122.500 122.347 145.080 1.00 6.48 437 ALA G N 1
ATOM 6025 C CA . ALA D 1 214 ? 123.467 122.738 144.060 1.00 6.48 437 ALA G CA 1
ATOM 6026 C C . ALA D 1 214 ? 124.625 121.752 143.997 1.00 6.48 437 ALA G C 1
ATOM 6027 O O . ALA D 1 214 ? 125.105 121.418 142.908 1.00 6.48 437 ALA G O 1
ATOM 6029 N N . VAL D 1 215 ? 125.090 121.280 145.157 1.00 6.34 438 VAL G N 1
ATOM 6030 C CA . VAL D 1 215 ? 126.204 120.335 145.194 1.00 6.34 438 VAL G CA 1
ATOM 6031 C C . VAL D 1 215 ? 125.818 119.037 144.493 1.00 6.34 438 VAL G C 1
ATOM 6032 O O . VAL D 1 215 ? 126.588 118.487 143.696 1.00 6.34 438 VAL G O 1
ATOM 6036 N N . GLY D 1 216 ? 124.619 118.525 144.785 1.00 5.14 439 GLY G N 1
ATOM 6037 C CA . GLY D 1 216 ? 124.154 117.322 144.113 1.00 5.14 439 GLY G CA 1
ATOM 6038 C C . GLY D 1 216 ? 123.983 117.513 142.617 1.00 5.14 439 GLY G C 1
ATOM 6039 O O . GLY D 1 216 ? 124.294 116.618 141.826 1.00 5.14 439 GLY G O 1
ATOM 6040 N N . ALA D 1 217 ? 123.476 118.681 142.210 1.00 4.84 440 ALA G N 1
ATOM 6041 C CA . ALA D 1 217 ? 123.328 118.965 140.785 1.00 4.84 440 ALA G CA 1
ATOM 6042 C C . ALA D 1 217 ? 124.682 118.984 140.087 1.00 4.84 440 ALA G C 1
ATOM 6043 O O . ALA D 1 217 ? 124.834 118.429 138.990 1.00 4.84 440 ALA G O 1
ATOM 6045 N N . GLU D 1 218 ? 125.683 119.609 140.714 1.00 5.70 441 GLU G N 1
ATOM 6046 C CA . GLU D 1 218 ? 127.025 119.608 140.141 1.00 5.70 441 GLU G CA 1
ATOM 6047 C C . GLU D 1 218 ? 127.588 118.196 140.068 1.00 5.70 441 GLU G C 1
ATOM 6048 O O . GLU D 1 218 ? 128.193 117.824 139.061 1.00 5.70 441 GLU G O 1
ATOM 6054 N N . TRP D 1 219 ? 127.378 117.395 141.119 1.00 4.72 442 TRP G N 1
ATOM 6055 C CA . TRP D 1 219 ? 127.817 115.999 141.127 1.00 4.72 442 TRP G CA 1
ATOM 6056 C C . TRP D 1 219 ? 127.234 115.232 139.946 1.00 4.72 442 TRP G C 1
ATOM 6057 O O . TRP D 1 219 ? 127.948 114.498 139.244 1.00 4.72 442 TRP G O 1
ATOM 6068 N N . ILE D 1 220 ? 125.929 115.394 139.717 1.00 4.22 443 ILE G N 1
ATOM 6069 C CA . ILE D 1 220 ? 125.277 114.727 138.595 1.00 4.22 443 ILE G CA 1
ATOM 6070 C C . ILE D 1 220 ? 125.879 115.211 137.281 1.00 4.22 443 ILE G C 1
ATOM 6071 O O . ILE D 1 220 ? 126.066 114.424 136.344 1.00 4.22 443 ILE G O 1
ATOM 6076 N N . ARG D 1 221 ? 126.161 116.516 137.179 1.00 3.56 444 ARG G N 1
ATOM 6077 C CA . ARG D 1 221 ? 126.759 117.050 135.956 1.00 3.56 444 ARG G CA 1
ATOM 6078 C C . ARG D 1 221 ? 128.127 116.424 135.677 1.00 3.56 444 ARG G C 1
ATOM 6079 O O . ARG D 1 221 ? 128.424 116.070 134.528 1.00 3.56 444 ARG G O 1
ATOM 6087 N N . GLU D 1 222 ? 128.984 116.299 136.702 1.00 5.56 445 GLU G N 1
ATOM 6088 C CA . GLU D 1 222 ? 130.299 115.694 136.467 1.00 5.56 445 GLU G CA 1
ATOM 6089 C C . GLU D 1 222 ? 130.162 114.238 136.046 1.00 5.56 445 GLU G C 1
ATOM 6090 O O . GLU D 1 222 ? 130.855 113.786 135.125 1.00 5.56 445 GLU G O 1
ATOM 6096 N N . LEU D 1 223 ? 129.289 113.486 136.724 1.00 3.69 446 LEU G N 1
ATOM 6097 C CA . LEU D 1 223 ? 129.045 112.099 136.338 1.00 3.69 446 LEU G CA 1
ATOM 6098 C C . LEU D 1 223 ? 128.586 111.997 134.885 1.00 3.69 446 LEU G C 1
ATOM 6099 O O . LEU D 1 223 ? 129.099 111.176 134.116 1.00 3.69 446 LEU G O 1
ATOM 6104 N N . LYS D 1 224 ? 127.622 112.835 134.492 1.00 2.45 447 LYS G N 1
ATOM 6105 C CA . LYS D 1 224 ? 127.107 112.803 133.127 1.00 2.45 447 LYS G CA 1
ATOM 6106 C C . LYS D 1 224 ? 128.208 113.110 132.117 1.00 2.45 447 LYS G C 1
ATOM 6107 O O . LYS D 1 224 ? 128.347 112.412 131.105 1.00 2.45 447 LYS G O 1
ATOM 6113 N N . LYS D 1 225 ? 128.950 114.203 132.342 1.00 3.11 448 LYS G N 1
ATOM 6114 C CA . LYS D 1 225 ? 130.046 114.574 131.450 1.00 3.11 448 LYS G CA 1
ATOM 6115 C C . LYS D 1 225 ? 131.055 113.440 131.295 1.00 3.11 448 LYS G C 1
ATOM 6116 O O . LYS D 1 225 ? 131.544 113.181 130.189 1.00 3.11 448 LYS G O 1
ATOM 6122 N N . VAL D 1 226 ? 131.380 112.751 132.392 1.00 3.74 449 VAL G N 1
ATOM 6123 C CA . VAL D 1 226 ? 132.342 111.654 132.306 1.00 3.74 449 VAL G CA 1
ATOM 6124 C C . VAL D 1 226 ? 131.759 110.464 131.549 1.00 3.74 449 VAL G C 1
ATOM 6125 O O . VAL D 1 226 ? 132.497 109.735 130.875 1.00 3.74 449 VAL G O 1
ATOM 6129 N N . ILE D 1 227 ? 130.449 110.226 131.653 1.00 3.16 450 ILE G N 1
ATOM 6130 C CA . ILE D 1 227 ? 129.859 109.040 131.032 1.00 3.16 450 ILE G CA 1
ATOM 6131 C C . ILE D 1 227 ? 129.642 109.252 129.535 1.00 3.16 450 ILE G C 1
ATOM 6132 O O . ILE D 1 227 ? 130.051 108.416 128.721 1.00 3.16 450 ILE G O 1
ATOM 6137 N N . GLU D 1 228 ? 128.958 110.339 129.152 1.00 4.09 451 GLU G N 1
ATOM 6138 C CA . GLU D 1 228 ? 128.672 110.595 127.737 1.00 4.09 451 GLU G CA 1
ATOM 6139 C C . GLU D 1 228 ? 129.940 110.669 126.894 1.00 4.09 451 GLU G C 1
ATOM 6140 O O . GLU D 1 228 ? 129.976 110.140 125.777 1.00 4.09 451 GLU G O 1
ATOM 6146 N N . ASN D 1 229 ? 130.989 111.320 127.408 1.00 5.93 452 ASN G N 1
ATOM 6147 C CA . ASN D 1 229 ? 132.308 111.287 126.789 1.00 5.93 452 ASN G CA 1
ATOM 6148 C C . ASN D 1 229 ? 133.153 110.247 127.524 1.00 5.93 452 ASN G C 1
ATOM 6149 O O . ASN D 1 229 ? 133.658 110.537 128.618 1.00 5.93 452 ASN G O 1
ATOM 6154 N N . PRO D 1 230 ? 133.376 109.033 126.967 1.00 5.49 453 PRO G N 1
ATOM 6155 C CA . PRO D 1 230 ? 134.005 107.982 127.780 1.00 5.49 453 PRO G CA 1
ATOM 6156 C C . PRO D 1 230 ? 135.521 108.085 127.825 1.00 5.49 453 PRO G C 1
ATOM 6157 O O . PRO D 1 230 ? 136.144 107.614 128.785 1.00 5.49 453 PRO G O 1
ATOM 6161 N N . LEU D 1 231 ? 136.123 108.698 126.797 1.00 7.15 454 LEU G N 1
ATOM 6162 C CA . LEU D 1 231 ? 137.579 108.819 126.740 1.00 7.15 454 LEU G CA 1
ATOM 6163 C C . LEU D 1 231 ? 138.119 109.584 127.942 1.00 7.15 454 LEU G C 1
ATOM 6164 O O . LEU D 1 231 ? 139.223 109.297 128.426 1.00 7.15 454 LEU G O 1
ATOM 6169 N N . GLU D 1 232 ? 137.321 110.507 128.488 1.00 7.27 455 GLU G N 1
ATOM 6170 C CA . GLU D 1 232 ? 137.703 111.299 129.654 1.00 7.27 455 GLU G CA 1
ATOM 6171 C C . GLU D 1 232 ? 137.874 110.457 130.923 1.00 7.27 455 GLU G C 1
ATOM 6172 O O . GLU D 1 232 ? 138.266 110.988 131.968 1.00 7.27 455 GLU G O 1
ATOM 6178 N N . LEU D 1 233 ? 137.576 109.153 130.859 1.00 5.92 456 LEU G N 1
ATOM 6179 C CA . LEU D 1 233 ? 137.906 108.241 131.945 1.00 5.92 456 LEU G CA 1
ATOM 6180 C C . LEU D 1 233 ? 139.413 108.089 132.137 1.00 5.92 456 LEU G C 1
ATOM 6181 O O . LEU D 1 233 ? 139.838 107.604 133.191 1.00 5.92 456 LEU G O 1
ATOM 6186 N N . LEU D 1 234 ? 140.231 108.488 131.156 1.00 11.07 457 LEU G N 1
ATOM 6187 C CA . LEU D 1 234 ? 141.677 108.351 131.315 1.00 11.07 457 LEU G CA 1
ATOM 6188 C C . LEU D 1 234 ? 142.212 109.349 132.334 1.00 11.07 457 LEU G C 1
ATOM 6189 O O . LEU D 1 234 ? 142.762 108.959 133.372 1.00 11.07 457 LEU G O 1
ATOM 6194 N N . LEU D 1 235 ? 142.068 110.641 132.060 1.00 13.82 458 LEU G N 1
ATOM 6195 C CA . LEU D 1 235 ? 142.497 111.656 133.017 1.00 13.82 458 LEU G CA 1
ATOM 6196 C C . LEU D 1 235 ? 141.598 111.636 134.250 1.00 13.82 458 LEU G C 1
ATOM 6197 O O . LEU D 1 235 ? 140.490 111.101 134.215 1.00 13.82 458 LEU G O 1
ATOM 6202 N N . VAL E 1 32 ? 169.097 97.885 123.208 1.00 29.58 255 VAL H N 1
ATOM 6203 C CA . VAL E 1 32 ? 168.014 97.345 122.397 1.00 29.58 255 VAL H CA 1
ATOM 6204 C C . VAL E 1 32 ? 167.262 98.504 121.754 1.00 29.58 255 VAL H C 1
ATOM 6205 O O . VAL E 1 32 ? 167.094 99.558 122.371 1.00 29.58 255 VAL H O 1
ATOM 6209 N N . SER E 1 33 ? 166.813 98.297 120.515 1.00 25.77 256 SER H N 1
ATOM 6210 C CA . SER E 1 33 ? 166.166 99.324 119.711 1.00 25.77 256 SER H CA 1
ATOM 6211 C C . SER E 1 33 ? 164.847 98.792 119.174 1.00 25.77 256 SER H C 1
ATOM 6212 O O . SER E 1 33 ? 164.680 97.586 118.972 1.00 25.77 256 SER H O 1
ATOM 6215 N N . THR E 1 34 ? 163.908 99.707 118.945 1.00 20.55 257 THR H N 1
ATOM 6216 C CA . THR E 1 34 ? 162.621 99.353 118.364 1.00 20.55 257 THR H CA 1
ATOM 6217 C C . THR E 1 34 ? 162.025 100.589 117.708 1.00 20.55 257 THR H C 1
ATOM 6218 O O . THR E 1 34 ? 162.464 101.716 117.953 1.00 20.55 257 THR H O 1
ATOM 6222 N N . ASN E 1 35 ? 161.019 100.354 116.867 1.00 17.60 258 ASN H N 1
ATOM 6223 C CA . ASN E 1 35 ? 160.285 101.404 116.171 1.00 17.60 258 ASN H CA 1
ATOM 6224 C C . ASN E 1 35 ? 158.823 101.349 116.586 1.00 17.60 258 ASN H C 1
ATOM 6225 O O . ASN E 1 35 ? 158.224 100.268 116.611 1.00 17.60 258 ASN H O 1
ATOM 6230 N N . LEU E 1 36 ? 158.257 102.512 116.910 1.00 20.41 259 LEU H N 1
ATOM 6231 C CA . LEU E 1 36 ? 156.878 102.639 117.362 1.00 20.41 259 LEU H CA 1
ATOM 6232 C C . LEU E 1 36 ? 156.127 103.551 116.405 1.00 20.41 259 LEU H C 1
ATOM 6233 O O . LEU E 1 36 ? 156.638 104.606 116.021 1.00 20.41 259 LEU H O 1
ATOM 6238 N N . SER E 1 37 ? 154.908 103.155 116.044 1.00 18.42 260 SER H N 1
ATOM 6239 C CA . SER E 1 37 ? 154.003 103.988 115.261 1.00 18.42 260 SER H CA 1
ATOM 6240 C C . SER E 1 37 ? 153.063 104.712 116.216 1.00 18.42 260 SER H C 1
ATOM 6241 O O . SER E 1 37 ? 152.455 104.082 117.087 1.00 18.42 260 SER H O 1
ATOM 6244 N N . VAL E 1 38 ? 152.943 106.029 116.040 1.00 14.49 261 VAL H N 1
ATOM 6245 C CA . VAL E 1 38 ? 152.297 106.905 117.015 1.00 14.49 261 VAL H CA 1
ATOM 6246 C C . VAL E 1 38 ? 151.222 107.760 116.351 1.00 14.49 261 VAL H C 1
ATOM 6247 O O . VAL E 1 38 ? 150.869 108.828 116.861 1.00 14.49 261 VAL H O 1
ATOM 6251 N N . SER E 1 39 ? 150.680 107.300 115.220 1.00 15.49 262 SER H N 1
ATOM 6252 C CA . SER E 1 39 ? 149.630 108.062 114.551 1.00 15.49 262 SER H CA 1
ATOM 6253 C C . SER E 1 39 ? 148.352 108.078 115.381 1.00 15.49 262 SER H C 1
ATOM 6254 O O . SER E 1 39 ? 147.742 109.136 115.577 1.00 15.49 262 SER H O 1
ATOM 6257 N N . LYS E 1 40 ? 147.918 106.905 115.852 1.00 11.29 263 LYS H N 1
ATOM 6258 C CA . LYS E 1 40 ? 146.723 106.820 116.688 1.00 11.29 263 LYS H CA 1
ATOM 6259 C C . LYS E 1 40 ? 146.864 107.647 117.962 1.00 11.29 263 LYS H C 1
ATOM 6260 O O . LYS E 1 40 ? 145.912 108.316 118.382 1.00 11.29 263 LYS H O 1
ATOM 6266 N N . LEU E 1 41 ? 148.034 107.586 118.608 1.00 11.78 264 LEU H N 1
ATOM 6267 C CA . LEU E 1 41 ? 148.253 108.334 119.845 1.00 11.78 264 LEU H CA 1
ATOM 6268 C C . LEU E 1 41 ? 148.088 109.835 119.630 1.00 11.78 264 LEU H C 1
ATOM 6269 O O . LEU E 1 41 ? 147.534 110.532 120.488 1.00 11.78 264 LEU H O 1
ATOM 6274 N N . LEU E 1 42 ? 148.581 110.354 118.502 1.00 13.14 265 LEU H N 1
ATOM 6275 C CA . LEU E 1 42 ? 148.394 111.771 118.198 1.00 13.14 265 LEU H CA 1
ATOM 6276 C C . LEU E 1 42 ? 146.915 112.110 118.059 1.00 13.14 265 LEU H C 1
ATOM 6277 O O . LEU E 1 42 ? 146.465 113.160 118.533 1.00 13.14 265 LEU H O 1
ATOM 6282 N N . LYS E 1 43 ? 146.149 111.241 117.394 1.00 12.18 266 LYS H N 1
ATOM 6283 C CA . LYS E 1 43 ? 144.717 111.477 117.239 1.00 12.18 266 LYS H CA 1
ATOM 6284 C C . LYS E 1 43 ? 144.015 111.494 118.592 1.00 12.18 266 LYS H C 1
ATOM 6285 O O . LYS E 1 43 ? 143.122 112.317 118.826 1.00 12.18 266 LYS H O 1
ATOM 6291 N N . LEU E 1 44 ? 144.397 110.580 119.489 1.00 9.55 267 LEU H N 1
ATOM 6292 C CA . LEU E 1 44 ? 143.830 110.574 120.834 1.00 9.55 267 LEU H CA 1
ATOM 6293 C C . LEU E 1 44 ? 144.160 111.864 121.574 1.00 9.55 267 LEU H C 1
ATOM 6294 O O . LEU E 1 44 ? 143.306 112.421 122.275 1.00 9.55 267 LEU H O 1
ATOM 6299 N N . ARG E 1 45 ? 145.404 112.339 121.452 1.00 11.06 268 ARG H N 1
ATOM 6300 C CA . ARG E 1 45 ? 145.789 113.593 122.093 1.00 11.06 268 ARG H CA 1
ATOM 6301 C C . ARG E 1 45 ? 144.958 114.754 121.560 1.00 11.06 268 ARG H C 1
ATOM 6302 O O . ARG E 1 45 ? 144.478 115.589 122.335 1.00 11.06 268 ARG H O 1
ATOM 6310 N N . GLN E 1 46 ? 144.774 114.819 120.238 1.00 11.67 269 GLN H N 1
ATOM 6311 C CA . GLN E 1 46 ? 143.974 115.888 119.647 1.00 11.67 269 GLN H CA 1
ATOM 6312 C C . GLN E 1 46 ? 142.521 115.818 120.098 1.00 11.67 269 GLN H C 1
ATOM 6313 O O . GLN E 1 46 ? 141.861 116.856 120.225 1.00 11.67 269 GLN H O 1
ATOM 6319 N N . ALA E 1 47 ? 142.005 114.612 120.342 1.00 8.77 270 ALA H N 1
ATOM 6320 C CA . ALA E 1 47 ? 140.626 114.480 120.799 1.00 8.77 270 ALA H CA 1
ATOM 6321 C C . ALA E 1 47 ? 140.459 115.030 122.209 1.00 8.77 270 ALA H C 1
ATOM 6322 O O . ALA E 1 47 ? 139.480 115.728 122.496 1.00 8.77 270 ALA H O 1
ATOM 6324 N N . LEU E 1 48 ? 141.406 114.733 123.100 1.00 8.77 271 LEU H N 1
ATOM 6325 C CA . LEU E 1 48 ? 141.300 115.139 124.496 1.00 8.77 271 LEU H CA 1
ATOM 6326 C C . LEU E 1 48 ? 141.783 116.564 124.744 1.00 8.77 271 LEU H C 1
ATOM 6327 O O . LEU E 1 48 ? 141.520 117.102 125.825 1.00 8.77 271 LEU H O 1
ATOM 6332 N N . ASN E 1 49 ? 142.470 117.185 123.781 1.00 9.81 272 ASN H N 1
ATOM 6333 C CA . ASN E 1 49 ? 142.927 118.567 123.888 1.00 9.81 272 ASN H CA 1
ATOM 6334 C C . ASN E 1 49 ? 141.965 119.560 123.241 1.00 9.81 272 ASN H C 1
ATOM 6335 O O . ASN E 1 49 ? 142.249 120.763 123.249 1.00 9.81 272 ASN H O 1
ATOM 6340 N N . SER E 1 50 ? 140.828 119.093 122.705 1.00 12.63 273 SER H N 1
ATOM 6341 C CA . SER E 1 50 ? 139.798 119.952 122.134 1.00 12.63 273 SER H CA 1
ATOM 6342 C C . SER E 1 50 ? 138.523 119.999 122.961 1.00 12.63 273 SER H C 1
ATOM 6343 O O . SER E 1 50 ? 137.766 120.967 122.837 1.00 12.63 273 SER H O 1
ATOM 6346 N N . SER E 1 51 ? 138.268 118.992 123.796 1.00 16.82 274 SER H N 1
ATOM 6347 C CA . SER E 1 51 ? 137.129 119.009 124.706 1.00 16.82 274 SER H CA 1
ATOM 6348 C C . SER E 1 51 ? 137.408 119.785 125.996 1.00 16.82 274 SER H C 1
ATOM 6349 O O . SER E 1 51 ? 136.574 119.749 126.908 1.00 16.82 274 SER H O 1
ATOM 6352 N N . ALA E 1 52 ? 138.538 120.487 126.087 1.00 21.90 275 ALA H N 1
ATOM 6353 C CA . ALA E 1 52 ? 138.891 121.318 127.227 1.00 21.90 275 ALA H CA 1
ATOM 6354 C C . ALA E 1 52 ? 138.674 122.790 126.896 1.00 21.90 275 ALA H C 1
ATOM 6355 O O . ALA E 1 52 ? 138.545 123.179 125.732 1.00 21.90 275 ALA H O 1
ATOM 6357 N N . ASP E 1 53 ? 138.640 123.607 127.949 1.00 35.03 276 ASP H N 1
ATOM 6358 C CA . ASP E 1 53 ? 138.400 125.043 127.858 1.00 35.03 276 ASP H CA 1
ATOM 6359 C C . ASP E 1 53 ? 139.644 125.868 128.186 1.00 35.03 276 ASP H C 1
ATOM 6360 O O . ASP E 1 53 ? 139.551 127.099 128.263 1.00 35.03 276 ASP H O 1
ATOM 6365 N N . GLY E 1 54 ? 140.802 125.226 128.362 1.00 26.76 277 GLY H N 1
ATOM 6366 C CA . GLY E 1 54 ? 142.040 125.886 128.743 1.00 26.76 277 GLY H CA 1
ATOM 6367 C C . GLY E 1 54 ? 142.675 125.253 129.971 1.00 26.76 277 GLY H C 1
ATOM 6368 O O . GLY E 1 54 ? 143.706 125.727 130.455 1.00 26.76 277 GLY H O 1
ATOM 6369 N N . ARG E 1 55 ? 142.061 124.180 130.484 1.00 28.44 278 ARG H N 1
ATOM 6370 C CA . ARG E 1 55 ? 142.480 123.589 131.749 1.00 28.44 278 ARG H CA 1
ATOM 6371 C C . ARG E 1 55 ? 143.873 122.976 131.657 1.00 28.44 278 ARG H C 1
ATOM 6372 O O . ARG E 1 55 ? 144.665 123.084 132.601 1.00 28.44 278 ARG H O 1
ATOM 6380 N N . TYR E 1 56 ? 144.192 122.329 130.538 1.00 17.68 279 TYR H N 1
ATOM 6381 C CA . TYR E 1 56 ? 145.420 121.550 130.433 1.00 17.68 279 TYR H CA 1
ATOM 6382 C C . TYR E 1 56 ? 145.815 121.425 128.966 1.00 17.68 279 TYR H C 1
ATOM 6383 O O . TYR E 1 56 ? 145.125 121.914 128.067 1.00 17.68 279 TYR H O 1
ATOM 6392 N N . LYS E 1 57 ? 146.945 120.757 128.738 1.00 15.90 280 LYS H N 1
ATOM 6393 C CA . LYS E 1 57 ? 147.391 120.403 127.396 1.00 15.90 280 LYS H CA 1
ATOM 6394 C C . LYS E 1 57 ? 148.445 119.314 127.537 1.00 15.90 280 LYS H C 1
ATOM 6395 O O . LYS E 1 57 ? 149.413 119.482 128.284 1.00 15.90 280 LYS H O 1
ATOM 6401 N N . LEU E 1 58 ? 148.253 118.214 126.817 1.00 13.99 281 LEU H N 1
ATOM 6402 C CA . LEU E 1 58 ? 149.052 117.007 126.966 1.00 13.99 281 LEU H CA 1
ATOM 6403 C C . LEU E 1 58 ? 150.124 116.927 125.883 1.00 13.99 281 LEU H C 1
ATOM 6404 O O . LEU E 1 58 ? 150.137 117.698 124.921 1.00 13.99 281 LEU H O 1
ATOM 6409 N N . SER E 1 59 ? 151.035 115.971 126.060 1.00 19.71 282 SER H N 1
ATOM 6410 C CA . SER E 1 59 ? 152.141 115.769 125.135 1.00 19.71 282 SER H CA 1
ATOM 6411 C C . SER E 1 59 ? 152.533 114.297 125.159 1.00 19.71 282 SER H C 1
ATOM 6412 O O . SER E 1 59 ? 152.028 113.510 125.963 1.00 19.71 282 SER H O 1
ATOM 6415 N N . VAL E 1 60 ? 153.446 113.934 124.254 1.00 24.26 283 VAL H N 1
ATOM 6416 C CA . VAL E 1 60 ? 153.811 112.531 124.074 1.00 24.26 283 VAL H CA 1
ATOM 6417 C C . VAL E 1 60 ? 154.528 112.001 125.311 1.00 24.26 283 VAL H C 1
ATOM 6418 O O . VAL E 1 60 ? 154.389 110.824 125.664 1.00 24.26 283 VAL H O 1
ATOM 6422 N N . ASN E 1 61 ? 155.338 112.849 125.959 1.00 29.49 284 ASN H N 1
ATOM 6423 C CA . ASN E 1 61 ? 156.128 112.419 127.111 1.00 29.49 284 ASN H CA 1
ATOM 6424 C C . ASN E 1 61 ? 155.246 111.886 128.235 1.00 29.49 284 ASN H C 1
ATOM 6425 O O . ASN E 1 61 ? 155.609 110.915 128.910 1.00 29.49 284 ASN H O 1
ATOM 6430 N N . ASP E 1 62 ? 154.090 112.518 128.460 1.00 25.83 285 ASP H N 1
ATOM 6431 C CA . ASP E 1 62 ? 153.187 112.067 129.516 1.00 25.83 285 ASP H CA 1
ATOM 6432 C C . ASP E 1 62 ? 152.677 110.657 129.243 1.00 25.83 285 ASP H C 1
ATOM 6433 O O . ASP E 1 62 ? 152.619 109.823 130.154 1.00 25.83 285 ASP H O 1
ATOM 6438 N N . PHE E 1 63 ? 152.280 110.383 127.996 1.00 15.34 286 PHE H N 1
ATOM 6439 C CA . PHE E 1 63 ? 151.819 109.047 127.627 1.00 15.34 286 PHE H CA 1
ATOM 6440 C C . PHE E 1 63 ? 152.904 108.000 127.854 1.00 15.34 286 PHE H C 1
ATOM 6441 O O . PHE E 1 63 ? 152.626 106.906 128.360 1.00 15.34 286 PHE H O 1
ATOM 6449 N N . LEU E 1 64 ? 154.145 108.315 127.473 1.00 22.57 287 LEU H N 1
ATOM 6450 C CA . LEU E 1 64 ? 155.238 107.357 127.615 1.00 22.57 287 LEU H CA 1
ATOM 6451 C C . LEU E 1 64 ? 155.510 107.030 129.079 1.00 22.57 287 LEU H C 1
ATOM 6452 O O . LEU E 1 64 ? 155.835 105.884 129.413 1.00 22.57 287 LEU H O 1
ATOM 6457 N N . ILE E 1 65 ? 155.415 108.031 129.960 1.00 24.85 288 ILE H N 1
ATOM 6458 C CA . ILE E 1 65 ? 155.634 107.803 131.389 1.00 24.85 288 ILE H CA 1
ATOM 6459 C C . ILE E 1 65 ? 154.626 106.793 131.929 1.00 24.85 288 ILE H C 1
ATOM 6460 O O . ILE E 1 65 ? 154.988 105.855 132.650 1.00 24.85 288 ILE H O 1
ATOM 6465 N N . LYS E 1 66 ? 153.344 106.981 131.602 1.00 19.08 289 LYS H N 1
ATOM 6466 C CA . LYS E 1 66 ? 152.314 106.061 132.078 1.00 19.08 289 LYS H CA 1
ATOM 6467 C C . LYS E 1 66 ? 152.526 104.658 131.521 1.00 19.08 289 LYS H C 1
ATOM 6468 O O . LYS E 1 66 ? 152.391 103.666 132.247 1.00 19.08 289 LYS H O 1
ATOM 6474 N N . ALA E 1 67 ? 152.846 104.557 130.228 1.00 20.44 290 ALA H N 1
ATOM 6475 C CA . ALA E 1 67 ? 153.108 103.256 129.619 1.00 20.44 290 ALA H CA 1
ATOM 6476 C C . ALA E 1 67 ? 154.313 102.572 130.251 1.00 20.44 290 ALA H C 1
ATOM 6477 O O . ALA E 1 67 ? 154.341 101.340 130.356 1.00 20.44 290 ALA H O 1
ATOM 6479 N N . MET E 1 68 ? 155.321 103.349 130.658 1.00 24.21 291 MET H N 1
ATOM 6480 C CA . MET E 1 68 ? 156.505 102.775 131.292 1.00 24.21 291 MET H CA 1
ATOM 6481 C C . MET E 1 68 ? 156.147 102.055 132.586 1.00 24.21 291 MET H C 1
ATOM 6482 O O . MET E 1 68 ? 156.712 100.997 132.892 1.00 24.21 291 MET H O 1
ATOM 6487 N N . GLY E 1 69 ? 155.230 102.625 133.370 1.00 26.30 292 GLY H N 1
ATOM 6488 C CA . GLY E 1 69 ? 154.784 101.955 134.581 1.00 26.30 292 GLY H CA 1
ATOM 6489 C C . GLY E 1 69 ? 154.131 100.617 134.291 1.00 26.30 292 GLY H C 1
ATOM 6490 O O . GLY E 1 69 ? 154.394 99.621 134.969 1.00 26.30 292 GLY H O 1
ATOM 6491 N N . ILE E 1 70 ? 153.290 100.590 133.252 1.00 20.89 293 ILE H N 1
ATOM 6492 C CA . ILE E 1 70 ? 152.554 99.361 132.836 1.00 20.89 293 ILE H CA 1
ATOM 6493 C C . ILE E 1 70 ? 153.552 98.237 132.562 1.00 20.89 293 ILE H C 1
ATOM 6494 O O . ILE E 1 70 ? 153.507 97.231 133.293 1.00 20.89 293 ILE H O 1
ATOM 6499 N N . ALA E 1 71 ? 154.410 98.388 131.550 1.00 25.06 294 ALA H N 1
ATOM 6500 C CA . ALA E 1 71 ? 155.386 97.347 131.151 1.00 25.06 294 ALA H CA 1
ATOM 6501 C C . ALA E 1 71 ? 156.356 97.083 132.305 1.00 25.06 294 ALA H C 1
ATOM 6502 O O . ALA E 1 71 ? 156.838 95.942 132.399 1.00 25.06 294 ALA H O 1
ATOM 6504 N N . SER E 1 72 ? 156.634 98.081 133.148 1.00 27.60 295 SER H N 1
ATOM 6505 C CA . SER E 1 72 ? 157.541 97.938 134.317 1.00 27.60 295 SER H CA 1
ATOM 6506 C C . SER E 1 72 ? 156.889 97.020 135.350 1.00 27.60 295 SER H C 1
ATOM 6507 O O . SER E 1 72 ? 157.632 96.349 136.088 1.00 27.60 295 SER H O 1
ATOM 6510 N N . LYS E 1 73 ? 155.558 96.992 135.401 1.00 30.81 296 LYS H N 1
ATOM 6511 C CA . LYS E 1 73 ? 154.801 96.142 136.354 1.00 30.81 296 LYS H CA 1
ATOM 6512 C C . LYS E 1 73 ? 154.685 94.728 135.783 1.00 30.81 296 LYS H C 1
ATOM 6513 O O . LYS E 1 73 ? 154.947 93.772 136.535 1.00 30.81 296 LYS H O 1
ATOM 6519 N N . ARG E 1 74 ? 154.321 94.604 134.505 1.00 29.76 297 ARG H N 1
ATOM 6520 C CA . ARG E 1 74 ? 154.161 93.286 133.834 1.00 29.76 297 ARG H CA 1
ATOM 6521 C C . ARG E 1 74 ? 155.450 92.496 134.042 1.00 29.76 297 ARG H C 1
ATOM 6522 O O . ARG E 1 74 ? 155.355 91.287 134.319 1.00 29.76 297 ARG H O 1
ATOM 6530 N N . VAL E 1 75 ? 156.603 93.150 133.917 1.00 34.28 298 VAL H N 1
ATOM 6531 C CA . VAL E 1 75 ? 157.924 92.558 134.087 1.00 34.28 298 VAL H CA 1
ATOM 6532 C C . VAL E 1 75 ? 158.614 93.271 135.248 1.00 34.28 298 VAL H C 1
ATOM 6533 O O . VAL E 1 75 ? 159.227 94.323 135.063 1.00 34.28 298 VAL H O 1
ATOM 6537 N N . PRO E 1 76 ? 158.551 92.724 136.471 1.00 34.84 299 PRO H N 1
ATOM 6538 C CA . PRO E 1 76 ? 159.084 93.473 137.620 1.00 34.84 299 PRO H CA 1
ATOM 6539 C C . PRO E 1 76 ? 160.592 93.378 137.791 1.00 34.84 299 PRO H C 1
ATOM 6540 O O . PRO E 1 76 ? 161.140 94.103 138.632 1.00 34.84 299 PRO H O 1
ATOM 6544 N N . THR E 1 77 ? 161.278 92.511 137.038 1.00 39.85 300 THR H N 1
ATOM 6545 C CA . THR E 1 77 ? 162.720 92.346 137.208 1.00 39.85 300 THR H CA 1
ATOM 6546 C C . THR E 1 77 ? 163.501 93.615 136.878 1.00 39.85 300 THR H C 1
ATOM 6547 O O . THR E 1 77 ? 164.628 93.774 137.362 1.00 39.85 300 THR H O 1
ATOM 6551 N N . VAL E 1 78 ? 162.934 94.523 136.087 1.00 35.41 301 VAL H N 1
ATOM 6552 C CA . VAL E 1 78 ? 163.604 95.773 135.745 1.00 35.41 301 VAL H CA 1
ATOM 6553 C C . VAL E 1 78 ? 163.378 96.774 136.872 1.00 35.41 301 VAL H C 1
ATOM 6554 O O . VAL E 1 78 ? 164.302 97.470 137.292 1.00 35.41 301 VAL H O 1
ATOM 6558 N N . PHE E 1 90 ? 161.077 96.221 143.906 1.00 52.43 313 PHE H N 1
ATOM 6559 C CA . PHE E 1 90 ? 160.125 97.191 144.438 1.00 52.43 313 PHE H CA 1
ATOM 6560 C C . PHE E 1 90 ? 158.699 96.835 144.027 1.00 52.43 313 PHE H C 1
ATOM 6561 O O . PHE E 1 90 ? 158.483 95.934 143.216 1.00 52.43 313 PHE H O 1
ATOM 6569 N N . GLU E 1 91 ? 157.730 97.551 144.610 1.00 55.52 314 GLU H N 1
ATOM 6570 C CA . GLU E 1 91 ? 156.336 97.509 144.187 1.00 55.52 314 GLU H CA 1
ATOM 6571 C C . GLU E 1 91 ? 155.772 98.880 143.833 1.00 55.52 314 GLU H C 1
ATOM 6572 O O . GLU E 1 91 ? 154.603 98.960 143.437 1.00 55.52 314 GLU H O 1
ATOM 6578 N N . THR E 1 92 ? 156.559 99.953 143.966 1.00 48.14 315 THR H N 1
ATOM 6579 C CA . THR E 1 92 ? 156.184 101.299 143.556 1.00 48.14 315 THR H CA 1
ATOM 6580 C C . THR E 1 92 ? 157.120 101.748 142.445 1.00 48.14 315 THR H C 1
ATOM 6581 O O . THR E 1 92 ? 158.314 101.436 142.460 1.00 48.14 315 THR H O 1
ATOM 6585 N N . VAL E 1 93 ? 156.571 102.491 141.488 1.00 34.10 316 VAL H N 1
ATOM 6586 C CA . VAL E 1 93 ? 157.277 102.896 140.276 1.00 34.10 316 VAL H CA 1
ATOM 6587 C C . VAL E 1 93 ? 157.564 104.387 140.393 1.00 34.10 316 VAL H C 1
ATOM 6588 O O . VAL E 1 93 ? 156.638 105.196 140.536 1.00 34.10 316 VAL H O 1
ATOM 6592 N N . ASP E 1 94 ? 158.846 104.744 140.336 1.00 38.43 317 ASP H N 1
ATOM 6593 C CA . ASP E 1 94 ? 159.305 106.126 140.381 1.00 38.43 317 ASP H CA 1
ATOM 6594 C C . ASP E 1 94 ? 160.079 106.404 139.103 1.00 38.43 317 ASP H C 1
ATOM 6595 O O . ASP E 1 94 ? 160.947 105.613 138.718 1.00 38.43 317 ASP H O 1
ATOM 6600 N N . VAL E 1 95 ? 159.773 107.532 138.461 1.00 33.84 318 VAL H N 1
ATOM 6601 C CA . VAL E 1 95 ? 160.362 107.919 137.183 1.00 33.84 318 VAL H CA 1
ATOM 6602 C C . VAL E 1 95 ? 161.105 109.232 137.369 1.00 33.84 318 VAL H C 1
ATOM 6603 O O . VAL E 1 95 ? 160.605 110.152 138.026 1.00 33.84 318 VAL H O 1
ATOM 6607 N N . SER E 1 96 ? 162.300 109.310 136.785 1.00 36.97 319 SER H N 1
ATOM 6608 C CA . SER E 1 96 ? 163.151 110.494 136.830 1.00 36.97 319 SER H CA 1
ATOM 6609 C C . SER E 1 96 ? 163.208 111.103 135.435 1.00 36.97 319 SER H C 1
ATOM 6610 O O . SER E 1 96 ? 163.598 110.426 134.477 1.00 36.97 319 SER H O 1
ATOM 6613 N N . VAL E 1 97 ? 162.828 112.375 135.330 1.00 32.88 320 VAL H N 1
ATOM 6614 C CA . VAL E 1 97 ? 162.800 113.090 134.056 1.00 32.88 320 VAL H CA 1
ATOM 6615 C C . VAL E 1 97 ? 164.002 114.025 133.985 1.00 32.88 320 VAL H C 1
ATOM 6616 O O . VAL E 1 97 ? 163.922 115.185 134.386 1.00 32.88 320 VAL H O 1
ATOM 6620 N N . THR E 1 107 ? 167.551 116.397 137.563 1.00 48.28 330 THR H N 1
ATOM 6621 C CA . THR E 1 107 ? 166.788 115.159 137.461 1.00 48.28 330 THR H CA 1
ATOM 6622 C C . THR E 1 107 ? 165.649 115.136 138.484 1.00 48.28 330 THR H C 1
ATOM 6623 O O . THR E 1 107 ? 165.764 114.483 139.522 1.00 48.28 330 THR H O 1
ATOM 6627 N N . PRO E 1 108 ? 164.543 115.850 138.200 1.00 46.15 331 PRO H N 1
ATOM 6628 C CA . PRO E 1 108 ? 163.365 115.748 139.076 1.00 46.15 331 PRO H CA 1
ATOM 6629 C C . PRO E 1 108 ? 162.750 114.356 139.106 1.00 46.15 331 PRO H C 1
ATOM 6630 O O . PRO E 1 108 ? 163.177 113.464 138.366 1.00 46.15 331 PRO H O 1
ATOM 6634 N N . ILE E 1 109 ? 161.737 114.173 139.957 1.00 40.35 332 ILE H N 1
ATOM 6635 C CA . ILE E 1 109 ? 161.156 112.869 140.257 1.00 40.35 332 ILE H CA 1
ATOM 6636 C C . ILE E 1 109 ? 159.639 112.991 140.189 1.00 40.35 332 ILE H C 1
ATOM 6637 O O . ILE E 1 109 ? 159.065 114.032 140.526 1.00 40.35 332 ILE H O 1
ATOM 6642 N N . VAL E 1 110 ? 158.993 111.913 139.743 1.00 36.15 333 VAL H N 1
ATOM 6643 C CA . VAL E 1 110 ? 157.540 111.777 139.745 1.00 36.15 333 VAL H CA 1
ATOM 6644 C C . VAL E 1 110 ? 157.210 110.475 140.460 1.00 36.15 333 VAL H C 1
ATOM 6645 O O . VAL E 1 110 ? 157.846 109.445 140.209 1.00 36.15 333 VAL H O 1
ATOM 6649 N N . LYS E 1 111 ? 156.211 110.521 141.342 1.00 39.02 334 LYS H N 1
ATOM 6650 C CA . LYS E 1 111 ? 155.853 109.405 142.208 1.00 39.02 334 LYS H CA 1
ATOM 6651 C C . LYS E 1 111 ? 154.444 108.908 141.916 1.00 39.02 334 LYS H C 1
ATOM 6652 O O . LYS E 1 111 ? 153.564 109.674 141.513 1.00 39.02 334 LYS H O 1
ATOM 6658 N N . GLY E 1 112 ? 154.248 107.610 142.131 1.00 32.69 335 GLY H N 1
ATOM 6659 C CA . GLY E 1 112 ? 152.924 107.012 142.046 1.00 32.69 335 GLY H CA 1
ATOM 6660 C C . GLY E 1 112 ? 152.273 107.074 140.682 1.00 32.69 335 GLY H C 1
ATOM 6661 O O . GLY E 1 112 ? 151.077 107.369 140.588 1.00 32.69 335 GLY H O 1
ATOM 6662 N N . VAL E 1 113 ? 153.030 106.794 139.618 1.00 31.69 336 VAL H N 1
ATOM 6663 C CA . VAL E 1 113 ? 152.466 106.872 138.272 1.00 31.69 336 VAL H CA 1
ATOM 6664 C C . VAL E 1 113 ? 151.377 105.821 138.083 1.00 31.69 336 VAL H C 1
ATOM 6665 O O . VAL E 1 113 ? 150.404 106.048 137.352 1.00 31.69 336 VAL H O 1
ATOM 6669 N N . GLU E 1 114 ? 151.553 104.639 138.689 1.00 34.40 337 GLU H N 1
ATOM 6670 C CA . GLU E 1 114 ? 150.589 103.548 138.546 1.00 34.40 337 GLU H CA 1
ATOM 6671 C C . GLU E 1 114 ? 149.180 103.977 138.960 1.00 34.40 337 GLU H C 1
ATOM 6672 O O . GLU E 1 114 ? 148.219 103.791 138.204 1.00 34.40 337 GLU H O 1
ATOM 6678 N N . GLY E 1 115 ? 149.039 104.557 140.153 1.00 29.84 338 GLY H N 1
ATOM 6679 C CA . GLY E 1 115 ? 147.764 105.063 140.629 1.00 29.84 338 GLY H CA 1
ATOM 6680 C C . GLY E 1 115 ? 147.580 106.538 140.340 1.00 29.84 338 GLY H C 1
ATOM 6681 O O . GLY E 1 115 ? 147.444 107.342 141.268 1.00 29.84 338 GLY H O 1
ATOM 6682 N N . LYS E 1 116 ? 147.577 106.909 139.062 1.00 25.17 339 LYS H N 1
ATOM 6683 C CA . LYS E 1 116 ? 147.534 108.314 138.682 1.00 25.17 339 LYS H CA 1
ATOM 6684 C C . LYS E 1 116 ? 147.005 108.427 137.261 1.00 25.17 339 LYS H C 1
ATOM 6685 O O . LYS E 1 116 ? 146.953 107.442 136.518 1.00 25.17 339 LYS H O 1
ATOM 6691 N N . GLY E 1 117 ? 146.616 109.651 136.900 1.00 19.33 340 GLY H N 1
ATOM 6692 C CA . GLY E 1 117 ? 146.125 109.971 135.579 1.00 19.33 340 GLY H CA 1
ATOM 6693 C C . GLY E 1 117 ? 147.024 110.967 134.866 1.00 19.33 340 GLY H C 1
ATOM 6694 O O . GLY E 1 117 ? 148.011 111.463 135.413 1.00 19.33 340 GLY H O 1
ATOM 6695 N N . LEU E 1 118 ? 146.656 111.241 133.612 1.00 17.34 341 LEU H N 1
ATOM 6696 C CA . LEU E 1 118 ? 147.450 112.140 132.781 1.00 17.34 341 LEU H CA 1
ATOM 6697 C C . LEU E 1 118 ? 147.450 113.553 133.352 1.00 17.34 341 LEU H C 1
ATOM 6698 O O . LEU E 1 118 ? 148.462 114.260 133.273 1.00 17.34 341 LEU H O 1
ATOM 6703 N N . GLU E 1 119 ? 146.308 113.991 133.893 1.00 21.01 342 GLU H N 1
ATOM 6704 C CA . GLU E 1 119 ? 146.188 115.343 134.437 1.00 21.01 342 GLU H CA 1
ATOM 6705 C C . GLU E 1 119 ? 147.203 115.586 135.548 1.00 21.01 342 GLU H C 1
ATOM 6706 O O . GLU E 1 119 ? 147.942 116.578 135.526 1.00 21.01 342 GLU H O 1
ATOM 6712 N N . SER E 1 120 ? 147.246 114.690 136.534 1.00 25.14 343 SER H N 1
ATOM 6713 C CA . SER E 1 120 ? 148.162 114.856 137.657 1.00 25.14 343 SER H CA 1
ATOM 6714 C C . SER E 1 120 ? 149.618 114.756 137.213 1.00 25.14 343 SER H C 1
ATOM 6715 O O . SER E 1 120 ? 150.464 115.534 137.670 1.00 25.14 343 SER H O 1
ATOM 6718 N N . ILE E 1 121 ? 149.929 113.792 136.343 1.00 24.12 344 ILE H N 1
ATOM 6719 C CA . ILE E 1 121 ? 151.305 113.596 135.886 1.00 24.12 344 ILE H CA 1
ATOM 6720 C C . ILE E 1 121 ? 151.805 114.826 135.137 1.00 24.12 344 ILE H C 1
ATOM 6721 O O . ILE E 1 121 ? 152.946 115.264 135.330 1.00 24.12 344 ILE H O 1
ATOM 6726 N N . SER E 1 122 ? 150.971 115.385 134.256 1.00 25.61 345 SER H N 1
ATOM 6727 C CA . SER E 1 122 ? 151.362 116.565 133.486 1.00 25.61 345 SER H CA 1
ATOM 6728 C C . SER E 1 122 ? 151.690 117.745 134.396 1.00 25.61 345 SER H C 1
ATOM 6729 O O . SER E 1 122 ? 152.701 118.430 134.201 1.00 25.61 345 SER H O 1
ATOM 6732 N N . ALA E 1 123 ? 150.825 118.013 135.378 1.00 31.29 346 ALA H N 1
ATOM 6733 C CA . ALA E 1 123 ? 151.038 119.141 136.283 1.00 31.29 346 ALA H CA 1
ATOM 6734 C C . ALA E 1 123 ? 152.344 119.007 137.058 1.00 31.29 346 ALA H C 1
ATOM 6735 O O . ALA E 1 123 ? 153.077 119.989 137.226 1.00 31.29 346 ALA H O 1
ATOM 6737 N N . ALA E 1 124 ? 152.643 117.803 137.550 1.00 33.65 347 ALA H N 1
ATOM 6738 C CA . ALA E 1 124 ? 153.892 117.574 138.273 1.00 33.65 347 ALA H CA 1
ATOM 6739 C C . ALA E 1 124 ? 155.110 117.830 137.391 1.00 33.65 347 ALA H C 1
ATOM 6740 O O . ALA E 1 124 ? 156.066 118.491 137.814 1.00 33.65 347 ALA H O 1
ATOM 6742 N N . VAL E 1 125 ? 155.101 117.292 136.167 1.00 33.56 348 VAL H N 1
ATOM 6743 C CA . VAL E 1 125 ? 156.256 117.408 135.273 1.00 33.56 348 VAL H CA 1
ATOM 6744 C C . VAL E 1 125 ? 156.572 118.862 134.939 1.00 33.56 348 VAL H C 1
ATOM 6745 O O . VAL E 1 125 ? 157.738 119.205 134.704 1.00 33.56 348 VAL H O 1
ATOM 6749 N N . LYS E 1 126 ? 155.565 119.740 134.930 1.00 42.25 349 LYS H N 1
ATOM 6750 C CA . LYS E 1 126 ? 155.774 121.137 134.555 1.00 42.25 349 LYS H CA 1
ATOM 6751 C C . LYS E 1 126 ? 156.101 122.021 135.753 1.00 42.25 349 LYS H C 1
ATOM 6752 O O . LYS E 1 126 ? 156.946 122.916 135.639 1.00 42.25 349 LYS H O 1
ATOM 6758 N N . GLU E 1 127 ? 155.460 121.766 136.893 1.00 52.68 350 GLU H N 1
ATOM 6759 C CA . GLU E 1 127 ? 155.738 122.533 138.132 1.00 52.68 350 GLU H CA 1
ATOM 6760 C C . GLU E 1 127 ? 157.193 122.297 138.529 1.00 52.68 350 GLU H C 1
ATOM 6761 O O . GLU E 1 127 ? 157.899 123.291 138.774 1.00 52.68 350 GLU H O 1
ATOM 6767 N N . LEU E 1 128 ? 157.627 121.035 138.585 1.00 51.17 351 LEU H N 1
ATOM 6768 C CA . LEU E 1 128 ? 158.986 120.700 139.004 1.00 51.17 351 LEU H CA 1
ATOM 6769 C C . LEU E 1 128 ? 160.023 121.236 138.024 1.00 51.17 351 LEU H C 1
ATOM 6770 O O . LEU E 1 128 ? 161.136 121.589 138.431 1.00 51.17 351 LEU H O 1
ATOM 6775 N N . ALA E 1 129 ? 159.682 121.294 136.734 1.00 57.26 352 ALA H N 1
ATOM 6776 C CA . ALA E 1 129 ? 160.590 121.872 135.748 1.00 57.26 352 ALA H CA 1
ATOM 6777 C C . ALA E 1 129 ? 160.844 123.347 136.035 1.00 57.26 352 ALA H C 1
ATOM 6778 O O . ALA E 1 129 ? 161.984 123.818 135.939 1.00 57.26 352 ALA H O 1
ATOM 6780 N N . LYS E 1 130 ? 159.787 124.093 136.367 1.00 63.75 353 LYS H N 1
ATOM 6781 C CA . LYS E 1 130 ? 159.927 125.521 136.642 1.00 63.75 353 LYS H CA 1
ATOM 6782 C C . LYS E 1 130 ? 160.836 125.759 137.843 1.00 63.75 353 LYS H C 1
ATOM 6783 O O . LYS E 1 130 ? 161.700 126.643 137.813 1.00 63.75 353 LYS H O 1
ATOM 6789 N N . LYS E 1 131 ? 160.635 124.996 138.922 1.00 63.61 354 LYS H N 1
ATOM 6790 C CA . LYS E 1 131 ? 161.473 125.151 140.109 1.00 63.61 354 LYS H CA 1
ATOM 6791 C C . LYS E 1 131 ? 162.934 124.852 139.794 1.00 63.61 354 LYS H C 1
ATOM 6792 O O . LYS E 1 131 ? 163.839 125.501 140.333 1.00 63.61 354 LYS H O 1
ATOM 6798 N N . ALA E 1 132 ? 163.183 123.867 138.928 1.00 65.01 355 ALA H N 1
ATOM 6799 C CA . ALA E 1 132 ? 164.552 123.565 138.523 1.00 65.01 355 ALA H CA 1
ATOM 6800 C C . ALA E 1 132 ? 165.170 124.730 137.759 1.00 65.01 355 ALA H C 1
ATOM 6801 O O . ALA E 1 132 ? 166.344 125.062 137.961 1.00 65.01 355 ALA H O 1
ATOM 6803 N N . ILE E 1 147 ? 163.888 104.473 137.687 1.00 34.17 370 ILE H N 1
ATOM 6804 C CA . ILE E 1 147 ? 164.074 104.419 136.243 1.00 34.17 370 ILE H CA 1
ATOM 6805 C C . ILE E 1 147 ? 164.143 105.860 135.728 1.00 34.17 370 ILE H C 1
ATOM 6806 O O . ILE E 1 147 ? 163.563 106.762 136.334 1.00 34.17 370 ILE H O 1
ATOM 6811 N N . SER E 1 148 ? 164.853 106.064 134.615 1.00 36.14 371 SER H N 1
ATOM 6812 C CA . SER E 1 148 ? 165.046 107.374 134.005 1.00 36.14 371 SER H CA 1
ATOM 6813 C C . SER E 1 148 ? 164.604 107.390 132.547 1.00 36.14 371 SER H C 1
ATOM 6814 O O . SER E 1 148 ? 164.693 106.382 131.839 1.00 36.14 371 SER H O 1
ATOM 6817 N N . ILE E 1 149 ? 164.122 108.559 132.116 1.00 32.13 372 ILE H N 1
ATOM 6818 C CA . ILE E 1 149 ? 163.661 108.804 130.754 1.00 32.13 372 ILE H CA 1
ATOM 6819 C C . ILE E 1 149 ? 164.377 110.038 130.223 1.00 32.13 372 ILE H C 1
ATOM 6820 O O . ILE E 1 149 ? 164.627 110.992 130.968 1.00 32.13 372 ILE H O 1
ATOM 6825 N N . SER E 1 150 ? 164.706 110.011 128.932 1.00 36.64 373 SER H N 1
ATOM 6826 C CA . SER E 1 150 ? 165.314 111.135 128.234 1.00 36.64 373 SER H CA 1
ATOM 6827 C C . SER E 1 150 ? 164.624 111.295 126.889 1.00 36.64 373 SER H C 1
ATOM 6828 O O . SER E 1 150 ? 164.362 110.303 126.200 1.00 36.64 373 SER H O 1
ATOM 6831 N N . ASN E 1 151 ? 164.330 112.544 126.527 1.00 36.79 374 ASN H N 1
ATOM 6832 C CA . ASN E 1 151 ? 163.654 112.883 125.281 1.00 36.79 374 ASN H CA 1
ATOM 6833 C C . ASN E 1 151 ? 164.436 113.965 124.552 1.00 36.79 374 ASN H C 1
ATOM 6834 O O . ASN E 1 151 ? 164.948 114.901 125.174 1.00 36.79 374 ASN H O 1
ATOM 6839 N N . MET E 1 152 ? 164.526 113.821 123.230 1.00 44.34 375 MET H N 1
ATOM 6840 C CA . MET E 1 152 ? 165.173 114.794 122.354 1.00 44.34 375 MET H CA 1
ATOM 6841 C C . MET E 1 152 ? 164.329 114.999 121.099 1.00 44.34 375 MET H C 1
ATOM 6842 O O . MET E 1 152 ? 164.850 115.206 119.998 1.00 44.34 375 MET H O 1
ATOM 6847 N N . GLY E 1 153 ? 163.004 114.949 121.251 1.00 44.92 376 GLY H N 1
ATOM 6848 C CA . GLY E 1 153 ? 162.108 115.196 120.138 1.00 44.92 376 GLY H CA 1
ATOM 6849 C C . GLY E 1 153 ? 161.958 116.649 119.741 1.00 44.92 376 GLY H C 1
ATOM 6850 O O . GLY E 1 153 ? 161.300 116.935 118.736 1.00 44.92 376 GLY H O 1
ATOM 6851 N N . MET E 1 154 ? 162.548 117.575 120.501 1.00 59.24 377 MET H N 1
ATOM 6852 C CA . MET E 1 154 ? 162.416 118.993 120.198 1.00 59.24 377 MET H CA 1
ATOM 6853 C C . MET E 1 154 ? 163.265 119.410 119.003 1.00 59.24 377 MET H C 1
ATOM 6854 O O . MET E 1 154 ? 162.947 120.417 118.361 1.00 59.24 377 MET H O 1
ATOM 6859 N N . ASN E 1 155 ? 164.327 118.659 118.695 1.00 53.73 378 ASN H N 1
ATOM 6860 C CA . ASN E 1 155 ? 165.225 118.934 117.580 1.00 53.73 378 ASN H CA 1
ATOM 6861 C C . ASN E 1 155 ? 164.992 117.894 116.490 1.00 53.73 378 ASN H C 1
ATOM 6862 O O . ASN E 1 155 ? 165.251 116.709 116.748 1.00 53.73 378 ASN H O 1
ATOM 6867 N N . PRO E 1 156 ? 164.514 118.230 115.281 1.00 54.56 379 PRO H N 1
ATOM 6868 C CA . PRO E 1 156 ? 164.254 117.168 114.290 1.00 54.56 379 PRO H CA 1
ATOM 6869 C C . PRO E 1 156 ? 165.505 116.476 113.762 1.00 54.56 379 PRO H C 1
ATOM 6870 O O . PRO E 1 156 ? 165.369 115.463 113.063 1.00 54.56 379 PRO H O 1
ATOM 6874 N N . ALA E 1 157 ? 166.703 116.972 114.069 1.00 47.47 380 ALA H N 1
ATOM 6875 C CA . ALA E 1 157 ? 167.938 116.406 113.535 1.00 47.47 380 ALA H CA 1
ATOM 6876 C C . ALA E 1 157 ? 168.467 115.315 114.459 1.00 47.47 380 ALA H C 1
ATOM 6877 O O . ALA E 1 157 ? 169.610 114.878 114.328 1.00 47.47 380 ALA H O 1
ATOM 6879 N N . LEU E 1 173 ? 165.922 105.055 129.248 1.00 30.21 396 LEU H N 1
ATOM 6880 C CA . LEU E 1 173 ? 165.240 105.077 127.960 1.00 30.21 396 LEU H CA 1
ATOM 6881 C C . LEU E 1 173 ? 165.526 106.388 127.236 1.00 30.21 396 LEU H C 1
ATOM 6882 O O . LEU E 1 173 ? 165.531 107.455 127.853 1.00 30.21 396 LEU H O 1
ATOM 6887 N N . ALA E 1 174 ? 165.765 106.295 125.928 1.00 28.53 397 ALA H N 1
ATOM 6888 C CA . ALA E 1 174 ? 166.060 107.441 125.076 1.00 28.53 397 ALA H CA 1
ATOM 6889 C C . ALA E 1 174 ? 165.074 107.476 123.918 1.00 28.53 397 ALA H C 1
ATOM 6890 O O . ALA E 1 174 ? 164.846 106.455 123.261 1.00 28.53 397 ALA H O 1
ATOM 6892 N N . VAL E 1 175 ? 164.501 108.654 123.675 1.00 23.31 398 VAL H N 1
ATOM 6893 C CA . VAL E 1 175 ? 163.457 108.862 122.677 1.00 23.31 398 VAL H CA 1
ATOM 6894 C C . VAL E 1 175 ? 163.996 109.822 121.627 1.00 23.31 398 VAL H C 1
ATOM 6895 O O . VAL E 1 175 ? 164.602 110.845 121.968 1.00 23.31 398 VAL H O 1
ATOM 6899 N N . GLY E 1 176 ? 163.771 109.493 120.357 1.00 24.94 399 GLY H N 1
ATOM 6900 C CA . GLY E 1 176 ? 164.203 110.304 119.241 1.00 24.94 399 GLY H CA 1
ATOM 6901 C C . GLY E 1 176 ? 163.095 111.194 118.717 1.00 24.94 399 GLY H C 1
ATOM 6902 O O . GLY E 1 176 ? 162.072 111.416 119.375 1.00 24.94 399 GLY H O 1
ATOM 6903 N N . ALA E 1 177 ? 163.308 111.721 117.465 1.00 24.28 400 ALA H N 1
ATOM 6904 C CA . ALA E 1 177 ? 162.370 112.626 116.819 1.00 24.28 400 ALA H CA 1
ATOM 6905 C C . ALA E 1 177 ? 161.498 111.869 115.820 1.00 24.28 400 ALA H C 1
ATOM 6906 O O . ALA E 1 177 ? 161.915 110.835 115.289 1.00 24.28 400 ALA H O 1
ATOM 6908 N N . PRO E 1 178 ? 160.281 112.330 115.522 1.00 22.04 401 PRO H N 1
ATOM 6909 C CA . PRO E 1 178 ? 159.427 111.578 114.597 1.00 22.04 401 PRO H CA 1
ATOM 6910 C C . PRO E 1 178 ? 159.900 111.687 113.155 1.00 22.04 401 PRO H C 1
ATOM 6911 O O . PRO E 1 178 ? 160.647 112.589 112.773 1.00 22.04 401 PRO H O 1
ATOM 6915 N N . GLN E 1 179 ? 159.431 110.736 112.351 1.00 22.61 402 GLN H N 1
ATOM 6916 C CA . GLN E 1 179 ? 159.744 110.674 110.931 1.00 22.61 402 GLN H CA 1
ATOM 6917 C C . GLN E 1 179 ? 158.611 109.928 110.240 1.00 22.61 402 GLN H C 1
ATOM 6918 O O . GLN E 1 179 ? 157.723 109.374 110.893 1.00 22.61 402 GLN H O 1
ATOM 6924 N N . LYS E 1 180 ? 158.653 109.915 108.907 1.00 20.53 403 LYS H N 1
ATOM 6925 C CA . LYS E 1 180 ? 157.630 109.292 108.076 1.00 20.53 403 LYS H CA 1
ATOM 6926 C C . LYS E 1 180 ? 158.250 108.175 107.249 1.00 20.53 403 LYS H C 1
ATOM 6927 O O . LYS E 1 180 ? 159.347 108.333 106.701 1.00 20.53 403 LYS H O 1
ATOM 6933 N N . VAL E 1 181 ? 157.542 107.047 107.167 1.00 21.30 404 VAL H N 1
ATOM 6934 C CA . VAL E 1 181 ? 157.997 105.870 106.437 1.00 21.30 404 VAL H CA 1
ATOM 6935 C C . VAL E 1 181 ? 156.810 105.312 105.660 1.00 21.30 404 VAL H C 1
ATOM 6936 O O . VAL E 1 181 ? 155.651 105.505 106.039 1.00 21.30 404 VAL H O 1
ATOM 6940 N N . ALA E 1 182 ? 157.108 104.612 104.565 1.00 24.05 405 ALA H N 1
ATOM 6941 C CA . ALA E 1 182 ? 156.099 103.952 103.748 1.00 24.05 405 ALA H CA 1
ATOM 6942 C C . ALA E 1 182 ? 155.837 102.546 104.273 1.00 24.05 405 ALA H C 1
ATOM 6943 O O . ALA E 1 182 ? 156.769 101.838 104.666 1.00 24.05 405 ALA H O 1
ATOM 6945 N N . VAL E 1 183 ? 154.564 102.159 104.287 1.00 27.93 406 VAL H N 1
ATOM 6946 C CA . VAL E 1 183 ? 154.137 100.826 104.717 1.00 27.93 406 VAL H CA 1
ATOM 6947 C C . VAL E 1 183 ? 153.113 100.286 103.725 1.00 27.93 406 VAL H C 1
ATOM 6948 O O . VAL E 1 183 ? 152.447 101.059 103.024 1.00 27.93 406 VAL H O 1
ATOM 6952 N N . PRO E 1 184 ? 152.960 98.957 103.646 1.00 35.72 407 PRO H N 1
ATOM 6953 C CA . PRO E 1 184 ? 151.967 98.396 102.722 1.00 35.72 407 PRO H CA 1
ATOM 6954 C C . PRO E 1 184 ? 150.574 98.347 103.332 1.00 35.72 407 PRO H C 1
ATOM 6955 O O . PRO E 1 184 ? 150.400 98.028 104.511 1.00 35.72 407 PRO H O 1
ATOM 6959 N N . VAL E 1 185 ? 149.581 98.675 102.505 1.00 48.17 408 VAL H N 1
ATOM 6960 C CA . VAL E 1 185 ? 148.169 98.640 102.876 1.00 48.17 408 VAL H CA 1
ATOM 6961 C C . VAL E 1 185 ? 147.452 97.721 101.896 1.00 48.17 408 VAL H C 1
ATOM 6962 O O . VAL E 1 185 ? 147.662 97.814 100.681 1.00 48.17 408 VAL H O 1
ATOM 6966 N N . GLU E 1 186 ? 146.620 96.826 102.428 1.00 72.83 409 GLU H N 1
ATOM 6967 C CA . GLU E 1 186 ? 145.877 95.860 101.618 1.00 72.83 409 GLU H CA 1
ATOM 6968 C C . GLU E 1 186 ? 144.590 96.523 101.144 1.00 72.83 409 GLU H C 1
ATOM 6969 O O . GLU E 1 186 ? 143.569 96.518 101.833 1.00 72.83 409 GLU H O 1
ATOM 6975 N N . ASN E 1 187 ? 144.651 97.115 99.952 1.00 84.54 410 ASN H N 1
ATOM 6976 C CA . ASN E 1 187 ? 143.478 97.745 99.359 1.00 84.54 410 ASN H CA 1
ATOM 6977 C C . ASN E 1 187 ? 142.390 96.706 99.107 1.00 84.54 410 ASN H C 1
ATOM 6978 O O . ASN E 1 187 ? 142.674 95.560 98.750 1.00 84.54 410 ASN H O 1
ATOM 6983 N N . GLU E 1 188 ? 141.134 97.118 99.309 1.00 94.60 411 GLU H N 1
ATOM 6984 C CA . GLU E 1 188 ? 139.999 96.214 99.141 1.00 94.60 411 GLU H CA 1
ATOM 6985 C C . GLU E 1 188 ? 139.880 95.662 97.723 1.00 94.60 411 GLU H C 1
ATOM 6986 O O . GLU E 1 188 ? 139.272 94.602 97.535 1.00 94.60 411 GLU H O 1
ATOM 6992 N N . ASP E 1 189 ? 140.443 96.348 96.723 1.00 96.83 412 ASP H N 1
ATOM 6993 C CA . ASP E 1 189 ? 140.393 95.848 95.352 1.00 96.83 412 ASP H CA 1
ATOM 6994 C C . ASP E 1 189 ? 141.217 94.579 95.153 1.00 96.83 412 ASP H C 1
ATOM 6995 O O . ASP E 1 189 ? 141.027 93.892 94.143 1.00 96.83 412 ASP H O 1
ATOM 7000 N N . GLY E 1 190 ? 142.123 94.261 96.074 1.00 92.39 413 GLY H N 1
ATOM 7001 C CA . GLY E 1 190 ? 142.919 93.056 96.010 1.00 92.39 413 GLY H CA 1
ATOM 7002 C C . GLY E 1 190 ? 144.341 93.261 95.541 1.00 92.39 413 GLY H C 1
ATOM 7003 O O . GLY E 1 190 ? 144.877 92.385 94.853 1.00 92.39 413 GLY H O 1
ATOM 7004 N N . THR E 1 191 ? 144.962 94.387 95.884 1.00 75.20 414 THR H N 1
ATOM 7005 C CA . THR E 1 191 ? 146.354 94.667 95.552 1.00 75.20 414 THR H CA 1
ATOM 7006 C C . THR E 1 191 ? 146.998 95.346 96.758 1.00 75.20 414 THR H C 1
ATOM 7007 O O . THR E 1 191 ? 146.393 95.449 97.830 1.00 75.20 414 THR H O 1
ATOM 7011 N N . THR E 1 192 ? 148.234 95.811 96.573 1.00 59.08 415 THR H N 1
ATOM 7012 C CA . THR E 1 192 ? 149.027 96.443 97.622 1.00 59.08 415 THR H CA 1
ATOM 7013 C C . THR E 1 192 ? 149.348 97.874 97.215 1.00 59.08 415 THR H C 1
ATOM 7014 O O . THR E 1 192 ? 149.766 98.120 96.078 1.00 59.08 415 THR H O 1
ATOM 7018 N N . GLY E 1 193 ? 149.145 98.808 98.149 1.00 45.34 416 GLY H N 1
ATOM 7019 C CA . GLY E 1 193 ? 149.401 100.215 97.917 1.00 45.34 416 GLY H CA 1
ATOM 7020 C C . GLY E 1 193 ? 150.299 100.792 98.998 1.00 45.34 416 GLY H C 1
ATOM 7021 O O . GLY E 1 193 ? 150.649 100.118 99.969 1.00 45.34 416 GLY H O 1
ATOM 7022 N N . VAL E 1 194 ? 150.657 102.060 98.804 1.00 35.04 417 VAL H N 1
ATOM 7023 C CA . VAL E 1 194 ? 151.564 102.780 99.693 1.00 35.04 417 VAL H CA 1
ATOM 7024 C C . VAL E 1 194 ? 150.738 103.694 100.587 1.00 35.04 417 VAL H C 1
ATOM 7025 O O . VAL E 1 194 ? 149.855 104.415 100.106 1.00 35.04 417 VAL H O 1
ATOM 7029 N N . SER E 1 195 ? 151.022 103.657 101.890 1.00 30.09 418 SER H N 1
ATOM 7030 C CA . SER E 1 195 ? 150.479 104.599 102.858 1.00 30.09 418 SER H CA 1
ATOM 7031 C C . SER E 1 195 ? 151.611 105.121 103.732 1.00 30.09 418 SER H C 1
ATOM 7032 O O . SER E 1 195 ? 152.621 104.442 103.937 1.00 30.09 418 SER H O 1
ATOM 7035 N N . TRP E 1 196 ? 151.424 106.335 104.252 1.00 24.80 419 TRP H N 1
ATOM 7036 C CA . TRP E 1 196 ? 152.465 107.070 104.967 1.00 24.80 419 TRP H CA 1
ATOM 7037 C C . TRP E 1 196 ? 152.179 107.013 106.463 1.00 24.80 419 TRP H C 1
ATOM 7038 O O . TRP E 1 196 ? 151.213 107.618 106.940 1.00 24.80 419 TRP H O 1
ATOM 7049 N N . ASP E 1 197 ? 153.021 106.288 107.195 1.00 26.84 420 ASP H N 1
ATOM 7050 C CA . ASP E 1 197 ? 152.907 106.138 108.638 1.00 26.84 420 ASP H CA 1
ATOM 7051 C C . ASP E 1 197 ? 153.977 107.004 109.297 1.00 26.84 420 ASP H C 1
ATOM 7052 O O . ASP E 1 197 ? 155.026 107.276 108.710 1.00 26.84 420 ASP H O 1
ATOM 7057 N N . GLU E 1 198 ? 153.697 107.426 110.531 1.00 23.42 421 GLU H N 1
ATOM 7058 C CA . GLU E 1 198 ? 154.619 108.210 111.346 1.00 23.42 421 GLU H CA 1
ATOM 7059 C C . GLU E 1 198 ? 155.246 107.306 112.400 1.00 23.42 421 GLU H C 1
ATOM 7060 O O . GLU E 1 198 ? 154.529 106.576 113.094 1.00 23.42 421 GLU H O 1
ATOM 7066 N N . GLN E 1 199 ? 156.576 107.363 112.524 1.00 22.15 422 GLN H N 1
ATOM 7067 C CA . GLN E 1 199 ? 157.325 106.471 113.401 1.00 22.15 422 GLN H CA 1
ATOM 7068 C C . GLN E 1 199 ? 158.321 107.245 114.254 1.00 22.15 422 GLN H C 1
ATOM 7069 O O . GLN E 1 199 ? 158.778 108.330 113.882 1.00 22.15 422 GLN H O 1
ATOM 7075 N N . ILE E 1 200 ? 158.645 106.663 115.412 1.00 20.68 423 ILE H N 1
ATOM 7076 C CA . ILE E 1 200 ? 159.722 107.115 116.285 1.00 20.68 423 ILE H CA 1
ATOM 7077 C C . ILE E 1 200 ? 160.558 105.888 116.633 1.00 20.68 423 ILE H C 1
ATOM 7078 O O . ILE E 1 200 ? 160.050 104.762 116.653 1.00 20.68 423 ILE H O 1
ATOM 7083 N N . ILE E 1 201 ? 161.845 106.109 116.912 1.00 19.86 424 ILE H N 1
ATOM 7084 C CA . ILE E 1 201 ? 162.793 105.052 117.256 1.00 19.86 424 ILE H CA 1
ATOM 7085 C C . ILE E 1 201 ? 163.182 105.241 118.716 1.00 19.86 424 ILE H C 1
ATOM 7086 O O . ILE E 1 201 ? 163.624 106.328 119.110 1.00 19.86 424 ILE H O 1
ATOM 7091 N N . VAL E 1 202 ? 163.023 104.183 119.510 1.00 21.06 425 VAL H N 1
ATOM 7092 C CA . VAL E 1 202 ? 163.252 104.205 120.951 1.00 21.06 425 VAL H CA 1
ATOM 7093 C C . VAL E 1 202 ? 164.420 103.277 121.255 1.00 21.06 425 VAL H C 1
ATOM 7094 O O . VAL E 1 202 ? 164.455 102.140 120.770 1.00 21.06 425 VAL H O 1
ATOM 7098 N N . THR E 1 203 ? 165.367 103.768 122.053 1.00 28.24 426 THR H N 1
ATOM 7099 C CA . THR E 1 203 ? 166.524 102.990 122.496 1.00 28.24 426 THR H CA 1
ATOM 7100 C C . THR E 1 203 ? 166.504 102.853 124.015 1.00 28.24 426 THR H C 1
ATOM 7101 O O . THR E 1 203 ? 166.393 103.845 124.735 1.00 28.24 426 THR H O 1
ATOM 7105 N N . VAL E 1 215 ? 164.476 89.256 129.033 1.00 37.49 438 VAL H N 1
ATOM 7106 C CA . VAL E 1 215 ? 163.722 90.105 129.946 1.00 37.49 438 VAL H CA 1
ATOM 7107 C C . VAL E 1 215 ? 163.554 91.483 129.314 1.00 37.49 438 VAL H C 1
ATOM 7108 O O . VAL E 1 215 ? 162.465 92.057 129.339 1.00 37.49 438 VAL H O 1
ATOM 7112 N N . GLY E 1 216 ? 164.645 92.010 128.755 1.00 33.49 439 GLY H N 1
ATOM 7113 C CA . GLY E 1 216 ? 164.572 93.298 128.083 1.00 33.49 439 GLY H CA 1
ATOM 7114 C C . GLY E 1 216 ? 163.651 93.277 126.878 1.00 33.49 439 GLY H C 1
ATOM 7115 O O . GLY E 1 216 ? 162.921 94.240 126.625 1.00 33.49 439 GLY H O 1
ATOM 7116 N N . ALA E 1 217 ? 163.682 92.185 126.111 1.00 35.11 440 ALA H N 1
ATOM 7117 C CA . ALA E 1 217 ? 162.795 92.054 124.959 1.00 35.11 440 ALA H CA 1
ATOM 7118 C C . ALA E 1 217 ? 161.332 92.049 125.383 1.00 35.11 440 ALA H C 1
ATOM 7119 O O . ALA E 1 217 ? 160.487 92.678 124.734 1.00 35.11 440 ALA H O 1
ATOM 7121 N N . GLU E 1 218 ? 161.011 91.333 126.464 1.00 36.80 441 GLU H N 1
ATOM 7122 C CA . GLU E 1 218 ? 159.639 91.311 126.964 1.00 36.80 441 GLU H CA 1
ATOM 7123 C C . GLU E 1 218 ? 159.194 92.697 127.415 1.00 36.80 441 GLU H C 1
ATOM 7124 O O . GLU E 1 218 ? 158.045 93.092 127.183 1.00 36.80 441 GLU H O 1
ATOM 7130 N N . TRP E 1 219 ? 160.081 93.432 128.092 1.00 26.45 442 TRP H N 1
ATOM 7131 C CA . TRP E 1 219 ? 159.779 94.801 128.501 1.00 26.45 442 TRP H CA 1
ATOM 7132 C C . TRP E 1 219 ? 159.429 95.674 127.300 1.00 26.45 442 TRP H C 1
ATOM 7133 O O . TRP E 1 219 ? 158.450 96.429 127.332 1.00 26.45 442 TRP H O 1
ATOM 7144 N N . ILE E 1 220 ? 160.235 95.596 126.238 1.00 26.69 443 ILE H N 1
ATOM 7145 C CA . ILE E 1 220 ? 159.971 96.382 125.034 1.00 26.69 443 ILE H CA 1
ATOM 7146 C C . ILE E 1 220 ? 158.640 95.975 124.412 1.00 26.69 443 ILE H C 1
ATOM 7147 O O . ILE E 1 220 ? 157.872 96.826 123.946 1.00 26.69 443 ILE H O 1
ATOM 7152 N N . ARG E 1 221 ? 158.360 94.669 124.370 1.00 28.34 444 ARG H N 1
ATOM 7153 C CA . ARG E 1 221 ? 157.123 94.184 123.760 1.00 28.34 444 ARG H CA 1
ATOM 7154 C C . ARG E 1 221 ? 155.897 94.718 124.495 1.00 28.34 444 ARG H C 1
ATOM 7155 O O . ARG E 1 221 ? 154.929 95.163 123.867 1.00 28.34 444 ARG H O 1
ATOM 7163 N N . GLU E 1 222 ? 155.914 94.670 125.830 1.00 28.50 445 GLU H N 1
ATOM 7164 C CA . GLU E 1 222 ? 154.761 95.132 126.598 1.00 28.50 445 GLU H CA 1
ATOM 7165 C C . GLU E 1 222 ? 154.565 96.634 126.433 1.00 28.50 445 GLU H C 1
ATOM 7166 O O . GLU E 1 222 ? 153.435 97.105 126.258 1.00 28.50 445 GLU H O 1
ATOM 7172 N N . LEU E 1 223 ? 155.655 97.401 126.531 1.00 21.32 446 LEU H N 1
ATOM 7173 C CA . LEU E 1 223 ? 155.602 98.837 126.270 1.00 21.32 446 LEU H CA 1
ATOM 7174 C C . LEU E 1 223 ? 155.050 99.111 124.876 1.00 21.32 446 LEU H C 1
ATOM 7175 O O . LEU E 1 223 ? 154.177 99.967 124.694 1.00 21.32 446 LEU H O 1
ATOM 7180 N N . LYS E 1 224 ? 155.571 98.393 123.878 1.00 20.42 447 LYS H N 1
ATOM 7181 C CA . LYS E 1 224 ? 155.172 98.609 122.491 1.00 20.42 447 LYS H CA 1
ATOM 7182 C C . LYS E 1 224 ? 153.689 98.317 122.291 1.00 20.42 447 LYS H C 1
ATOM 7183 O O . LYS E 1 224 ? 152.991 99.077 121.612 1.00 20.42 447 LYS H O 1
ATOM 7189 N N . LYS E 1 225 ? 153.199 97.210 122.861 1.00 19.86 448 LYS H N 1
ATOM 7190 C CA . LYS E 1 225 ? 151.778 96.863 122.789 1.00 19.86 448 LYS H CA 1
ATOM 7191 C C . LYS E 1 225 ? 150.888 98.009 123.264 1.00 19.86 448 LYS H C 1
ATOM 7192 O O . LYS E 1 225 ? 149.834 98.275 122.675 1.00 19.86 448 LYS H O 1
ATOM 7198 N N . VAL E 1 226 ? 151.298 98.698 124.331 1.00 17.11 449 VAL H N 1
ATOM 7199 C CA . VAL E 1 226 ? 150.500 99.793 124.876 1.00 17.11 449 VAL H CA 1
ATOM 7200 C C . VAL E 1 226 ? 150.480 100.991 123.928 1.00 17.11 449 VAL H C 1
ATOM 7201 O O . VAL E 1 226 ? 149.507 101.754 123.911 1.00 17.11 449 VAL H O 1
ATOM 7205 N N . ILE E 1 227 ? 151.542 101.199 123.150 1.00 18.25 450 ILE H N 1
ATOM 7206 C CA . ILE E 1 227 ? 151.643 102.410 122.335 1.00 18.25 450 ILE H CA 1
ATOM 7207 C C . ILE E 1 227 ? 150.798 102.281 121.071 1.00 18.25 450 ILE H C 1
ATOM 7208 O O . ILE E 1 227 ? 149.956 103.142 120.786 1.00 18.25 450 ILE H O 1
ATOM 7213 N N . GLU E 1 228 ? 151.039 101.231 120.276 1.00 21.58 451 GLU H N 1
ATOM 7214 C CA . GLU E 1 228 ? 150.253 101.006 119.061 1.00 21.58 451 GLU H CA 1
ATOM 7215 C C . GLU E 1 228 ? 148.760 100.895 119.357 1.00 21.58 451 GLU H C 1
ATOM 7216 O O . GLU E 1 228 ? 147.938 101.498 118.658 1.00 21.58 451 GLU H O 1
ATOM 7222 N N . ASN E 1 229 ? 148.388 100.113 120.377 1.00 19.80 452 ASN H N 1
ATOM 7223 C CA . ASN E 1 229 ? 147.014 100.065 120.863 1.00 19.80 452 ASN H CA 1
ATOM 7224 C C . ASN E 1 229 ? 146.886 100.992 122.074 1.00 19.80 452 ASN H C 1
ATOM 7225 O O . ASN E 1 229 ? 147.238 100.586 123.191 1.00 19.80 452 ASN H O 1
ATOM 7230 N N . PRO E 1 230 ? 146.355 102.219 121.935 1.00 12.84 453 PRO H N 1
ATOM 7231 C CA . PRO E 1 230 ? 146.414 103.158 123.068 1.00 12.84 453 PRO H CA 1
ATOM 7232 C C . PRO E 1 230 ? 145.330 102.954 124.110 1.00 12.84 453 PRO H C 1
ATOM 7233 O O . PRO E 1 230 ? 145.520 103.386 125.255 1.00 12.84 453 PRO H O 1
ATOM 7237 N N . LEU E 1 231 ? 144.197 102.344 123.743 1.00 11.53 454 LEU H N 1
ATOM 7238 C CA . LEU E 1 231 ? 143.076 102.193 124.670 1.00 11.53 454 LEU H CA 1
ATOM 7239 C C . LEU E 1 231 ? 143.462 101.418 125.926 1.00 11.53 454 LEU H C 1
ATOM 7240 O O . LEU E 1 231 ? 142.883 101.648 126.994 1.00 11.53 454 LEU H O 1
ATOM 7245 N N . GLU E 1 232 ? 144.429 100.500 125.828 1.00 16.48 455 GLU H N 1
ATOM 7246 C CA . GLU E 1 232 ? 144.870 99.705 126.974 1.00 16.48 455 GLU H CA 1
ATOM 7247 C C . GLU E 1 232 ? 145.513 100.507 128.110 1.00 16.48 455 GLU H C 1
ATOM 7248 O O . GLU E 1 232 ? 145.841 99.935 129.154 1.00 16.48 455 GLU H O 1
ATOM 7254 N N . LEU E 1 233 ? 145.713 101.817 127.930 1.00 13.97 456 LEU H N 1
ATOM 7255 C CA . LEU E 1 233 ? 146.198 102.664 129.015 1.00 13.97 456 LEU H CA 1
ATOM 7256 C C . LEU E 1 233 ? 145.220 102.758 130.184 1.00 13.97 456 LEU H C 1
ATOM 7257 O O . LEU E 1 233 ? 145.626 103.164 131.279 1.00 13.97 456 LEU H O 1
ATOM 7262 N N . LEU E 1 234 ? 143.949 102.396 129.989 1.00 13.16 457 LEU H N 1
ATOM 7263 C CA . LEU E 1 234 ? 142.982 102.470 131.081 1.00 13.16 457 LEU H CA 1
ATOM 7264 C C . LEU E 1 234 ? 143.233 101.377 132.113 1.00 13.16 457 LEU H C 1
ATOM 7265 O O . LEU E 1 234 ? 143.540 101.664 133.276 1.00 13.16 457 LEU H O 1
ATOM 7270 N N . LEU E 1 235 ? 143.107 100.117 131.711 1.00 17.39 458 LEU H N 1
ATOM 7271 C CA . LEU E 1 235 ? 143.390 99.007 132.617 1.00 17.39 458 LEU H CA 1
ATOM 7272 C C . LEU E 1 235 ? 144.886 98.930 132.911 1.00 17.39 458 LEU H C 1
ATOM 7273 O O . LEU E 1 235 ? 145.708 99.407 132.128 1.00 17.39 458 LEU H O 1
ATOM 7278 N N . PRO F 2 27 ? 121.940 72.566 107.085 1.00 88.99 264 PRO J N 1
ATOM 7279 C CA . PRO F 2 27 ? 121.060 73.408 106.267 1.00 88.99 264 PRO J CA 1
ATOM 7280 C C . PRO F 2 27 ? 121.169 73.102 104.756 1.00 88.99 264 PRO J C 1
ATOM 7281 O O . PRO F 2 27 ? 121.968 73.735 104.066 1.00 88.99 264 PRO J O 1
ATOM 7285 N N . PRO F 2 28 ? 120.409 72.117 104.261 1.00 92.59 265 PRO J N 1
ATOM 7286 C CA . PRO F 2 28 ? 120.458 71.807 102.824 1.00 92.59 265 PRO J CA 1
ATOM 7287 C C . PRO F 2 28 ? 120.018 72.994 101.983 1.00 92.59 265 PRO J C 1
ATOM 7288 O O . PRO F 2 28 ? 119.153 73.777 102.379 1.00 92.59 265 PRO J O 1
ATOM 7292 N N . VAL F 2 29 ? 120.635 73.116 100.807 1.00 84.68 266 VAL J N 1
ATOM 7293 C CA . VAL F 2 29 ? 120.371 74.203 99.876 1.00 84.68 266 VAL J CA 1
ATOM 7294 C C . VAL F 2 29 ? 120.147 73.623 98.483 1.00 84.68 266 VAL J C 1
ATOM 7295 O O . VAL F 2 29 ? 120.635 72.535 98.159 1.00 84.68 266 VAL J O 1
ATOM 7299 N N . ALA F 2 30 ? 119.391 74.354 97.657 1.00 84.77 267 ALA J N 1
ATOM 7300 C CA . ALA F 2 30 ? 119.096 73.932 96.292 1.00 84.77 267 ALA J CA 1
ATOM 7301 C C . ALA F 2 30 ? 119.020 75.149 95.380 1.00 84.77 267 ALA J C 1
ATOM 7302 O O . ALA F 2 30 ? 118.846 76.283 95.839 1.00 84.77 267 ALA J O 1
ATOM 7304 N N . VAL F 2 31 ? 119.164 74.897 94.073 1.00 81.59 268 VAL J N 1
ATOM 7305 C CA . VAL F 2 31 ? 119.208 75.942 93.055 1.00 81.59 268 VAL J CA 1
ATOM 7306 C C . VAL F 2 31 ? 118.079 75.735 92.053 1.00 81.59 268 VAL J C 1
ATOM 7307 O O . VAL F 2 31 ? 117.596 74.618 91.847 1.00 81.59 268 VAL J O 1
ATOM 7311 N N . VAL F 2 32 ? 117.660 76.841 91.435 1.00 80.42 269 VAL J N 1
ATOM 7312 C CA . VAL F 2 32 ? 116.630 76.865 90.401 1.00 80.42 269 VAL J CA 1
ATOM 7313 C C . VAL F 2 32 ? 117.171 77.699 89.246 1.00 80.42 269 VAL J C 1
ATOM 7314 O O . VAL F 2 32 ? 117.893 78.678 89.470 1.00 80.42 269 VAL J O 1
ATOM 7318 N N . THR F 2 33 ? 116.831 77.309 88.013 1.00 80.28 270 THR J N 1
ATOM 7319 C CA . THR F 2 33 ? 117.367 77.928 86.806 1.00 80.28 270 THR J CA 1
ATOM 7320 C C . THR F 2 33 ? 116.269 78.089 85.761 1.00 80.28 270 THR J C 1
ATOM 7321 O O . THR F 2 33 ? 115.281 77.351 85.761 1.00 80.28 270 THR J O 1
ATOM 7325 N N . ALA F 2 34 ? 116.459 79.072 84.863 1.00 76.09 271 ALA J N 1
ATOM 7326 C CA . ALA F 2 34 ? 115.527 79.317 83.762 1.00 76.09 271 ALA J CA 1
ATOM 7327 C C . ALA F 2 34 ? 116.209 80.062 82.605 1.00 76.09 271 ALA J C 1
ATOM 7328 O O . ALA F 2 34 ? 116.869 81.082 82.849 1.00 76.09 271 ALA J O 1
ATOM 7330 N N . PRO F 2 35 ? 116.105 79.584 81.316 1.00 79.10 272 PRO J N 1
ATOM 7331 C CA . PRO F 2 35 ? 116.681 80.358 80.197 1.00 79.10 272 PRO J CA 1
ATOM 7332 C C . PRO F 2 35 ? 116.071 81.739 80.005 1.00 79.10 272 PRO J C 1
ATOM 7333 O O . PRO F 2 35 ? 115.112 82.108 80.692 1.00 79.10 272 PRO J O 1
ATOM 7337 N N . ILE F 2 36 ? 116.620 82.510 79.064 1.00 78.36 273 ILE J N 1
ATOM 7338 C CA . ILE F 2 36 ? 116.174 83.879 78.826 1.00 78.36 273 ILE J CA 1
ATOM 7339 C C . ILE F 2 36 ? 116.608 84.300 77.428 1.00 78.36 273 ILE J C 1
ATOM 7340 O O . ILE F 2 36 ? 117.618 83.820 76.905 1.00 78.36 273 ILE J O 1
ATOM 7345 N N . SER F 2 37 ? 115.845 85.220 76.831 1.00 81.60 274 SER J N 1
ATOM 7346 C CA . SER F 2 37 ? 116.148 85.844 75.549 1.00 81.60 274 SER J CA 1
ATOM 7347 C C . SER F 2 37 ? 116.002 87.350 75.718 1.00 81.60 274 SER J C 1
ATOM 7348 O O . SER F 2 37 ? 114.955 87.818 76.173 1.00 81.60 274 SER J O 1
ATOM 7351 N N . LEU F 2 38 ? 117.044 88.105 75.354 1.00 71.16 275 LEU J N 1
ATOM 7352 C CA . LEU F 2 38 ? 117.103 89.547 75.590 1.00 71.16 275 LEU J CA 1
ATOM 7353 C C . LEU F 2 38 ? 116.982 90.359 74.297 1.00 71.16 275 LEU J C 1
ATOM 7354 O O . LEU F 2 38 ? 117.340 91.541 74.275 1.00 71.16 275 LEU J O 1
ATOM 7359 N N . SER F 2 39 ? 116.455 89.759 73.225 1.00 72.64 276 SER J N 1
ATOM 7360 C CA . SER F 2 39 ? 116.374 90.462 71.945 1.00 72.64 276 SER J CA 1
ATOM 7361 C C . SER F 2 39 ? 115.445 91.672 72.016 1.00 72.64 276 SER J C 1
ATOM 7362 O O . SER F 2 39 ? 115.760 92.738 71.472 1.00 72.64 276 SER J O 1
ATOM 7365 N N . ALA F 2 40 ? 114.286 91.519 72.666 1.00 61.72 277 ALA J N 1
ATOM 7366 C CA . ALA F 2 40 ? 113.295 92.594 72.692 1.00 61.72 277 ALA J CA 1
ATOM 7367 C C . ALA F 2 40 ? 113.824 93.830 73.411 1.00 61.72 277 ALA J C 1
ATOM 7368 O O . ALA F 2 40 ? 113.573 94.964 72.977 1.00 61.72 277 ALA J O 1
ATOM 7370 N N . ALA F 2 41 ? 114.543 93.634 74.519 1.00 63.35 278 ALA J N 1
ATOM 7371 C CA . ALA F 2 41 ? 115.145 94.761 75.226 1.00 63.35 278 ALA J CA 1
ATOM 7372 C C . ALA F 2 41 ? 116.143 95.496 74.342 1.00 63.35 278 ALA J C 1
ATOM 7373 O O . ALA F 2 41 ? 116.211 96.733 74.364 1.00 63.35 278 ALA J O 1
ATOM 7375 N N . ILE F 2 42 ? 116.938 94.749 73.573 1.00 64.58 279 ILE J N 1
ATOM 7376 C CA . ILE F 2 42 ? 117.870 95.363 72.627 1.00 64.58 279 ILE J CA 1
ATOM 7377 C C . ILE F 2 42 ? 117.106 96.219 71.625 1.00 64.58 279 ILE J C 1
ATOM 7378 O O . ILE F 2 42 ? 117.492 97.357 71.335 1.00 64.58 279 ILE J O 1
ATOM 7383 N N . ASP F 2 43 ? 116.009 95.680 71.080 1.00 60.97 280 ASP J N 1
ATOM 7384 C CA . ASP F 2 43 ? 115.213 96.417 70.100 1.00 60.97 280 ASP J CA 1
ATOM 7385 C C . ASP F 2 43 ? 114.692 97.729 70.676 1.00 60.97 280 ASP J C 1
ATOM 7386 O O . ASP F 2 43 ? 114.782 98.779 70.032 1.00 60.97 280 ASP J O 1
ATOM 7391 N N . VAL F 2 44 ? 114.130 97.677 71.887 1.00 55.34 281 VAL J N 1
ATOM 7392 C CA . VAL F 2 44 ? 113.605 98.884 72.521 1.00 55.34 281 VAL J CA 1
ATOM 7393 C C . VAL F 2 44 ? 114.716 99.904 72.754 1.00 55.34 281 VAL J C 1
ATOM 7394 O O . VAL F 2 44 ? 114.524 101.106 72.526 1.00 55.34 281 VAL J O 1
ATOM 7398 N N . GLN F 2 45 ? 115.885 99.451 73.222 1.00 53.95 282 GLN J N 1
ATOM 7399 C CA . GLN F 2 45 ? 116.989 100.379 73.462 1.00 53.95 282 GLN J CA 1
ATOM 7400 C C . GLN F 2 45 ? 117.438 101.056 72.174 1.00 53.95 282 GLN J C 1
ATOM 7401 O O . GLN F 2 45 ? 117.598 102.284 72.133 1.00 53.95 282 GLN J O 1
ATOM 7407 N N . ASN F 2 46 ? 117.706 100.260 71.130 1.00 55.20 283 ASN J N 1
ATOM 7408 C CA . ASN F 2 46 ? 118.102 100.817 69.837 1.00 55.20 283 ASN J CA 1
ATOM 7409 C C . ASN F 2 46 ? 117.082 101.830 69.337 1.00 55.20 283 ASN J C 1
ATOM 7410 O O . ASN F 2 46 ? 117.440 102.967 69.020 1.00 55.20 283 ASN J O 1
ATOM 7415 N N . LYS F 2 47 ? 115.795 101.458 69.346 1.00 48.01 284 LYS J N 1
ATOM 7416 C CA . LYS F 2 47 ? 114.754 102.320 68.787 1.00 48.01 284 LYS J CA 1
ATOM 7417 C C . LYS F 2 47 ? 114.675 103.626 69.566 1.00 48.01 284 LYS J C 1
ATOM 7418 O O . LYS F 2 47 ? 114.538 104.704 68.977 1.00 48.01 284 LYS J O 1
ATOM 7424 N N . LEU F 2 48 ? 114.719 103.540 70.898 1.00 48.79 285 LEU J N 1
ATOM 7425 C CA . LEU F 2 48 ? 114.683 104.743 71.722 1.00 48.79 285 LEU J CA 1
ATOM 7426 C C . LEU F 2 48 ? 115.869 105.648 71.409 1.00 48.79 285 LEU J C 1
ATOM 7427 O O . LEU F 2 48 ? 115.727 106.874 71.352 1.00 48.79 285 LEU J O 1
ATOM 7432 N N . HIS F 2 49 ? 117.052 105.056 71.208 1.00 50.50 286 HIS J N 1
ATOM 7433 C CA . HIS F 2 49 ? 118.233 105.831 70.833 1.00 50.50 286 HIS J CA 1
ATOM 7434 C C . HIS F 2 49 ? 118.078 106.572 69.503 1.00 50.50 286 HIS J C 1
ATOM 7435 O O . HIS F 2 49 ? 118.743 107.595 69.306 1.00 50.50 286 HIS J O 1
ATOM 7442 N N . LYS F 2 50 ? 117.213 106.102 68.591 1.00 48.14 287 LYS J N 1
ATOM 7443 C CA . LYS F 2 50 ? 117.127 106.691 67.254 1.00 48.14 287 LYS J CA 1
ATOM 7444 C C . LYS F 2 50 ? 116.091 107.795 67.157 1.00 48.14 287 LYS J C 1
ATOM 7445 O O . LYS F 2 50 ? 116.188 108.635 66.254 1.00 48.14 287 LYS J O 1
ATOM 7451 N N . THR F 2 51 ? 115.115 107.817 68.066 1.00 49.80 288 THR J N 1
ATOM 7452 C CA . THR F 2 51 ? 114.003 108.749 68.002 1.00 49.80 288 THR J CA 1
ATOM 7453 C C . THR F 2 51 ? 114.109 109.921 68.974 1.00 49.80 288 THR J C 1
ATOM 7454 O O . THR F 2 51 ? 113.468 110.950 68.731 1.00 49.80 288 THR J O 1
ATOM 7458 N N . ILE F 2 52 ? 114.907 109.809 70.038 1.00 47.68 289 ILE J N 1
ATOM 7459 C CA . ILE F 2 52 ? 115.021 110.865 71.046 1.00 47.68 289 ILE J CA 1
ATOM 7460 C C . ILE F 2 52 ? 116.489 111.160 71.313 1.00 47.68 289 ILE J C 1
ATOM 7461 O O . ILE F 2 52 ? 116.917 112.319 71.254 1.00 47.68 289 ILE J O 1
ATOM 7466 N N . GLY F 2 53 ? 117.263 110.113 71.597 1.00 51.96 290 GLY J N 1
ATOM 7467 C CA . GLY F 2 53 ? 118.661 110.260 71.968 1.00 51.96 290 GLY J CA 1
ATOM 7468 C C . GLY F 2 53 ? 118.995 109.522 73.250 1.00 51.96 290 GLY J C 1
ATOM 7469 O O . GLY F 2 53 ? 120.173 109.335 73.565 1.00 51.96 290 GLY J O 1
ATOM 7470 N N . VAL F 2 54 ? 117.976 109.098 74.001 1.00 51.09 291 VAL J N 1
ATOM 7471 C CA . VAL F 2 54 ? 118.207 108.422 75.267 1.00 51.09 291 VAL J CA 1
ATOM 7472 C C . VAL F 2 54 ? 118.844 107.069 74.997 1.00 51.09 291 VAL J C 1
ATOM 7473 O O . VAL F 2 54 ? 118.377 106.304 74.142 1.00 51.09 291 VAL J O 1
ATOM 7477 N N . PHE F 2 55 ? 119.921 106.773 75.719 1.00 51.47 292 PHE J N 1
ATOM 7478 C CA . PHE F 2 55 ? 120.565 105.469 75.698 1.00 51.47 292 PHE J CA 1
ATOM 7479 C C . PHE F 2 55 ? 120.802 105.076 77.147 1.00 51.47 292 PHE J C 1
ATOM 7480 O O . PHE F 2 55 ? 121.383 105.853 77.911 1.00 51.47 292 PHE J O 1
ATOM 7488 N N . LEU F 2 56 ? 120.348 103.884 77.514 1.00 47.07 293 LEU J N 1
ATOM 7489 C CA . LEU F 2 56 ? 120.460 103.342 78.858 1.00 47.07 293 LEU J CA 1
ATOM 7490 C C . LEU F 2 56 ? 120.905 101.881 78.805 1.00 47.07 293 LEU J C 1
ATOM 7491 O O . LEU F 2 56 ? 120.726 101.210 77.779 1.00 47.07 293 LEU J O 1
ATOM 7496 N N . PRO F 2 57 ? 121.503 101.363 79.884 1.00 52.22 294 PRO J N 1
ATOM 7497 C CA . PRO F 2 57 ? 122.028 99.994 79.855 1.00 52.22 294 PRO J CA 1
ATOM 7498 C C . PRO F 2 57 ? 120.940 98.970 80.149 1.00 52.22 294 PRO J C 1
ATOM 7499 O O . PRO F 2 57 ? 119.855 99.287 80.637 1.00 52.22 294 PRO J O 1
ATOM 7503 N N . LEU F 2 58 ? 121.263 97.708 79.849 1.00 55.30 295 LEU J N 1
ATOM 7504 C CA . LEU F 2 58 ? 120.378 96.600 80.202 1.00 55.30 295 LEU J CA 1
ATOM 7505 C C . LEU F 2 58 ? 120.130 96.513 81.707 1.00 55.30 295 LEU J C 1
ATOM 7506 O O . LEU F 2 58 ? 119.102 95.967 82.126 1.00 55.30 295 LEU J O 1
ATOM 7511 N N . SER F 2 59 ? 121.066 97.015 82.523 1.00 54.37 296 SER J N 1
ATOM 7512 C CA . SER F 2 59 ? 121.014 96.835 83.973 1.00 54.37 296 SER J CA 1
ATOM 7513 C C . SER F 2 59 ? 119.719 97.385 84.564 1.00 54.37 296 SER J C 1
ATOM 7514 O O . SER F 2 59 ? 119.092 96.741 85.414 1.00 54.37 296 SER J O 1
ATOM 7517 N N . THR F 2 60 ? 119.311 98.584 84.140 1.00 49.81 297 THR J N 1
ATOM 7518 C CA . THR F 2 60 ? 118.102 99.189 84.691 1.00 49.81 297 THR J CA 1
ATOM 7519 C C . THR F 2 60 ? 116.865 98.368 84.348 1.00 49.81 297 THR J C 1
ATOM 7520 O O . THR F 2 60 ? 115.949 98.252 85.169 1.00 49.81 297 THR J O 1
ATOM 7524 N N . PHE F 2 61 ? 116.796 97.836 83.120 1.00 48.29 298 PHE J N 1
ATOM 7525 C CA . PHE F 2 61 ? 115.754 96.864 82.788 1.00 48.29 298 PHE J CA 1
ATOM 7526 C C . PHE F 2 61 ? 115.761 95.694 83.767 1.00 48.29 298 PHE J C 1
ATOM 7527 O O . PHE F 2 61 ? 114.698 95.247 84.211 1.00 48.29 298 PHE J O 1
ATOM 7535 N N . ILE F 2 62 ? 116.948 95.196 84.132 1.00 50.18 299 ILE J N 1
ATOM 7536 C CA . ILE F 2 62 ? 117.012 94.038 85.024 1.00 50.18 299 ILE J CA 1
ATOM 7537 C C . ILE F 2 62 ? 116.473 94.411 86.398 1.00 50.18 299 ILE J C 1
ATOM 7538 O O . ILE F 2 62 ? 115.638 93.697 86.970 1.00 50.18 299 ILE J O 1
ATOM 7543 N N . THR F 2 63 ? 116.936 95.535 86.949 1.00 49.43 300 THR J N 1
ATOM 7544 C CA . THR F 2 63 ? 116.478 95.934 88.277 1.00 49.43 300 THR J CA 1
ATOM 7545 C C . THR F 2 63 ? 114.993 96.278 88.279 1.00 49.43 300 THR J C 1
ATOM 7546 O O . THR F 2 63 ? 114.265 95.854 89.178 1.00 49.43 300 THR J O 1
ATOM 7550 N N . ARG F 2 64 ? 114.515 97.009 87.264 1.00 45.81 301 ARG J N 1
ATOM 7551 C CA . ARG F 2 64 ? 113.107 97.402 87.231 1.00 45.81 301 ARG J CA 1
ATOM 7552 C C . ARG F 2 64 ? 112.193 96.189 87.107 1.00 45.81 301 ARG J C 1
ATOM 7553 O O . ARG F 2 64 ? 111.121 96.140 87.731 1.00 45.81 301 ARG J O 1
ATOM 7561 N N . ALA F 2 65 ? 112.609 95.189 86.327 1.00 47.54 302 ALA J N 1
ATOM 7562 C CA . ALA F 2 65 ? 111.858 93.944 86.278 1.00 47.54 302 ALA J CA 1
ATOM 7563 C C . ALA F 2 65 ? 111.858 93.265 87.642 1.00 47.54 302 ALA J C 1
ATOM 7564 O O . ALA F 2 65 ? 110.824 92.750 88.091 1.00 47.54 302 ALA J O 1
ATOM 7566 N N . THR F 2 66 ? 113.016 93.252 88.314 1.00 50.87 303 THR J N 1
ATOM 7567 C CA . THR F 2 66 ? 113.092 92.688 89.660 1.00 50.87 303 THR J CA 1
ATOM 7568 C C . THR F 2 66 ? 112.180 93.419 90.649 1.00 50.87 303 THR J C 1
ATOM 7569 O O . THR F 2 66 ? 111.633 92.782 91.555 1.00 50.87 303 THR J O 1
ATOM 7573 N N . GLU F 2 67 ? 112.005 94.736 90.499 1.00 51.17 304 GLU J N 1
ATOM 7574 C CA . GLU F 2 67 ? 111.127 95.461 91.412 1.00 51.17 304 GLU J CA 1
ATOM 7575 C C . GLU F 2 67 ? 109.670 95.081 91.194 1.00 51.17 304 GLU J C 1
ATOM 7576 O O . GLU F 2 67 ? 108.944 94.789 92.156 1.00 51.17 304 GLU J O 1
ATOM 7582 N N . ILE F 2 68 ? 109.212 95.087 89.940 1.00 48.94 305 ILE J N 1
ATOM 7583 C CA . ILE F 2 68 ? 107.811 94.735 89.681 1.00 48.94 305 ILE J CA 1
ATOM 7584 C C . ILE F 2 68 ? 107.533 93.269 90.018 1.00 48.94 305 ILE J C 1
ATOM 7585 O O . ILE F 2 68 ? 106.380 92.907 90.268 1.00 48.94 305 ILE J O 1
ATOM 7590 N N . ALA F 2 69 ? 108.561 92.415 90.046 1.00 48.86 306 ALA J N 1
ATOM 7591 C CA . ALA F 2 69 ? 108.339 91.001 90.320 1.00 48.86 306 ALA J CA 1
ATOM 7592 C C . ALA F 2 69 ? 108.070 90.754 91.802 1.00 48.86 306 ALA J C 1
ATOM 7593 O O . ALA F 2 69 ? 107.100 90.079 92.157 1.00 48.86 306 ALA J O 1
ATOM 7595 N N . ASN F 2 70 ? 108.918 91.291 92.683 1.00 50.81 307 ASN J N 1
ATOM 7596 C CA . ASN F 2 70 ? 108.807 91.058 94.127 1.00 50.81 307 ASN J CA 1
ATOM 7597 C C . ASN F 2 70 ? 107.676 91.910 94.713 1.00 50.81 307 ASN J C 1
ATOM 7598 O O . ASN F 2 70 ? 107.887 92.842 95.492 1.00 50.81 307 ASN J O 1
ATOM 7603 N N . GLN F 2 71 ? 106.450 91.575 94.305 1.00 52.74 308 GLN J N 1
ATOM 7604 C CA . GLN F 2 71 ? 105.222 92.201 94.788 1.00 52.74 308 GLN J CA 1
ATOM 7605 C C . GLN F 2 71 ? 104.196 91.185 95.264 1.00 52.74 308 GLN J C 1
ATOM 7606 O O . GLN F 2 71 ? 103.499 91.445 96.248 1.00 52.74 308 GLN J O 1
ATOM 7612 N N . LYS F 2 72 ? 104.084 90.035 94.591 1.00 58.58 309 LYS J N 1
ATOM 7613 C CA . LYS F 2 72 ? 103.018 89.061 94.853 1.00 58.58 309 LYS J CA 1
ATOM 7614 C C . LYS F 2 72 ? 103.620 87.671 94.662 1.00 58.58 309 LYS J C 1
ATOM 7615 O O . LYS F 2 72 ? 103.586 87.131 93.553 1.00 58.58 309 LYS J O 1
ATOM 7621 N N . LEU F 2 73 ? 104.134 87.093 95.752 1.00 58.29 310 LEU J N 1
ATOM 7622 C CA . LEU F 2 73 ? 104.808 85.801 95.730 1.00 58.29 310 LEU J CA 1
ATOM 7623 C C . LEU F 2 73 ? 104.194 84.946 96.836 1.00 58.29 310 LEU J C 1
ATOM 7624 O O . LEU F 2 73 ? 103.999 85.451 97.956 1.00 58.29 310 LEU J O 1
ATOM 7629 N N . PRO F 2 74 ? 103.854 83.650 96.581 1.00 62.57 311 PRO J N 1
ATOM 7630 C CA . PRO F 2 74 ? 103.244 82.843 97.651 1.00 62.57 311 PRO J CA 1
ATOM 7631 C C . PRO F 2 74 ? 104.190 82.623 98.820 1.00 62.57 311 PRO J C 1
ATOM 7632 O O . PRO F 2 74 ? 105.363 83.005 98.751 1.00 62.57 311 PRO J O 1
ATOM 7636 N N . LEU F 2 75 ? 103.694 81.981 99.891 1.00 61.83 312 LEU J N 1
ATOM 7637 C CA . LEU F 2 75 ? 104.432 81.770 101.126 1.00 61.83 312 LEU J CA 1
ATOM 7638 C C . LEU F 2 75 ? 104.807 80.295 101.267 1.00 61.83 312 LEU J C 1
ATOM 7639 O O . LEU F 2 75 ? 104.135 79.433 100.692 1.00 61.83 312 LEU J O 1
ATOM 7644 N N . PRO F 2 76 ? 105.885 79.966 101.990 1.00 64.97 313 PRO J N 1
ATOM 7645 C CA . PRO F 2 76 ? 106.183 78.549 102.233 1.00 64.97 313 PRO J CA 1
ATOM 7646 C C . PRO F 2 76 ? 105.061 77.853 102.990 1.00 64.97 313 PRO J C 1
ATOM 7647 O O . PRO F 2 76 ? 104.399 78.440 103.848 1.00 64.97 313 PRO J O 1
ATOM 7651 N N . ALA F 2 77 ? 104.853 76.577 102.658 1.00 73.20 314 ALA J N 1
ATOM 7652 C CA . ALA F 2 77 ? 103.821 75.789 103.321 1.00 73.20 314 ALA J CA 1
ATOM 7653 C C . ALA F 2 77 ? 104.102 75.559 104.802 1.00 73.20 314 ALA J C 1
ATOM 7654 O O . ALA F 2 77 ? 103.170 75.239 105.549 1.00 73.20 314 ALA J O 1
ATOM 7656 N N . ASN F 2 78 ? 105.351 75.719 105.240 1.00 69.63 315 ASN J N 1
ATOM 7657 C CA . ASN F 2 78 ? 105.764 75.544 106.631 1.00 69.63 315 ASN J CA 1
ATOM 7658 C C . ASN F 2 78 ? 106.011 76.883 107.327 1.00 69.63 315 ASN J C 1
ATOM 7659 O O . ASN F 2 78 ? 106.942 77.034 108.124 1.00 69.63 315 ASN J O 1
ATOM 7664 N N . TYR F 2 79 ? 105.160 77.866 107.034 1.00 56.97 316 TYR J N 1
ATOM 7665 C CA . TYR F 2 79 ? 105.251 79.196 107.627 1.00 56.97 316 TYR J CA 1
ATOM 7666 C C . TYR F 2 79 ? 104.591 79.179 109.002 1.00 56.97 316 TYR J C 1
ATOM 7667 O O . TYR F 2 79 ? 103.468 78.685 109.149 1.00 56.97 316 TYR J O 1
ATOM 7676 N N . GLN F 2 80 ? 105.290 79.720 110.008 1.00 47.77 317 GLN J N 1
ATOM 7677 C CA . GLN F 2 80 ? 104.774 79.831 111.377 1.00 47.77 317 GLN J CA 1
ATOM 7678 C C . GLN F 2 80 ? 104.413 81.282 111.688 1.00 47.77 317 GLN J C 1
ATOM 7679 O O . GLN F 2 80 ? 105.255 82.169 111.482 1.00 47.77 317 GLN J O 1
ATOM 7685 N N . PRO F 2 81 ? 103.155 81.614 112.101 1.00 26.57 318 PRO J N 1
ATOM 7686 C CA . PRO F 2 81 ? 102.830 83.028 112.370 1.00 26.57 318 PRO J CA 1
ATOM 7687 C C . PRO F 2 81 ? 103.461 83.591 113.638 1.00 26.57 318 PRO J C 1
ATOM 7688 O O . PRO F 2 81 ? 104.153 82.868 114.361 1.00 26.57 318 PRO J O 1
ATOM 7692 N N . THR F 2 82 ? 103.220 84.880 113.917 1.00 24.68 319 THR J N 1
ATOM 7693 C CA . THR F 2 82 ? 103.722 85.585 115.097 1.00 24.68 319 THR J CA 1
ATOM 7694 C C . THR F 2 82 ? 102.565 85.889 116.053 1.00 24.68 319 THR J C 1
ATOM 7695 O O . THR F 2 82 ? 101.402 85.582 115.777 1.00 24.68 319 THR J O 1
ATOM 7699 N N . ALA F 2 83 ? 102.903 86.499 117.197 1.00 19.02 320 ALA J N 1
ATOM 7700 C CA . ALA F 2 83 ? 101.906 86.740 118.239 1.00 19.02 320 ALA J CA 1
ATOM 7701 C C . ALA F 2 83 ? 100.823 87.710 117.777 1.00 19.02 320 ALA J C 1
ATOM 7702 O O . ALA F 2 83 ? 99.633 87.491 118.042 1.00 19.02 320 ALA J O 1
ATOM 7704 N N . ASP F 2 84 ? 101.219 88.800 117.116 1.00 18.99 321 ASP J N 1
ATOM 7705 C CA . ASP F 2 84 ? 100.265 89.835 116.717 1.00 18.99 321 ASP J CA 1
ATOM 7706 C C . ASP F 2 84 ? 99.240 89.269 115.745 1.00 18.99 321 ASP J C 1
ATOM 7707 O O . ASP F 2 84 ? 98.039 89.549 115.847 1.00 18.99 321 ASP J O 1
ATOM 7712 N N . GLU F 2 85 ? 99.720 88.492 114.770 1.00 23.46 322 GLU J N 1
ATOM 7713 C CA . GLU F 2 85 ? 98.857 87.873 113.769 1.00 23.46 322 GLU J CA 1
ATOM 7714 C C . GLU F 2 85 ? 97.800 86.988 114.426 1.00 23.46 322 GLU J C 1
ATOM 7715 O O . GLU F 2 85 ? 96.602 87.133 114.155 1.00 23.46 322 GLU J O 1
ATOM 7721 N N . LEU F 2 86 ? 98.219 86.095 115.331 1.00 15.50 323 LEU J N 1
ATOM 7722 C CA . LEU F 2 86 ? 97.277 85.189 115.990 1.00 15.50 323 LEU J CA 1
ATOM 7723 C C . LEU F 2 86 ? 96.292 85.951 116.865 1.00 15.50 323 LEU J C 1
ATOM 7724 O O . LEU F 2 86 ? 95.098 85.627 116.907 1.00 15.50 323 LEU J O 1
ATOM 7729 N N . PHE F 2 87 ? 96.789 86.960 117.581 1.00 9.99 324 PHE J N 1
ATOM 7730 C CA . PHE F 2 87 ? 95.941 87.785 118.431 1.00 9.99 324 PHE J CA 1
ATOM 7731 C C . PHE F 2 87 ? 94.861 88.475 117.607 1.00 9.99 324 PHE J C 1
ATOM 7732 O O . PHE F 2 87 ? 93.678 88.437 117.959 1.00 9.99 324 PHE J O 1
ATOM 7740 N N . ASN F 2 88 ? 95.249 89.078 116.477 1.00 14.74 325 ASN J N 1
ATOM 7741 C CA . ASN F 2 88 ? 94.283 89.756 115.614 1.00 14.74 325 ASN J CA 1
ATOM 7742 C C . ASN F 2 88 ? 93.256 88.786 115.037 1.00 14.74 325 ASN J C 1
ATOM 7743 O O . ASN F 2 88 ? 92.084 89.150 114.882 1.00 14.74 325 ASN J O 1
ATOM 7748 N N . GLN F 2 89 ? 93.687 87.572 114.709 1.00 19.28 326 GLN J N 1
ATOM 7749 C CA . GLN F 2 89 ? 92.710 86.561 114.246 1.00 19.28 326 GLN J CA 1
ATOM 7750 C C . GLN F 2 89 ? 91.781 86.213 115.416 1.00 19.28 326 GLN J C 1
ATOM 7751 O O . GLN F 2 89 ? 90.562 86.375 115.258 1.00 19.28 326 GLN J O 1
ATOM 7757 N N . VAL F 2 90 ? 92.337 85.772 116.548 1.00 11.57 327 VAL J N 1
ATOM 7758 C CA . VAL F 2 90 ? 91.519 85.368 117.731 1.00 11.57 327 VAL J CA 1
ATOM 7759 C C . VAL F 2 90 ? 90.465 86.441 118.005 1.00 11.57 327 VAL J C 1
ATOM 7760 O O . VAL F 2 90 ? 89.382 86.088 118.498 1.00 11.57 327 VAL J O 1
ATOM 7764 N N . LEU F 2 91 ? 90.777 87.698 117.704 1.00 15.16 328 LEU J N 1
ATOM 7765 C CA . LEU F 2 91 ? 89.835 88.828 117.935 1.00 15.16 328 LEU J CA 1
ATOM 7766 C C . LEU F 2 91 ? 88.775 88.855 116.830 1.00 15.16 328 LEU J C 1
ATOM 7767 O O . LEU F 2 91 ? 87.624 88.479 117.118 1.00 15.16 328 LEU J O 1
ATOM 7772 N N . GLY F 2 92 ? 89.145 89.289 115.621 1.00 24.85 329 GLY J N 1
ATOM 7773 C CA . GLY F 2 92 ? 88.202 89.386 114.529 1.00 24.85 329 GLY J CA 1
ATOM 7774 C C . GLY F 2 92 ? 88.417 90.572 113.603 1.00 24.85 329 GLY J C 1
ATOM 7775 O O . GLY F 2 92 ? 87.474 90.955 112.896 1.00 24.85 329 GLY J O 1
ATOM 7776 N N . LEU F 2 93 ? 89.615 91.158 113.579 1.00 27.08 330 LEU J N 1
ATOM 7777 C CA . LEU F 2 93 ? 89.907 92.305 112.726 1.00 27.08 330 LEU J CA 1
ATOM 7778 C C . LEU F 2 93 ? 90.343 91.897 111.328 1.00 27.08 330 LEU J C 1
ATOM 7779 O O . LEU F 2 93 ? 90.021 92.593 110.358 1.00 27.08 330 LEU J O 1
ATOM 7784 N N . ASP F 2 94 ? 91.120 90.819 111.251 1.00 39.85 331 ASP J N 1
ATOM 7785 C CA . ASP F 2 94 ? 91.669 90.302 110.002 1.00 39.85 331 ASP J CA 1
ATOM 7786 C C . ASP F 2 94 ? 91.243 88.855 109.801 1.00 39.85 331 ASP J C 1
ATOM 7787 O O . ASP F 2 94 ? 92.069 87.963 109.589 1.00 39.85 331 ASP J O 1
ATOM 7792 N N . LYS F 2 95 ? 89.931 88.607 109.925 1.00 46.32 332 LYS J N 1
ATOM 7793 C CA . LYS F 2 95 ? 89.383 87.256 109.784 1.00 46.32 332 LYS J CA 1
ATOM 7794 C C . LYS F 2 95 ? 89.763 86.620 108.450 1.00 46.32 332 LYS J C 1
ATOM 7795 O O . LYS F 2 95 ? 89.894 85.394 108.366 1.00 46.32 332 LYS J O 1
ATOM 7801 N N . VAL F 2 96 ? 89.942 87.430 107.408 1.00 61.54 333 VAL J N 1
ATOM 7802 C CA . VAL F 2 96 ? 90.491 86.949 106.144 1.00 61.54 333 VAL J CA 1
ATOM 7803 C C . VAL F 2 96 ? 92.013 86.976 106.258 1.00 61.54 333 VAL J C 1
ATOM 7804 O O . VAL F 2 96 ? 92.614 88.024 106.516 1.00 61.54 333 VAL J O 1
ATOM 7808 N N . THR F 2 97 ? 92.635 85.808 106.120 1.00 61.38 334 THR J N 1
ATOM 7809 C CA . THR F 2 97 ? 94.078 85.686 106.245 1.00 61.38 334 THR J CA 1
ATOM 7810 C C . THR F 2 97 ? 94.754 86.097 104.940 1.00 61.38 334 THR J C 1
ATOM 7811 O O . THR F 2 97 ? 94.098 86.427 103.946 1.00 61.38 334 THR J O 1
ATOM 7815 N N . ARG F 2 98 ? 96.087 86.069 104.944 1.00 67.50 335 ARG J N 1
ATOM 7816 C CA . ARG F 2 98 ? 96.906 86.467 103.809 1.00 67.50 335 ARG J CA 1
ATOM 7817 C C . ARG F 2 98 ? 97.583 85.241 103.213 1.00 67.50 335 ARG J C 1
ATOM 7818 O O . ARG F 2 98 ? 97.859 84.259 103.911 1.00 67.50 335 ARG J O 1
ATOM 7826 N N . LYS F 2 99 ? 97.842 85.314 101.904 1.00 65.61 336 LYS J N 1
ATOM 7827 C CA . LYS F 2 99 ? 98.512 84.257 101.154 1.00 65.61 336 LYS J CA 1
ATOM 7828 C C . LYS F 2 99 ? 99.603 84.823 100.247 1.00 65.61 336 LYS J C 1
ATOM 7829 O O . LYS F 2 99 ? 100.032 84.147 99.307 1.00 65.61 336 LYS J O 1
ATOM 7835 N N . GLU F 2 100 ? 100.060 86.051 100.512 1.00 66.24 337 GLU J N 1
ATOM 7836 C CA . GLU F 2 100 ? 101.079 86.720 99.718 1.00 66.24 337 GLU J CA 1
ATOM 7837 C C . GLU F 2 100 ? 102.013 87.457 100.665 1.00 66.24 337 GLU J C 1
ATOM 7838 O O . GLU F 2 100 ? 101.643 87.801 101.789 1.00 66.24 337 GLU J O 1
ATOM 7844 N N . SER F 2 101 ? 103.238 87.697 100.201 1.00 61.99 338 SER J N 1
ATOM 7845 C CA . SER F 2 101 ? 104.223 88.432 100.984 1.00 61.99 338 SER J CA 1
ATOM 7846 C C . SER F 2 101 ? 105.377 88.837 100.083 1.00 61.99 338 SER J C 1
ATOM 7847 O O . SER F 2 101 ? 105.827 88.046 99.249 1.00 61.99 338 SER J O 1
ATOM 7850 N N . ARG F 2 102 ? 105.846 90.071 100.258 1.00 56.24 339 ARG J N 1
ATOM 7851 C CA . ARG F 2 102 ? 106.918 90.614 99.438 1.00 56.24 339 ARG J CA 1
ATOM 7852 C C . ARG F 2 102 ? 108.235 89.896 99.740 1.00 56.24 339 ARG J C 1
ATOM 7853 O O . ARG F 2 102 ? 108.322 89.027 100.614 1.00 56.24 339 ARG J O 1
ATOM 7861 N N . GLY F 2 103 ? 109.277 90.275 99.007 1.00 55.08 340 GLY J N 1
ATOM 7862 C CA . GLY F 2 103 ? 110.588 89.685 99.183 1.00 55.08 340 GLY J CA 1
ATOM 7863 C C . GLY F 2 103 ? 111.661 90.603 98.640 1.00 55.08 340 GLY J C 1
ATOM 7864 O O . GLY F 2 103 ? 111.381 91.685 98.118 1.00 55.08 340 GLY J O 1
ATOM 7865 N N . SER F 2 104 ? 112.910 90.151 98.777 1.00 53.45 341 SER J N 1
ATOM 7866 C CA . SER F 2 104 ? 114.088 90.896 98.319 1.00 53.45 341 SER J CA 1
ATOM 7867 C C . SER F 2 104 ? 115.062 89.886 97.713 1.00 53.45 341 SER J C 1
ATOM 7868 O O . SER F 2 104 ? 115.930 89.351 98.408 1.00 53.45 341 SER J O 1
ATOM 7871 N N . TYR F 2 105 ? 114.905 89.639 96.416 1.00 60.63 342 TYR J N 1
ATOM 7872 C CA . TYR F 2 105 ? 115.752 88.740 95.647 1.00 60.63 342 TYR J CA 1
ATOM 7873 C C . TYR F 2 105 ? 116.677 89.540 94.739 1.00 60.63 342 TYR J C 1
ATOM 7874 O O . TYR F 2 105 ? 116.416 90.703 94.420 1.00 60.63 342 TYR J O 1
ATOM 7883 N N . THR F 2 106 ? 117.776 88.894 94.332 1.00 69.52 343 THR J N 1
ATOM 7884 C CA . THR F 2 106 ? 118.731 89.457 93.382 1.00 69.52 343 THR J CA 1
ATOM 7885 C C . THR F 2 106 ? 119.181 88.343 92.432 1.00 69.52 343 THR J C 1
ATOM 7886 O O . THR F 2 106 ? 119.833 87.396 92.889 1.00 69.52 343 THR J O 1
ATOM 7890 N N . PRO F 2 107 ? 118.869 88.392 91.108 1.00 66.80 344 PRO J N 1
ATOM 7891 C CA . PRO F 2 107 ? 119.252 87.257 90.251 1.00 66.80 344 PRO J CA 1
ATOM 7892 C C . PRO F 2 107 ? 120.752 87.170 90.020 1.00 66.80 344 PRO J C 1
ATOM 7893 O O . PRO F 2 107 ? 121.515 88.004 90.519 1.00 66.80 344 PRO J O 1
ATOM 7897 N N . THR F 2 108 ? 121.173 86.157 89.261 1.00 82.20 345 THR J N 1
ATOM 7898 C CA . THR F 2 108 ? 122.560 85.961 88.859 1.00 82.20 345 THR J CA 1
ATOM 7899 C C . THR F 2 108 ? 122.636 86.099 87.345 1.00 82.20 345 THR J C 1
ATOM 7900 O O . THR F 2 108 ? 121.740 85.641 86.627 1.00 82.20 345 THR J O 1
ATOM 7904 N N . PHE F 2 109 ? 123.703 86.733 86.868 1.00 85.16 346 PHE J N 1
ATOM 7905 C CA . PHE F 2 109 ? 123.821 87.071 85.455 1.00 85.16 346 PHE J CA 1
ATOM 7906 C C . PHE F 2 109 ? 123.898 85.811 84.594 1.00 85.16 346 PHE J C 1
ATOM 7907 O O . PHE F 2 109 ? 124.162 84.707 85.081 1.00 85.16 346 PHE J O 1
ATOM 7915 N N . GLY F 2 110 ? 123.664 85.997 83.297 1.00 92.17 347 GLY J N 1
ATOM 7916 C CA . GLY F 2 110 ? 123.766 84.937 82.304 1.00 92.17 347 GLY J CA 1
ATOM 7917 C C . GLY F 2 110 ? 122.601 84.883 81.333 1.00 92.17 347 GLY J C 1
ATOM 7918 O O . GLY F 2 110 ? 121.486 85.316 81.632 1.00 92.17 347 GLY J O 1
ATOM 7919 N N . SER F 2 111 ? 122.870 84.339 80.149 1.00 90.21 348 SER J N 1
ATOM 7920 C CA . SER F 2 111 ? 121.861 84.087 79.124 1.00 90.21 348 SER J CA 1
ATOM 7921 C C . SER F 2 111 ? 122.303 82.859 78.333 1.00 90.21 348 SER J C 1
ATOM 7922 O O . SER F 2 111 ? 123.188 82.116 78.769 1.00 90.21 348 SER J O 1
ATOM 7925 N N . PHE F 2 112 ? 121.632 82.616 77.201 1.00 88.55 349 PHE J N 1
ATOM 7926 C CA . PHE F 2 112 ? 121.917 81.485 76.296 1.00 88.55 349 PHE J CA 1
ATOM 7927 C C . PHE F 2 112 ? 123.407 81.259 76.036 1.00 88.55 349 PHE J C 1
ATOM 7928 O O . PHE F 2 112 ? 123.935 81.660 74.998 1.00 88.55 349 PHE J O 1
ATOM 7936 N N . VAL F 2 155 ? 122.297 80.803 82.076 1.00 82.17 392 VAL J N 1
ATOM 7937 C CA . VAL F 2 155 ? 120.893 81.161 82.239 1.00 82.17 392 VAL J CA 1
ATOM 7938 C C . VAL F 2 155 ? 120.653 81.753 83.618 1.00 82.17 392 VAL J C 1
ATOM 7939 O O . VAL F 2 155 ? 121.514 81.656 84.493 1.00 82.17 392 VAL J O 1
ATOM 7943 N N . PHE F 2 156 ? 119.490 82.372 83.823 1.00 74.62 393 PHE J N 1
ATOM 7944 C CA . PHE F 2 156 ? 119.222 83.008 85.107 1.00 74.62 393 PHE J CA 1
ATOM 7945 C C . PHE F 2 156 ? 119.047 81.942 86.176 1.00 74.62 393 PHE J C 1
ATOM 7946 O O . PHE F 2 156 ? 118.196 81.057 86.050 1.00 74.62 393 PHE J O 1
ATOM 7954 N N . SER F 2 157 ? 119.843 82.046 87.239 1.00 76.73 394 SER J N 1
ATOM 7955 C CA . SER F 2 157 ? 119.937 81.032 88.277 1.00 76.73 394 SER J CA 1
ATOM 7956 C C . SER F 2 157 ? 119.801 81.708 89.630 1.00 76.73 394 SER J C 1
ATOM 7957 O O . SER F 2 157 ? 120.160 82.877 89.792 1.00 76.73 394 SER J O 1
ATOM 7960 N N . LEU F 2 158 ? 119.276 80.964 90.599 1.00 77.26 395 LEU J N 1
ATOM 7961 C CA . LEU F 2 158 ? 119.208 81.435 91.971 1.00 77.26 395 LEU J CA 1
ATOM 7962 C C . LEU F 2 158 ? 119.480 80.259 92.895 1.00 77.26 395 LEU J C 1
ATOM 7963 O O . LEU F 2 158 ? 119.156 79.111 92.580 1.00 77.26 395 LEU J O 1
ATOM 7968 N N . GLN F 2 159 ? 120.087 80.572 94.037 1.00 82.90 396 GLN J N 1
ATOM 7969 C CA . GLN F 2 159 ? 120.451 79.609 95.071 1.00 82.90 396 GLN J CA 1
ATOM 7970 C C . GLN F 2 159 ? 119.720 80.013 96.345 1.00 82.90 396 GLN J C 1
ATOM 7971 O O . GLN F 2 159 ? 119.917 81.125 96.840 1.00 82.90 396 GLN J O 1
ATOM 7977 N N . VAL F 2 160 ? 118.939 79.088 96.909 1.00 85.59 397 VAL J N 1
ATOM 7978 C CA . VAL F 2 160 ? 118.111 79.364 98.086 1.00 85.59 397 VAL J CA 1
ATOM 7979 C C . VAL F 2 160 ? 117.904 78.051 98.855 1.00 85.59 397 VAL J C 1
ATOM 7980 O O . VAL F 2 160 ? 118.044 76.968 98.264 1.00 85.59 397 VAL J O 1
ATOM 7984 N N . PRO F 2 161 ? 117.567 78.074 100.153 1.00 85.35 398 PRO J N 1
ATOM 7985 C CA . PRO F 2 161 ? 117.243 76.822 100.862 1.00 85.35 398 PRO J CA 1
ATOM 7986 C C . PRO F 2 161 ? 116.037 76.097 100.280 1.00 85.35 398 PRO J C 1
ATOM 7987 O O . PRO F 2 161 ? 115.342 76.581 99.390 1.00 85.35 398 PRO J O 1
ATOM 7991 N N . LYS F 2 162 ? 115.781 74.907 100.827 1.00 87.35 399 LYS J N 1
ATOM 7992 C CA . LYS F 2 162 ? 114.711 74.075 100.293 1.00 87.35 399 LYS J CA 1
ATOM 7993 C C . LYS F 2 162 ? 113.335 74.675 100.570 1.00 87.35 399 LYS J C 1
ATOM 7994 O O . LYS F 2 162 ? 112.443 74.575 99.717 1.00 87.35 399 LYS J O 1
ATOM 8000 N N . SER F 2 163 ? 113.109 75.191 101.785 1.00 86.68 400 SER J N 1
ATOM 8001 C CA . SER F 2 163 ? 111.781 75.685 102.164 1.00 86.68 400 SER J CA 1
ATOM 8002 C C . SER F 2 163 ? 111.219 76.720 101.185 1.00 86.68 400 SER J C 1
ATOM 8003 O O . SER F 2 163 ? 110.047 76.637 100.801 1.00 86.68 400 SER J O 1
ATOM 8006 N N . GLU F 2 164 ? 112.045 77.689 100.779 1.00 84.08 401 GLU J N 1
ATOM 8007 C CA . GLU F 2 164 ? 111.587 78.815 99.916 1.00 84.08 401 GLU J CA 1
ATOM 8008 C C . GLU F 2 164 ? 111.817 78.478 98.445 1.00 84.08 401 GLU J C 1
ATOM 8009 O O . GLU F 2 164 ? 111.251 79.195 97.597 1.00 84.08 401 GLU J O 1
ATOM 8015 N N . GLU F 2 165 ? 112.636 77.470 98.141 1.00 76.98 402 GLU J N 1
ATOM 8016 C CA . GLU F 2 165 ? 112.968 77.105 96.740 1.00 76.98 402 GLU J CA 1
ATOM 8017 C C . GLU F 2 165 ? 111.746 77.335 95.844 1.00 76.98 402 GLU J C 1
ATOM 8018 O O . GLU F 2 165 ? 111.918 77.960 94.779 1.00 76.98 402 GLU J O 1
ATOM 8024 N N . LYS F 2 166 ? 110.561 76.868 96.252 1.00 70.73 403 LYS J N 1
ATOM 8025 C CA . LYS F 2 166 ? 109.320 76.978 95.434 1.00 70.73 403 LYS J CA 1
ATOM 8026 C C . LYS F 2 166 ? 108.962 78.451 95.214 1.00 70.73 403 LYS J C 1
ATOM 8027 O O . LYS F 2 166 ? 108.604 78.799 94.078 1.00 70.73 403 LYS J O 1
ATOM 8033 N N . ARG F 2 167 ? 109.038 79.284 96.252 1.00 66.18 404 ARG J N 1
ATOM 8034 C CA . ARG F 2 167 ? 108.689 80.723 96.162 1.00 66.18 404 ARG J CA 1
ATOM 8035 C C . ARG F 2 167 ? 109.663 81.391 95.192 1.00 66.18 404 ARG J C 1
ATOM 8036 O O . ARG F 2 167 ? 109.209 82.191 94.350 1.00 66.18 404 ARG J O 1
ATOM 8044 N N . ALA F 2 168 ? 110.951 81.059 95.311 1.00 30.00 405 ALA J N 1
ATOM 8045 C CA . ALA F 2 168 ? 111.981 81.658 94.434 1.00 30.00 405 ALA J CA 1
ATOM 8046 C C . ALA F 2 168 ? 111.647 81.378 92.965 1.00 30.00 405 ALA J C 1
ATOM 8047 O O . ALA F 2 168 ? 112.089 82.162 92.113 1.00 30.00 405 ALA J O 1
ATOM 8049 N N . GLN F 2 169 ? 110.908 80.304 92.672 1.00 66.54 406 GLN J N 1
ATOM 8050 C CA . GLN F 2 169 ? 110.563 79.927 91.276 1.00 66.54 406 GLN J CA 1
ATOM 8051 C C . GLN F 2 169 ? 109.505 80.888 90.730 1.00 66.54 406 GLN J C 1
ATOM 8052 O O . GLN F 2 169 ? 109.674 81.321 89.589 1.00 66.54 406 GLN J O 1
ATOM 8058 N N . ALA F 2 170 ? 108.445 81.185 91.487 1.00 60.37 407 ALA J N 1
ATOM 8059 C CA . ALA F 2 170 ? 107.384 82.134 91.072 1.00 60.37 407 ALA J CA 1
ATOM 8060 C C . ALA F 2 170 ? 108.053 83.421 90.596 1.00 60.37 407 ALA J C 1
ATOM 8061 O O . ALA F 2 170 ? 107.513 84.047 89.675 1.00 60.37 407 ALA J O 1
ATOM 8063 N N . PHE F 2 171 ? 109.147 83.822 91.238 1.00 59.35 408 PHE J N 1
ATOM 8064 C CA . PHE F 2 171 ? 109.934 85.003 90.892 1.00 59.35 408 PHE J CA 1
ATOM 8065 C C . PHE F 2 171 ? 110.574 84.855 89.514 1.00 59.35 408 PHE J C 1
ATOM 8066 O O . PHE F 2 171 ? 110.478 85.761 88.673 1.00 59.35 408 PHE J O 1
ATOM 8074 N N . LEU F 2 172 ? 111.246 83.722 89.272 1.00 66.99 409 LEU J N 1
ATOM 8075 C CA . LEU F 2 172 ? 111.904 83.513 87.983 1.00 66.99 409 LEU J CA 1
ATOM 8076 C C . LEU F 2 172 ? 110.914 83.542 86.829 1.00 66.99 409 LEU J C 1
ATOM 8077 O O . LEU F 2 172 ? 111.163 84.191 85.806 1.00 66.99 409 LEU J O 1
ATOM 8082 N N . GLN F 2 173 ? 109.773 82.862 86.969 1.00 61.64 410 GLN J N 1
ATOM 8083 C CA . GLN F 2 173 ? 108.829 82.829 85.853 1.00 61.64 410 GLN J CA 1
ATOM 8084 C C . GLN F 2 173 ? 108.144 84.182 85.654 1.00 61.64 410 GLN J C 1
ATOM 8085 O O . GLN F 2 173 ? 107.829 84.559 84.517 1.00 61.64 410 GLN J O 1
ATOM 8091 N N . LYS F 2 174 ? 107.863 84.903 86.744 1.00 59.43 411 LYS J N 1
ATOM 8092 C CA . LYS F 2 174 ? 107.240 86.221 86.633 1.00 59.43 411 LYS J CA 1
ATOM 8093 C C . LYS F 2 174 ? 108.136 87.172 85.846 1.00 59.43 411 LYS J C 1
ATOM 8094 O O . LYS F 2 174 ? 107.686 87.834 84.904 1.00 59.43 411 LYS J O 1
ATOM 8100 N N . MET F 2 175 ? 109.422 87.224 86.196 1.00 61.61 412 MET J N 1
ATOM 8101 C CA . MET F 2 175 ? 110.359 88.029 85.416 1.00 61.61 412 MET J CA 1
ATOM 8102 C C . MET F 2 175 ? 110.525 87.479 84.001 1.00 61.61 412 MET J C 1
ATOM 8103 O O . MET F 2 175 ? 110.598 88.248 83.032 1.00 61.61 412 MET J O 1
ATOM 8108 N N . LYS F 2 176 ? 110.556 86.148 83.863 1.00 67.55 413 LYS J N 1
ATOM 8109 C CA . LYS F 2 176 ? 110.647 85.508 82.551 1.00 67.55 413 LYS J CA 1
ATOM 8110 C C . LYS F 2 176 ? 109.487 85.871 81.633 1.00 67.55 413 LYS J C 1
ATOM 8111 O O . LYS F 2 176 ? 109.649 85.870 80.408 1.00 67.55 413 LYS J O 1
ATOM 8117 N N . LEU F 2 177 ? 108.320 86.178 82.197 1.00 61.59 414 LEU J N 1
ATOM 8118 C CA . LEU F 2 177 ? 107.175 86.570 81.384 1.00 61.59 414 LEU J CA 1
ATOM 8119 C C . LEU F 2 177 ? 107.220 88.059 81.058 1.00 61.59 414 LEU J C 1
ATOM 8120 O O . LEU F 2 177 ? 107.003 88.453 79.905 1.00 61.59 414 LEU J O 1
ATOM 8125 N N . VAL F 2 178 ? 107.467 88.899 82.066 1.00 58.17 415 VAL J N 1
ATOM 8126 C CA . VAL F 2 178 ? 107.409 90.346 81.871 1.00 58.17 415 VAL J CA 1
ATOM 8127 C C . VAL F 2 178 ? 108.468 90.788 80.864 1.00 58.17 415 VAL J C 1
ATOM 8128 O O . VAL F 2 178 ? 108.209 91.630 79.995 1.00 58.17 415 VAL J O 1
ATOM 8132 N N . LEU F 2 179 ? 109.673 90.225 80.962 1.00 55.03 416 LEU J N 1
ATOM 8133 C CA . LEU F 2 179 ? 110.792 90.664 80.130 1.00 55.03 416 LEU J CA 1
ATOM 8134 C C . LEU F 2 179 ? 110.690 90.218 78.671 1.00 55.03 416 LEU J C 1
ATOM 8135 O O . LEU F 2 179 ? 111.517 90.663 77.866 1.00 55.03 416 LEU J O 1
ATOM 8140 N N . GLU F 2 180 ? 109.710 89.373 78.329 1.00 63.78 417 GLU J N 1
ATOM 8141 C CA . GLU F 2 180 ? 109.609 88.781 76.966 1.00 63.78 417 GLU J CA 1
ATOM 8142 C C . GLU F 2 180 ? 108.428 89.356 76.170 1.00 63.78 417 GLU J C 1
ATOM 8143 O O . GLU F 2 180 ? 108.574 89.449 74.938 1.00 63.78 417 GLU J O 1
ATOM 8149 N N . GLN F 2 181 ? 107.313 89.717 76.813 1.00 66.25 418 GLN J N 1
ATOM 8150 C CA . GLN F 2 181 ? 106.152 90.283 76.129 1.00 66.25 418 GLN J CA 1
ATOM 8151 C C . GLN F 2 181 ? 105.832 91.717 76.521 1.00 66.25 418 GLN J C 1
ATOM 8152 O O . GLN F 2 181 ? 105.011 92.342 75.839 1.00 66.25 418 GLN J O 1
ATOM 8158 N N . GLU F 2 182 ? 106.436 92.259 77.580 1.00 63.53 419 GLU J N 1
ATOM 8159 C CA . GLU F 2 182 ? 106.180 93.630 78.028 1.00 63.53 419 GLU J CA 1
ATOM 8160 C C . GLU F 2 182 ? 107.494 94.359 78.299 1.00 63.53 419 GLU J C 1
ATOM 8161 O O . GLU F 2 182 ? 107.785 94.725 79.448 1.00 63.53 419 GLU J O 1
ATOM 8167 N N . PRO F 2 183 ? 108.327 94.593 77.261 1.00 56.73 420 PRO J N 1
ATOM 8168 C CA . PRO F 2 183 ? 109.530 95.408 77.490 1.00 56.73 420 PRO J CA 1
ATOM 8169 C C . PRO F 2 183 ? 109.167 96.883 77.559 1.00 56.73 420 PRO J C 1
ATOM 8170 O O . PRO F 2 183 ? 109.719 97.635 78.371 1.00 56.73 420 PRO J O 1
ATOM 8174 N N . ASP F 2 184 ? 108.230 97.285 76.683 1.00 56.70 421 ASP J N 1
ATOM 8175 C CA . ASP F 2 184 ? 107.743 98.663 76.629 1.00 56.70 421 ASP J CA 1
ATOM 8176 C C . ASP F 2 184 ? 107.280 99.151 77.995 1.00 56.70 421 ASP J C 1
ATOM 8177 O O . ASP F 2 184 ? 107.405 100.340 78.313 1.00 56.70 421 ASP J O 1
ATOM 8182 N N . LYS F 2 185 ? 106.684 98.249 78.790 1.00 49.79 422 LYS J N 1
ATOM 8183 C CA . LYS F 2 185 ? 106.152 98.590 80.105 1.00 49.79 422 LYS J CA 1
ATOM 8184 C C . LYS F 2 185 ? 107.209 99.250 80.983 1.00 49.79 422 LYS J C 1
ATOM 8185 O O . LYS F 2 185 ? 106.887 100.130 81.790 1.00 49.79 422 LYS J O 1
ATOM 8191 N N . LEU F 2 186 ? 108.470 98.843 80.838 1.00 46.79 423 LEU J N 1
ATOM 8192 C CA . LEU F 2 186 ? 109.576 99.371 81.637 1.00 46.79 423 LEU J CA 1
ATOM 8193 C C . LEU F 2 186 ? 110.177 100.617 80.984 1.00 46.79 423 LEU J C 1
ATOM 8194 O O . LEU F 2 186 ? 111.386 100.716 80.772 1.00 46.79 423 LEU J O 1
ATOM 8199 N N . VAL F 2 187 ? 109.317 101.581 80.646 1.00 44.52 424 VAL J N 1
ATOM 8200 C CA . VAL F 2 187 ? 109.727 102.851 80.054 1.00 44.52 424 VAL J CA 1
ATOM 8201 C C . VAL F 2 187 ? 108.876 103.956 80.664 1.00 44.52 424 VAL J C 1
ATOM 8202 O O . VAL F 2 187 ? 107.715 104.141 80.281 1.00 44.52 424 VAL J O 1
ATOM 8206 N N . ARG F 2 188 ? 109.453 104.699 81.605 1.00 35.94 425 ARG J N 1
ATOM 8207 C CA . ARG F 2 188 ? 108.758 105.796 82.278 1.00 35.94 425 ARG J CA 1
ATOM 8208 C C . ARG F 2 188 ? 107.500 105.313 82.995 1.00 35.94 425 ARG J C 1
ATOM 8209 O O . ARG F 2 188 ? 106.382 105.565 82.545 1.00 35.94 425 ARG J O 1
ATOM 8211 N N . VAL G 1 32 ? 90.881 167.242 123.204 1.00 28.41 255 VAL K N 1
ATOM 8212 C CA . VAL G 1 32 ? 91.898 166.585 122.395 1.00 28.41 255 VAL K CA 1
ATOM 8213 C C . VAL G 1 32 ? 91.283 165.347 121.751 1.00 28.41 255 VAL K C 1
ATOM 8214 O O . VAL G 1 32 ? 90.460 164.666 122.366 1.00 28.41 255 VAL K O 1
ATOM 8218 N N . SER G 1 33 ? 91.691 165.067 120.512 1.00 23.52 256 SER K N 1
ATOM 8219 C CA . SER G 1 33 ? 91.136 163.988 119.707 1.00 23.52 256 SER K CA 1
ATOM 8220 C C . SER G 1 33 ? 92.267 163.122 119.171 1.00 23.52 256 SER K C 1
ATOM 8221 O O . SER G 1 33 ? 93.390 163.592 118.970 1.00 23.52 256 SER K O 1
ATOM 8224 N N . THR G 1 34 ? 91.957 161.849 118.941 1.00 18.93 257 THR K N 1
ATOM 8225 C CA . THR G 1 34 ? 92.917 160.920 118.362 1.00 18.93 257 THR K CA 1
ATOM 8226 C C . THR G 1 34 ? 92.157 159.779 117.704 1.00 18.93 257 THR K C 1
ATOM 8227 O O . THR G 1 34 ? 90.962 159.584 117.948 1.00 18.93 257 THR K O 1
ATOM 8231 N N . ASN G 1 35 ? 92.872 159.032 116.863 1.00 14.94 258 ASN K N 1
ATOM 8232 C CA . ASN G 1 35 ? 92.342 157.866 116.167 1.00 14.94 258 ASN K CA 1
ATOM 8233 C C . ASN G 1 35 ? 93.133 156.635 116.583 1.00 14.94 258 ASN K C 1
ATOM 8234 O O . ASN G 1 35 ? 94.368 156.670 116.609 1.00 14.94 258 ASN K O 1
ATOM 8239 N N . LEU G 1 36 ? 92.419 155.557 116.906 1.00 17.76 259 LEU K N 1
ATOM 8240 C CA . LEU G 1 36 ? 93.010 154.305 117.358 1.00 17.76 259 LEU K CA 1
ATOM 8241 C C . LEU G 1 36 ? 92.608 153.195 116.400 1.00 17.76 259 LEU K C 1
ATOM 8242 O O . LEU G 1 36 ? 91.440 153.098 116.015 1.00 17.76 259 LEU K O 1
ATOM 8247 N N . SER G 1 37 ? 93.570 152.346 116.041 1.00 16.13 260 SER K N 1
ATOM 8248 C CA . SER G 1 37 ? 93.313 151.143 115.257 1.00 16.13 260 SER K CA 1
ATOM 8249 C C . SER G 1 37 ? 93.167 149.966 116.211 1.00 16.13 260 SER K C 1
ATOM 8250 O O . SER G 1 37 ? 94.018 149.763 117.084 1.00 16.13 260 SER K O 1
ATOM 8253 N N . VAL G 1 38 ? 92.094 149.193 116.034 1.00 13.15 261 VAL K N 1
ATOM 8254 C CA . VAL G 1 38 ? 91.668 148.191 117.008 1.00 13.15 261 VAL K CA 1
ATOM 8255 C C . VAL G 1 38 ? 91.479 146.830 116.344 1.00 13.15 261 VAL K C 1
ATOM 8256 O O . VAL G 1 38 ? 90.739 145.983 116.853 1.00 13.15 261 VAL K O 1
ATOM 8260 N N . SER G 1 39 ? 92.152 146.598 115.214 1.00 14.11 262 SER K N 1
ATOM 8261 C CA . SER G 1 39 ? 92.032 145.307 114.544 1.00 14.11 262 SER K CA 1
ATOM 8262 C C . SER G 1 39 ? 92.667 144.198 115.374 1.00 14.11 262 SER K C 1
ATOM 8263 O O . SER G 1 39 ? 92.066 143.134 115.570 1.00 14.11 262 SER K O 1
ATOM 8266 N N . LYS G 1 40 ? 93.897 144.421 115.847 1.00 10.61 263 LYS K N 1
ATOM 8267 C CA . LYS G 1 40 ? 94.577 143.435 116.684 1.00 10.61 263 LYS K CA 1
ATOM 8268 C C . LYS G 1 40 ? 93.791 143.136 117.957 1.00 10.61 263 LYS K C 1
ATOM 8269 O O . LYS G 1 40 ? 93.699 141.975 118.376 1.00 10.61 263 LYS K O 1
ATOM 8275 N N . LEU G 1 41 ? 93.248 144.174 118.602 1.00 11.44 264 LEU K N 1
ATOM 8276 C CA . LEU G 1 41 ? 92.492 143.982 119.838 1.00 11.44 264 LEU K CA 1
ATOM 8277 C C . LEU G 1 41 ? 91.283 143.077 119.622 1.00 11.44 264 LEU K C 1
ATOM 8278 O O . LEU G 1 41 ? 90.964 142.244 120.479 1.00 11.44 264 LEU K O 1
ATOM 8283 N N . LEU G 1 42 ? 90.587 143.237 118.493 1.00 12.47 265 LEU K N 1
ATOM 8284 C CA . LEU G 1 42 ? 89.462 142.355 118.187 1.00 12.47 265 LEU K CA 1
ATOM 8285 C C . LEU G 1 42 ? 89.923 140.909 118.048 1.00 12.47 265 LEU K C 1
ATOM 8286 O O . LEU G 1 42 ? 89.247 139.987 118.521 1.00 12.47 265 LEU K O 1
ATOM 8291 N N . LYS G 1 43 ? 91.062 140.692 117.385 1.00 11.18 266 LYS K N 1
ATOM 8292 C CA . LYS G 1 43 ? 91.587 139.339 117.230 1.00 11.18 266 LYS K CA 1
ATOM 8293 C C . LYS G 1 43 ? 91.928 138.726 118.583 1.00 11.18 266 LYS K C 1
ATOM 8294 O O . LYS G 1 43 ? 91.673 137.539 118.817 1.00 11.18 266 LYS K O 1
ATOM 8300 N N . LEU G 1 44 ? 92.520 139.519 119.481 1.00 8.70 267 LEU K N 1
ATOM 8301 C CA . LEU G 1 44 ? 92.811 139.034 120.826 1.00 8.70 267 LEU K CA 1
ATOM 8302 C C . LEU G 1 44 ? 91.532 138.662 121.565 1.00 8.70 267 LEU K C 1
ATOM 8303 O O . LEU G 1 44 ? 91.486 137.643 122.266 1.00 8.70 267 LEU K O 1
ATOM 8308 N N . ARG G 1 45 ? 90.491 139.491 121.442 1.00 11.10 268 ARG K N 1
ATOM 8309 C CA . ARG G 1 45 ? 89.214 139.185 122.081 1.00 11.10 268 ARG K CA 1
ATOM 8310 C C . ARG G 1 45 ? 88.638 137.879 121.547 1.00 11.10 268 ARG K C 1
ATOM 8311 O O . ARG G 1 45 ? 88.163 137.041 122.321 1.00 11.10 268 ARG K O 1
ATOM 8319 N N . GLN G 1 46 ? 88.677 137.688 120.226 1.00 12.53 269 GLN K N 1
ATOM 8320 C CA . GLN G 1 46 ? 88.164 136.456 119.634 1.00 12.53 269 GLN K CA 1
ATOM 8321 C C . GLN G 1 46 ? 88.963 135.240 120.086 1.00 12.53 269 GLN K C 1
ATOM 8322 O O . GLN G 1 46 ? 88.405 134.144 120.212 1.00 12.53 269 GLN K O 1
ATOM 8328 N N . ALA G 1 47 ? 90.264 135.409 120.331 1.00 8.31 270 ALA K N 1
ATOM 8329 C CA . ALA G 1 47 ? 91.078 134.289 120.789 1.00 8.31 270 ALA K CA 1
ATOM 8330 C C . ALA G 1 47 ? 90.687 133.865 122.198 1.00 8.31 270 ALA K C 1
ATOM 8331 O O . ALA G 1 47 ? 90.584 132.666 122.485 1.00 8.31 270 ALA K O 1
ATOM 8333 N N . LEU G 1 48 ? 90.461 134.831 123.089 1.00 8.18 271 LEU K N 1
ATOM 8334 C CA . LEU G 1 48 ? 90.163 134.533 124.484 1.00 8.18 271 LEU K CA 1
ATOM 8335 C C . LEU G 1 48 ? 88.690 134.224 124.730 1.00 8.18 271 LEU K C 1
ATOM 8336 O O . LEU G 1 48 ? 88.360 133.723 125.811 1.00 8.18 271 LEU K O 1
ATOM 8341 N N . ASN G 1 49 ? 87.807 134.500 123.766 1.00 11.64 272 ASN K N 1
ATOM 8342 C CA . ASN G 1 49 ? 86.386 134.190 123.872 1.00 11.64 272 ASN K CA 1
ATOM 8343 C C . ASN G 1 49 ? 86.020 132.857 123.224 1.00 11.64 272 ASN K C 1
ATOM 8344 O O . ASN G 1 49 ? 84.840 132.489 123.231 1.00 11.64 272 ASN K O 1
ATOM 8349 N N . SER G 1 50 ? 87.001 132.115 122.689 1.00 13.20 273 SER K N 1
ATOM 8350 C CA . SER G 1 50 ? 86.787 130.792 122.118 1.00 13.20 273 SER K CA 1
ATOM 8351 C C . SER G 1 50 ? 87.394 129.670 122.945 1.00 13.20 273 SER K C 1
ATOM 8352 O O . SER G 1 50 ? 86.945 128.526 122.820 1.00 13.20 273 SER K O 1
ATOM 8355 N N . SER G 1 51 ? 88.390 129.962 123.782 1.00 17.54 274 SER K N 1
ATOM 8356 C CA . SER G 1 51 ? 88.952 128.973 124.692 1.00 17.54 274 SER K CA 1
ATOM 8357 C C . SER G 1 51 ? 88.141 128.818 125.981 1.00 17.54 274 SER K C 1
ATOM 8358 O O . SER G 1 51 ? 88.595 128.118 126.894 1.00 17.54 274 SER K O 1
ATOM 8361 N N . ALA G 1 52 ? 86.962 129.434 126.070 1.00 22.22 275 ALA K N 1
ATOM 8362 C CA . ALA G 1 52 ? 86.065 129.315 127.210 1.00 22.22 275 ALA K CA 1
ATOM 8363 C C . ALA G 1 52 ? 84.909 128.380 126.877 1.00 22.22 275 ALA K C 1
ATOM 8364 O O . ALA G 1 52 ? 84.641 128.071 125.712 1.00 22.22 275 ALA K O 1
ATOM 8366 N N . ASP G 1 53 ? 84.222 127.935 127.929 1.00 32.15 276 ASP K N 1
ATOM 8367 C CA . ASP G 1 53 ? 83.107 126.998 127.837 1.00 32.15 276 ASP K CA 1
ATOM 8368 C C . ASP G 1 53 ? 81.764 127.648 128.163 1.00 32.15 276 ASP K C 1
ATOM 8369 O O . ASP G 1 53 ? 80.751 126.943 128.238 1.00 32.15 276 ASP K O 1
ATOM 8374 N N . GLY G 1 54 ? 81.728 128.973 128.339 1.00 24.36 277 GLY K N 1
ATOM 8375 C CA . GLY G 1 54 ? 80.529 129.702 128.719 1.00 24.36 277 GLY K CA 1
ATOM 8376 C C . GLY G 1 54 ? 80.750 130.571 129.947 1.00 24.36 277 GLY K C 1
ATOM 8377 O O . GLY G 1 54 ? 79.816 131.218 130.431 1.00 24.36 277 GLY K O 1
ATOM 8378 N N . ARG G 1 55 ? 81.985 130.588 130.461 1.00 28.06 278 ARG K N 1
ATOM 8379 C CA . ARG G 1 55 ? 82.279 131.250 131.727 1.00 28.06 278 ARG K CA 1
ATOM 8380 C C . ARG G 1 55 ? 82.099 132.760 131.635 1.00 28.06 278 ARG K C 1
ATOM 8381 O O . ARG G 1 55 ? 81.601 133.387 132.579 1.00 28.06 278 ARG K O 1
ATOM 8389 N N . TYR G 1 56 ? 82.495 133.364 130.517 1.00 18.14 279 TYR K N 1
ATOM 8390 C CA . TYR G 1 56 ? 82.541 134.818 130.413 1.00 18.14 279 TYR K CA 1
ATOM 8391 C C . TYR G 1 56 ? 82.449 135.222 128.945 1.00 18.14 279 TYR K C 1
ATOM 8392 O O . TYR G 1 56 ? 82.380 134.379 128.046 1.00 18.14 279 TYR K O 1
ATOM 8401 N N . LYS G 1 57 ? 82.449 136.535 128.717 1.00 17.43 280 LYS K N 1
ATOM 8402 C CA . LYS G 1 57 ? 82.530 137.099 127.376 1.00 17.43 280 LYS K CA 1
ATOM 8403 C C . LYS G 1 57 ? 82.931 138.560 127.517 1.00 17.43 280 LYS K C 1
ATOM 8404 O O . LYS G 1 57 ? 82.293 139.309 128.264 1.00 17.43 280 LYS K O 1
ATOM 8410 N N . LEU G 1 58 ? 83.976 138.955 126.799 1.00 14.84 281 LEU K N 1
ATOM 8411 C CA . LEU G 1 58 ? 84.609 140.257 126.949 1.00 14.84 281 LEU K CA 1
ATOM 8412 C C . LEU G 1 58 ? 84.134 141.220 125.866 1.00 14.84 281 LEU K C 1
ATOM 8413 O O . LEU G 1 58 ? 83.464 140.839 124.903 1.00 14.84 281 LEU K O 1
ATOM 8418 N N . SER G 1 59 ? 84.493 142.491 126.043 1.00 18.46 282 SER K N 1
ATOM 8419 C CA . SER G 1 59 ? 84.106 143.546 125.118 1.00 18.46 282 SER K CA 1
ATOM 8420 C C . SER G 1 59 ? 85.173 144.632 125.143 1.00 18.46 282 SER K C 1
ATOM 8421 O O . SER G 1 59 ? 86.107 144.598 125.949 1.00 18.46 282 SER K O 1
ATOM 8424 N N . VAL G 1 60 ? 85.022 145.603 124.239 1.00 22.40 283 VAL K N 1
ATOM 8425 C CA . VAL G 1 60 ? 86.045 146.631 124.060 1.00 22.40 283 VAL K CA 1
ATOM 8426 C C . VAL G 1 60 ? 86.135 147.518 125.297 1.00 22.40 283 VAL K C 1
ATOM 8427 O O . VAL G 1 60 ? 87.219 147.996 125.652 1.00 22.40 283 VAL K O 1
ATOM 8431 N N . ASN G 1 61 ? 84.993 147.784 125.944 1.00 25.77 284 ASN K N 1
ATOM 8432 C CA . ASN G 1 61 ? 84.959 148.683 127.096 1.00 25.77 284 ASN K CA 1
ATOM 8433 C C . ASN G 1 61 ? 85.866 148.194 128.221 1.00 25.77 284 ASN K C 1
ATOM 8434 O O . ASN G 1 61 ? 86.516 149.000 128.897 1.00 25.77 284 ASN K O 1
ATOM 8439 N N . ASP G 1 62 ? 85.909 146.878 128.446 1.00 23.67 285 ASP K N 1
ATOM 8440 C CA . ASP G 1 62 ? 86.755 146.329 129.503 1.00 23.67 285 ASP K CA 1
ATOM 8441 C C . ASP G 1 62 ? 88.229 146.607 129.231 1.00 23.67 285 ASP K C 1
ATOM 8442 O O . ASP G 1 62 ? 88.976 146.981 130.144 1.00 23.67 285 ASP K O 1
ATOM 8447 N N . PHE G 1 63 ? 88.669 146.405 127.985 1.00 14.58 286 PHE K N 1
ATOM 8448 C CA . PHE G 1 63 ? 90.054 146.688 127.618 1.00 14.58 286 PHE K CA 1
ATOM 8449 C C . PHE G 1 63 ? 90.403 148.154 127.846 1.00 14.58 286 PHE K C 1
ATOM 8450 O O . PHE G 1 63 ? 91.486 148.471 128.353 1.00 14.58 286 PHE K O 1
ATOM 8458 N N . LEU G 1 64 ? 89.501 149.063 127.464 1.00 20.23 287 LEU K N 1
ATOM 8459 C CA . LEU G 1 64 ? 89.770 150.491 127.606 1.00 20.23 287 LEU K CA 1
ATOM 8460 C C . LEU G 1 64 ? 89.911 150.891 129.070 1.00 20.23 287 LEU K C 1
ATOM 8461 O O . LEU G 1 64 ? 90.732 151.754 129.406 1.00 20.23 287 LEU K O 1
ATOM 8466 N N . ILE G 1 65 ? 89.097 150.300 129.950 1.00 25.68 288 ILE K N 1
ATOM 8467 C CA . ILE G 1 65 ? 89.180 150.604 131.379 1.00 25.68 288 ILE K CA 1
ATOM 8468 C C . ILE G 1 65 ? 90.561 150.250 131.921 1.00 25.68 288 ILE K C 1
ATOM 8469 O O . ILE G 1 65 ? 91.184 151.038 132.643 1.00 25.68 288 ILE K O 1
ATOM 8474 N N . LYS G 1 66 ? 91.052 149.051 131.595 1.00 18.59 289 LYS K N 1
ATOM 8475 C CA . LYS G 1 66 ? 92.368 148.632 132.072 1.00 18.59 289 LYS K CA 1
ATOM 8476 C C . LYS G 1 66 ? 93.468 149.528 131.517 1.00 18.59 289 LYS K C 1
ATOM 8477 O O . LYS G 1 66 ? 94.390 149.916 132.244 1.00 18.59 289 LYS K O 1
ATOM 8483 N N . ALA G 1 67 ? 93.394 149.855 130.223 1.00 19.19 290 ALA K N 1
ATOM 8484 C CA . ALA G 1 67 ? 94.381 150.742 129.616 1.00 19.19 290 ALA K CA 1
ATOM 8485 C C . ALA G 1 67 ? 94.357 152.128 130.248 1.00 19.19 290 ALA K C 1
ATOM 8486 O O . ALA G 1 67 ? 95.403 152.779 130.354 1.00 19.19 290 ALA K O 1
ATOM 8488 N N . MET G 1 68 ? 93.175 152.600 130.654 1.00 23.96 291 MET K N 1
ATOM 8489 C CA . MET G 1 68 ? 93.066 153.911 131.288 1.00 23.96 291 MET K CA 1
ATOM 8490 C C . MET G 1 68 ? 93.866 153.970 132.583 1.00 23.96 291 MET K C 1
ATOM 8491 O O . MET G 1 68 ? 94.489 154.993 132.890 1.00 23.96 291 MET K O 1
ATOM 8496 N N . GLY G 1 69 ? 93.840 152.890 133.367 1.00 25.64 292 GLY K N 1
ATOM 8497 C CA . GLY G 1 69 ? 94.643 152.846 134.579 1.00 25.64 292 GLY K CA 1
ATOM 8498 C C . GLY G 1 69 ? 96.127 152.965 134.290 1.00 25.64 292 GLY K C 1
ATOM 8499 O O . GLY G 1 69 ? 96.850 153.698 134.970 1.00 25.64 292 GLY K O 1
ATOM 8500 N N . ILE G 1 70 ? 96.602 152.225 133.285 1.00 19.24 293 ILE K N 1
ATOM 8501 C CA . ILE G 1 70 ? 98.020 152.253 132.926 1.00 19.24 293 ILE K CA 1
ATOM 8502 C C . ILE G 1 70 ? 98.417 153.650 132.449 1.00 19.24 293 ILE K C 1
ATOM 8503 O O . ILE G 1 70 ? 99.473 154.174 132.821 1.00 19.24 293 ILE K O 1
ATOM 8508 N N . ALA G 1 71 ? 97.610 154.243 131.564 1.00 23.12 294 ALA K N 1
ATOM 8509 C CA . ALA G 1 71 ? 97.916 155.582 131.064 1.00 23.12 294 ALA K CA 1
ATOM 8510 C C . ALA G 1 71 ? 97.893 156.598 132.197 1.00 23.12 294 ALA K C 1
ATOM 8511 O O . ALA G 1 71 ? 98.742 157.495 132.264 1.00 23.12 294 ALA K O 1
ATOM 8513 N N . SER G 1 72 ? 96.919 156.470 133.097 1.00 25.93 295 SER K N 1
ATOM 8514 C CA . SER G 1 72 ? 96.880 157.291 134.301 1.00 25.93 295 SER K CA 1
ATOM 8515 C C . SER G 1 72 ? 98.099 157.029 135.170 1.00 25.93 295 SER K C 1
ATOM 8516 O O . SER G 1 72 ? 98.634 157.950 135.801 1.00 25.93 295 SER K O 1
ATOM 8519 N N . LYS G 1 73 ? 98.517 155.767 135.257 1.00 26.94 296 LYS K N 1
ATOM 8520 C CA . LYS G 1 73 ? 99.634 155.376 136.154 1.00 26.94 296 LYS K CA 1
ATOM 8521 C C . LYS G 1 73 ? 100.913 156.088 135.710 1.00 26.94 296 LYS K C 1
ATOM 8522 O O . LYS G 1 73 ? 101.612 156.619 136.592 1.00 26.94 296 LYS K O 1
ATOM 8528 N N . ARG G 1 74 ? 101.207 156.121 134.407 1.00 25.62 297 ARG K N 1
ATOM 8529 C CA . ARG G 1 74 ? 102.435 156.732 133.911 1.00 25.62 297 ARG K CA 1
ATOM 8530 C C . ARG G 1 74 ? 102.444 158.245 134.112 1.00 25.62 297 ARG K C 1
ATOM 8531 O O . ARG G 1 74 ? 103.487 158.824 134.444 1.00 25.62 297 ARG K O 1
ATOM 8539 N N . VAL G 1 75 ? 101.299 158.892 133.924 1.00 33.19 298 VAL K N 1
ATOM 8540 C CA . VAL G 1 75 ? 101.138 160.330 134.095 1.00 33.19 298 VAL K CA 1
ATOM 8541 C C . VAL G 1 75 ? 100.171 160.562 135.254 1.00 33.19 298 VAL K C 1
ATOM 8542 O O . VAL G 1 75 ? 98.953 160.554 135.067 1.00 33.19 298 VAL K O 1
ATOM 8546 N N . PRO G 1 76 ? 100.672 160.785 136.478 1.00 34.54 299 PRO K N 1
ATOM 8547 C CA . PRO G 1 76 ? 99.755 160.862 137.625 1.00 34.54 299 PRO K CA 1
ATOM 8548 C C . PRO G 1 76 ? 99.069 162.209 137.796 1.00 34.54 299 PRO K C 1
ATOM 8549 O O . PRO G 1 76 ? 98.165 162.312 138.636 1.00 34.54 299 PRO K O 1
ATOM 8553 N N . THR G 1 77 ? 99.468 163.241 137.044 1.00 38.87 300 THR K N 1
ATOM 8554 C CA . THR G 1 77 ? 98.876 164.566 137.213 1.00 38.87 300 THR K CA 1
ATOM 8555 C C . THR G 1 77 ? 97.386 164.594 136.882 1.00 38.87 300 THR K C 1
ATOM 8556 O O . THR G 1 77 ? 96.676 165.482 137.365 1.00 38.87 300 THR K O 1
ATOM 8560 N N . VAL G 1 78 ? 96.894 163.644 136.090 1.00 36.76 301 VAL K N 1
ATOM 8561 C CA . VAL G 1 78 ? 95.478 163.584 135.746 1.00 36.76 301 VAL K CA 1
ATOM 8562 C C . VAL G 1 78 ? 94.729 162.881 136.872 1.00 36.76 301 VAL K C 1
ATOM 8563 O O . VAL G 1 78 ? 93.660 163.322 137.291 1.00 36.76 301 VAL K O 1
ATOM 8567 N N . PHE G 1 90 ? 96.368 161.179 143.908 1.00 56.46 313 PHE K N 1
ATOM 8568 C CA . PHE G 1 90 ? 96.016 159.866 144.439 1.00 56.46 313 PHE K CA 1
ATOM 8569 C C . PHE G 1 90 ? 97.048 158.819 144.029 1.00 56.46 313 PHE K C 1
ATOM 8570 O O . PHE G 1 90 ? 97.935 159.092 143.219 1.00 56.46 313 PHE K O 1
ATOM 8578 N N . GLU G 1 91 ? 96.924 157.621 144.612 1.00 55.21 314 GLU K N 1
ATOM 8579 C CA . GLU G 1 91 ? 97.670 156.442 144.189 1.00 55.21 314 GLU K CA 1
ATOM 8580 C C . GLU G 1 91 ? 96.776 155.259 143.834 1.00 55.21 314 GLU K C 1
ATOM 8581 O O . GLU G 1 91 ? 97.303 154.212 143.439 1.00 55.21 314 GLU K O 1
ATOM 8587 N N . THR G 1 92 ? 95.452 155.391 143.965 1.00 48.84 315 THR K N 1
ATOM 8588 C CA . THR G 1 92 ? 94.485 154.384 143.554 1.00 48.84 315 THR K CA 1
ATOM 8589 C C . THR G 1 92 ? 93.623 154.961 142.442 1.00 48.84 315 THR K C 1
ATOM 8590 O O . THR G 1 92 ? 93.284 156.148 142.457 1.00 48.84 315 THR K O 1
ATOM 8594 N N . VAL G 1 93 ? 93.264 154.111 141.485 1.00 36.11 316 VAL K N 1
ATOM 8595 C CA . VAL G 1 93 ? 92.558 154.513 140.271 1.00 36.11 316 VAL K CA 1
ATOM 8596 C C . VAL G 1 93 ? 91.128 154.002 140.387 1.00 36.11 316 VAL K C 1
ATOM 8597 O O . VAL G 1 93 ? 90.902 152.792 140.529 1.00 36.11 316 VAL K O 1
ATOM 8601 N N . ASP G 1 94 ? 90.169 154.924 140.329 1.00 41.57 317 ASP K N 1
ATOM 8602 C CA . ASP G 1 94 ? 88.746 154.616 140.372 1.00 41.57 317 ASP K CA 1
ATOM 8603 C C . ASP G 1 94 ? 88.114 155.141 139.093 1.00 41.57 317 ASP K C 1
ATOM 8604 O O . ASP G 1 94 ? 88.353 156.291 138.709 1.00 41.57 317 ASP K O 1
ATOM 8609 N N . VAL G 1 95 ? 87.299 154.305 138.450 1.00 36.11 318 VAL K N 1
ATOM 8610 C CA . VAL G 1 95 ? 86.668 154.615 137.171 1.00 36.11 318 VAL K CA 1
ATOM 8611 C C . VAL G 1 95 ? 85.159 154.587 137.356 1.00 36.11 318 VAL K C 1
ATOM 8612 O O . VAL G 1 95 ? 84.620 153.687 138.011 1.00 36.11 318 VAL K O 1
ATOM 8616 N N . SER G 1 96 ? 84.485 155.575 136.771 1.00 40.08 319 SER K N 1
ATOM 8617 C CA . SER G 1 96 ? 83.033 155.706 136.814 1.00 40.08 319 SER K CA 1
ATOM 8618 C C . SER G 1 96 ? 82.481 155.446 135.419 1.00 40.08 319 SER K C 1
ATOM 8619 O O . SER G 1 96 ? 82.867 156.126 134.461 1.00 40.08 319 SER K O 1
ATOM 8622 N N . VAL G 1 97 ? 81.579 154.471 135.312 1.00 35.71 320 VAL K N 1
ATOM 8623 C CA . VAL G 1 97 ? 80.980 154.085 134.037 1.00 35.71 320 VAL K CA 1
ATOM 8624 C C . VAL G 1 97 ? 79.563 154.643 133.965 1.00 35.71 320 VAL K C 1
ATOM 8625 O O . VAL G 1 97 ? 78.604 153.984 134.365 1.00 35.71 320 VAL K O 1
ATOM 8629 N N . THR G 1 107 ? 75.711 156.491 137.539 1.00 50.95 330 THR K N 1
ATOM 8630 C CA . THR G 1 107 ? 77.166 156.464 137.438 1.00 50.95 330 THR K CA 1
ATOM 8631 C C . THR G 1 107 ? 77.763 155.495 138.462 1.00 50.95 330 THR K C 1
ATOM 8632 O O . THR G 1 107 ? 78.266 155.926 139.500 1.00 50.95 330 THR K O 1
ATOM 8636 N N . PRO G 1 108 ? 77.712 154.180 138.177 1.00 50.23 331 PRO K N 1
ATOM 8637 C CA . PRO G 1 108 ? 78.397 153.218 139.054 1.00 50.23 331 PRO K CA 1
ATOM 8638 C C . PRO G 1 108 ? 79.908 153.396 139.086 1.00 50.23 331 PRO K C 1
ATOM 8639 O O . PRO G 1 108 ? 80.460 154.217 138.347 1.00 50.23 331 PRO K O 1
ATOM 8643 N N . ILE G 1 109 ? 80.581 152.617 139.938 1.00 46.31 332 ILE K N 1
ATOM 8644 C CA . ILE G 1 109 ? 81.998 152.780 140.239 1.00 46.31 332 ILE K CA 1
ATOM 8645 C C . ILE G 1 109 ? 82.665 151.411 140.172 1.00 46.31 332 ILE K C 1
ATOM 8646 O O . ILE G 1 109 ? 82.060 150.388 140.508 1.00 46.31 332 ILE K O 1
ATOM 8651 N N . VAL G 1 110 ? 83.922 151.403 139.727 1.00 37.23 333 VAL K N 1
ATOM 8652 C CA . VAL G 1 110 ? 84.778 150.222 139.731 1.00 37.23 333 VAL K CA 1
ATOM 8653 C C . VAL G 1 110 ? 86.067 150.600 140.446 1.00 37.23 333 VAL K C 1
ATOM 8654 O O . VAL G 1 110 ? 86.630 151.672 140.196 1.00 37.23 333 VAL K O 1
ATOM 8658 N N . LYS G 1 111 ? 86.534 149.716 141.330 1.00 41.51 334 LYS K N 1
ATOM 8659 C CA . LYS G 1 111 ? 87.676 149.976 142.196 1.00 41.51 334 LYS K CA 1
ATOM 8660 C C . LYS G 1 111 ? 88.821 149.016 141.906 1.00 41.51 334 LYS K C 1
ATOM 8661 O O . LYS G 1 111 ? 88.610 147.868 141.503 1.00 41.51 334 LYS K O 1
ATOM 8667 N N . GLY G 1 112 ? 90.038 149.507 142.123 1.00 35.90 335 GLY K N 1
ATOM 8668 C CA . GLY G 1 112 ? 91.227 148.671 142.038 1.00 35.90 335 GLY K CA 1
ATOM 8669 C C . GLY G 1 112 ? 91.506 148.080 140.675 1.00 35.90 335 GLY K C 1
ATOM 8670 O O . GLY G 1 112 ? 91.861 146.899 140.581 1.00 35.90 335 GLY K O 1
ATOM 8671 N N . VAL G 1 113 ? 91.363 148.873 139.611 1.00 33.33 336 VAL K N 1
ATOM 8672 C CA . VAL G 1 113 ? 91.584 148.348 138.265 1.00 33.33 336 VAL K CA 1
ATOM 8673 C C . VAL G 1 113 ? 93.044 147.946 138.077 1.00 33.33 336 VAL K C 1
ATOM 8674 O O . VAL G 1 113 ? 93.343 146.993 137.346 1.00 33.33 336 VAL K O 1
ATOM 8678 N N . GLU G 1 114 ? 93.970 148.699 138.685 1.00 34.56 337 GLU K N 1
ATOM 8679 C CA . GLU G 1 114 ? 95.400 148.423 138.544 1.00 34.56 337 GLU K CA 1
ATOM 8680 C C . GLU G 1 114 ? 95.747 146.992 138.958 1.00 34.56 337 GLU K C 1
ATOM 8681 O O . GLU G 1 114 ? 96.397 146.260 138.203 1.00 34.56 337 GLU K O 1
ATOM 8687 N N . GLY G 1 115 ? 95.318 146.576 140.151 1.00 31.70 338 GLY K N 1
ATOM 8688 C CA . GLY G 1 115 ? 95.530 145.220 140.626 1.00 31.70 338 GLY K CA 1
ATOM 8689 C C . GLY G 1 115 ? 94.354 144.312 140.336 1.00 31.70 338 GLY K C 1
ATOM 8690 O O . GLY G 1 115 ? 93.731 143.785 141.263 1.00 31.70 338 GLY K O 1
ATOM 8691 N N . LYS G 1 116 ? 94.038 144.120 139.058 1.00 26.25 339 LYS K N 1
ATOM 8692 C CA . LYS G 1 116 ? 92.851 143.369 138.676 1.00 26.25 339 LYS K CA 1
ATOM 8693 C C . LYS G 1 116 ? 93.025 142.857 137.255 1.00 26.25 339 LYS K C 1
ATOM 8694 O O . LYS G 1 116 ? 93.900 143.312 136.513 1.00 26.25 339 LYS K O 1
ATOM 8700 N N . GLY G 1 117 ? 92.170 141.899 136.892 1.00 19.72 340 GLY K N 1
ATOM 8701 C CA . GLY G 1 117 ? 92.145 141.313 135.572 1.00 19.72 340 GLY K CA 1
ATOM 8702 C C . GLY G 1 117 ? 90.831 141.581 134.857 1.00 19.72 340 GLY K C 1
ATOM 8703 O O . GLY G 1 117 ? 89.901 142.179 135.403 1.00 19.72 340 GLY K O 1
ATOM 8704 N N . LEU G 1 118 ? 90.784 141.125 133.603 1.00 16.85 341 LEU K N 1
ATOM 8705 C CA . LEU G 1 118 ? 89.607 141.351 132.770 1.00 16.85 341 LEU K CA 1
ATOM 8706 C C . LEU G 1 118 ? 88.390 140.633 133.340 1.00 16.85 341 LEU K C 1
ATOM 8707 O O . LEU G 1 118 ? 87.267 141.145 133.259 1.00 16.85 341 LEU K O 1
ATOM 8712 N N . GLU G 1 119 ? 88.593 139.426 133.881 1.00 20.22 342 GLU K N 1
ATOM 8713 C CA . GLU G 1 119 ? 87.489 138.635 134.423 1.00 20.22 342 GLU K CA 1
ATOM 8714 C C . GLU G 1 119 ? 86.762 139.386 135.533 1.00 20.22 342 GLU K C 1
ATOM 8715 O O . GLU G 1 119 ? 85.533 139.518 135.510 1.00 20.22 342 GLU K O 1
ATOM 8721 N N . SER G 1 120 ? 87.511 139.878 136.521 1.00 24.67 343 SER K N 1
ATOM 8722 C CA . SER G 1 120 ? 86.900 140.582 137.643 1.00 24.67 343 SER K CA 1
ATOM 8723 C C . SER G 1 120 ? 86.246 141.886 137.199 1.00 24.67 343 SER K C 1
ATOM 8724 O O . SER G 1 120 ? 85.146 142.219 137.654 1.00 24.67 343 SER K O 1
ATOM 8727 N N . ILE G 1 121 ? 86.920 142.645 136.329 1.00 22.88 344 ILE K N 1
ATOM 8728 C CA . ILE G 1 121 ? 86.389 143.929 135.872 1.00 22.88 344 ILE K CA 1
ATOM 8729 C C . ILE G 1 121 ? 85.076 143.735 135.121 1.00 22.88 344 ILE K C 1
ATOM 8730 O O . ILE G 1 121 ? 84.119 144.494 135.314 1.00 22.88 344 ILE K O 1
ATOM 8735 N N . SER G 1 122 ? 85.020 142.732 134.240 1.00 24.85 345 SER K N 1
ATOM 8736 C CA . SER G 1 122 ? 83.806 142.469 133.468 1.00 24.85 345 SER K CA 1
ATOM 8737 C C . SER G 1 122 ? 82.623 142.151 134.376 1.00 24.85 345 SER K C 1
ATOM 8738 O O . SER G 1 122 ? 81.519 142.673 134.180 1.00 24.85 345 SER K O 1
ATOM 8741 N N . ALA G 1 123 ? 82.830 141.269 135.359 1.00 29.86 346 ALA K N 1
ATOM 8742 C CA . ALA G 1 123 ? 81.750 140.878 136.262 1.00 29.86 346 ALA K CA 1
ATOM 8743 C C . ALA G 1 123 ? 81.200 142.071 137.037 1.00 29.86 346 ALA K C 1
ATOM 8744 O O . ALA G 1 123 ? 79.981 142.203 137.204 1.00 29.86 346 ALA K O 1
ATOM 8746 N N . ALA G 1 124 ? 82.084 142.941 137.530 1.00 33.16 347 ALA K N 1
ATOM 8747 C CA . ALA G 1 124 ? 81.645 144.133 138.253 1.00 33.16 347 ALA K CA 1
ATOM 8748 C C . ALA G 1 124 ? 80.806 145.052 137.370 1.00 33.16 347 ALA K C 1
ATOM 8749 O O . ALA G 1 124 ? 79.750 145.538 137.792 1.00 33.16 347 ALA K O 1
ATOM 8751 N N . VAL G 1 125 ? 81.275 145.318 136.147 1.00 35.36 348 VAL K N 1
ATOM 8752 C CA . VAL G 1 125 ? 80.589 146.253 135.252 1.00 35.36 348 VAL K CA 1
ATOM 8753 C C . VAL G 1 125 ? 79.176 145.786 134.917 1.00 35.36 348 VAL K C 1
ATOM 8754 O O . VAL G 1 125 ? 78.289 146.615 134.680 1.00 35.36 348 VAL K O 1
ATOM 8758 N N . LYS G 1 126 ? 78.933 144.472 134.906 1.00 45.36 349 LYS K N 1
ATOM 8759 C CA . LYS G 1 126 ? 77.625 143.941 134.530 1.00 45.36 349 LYS K CA 1
ATOM 8760 C C . LYS G 1 126 ? 76.696 143.773 135.727 1.00 45.36 349 LYS K C 1
ATOM 8761 O O . LYS G 1 126 ? 75.495 144.045 135.611 1.00 45.36 349 LYS K O 1
ATOM 8767 N N . GLU G 1 127 ? 77.217 143.297 136.862 1.00 55.27 350 GLU K N 1
ATOM 8768 C CA . GLU G 1 127 ? 76.415 143.222 138.082 1.00 55.27 350 GLU K CA 1
ATOM 8769 C C . GLU G 1 127 ? 75.876 144.595 138.469 1.00 55.27 350 GLU K C 1
ATOM 8770 O O . GLU G 1 127 ? 74.673 144.761 138.702 1.00 55.27 350 GLU K O 1
ATOM 8776 N N . LEU G 1 128 ? 76.765 145.588 138.559 1.00 53.45 351 LEU K N 1
ATOM 8777 C CA . LEU G 1 128 ? 76.362 146.929 138.979 1.00 53.45 351 LEU K CA 1
ATOM 8778 C C . LEU G 1 128 ? 75.374 147.548 137.997 1.00 53.45 351 LEU K C 1
ATOM 8779 O O . LEU G 1 128 ? 74.503 148.327 138.403 1.00 53.45 351 LEU K O 1
ATOM 8784 N N . ALA G 1 129 ? 75.499 147.226 136.707 1.00 57.91 352 ALA K N 1
ATOM 8785 C CA . ALA G 1 129 ? 74.540 147.714 135.720 1.00 57.91 352 ALA K CA 1
ATOM 8786 C C . ALA G 1 129 ? 73.141 147.182 136.006 1.00 57.91 352 ALA K C 1
ATOM 8787 O O . ALA G 1 129 ? 72.156 147.924 135.908 1.00 57.91 352 ALA K O 1
ATOM 8789 N N . LYS G 1 130 ? 73.036 145.892 136.337 1.00 67.48 353 LYS K N 1
ATOM 8790 C CA . LYS G 1 130 ? 71.735 145.286 136.610 1.00 67.48 353 LYS K CA 1
ATOM 8791 C C . LYS G 1 130 ? 71.066 145.948 137.811 1.00 67.48 353 LYS K C 1
ATOM 8792 O O . LYS G 1 130 ? 69.865 146.242 137.779 1.00 67.48 353 LYS K O 1
ATOM 8798 N N . LYS G 1 131 ? 71.824 146.163 138.891 1.00 66.56 354 LYS K N 1
ATOM 8799 C CA . LYS G 1 131 ? 71.263 146.805 140.077 1.00 66.56 354 LYS K CA 1
ATOM 8800 C C . LYS G 1 131 ? 70.777 148.215 139.762 1.00 66.56 354 LYS K C 1
ATOM 8801 O O . LYS G 1 131 ? 69.758 148.664 140.300 1.00 66.56 354 LYS K O 1
ATOM 8807 N N . ALA G 1 132 ? 71.500 148.931 138.897 1.00 69.60 355 ALA K N 1
ATOM 8808 C CA . ALA G 1 132 ? 71.064 150.263 138.491 1.00 69.60 355 ALA K CA 1
ATOM 8809 C C . ALA G 1 132 ? 69.748 150.203 137.726 1.00 69.60 355 ALA K C 1
ATOM 8810 O O . ALA G 1 132 ? 68.864 151.044 137.927 1.00 69.60 355 ALA K O 1
ATOM 8812 N N . ILE G 1 147 ? 87.840 159.403 137.678 1.00 34.82 370 ILE K N 1
ATOM 8813 C CA . ILE G 1 147 ? 87.794 159.592 136.234 1.00 34.82 370 ILE K CA 1
ATOM 8814 C C . ILE G 1 147 ? 86.520 158.917 135.717 1.00 34.82 370 ILE K C 1
ATOM 8815 O O . ILE G 1 147 ? 86.037 157.959 136.322 1.00 34.82 370 ILE K O 1
ATOM 8820 N N . SER G 1 148 ? 85.984 159.425 134.604 1.00 38.24 371 SER K N 1
ATOM 8821 C CA . SER G 1 148 ? 84.758 158.925 133.992 1.00 38.24 371 SER K CA 1
ATOM 8822 C C . SER G 1 148 ? 84.971 158.537 132.534 1.00 38.24 371 SER K C 1
ATOM 8823 O O . SER G 1 148 ? 85.794 159.126 131.827 1.00 38.24 371 SER K O 1
ATOM 8826 N N . ILE G 1 149 ? 84.210 157.528 132.102 1.00 32.33 372 ILE K N 1
ATOM 8827 C CA . ILE G 1 149 ? 84.236 157.006 130.740 1.00 32.33 372 ILE K CA 1
ATOM 8828 C C . ILE G 1 149 ? 82.810 156.995 130.207 1.00 32.33 372 ILE K C 1
ATOM 8829 O O . ILE G 1 149 ? 81.860 156.725 130.951 1.00 32.33 372 ILE K O 1
ATOM 8834 N N . SER G 1 150 ? 82.667 157.292 128.916 1.00 33.40 373 SER K N 1
ATOM 8835 C CA . SER G 1 150 ? 81.391 157.244 128.217 1.00 33.40 373 SER K CA 1
ATOM 8836 C C . SER G 1 150 ? 81.606 156.569 126.871 1.00 33.40 373 SER K C 1
ATOM 8837 O O . SER G 1 150 ? 82.593 156.848 126.184 1.00 33.40 373 SER K O 1
ATOM 8840 N N . ASN G 1 151 ? 80.681 155.680 126.508 1.00 33.58 374 ASN K N 1
ATOM 8841 C CA . ASN G 1 151 ? 80.733 154.926 125.262 1.00 33.58 374 ASN K CA 1
ATOM 8842 C C . ASN G 1 151 ? 79.406 155.050 124.532 1.00 33.58 374 ASN K C 1
ATOM 8843 O O . ASN G 1 151 ? 78.339 155.014 125.153 1.00 33.58 374 ASN K O 1
ATOM 8848 N N . MET G 1 152 ? 79.485 155.201 123.210 1.00 37.23 375 MET K N 1
ATOM 8849 C CA . MET G 1 152 ? 78.320 155.262 122.332 1.00 37.23 375 MET K CA 1
ATOM 8850 C C . MET G 1 152 ? 78.574 154.432 121.077 1.00 37.23 375 MET K C 1
ATOM 8851 O O . MET G 1 152 ? 78.132 154.776 119.976 1.00 37.23 375 MET K O 1
ATOM 8856 N N . GLY G 1 153 ? 79.291 153.316 121.230 1.00 40.24 376 GLY K N 1
ATOM 8857 C CA . GLY G 1 153 ? 79.535 152.419 120.117 1.00 40.24 376 GLY K CA 1
ATOM 8858 C C . GLY G 1 153 ? 78.361 151.551 119.719 1.00 40.24 376 GLY K C 1
ATOM 8859 O O . GLY G 1 153 ? 78.450 150.840 118.713 1.00 40.24 376 GLY K O 1
ATOM 8860 N N . MET G 1 154 ? 77.263 151.588 120.477 1.00 53.88 377 MET K N 1
ATOM 8861 C CA . MET G 1 154 ? 76.109 150.753 120.173 1.00 53.88 377 MET K CA 1
ATOM 8862 C C . MET G 1 154 ? 75.320 151.272 118.977 1.00 53.88 377 MET K C 1
ATOM 8863 O O . MET G 1 154 ? 74.615 150.487 118.334 1.00 53.88 377 MET K O 1
ATOM 8868 N N . ASN G 1 155 ? 75.427 152.569 118.669 1.00 53.07 378 ASN K N 1
ATOM 8869 C CA . ASN G 1 155 ? 74.734 153.203 117.553 1.00 53.07 378 ASN K CA 1
ATOM 8870 C C . ASN G 1 155 ? 75.749 153.531 116.465 1.00 53.07 378 ASN K C 1
ATOM 8871 O O . ASN G 1 155 ? 76.638 154.357 116.724 1.00 53.07 378 ASN K O 1
ATOM 8876 N N . PRO G 1 156 ? 75.705 152.949 115.256 1.00 56.80 379 PRO K N 1
ATOM 8877 C CA . PRO G 1 156 ? 76.753 153.265 114.266 1.00 56.80 379 PRO K CA 1
ATOM 8878 C C . PRO G 1 156 ? 76.713 154.695 113.738 1.00 56.80 379 PRO K C 1
ATOM 8879 O O . PRO G 1 156 ? 77.655 155.092 113.041 1.00 56.80 379 PRO K O 1
ATOM 8883 N N . ALA G 1 157 ? 75.676 155.473 114.044 1.00 50.96 380 ALA K N 1
ATOM 8884 C CA . ALA G 1 157 ? 75.536 156.825 113.510 1.00 50.96 380 ALA K CA 1
ATOM 8885 C C . ALA G 1 157 ? 76.204 157.835 114.436 1.00 50.96 380 ALA K C 1
ATOM 8886 O O . ALA G 1 157 ? 76.000 159.042 114.304 1.00 50.96 380 ALA K O 1
ATOM 8888 N N . LEU G 1 173 ? 86.315 160.860 129.237 1.00 29.07 396 LEU K N 1
ATOM 8889 C CA . LEU G 1 173 ? 86.645 160.262 127.950 1.00 29.07 396 LEU K CA 1
ATOM 8890 C C . LEU G 1 173 ? 85.371 159.841 127.224 1.00 29.07 396 LEU K C 1
ATOM 8891 O O . LEU G 1 173 ? 84.450 159.303 127.840 1.00 29.07 396 LEU K O 1
ATOM 8896 N N . ALA G 1 174 ? 85.332 160.095 125.915 1.00 25.69 397 ALA K N 1
ATOM 8897 C CA . ALA G 1 174 ? 84.196 159.766 125.062 1.00 25.69 397 ALA K CA 1
ATOM 8898 C C . ALA G 1 174 ? 84.668 158.900 123.905 1.00 25.69 397 ALA K C 1
ATOM 8899 O O . ALA G 1 174 ? 85.664 159.223 123.249 1.00 25.69 397 ALA K O 1
ATOM 8901 N N . VAL G 1 175 ? 83.946 157.807 123.661 1.00 21.89 398 VAL K N 1
ATOM 8902 C CA . VAL G 1 175 ? 84.300 156.802 122.663 1.00 21.89 398 VAL K CA 1
ATOM 8903 C C . VAL G 1 175 ? 83.200 156.779 121.612 1.00 21.89 398 VAL K C 1
ATOM 8904 O O . VAL G 1 175 ? 82.011 156.780 121.951 1.00 21.89 398 VAL K O 1
ATOM 8908 N N . GLY G 1 176 ? 83.599 156.753 120.342 1.00 21.80 399 GLY K N 1
ATOM 8909 C CA . GLY G 1 176 ? 82.682 156.712 119.225 1.00 21.80 399 GLY K CA 1
ATOM 8910 C C . GLY G 1 176 ? 82.481 155.306 118.700 1.00 21.80 399 GLY K C 1
ATOM 8911 O O . GLY G 1 176 ? 82.808 154.312 119.359 1.00 21.80 399 GLY K O 1
ATOM 8912 N N . ALA G 1 177 ? 81.920 155.221 117.448 1.00 21.78 400 ALA K N 1
ATOM 8913 C CA . ALA G 1 177 ? 81.618 153.953 116.801 1.00 21.78 400 ALA K CA 1
ATOM 8914 C C . ALA G 1 177 ? 82.715 153.587 115.803 1.00 21.78 400 ALA K C 1
ATOM 8915 O O . ALA G 1 177 ? 83.394 154.473 115.274 1.00 21.78 400 ALA K O 1
ATOM 8917 N N . PRO G 1 178 ? 82.937 152.306 115.505 1.00 20.45 401 PRO K N 1
ATOM 8918 C CA . PRO G 1 178 ? 84.020 151.953 114.581 1.00 20.45 401 PRO K CA 1
ATOM 8919 C C . PRO G 1 178 ? 83.688 152.305 113.140 1.00 20.45 401 PRO K C 1
ATOM 8920 O O . PRO G 1 178 ? 82.531 152.490 112.756 1.00 20.45 401 PRO K O 1
ATOM 8924 N N . GLN G 1 179 ? 84.746 152.385 112.336 1.00 21.88 402 GLN K N 1
ATOM 8925 C CA . GLN G 1 179 ? 84.643 152.686 110.917 1.00 21.88 402 GLN K CA 1
ATOM 8926 C C . GLN G 1 179 ? 85.862 152.090 110.227 1.00 21.88 402 GLN K C 1
ATOM 8927 O O . GLN G 1 179 ? 86.790 151.608 110.881 1.00 21.88 402 GLN K O 1
ATOM 8933 N N . LYS G 1 180 ? 85.853 152.133 108.893 1.00 19.83 403 LYS K N 1
ATOM 8934 C CA . LYS G 1 180 ? 86.911 151.570 108.064 1.00 19.83 403 LYS K CA 1
ATOM 8935 C C . LYS G 1 180 ? 87.558 152.672 107.238 1.00 19.83 403 LYS K C 1
ATOM 8936 O O . LYS G 1 180 ? 86.865 153.536 106.690 1.00 19.83 403 LYS K O 1
ATOM 8942 N N . VAL G 1 181 ? 88.890 152.636 107.158 1.00 21.63 404 VAL K N 1
ATOM 8943 C CA . VAL G 1 181 ? 89.673 153.628 106.429 1.00 21.63 404 VAL K CA 1
ATOM 8944 C C . VAL G 1 181 ? 90.758 152.889 105.653 1.00 21.63 404 VAL K C 1
ATOM 8945 O O . VAL G 1 181 ? 91.181 151.793 106.032 1.00 21.63 404 VAL K O 1
ATOM 8949 N N . ALA G 1 182 ? 91.210 153.502 104.559 1.00 23.85 405 ALA K N 1
ATOM 8950 C CA . ALA G 1 182 ? 92.292 152.969 103.743 1.00 23.85 405 ALA K CA 1
ATOM 8951 C C . ALA G 1 182 ? 93.635 153.458 104.269 1.00 23.85 405 ALA K C 1
ATOM 8952 O O . ALA G 1 182 ? 93.770 154.621 104.663 1.00 23.85 405 ALA K O 1
ATOM 8954 N N . VAL G 1 183 ? 94.617 152.559 104.285 1.00 30.03 406 VAL K N 1
ATOM 8955 C CA . VAL G 1 183 ? 95.981 152.869 104.717 1.00 30.03 406 VAL K CA 1
ATOM 8956 C C . VAL G 1 183 ? 96.967 152.263 103.725 1.00 30.03 406 VAL K C 1
ATOM 8957 O O . VAL G 1 183 ? 96.642 151.296 103.024 1.00 30.03 406 VAL K O 1
ATOM 8961 N N . PRO G 1 184 ? 98.189 152.807 103.648 1.00 38.52 407 PRO K N 1
ATOM 8962 C CA . PRO G 1 184 ? 99.179 152.238 102.725 1.00 38.52 407 PRO K CA 1
ATOM 8963 C C . PRO G 1 184 ? 99.929 151.064 103.336 1.00 38.52 407 PRO K C 1
ATOM 8964 O O . PRO G 1 184 ? 100.290 151.076 104.515 1.00 38.52 407 PRO K O 1
ATOM 8968 N N . VAL G 1 185 ? 100.153 150.042 102.509 1.00 52.31 408 VAL K N 1
ATOM 8969 C CA . VAL G 1 185 ? 100.900 148.844 102.881 1.00 52.31 408 VAL K CA 1
ATOM 8970 C C . VAL G 1 185 ? 102.058 148.694 101.902 1.00 52.31 408 VAL K C 1
ATOM 8971 O O . VAL G 1 185 ? 101.873 148.828 100.686 1.00 52.31 408 VAL K O 1
ATOM 8975 N N . GLU G 1 186 ? 103.251 148.433 102.435 1.00 76.11 409 GLU K N 1
ATOM 8976 C CA . GLU G 1 186 ? 104.462 148.285 101.627 1.00 76.11 409 GLU K CA 1
ATOM 8977 C C . GLU G 1 186 ? 104.546 146.840 101.152 1.00 76.11 409 GLU K C 1
ATOM 8978 O O . GLU G 1 186 ? 105.069 145.963 101.842 1.00 76.11 409 GLU K O 1
ATOM 8984 N N . ASN G 1 187 ? 104.007 146.591 99.960 1.00 84.65 410 ASN K N 1
ATOM 8985 C CA . ASN G 1 187 ? 104.062 145.261 99.367 1.00 84.65 410 ASN K CA 1
ATOM 8986 C C . ASN G 1 187 ? 105.509 144.853 99.116 1.00 84.65 410 ASN K C 1
ATOM 8987 O O . ASN G 1 187 ? 106.353 145.680 98.760 1.00 84.65 410 ASN K O 1
ATOM 8992 N N . GLU G 1 188 ? 105.794 143.562 99.319 1.00 92.64 411 GLU K N 1
ATOM 8993 C CA . GLU G 1 188 ? 107.150 143.044 99.152 1.00 92.64 411 GLU K CA 1
ATOM 8994 C C . GLU G 1 188 ? 107.687 143.224 97.735 1.00 92.64 411 GLU K C 1
ATOM 8995 O O . GLU G 1 188 ? 108.909 143.239 97.548 1.00 92.64 411 GLU K O 1
ATOM 9001 N N . ASP G 1 189 ? 106.812 143.359 96.734 1.00 95.24 412 ASP K N 1
ATOM 9002 C CA . ASP G 1 189 ? 107.269 143.571 95.363 1.00 95.24 412 ASP K CA 1
ATOM 9003 C C . ASP G 1 189 ? 107.943 144.926 95.165 1.00 95.24 412 ASP K C 1
ATOM 9004 O O . ASP G 1 189 ? 108.632 145.111 94.156 1.00 95.24 412 ASP K O 1
ATOM 9009 N N . GLY G 1 190 ? 107.755 145.868 96.086 1.00 93.33 413 GLY K N 1
ATOM 9010 C CA . GLY G 1 190 ? 108.387 147.166 96.023 1.00 93.33 413 GLY K CA 1
ATOM 9011 C C . GLY G 1 190 ? 107.488 148.286 95.553 1.00 93.33 413 GLY K C 1
ATOM 9012 O O . GLY G 1 190 ? 107.971 149.193 94.866 1.00 93.33 413 GLY K O 1
ATOM 9013 N N . THR G 1 191 ? 106.202 148.248 95.895 1.00 82.51 414 THR K N 1
ATOM 9014 C CA . THR G 1 191 ? 105.253 149.303 95.562 1.00 82.51 414 THR K CA 1
ATOM 9015 C C . THR G 1 191 ? 104.340 149.513 96.767 1.00 82.51 414 THR K C 1
ATOM 9016 O O . THR G 1 191 ? 104.558 148.939 97.839 1.00 82.51 414 THR K O 1
ATOM 9020 N N . THR G 1 192 ? 103.311 150.340 96.581 1.00 65.91 415 THR K N 1
ATOM 9021 C CA . THR G 1 192 ? 102.362 150.701 97.628 1.00 65.91 415 THR K CA 1
ATOM 9022 C C . THR G 1 192 ? 100.967 150.249 97.220 1.00 65.91 415 THR K C 1
ATOM 9023 O O . THR G 1 192 ? 100.545 150.485 96.082 1.00 65.91 415 THR K O 1
ATOM 9027 N N . GLY G 1 193 ? 100.265 149.600 98.153 1.00 52.62 416 GLY K N 1
ATOM 9028 C CA . GLY G 1 193 ? 98.924 149.104 97.919 1.00 52.62 416 GLY K CA 1
ATOM 9029 C C . GLY G 1 193 ? 97.969 149.584 98.999 1.00 52.62 416 GLY K C 1
ATOM 9030 O O . GLY G 1 193 ? 98.371 150.228 99.971 1.00 52.62 416 GLY K O 1
ATOM 9031 N N . VAL G 1 194 ? 96.695 149.247 98.803 1.00 38.04 417 VAL K N 1
ATOM 9032 C CA . VAL G 1 194 ? 95.613 149.662 99.691 1.00 38.04 417 VAL K CA 1
ATOM 9033 C C . VAL G 1 194 ? 95.246 148.486 100.585 1.00 38.04 417 VAL K C 1
ATOM 9034 O O . VAL G 1 194 ? 95.075 147.359 100.103 1.00 38.04 417 VAL K O 1
ATOM 9038 N N . SER G 1 195 ? 95.131 148.749 101.887 1.00 31.39 418 SER K N 1
ATOM 9039 C CA . SER G 1 195 ? 94.595 147.802 102.854 1.00 31.39 418 SER K CA 1
ATOM 9040 C C . SER G 1 195 ? 93.569 148.510 103.728 1.00 31.39 418 SER K C 1
ATOM 9041 O O . SER G 1 195 ? 93.640 149.725 103.933 1.00 31.39 418 SER K O 1
ATOM 9044 N N . TRP G 1 196 ? 92.618 147.732 104.246 1.00 25.06 419 TRP K N 1
ATOM 9045 C CA . TRP G 1 196 ? 91.455 148.254 104.959 1.00 25.06 419 TRP K CA 1
ATOM 9046 C C . TRP G 1 196 ? 91.648 148.036 106.456 1.00 25.06 419 TRP K C 1
ATOM 9047 O O . TRP G 1 196 ? 91.618 146.897 106.933 1.00 25.06 419 TRP K O 1
ATOM 9058 N N . ASP G 1 197 ? 91.843 149.130 107.188 1.00 24.16 420 ASP K N 1
ATOM 9059 C CA . ASP G 1 197 ? 92.028 149.108 108.631 1.00 24.16 420 ASP K CA 1
ATOM 9060 C C . ASP G 1 197 ? 90.737 149.588 109.290 1.00 24.16 420 ASP K C 1
ATOM 9061 O O . ASP G 1 197 ? 89.970 150.354 108.701 1.00 24.16 420 ASP K O 1
ATOM 9066 N N . GLU G 1 198 ? 90.515 149.133 110.522 1.00 18.78 421 GLU K N 1
ATOM 9067 C CA . GLU G 1 198 ? 89.370 149.527 111.337 1.00 18.78 421 GLU K CA 1
ATOM 9068 C C . GLU G 1 198 ? 89.828 150.526 112.392 1.00 18.78 421 GLU K C 1
ATOM 9069 O O . GLU G 1 198 ? 90.821 150.280 113.086 1.00 18.78 421 GLU K O 1
ATOM 9075 N N . GLN G 1 199 ? 89.102 151.643 112.515 1.00 18.56 422 GLN K N 1
ATOM 9076 C CA . GLN G 1 199 ? 89.489 152.741 113.393 1.00 18.56 422 GLN K CA 1
ATOM 9077 C C . GLN G 1 199 ? 88.314 153.205 114.244 1.00 18.56 422 GLN K C 1
ATOM 9078 O O . GLN G 1 199 ? 87.148 153.047 113.870 1.00 18.56 422 GLN K O 1
ATOM 9084 N N . ILE G 1 200 ? 88.649 153.780 115.402 1.00 17.73 423 ILE K N 1
ATOM 9085 C CA . ILE G 1 200 ? 87.711 154.477 116.274 1.00 17.73 423 ILE K CA 1
ATOM 9086 C C . ILE G 1 200 ? 88.342 155.821 116.624 1.00 17.73 423 ILE K C 1
ATOM 9087 O O . ILE G 1 200 ? 89.570 155.956 116.645 1.00 17.73 423 ILE K O 1
ATOM 9092 N N . ILE G 1 201 ? 87.497 156.816 116.902 1.00 18.39 424 ILE K N 1
ATOM 9093 C CA . ILE G 1 201 ? 87.924 158.170 117.247 1.00 18.39 424 ILE K CA 1
ATOM 9094 C C . ILE G 1 201 ? 87.561 158.409 118.706 1.00 18.39 424 ILE K C 1
ATOM 9095 O O . ILE G 1 201 ? 86.401 158.237 119.099 1.00 18.39 424 ILE K O 1
ATOM 9100 N N . VAL G 1 202 ? 88.553 158.809 119.502 1.00 18.46 425 VAL K N 1
ATOM 9101 C CA . VAL G 1 202 ? 88.415 158.996 120.943 1.00 18.46 425 VAL K CA 1
ATOM 9102 C C . VAL G 1 202 ? 88.619 160.473 121.247 1.00 18.46 425 VAL K C 1
ATOM 9103 O O . VAL G 1 202 ? 89.581 161.082 120.763 1.00 18.46 425 VAL K O 1
ATOM 9107 N N . THR G 1 203 ? 87.714 161.039 122.044 1.00 27.23 426 THR K N 1
ATOM 9108 C CA . THR G 1 203 ? 87.795 162.430 122.487 1.00 27.23 426 THR K CA 1
ATOM 9109 C C . THR G 1 203 ? 87.922 162.482 124.006 1.00 27.23 426 THR K C 1
ATOM 9110 O O . THR G 1 203 ? 87.123 161.882 124.726 1.00 27.23 426 THR K O 1
ATOM 9114 N N . VAL G 1 215 ? 100.653 167.652 129.041 1.00 36.05 438 VAL K N 1
ATOM 9115 C CA . VAL G 1 215 ? 100.304 166.571 129.953 1.00 36.05 438 VAL K CA 1
ATOM 9116 C C . VAL G 1 215 ? 99.205 165.725 129.320 1.00 36.05 438 VAL K C 1
ATOM 9117 O O . VAL G 1 215 ? 99.265 164.495 129.344 1.00 36.05 438 VAL K O 1
ATOM 9121 N N . GLY G 1 216 ? 98.196 166.396 128.760 1.00 32.85 439 GLY K N 1
ATOM 9122 C CA . GLY G 1 216 ? 97.125 165.678 128.086 1.00 32.85 439 GLY K CA 1
ATOM 9123 C C . GLY G 1 216 ? 97.613 164.896 126.882 1.00 32.85 439 GLY K C 1
ATOM 9124 O O . GLY G 1 216 ? 97.156 163.779 126.629 1.00 32.85 439 GLY K O 1
ATOM 9125 N N . ALA G 1 217 ? 98.539 165.479 126.116 1.00 33.87 440 ALA K N 1
ATOM 9126 C CA . ALA G 1 217 ? 99.104 164.782 124.965 1.00 33.87 440 ALA K CA 1
ATOM 9127 C C . ALA G 1 217 ? 99.852 163.524 125.390 1.00 33.87 440 ALA K C 1
ATOM 9128 O O . ALA G 1 217 ? 99.741 162.478 124.740 1.00 33.87 440 ALA K O 1
ATOM 9130 N N . GLU G 1 218 ? 100.631 163.612 126.471 1.00 34.01 441 GLU K N 1
ATOM 9131 C CA . GLU G 1 218 ? 101.347 162.442 126.972 1.00 34.01 441 GLU K CA 1
ATOM 9132 C C . GLU G 1 218 ? 100.379 161.354 127.421 1.00 34.01 441 GLU K C 1
ATOM 9133 O O . GLU G 1 218 ? 100.624 160.164 127.190 1.00 34.01 441 GLU K O 1
ATOM 9139 N N . TRP G 1 219 ? 99.295 161.744 128.097 1.00 25.45 442 TRP K N 1
ATOM 9140 C CA . TRP G 1 219 ? 98.268 160.787 128.504 1.00 25.45 442 TRP K CA 1
ATOM 9141 C C . TRP G 1 219 ? 97.697 160.042 127.303 1.00 25.45 442 TRP K C 1
ATOM 9142 O O . TRP G 1 219 ? 97.545 158.815 127.334 1.00 25.45 442 TRP K O 1
ATOM 9153 N N . ILE G 1 220 ? 97.355 160.775 126.240 1.00 25.07 443 ILE K N 1
ATOM 9154 C CA . ILE G 1 220 ? 96.815 160.149 125.035 1.00 25.07 443 ILE K CA 1
ATOM 9155 C C . ILE G 1 220 ? 97.843 159.210 124.415 1.00 25.07 443 ILE K C 1
ATOM 9156 O O . ILE G 1 220 ? 97.501 158.116 123.949 1.00 25.07 443 ILE K O 1
ATOM 9161 N N . ARG G 1 221 ? 99.110 159.633 124.374 1.00 26.21 444 ARG K N 1
ATOM 9162 C CA . ARG G 1 221 ? 100.157 158.815 123.766 1.00 26.21 444 ARG K CA 1
ATOM 9163 C C . ARG G 1 221 ? 100.320 157.488 124.501 1.00 26.21 444 ARG K C 1
ATOM 9164 O O . ARG G 1 221 ? 100.430 156.429 123.872 1.00 26.21 444 ARG K O 1
ATOM 9172 N N . GLU G 1 222 ? 100.351 157.527 125.836 1.00 25.91 445 GLU K N 1
ATOM 9173 C CA . GLU G 1 222 ? 100.539 156.299 126.604 1.00 25.91 445 GLU K CA 1
ATOM 9174 C C . GLU G 1 222 ? 99.346 155.367 126.437 1.00 25.91 445 GLU K C 1
ATOM 9175 O O . GLU G 1 222 ? 99.515 154.154 126.261 1.00 25.91 445 GLU K O 1
ATOM 9181 N N . LEU G 1 223 ? 98.131 155.915 126.534 1.00 18.86 446 LEU K N 1
ATOM 9182 C CA . LEU G 1 223 ? 96.921 155.138 126.270 1.00 18.86 446 LEU K CA 1
ATOM 9183 C C . LEU G 1 223 ? 96.968 154.524 124.877 1.00 18.86 446 LEU K C 1
ATOM 9184 O O . LEU G 1 223 ? 96.675 153.337 124.694 1.00 18.86 446 LEU K O 1
ATOM 9189 N N . LYS G 1 224 ? 97.322 155.338 123.879 1.00 18.83 447 LYS K N 1
ATOM 9190 C CA . LYS G 1 224 ? 97.342 154.885 122.492 1.00 18.83 447 LYS K CA 1
ATOM 9191 C C . LYS G 1 224 ? 98.347 153.756 122.294 1.00 18.83 447 LYS K C 1
ATOM 9192 O O . LYS G 1 224 ? 98.049 152.769 121.614 1.00 18.83 447 LYS K O 1
ATOM 9198 N N . LYS G 1 225 ? 99.549 153.898 122.865 1.00 17.00 448 LYS K N 1
ATOM 9199 C CA . LYS G 1 225 ? 100.571 152.851 122.794 1.00 17.00 448 LYS K CA 1
ATOM 9200 C C . LYS G 1 225 ? 100.036 151.501 123.268 1.00 17.00 448 LYS K C 1
ATOM 9201 O O . LYS G 1 225 ? 100.344 150.459 122.679 1.00 17.00 448 LYS K O 1
ATOM 9207 N N . VAL G 1 226 ? 99.233 151.504 124.334 1.00 15.76 449 VAL K N 1
ATOM 9208 C CA . VAL G 1 226 ? 98.696 150.260 124.878 1.00 15.76 449 VAL K CA 1
ATOM 9209 C C . VAL G 1 226 ? 97.676 149.634 123.929 1.00 15.76 449 VAL K C 1
ATOM 9210 O O . VAL G 1 226 ? 97.513 148.408 123.911 1.00 15.76 449 VAL K O 1
ATOM 9214 N N . ILE G 1 227 ? 96.957 150.442 123.150 1.00 16.00 450 ILE K N 1
ATOM 9215 C CA . ILE G 1 227 ? 95.864 149.914 122.334 1.00 16.00 450 ILE K CA 1
ATOM 9216 C C . ILE G 1 227 ? 96.406 149.251 121.070 1.00 16.00 450 ILE K C 1
ATOM 9217 O O . ILE G 1 227 ? 96.094 148.089 120.785 1.00 16.00 450 ILE K O 1
ATOM 9222 N N . GLU G 1 228 ? 97.188 149.993 120.276 1.00 19.51 451 GLU K N 1
ATOM 9223 C CA . GLU G 1 228 ? 97.784 149.432 119.062 1.00 19.51 451 GLU K CA 1
ATOM 9224 C C . GLU G 1 228 ? 98.638 148.203 119.358 1.00 19.51 451 GLU K C 1
ATOM 9225 O O . GLU G 1 228 ? 98.538 147.188 118.659 1.00 19.51 451 GLU K O 1
ATOM 9231 N N . ASN G 1 229 ? 99.500 148.280 120.380 1.00 17.52 452 ASN K N 1
ATOM 9232 C CA . ASN G 1 229 ? 100.240 147.121 120.866 1.00 17.52 452 ASN K CA 1
ATOM 9233 C C . ASN G 1 229 ? 99.505 146.538 122.077 1.00 17.52 452 ASN K C 1
ATOM 9234 O O . ASN G 1 229 ? 99.674 147.048 123.194 1.00 17.52 452 ASN K O 1
ATOM 9239 N N . PRO G 1 230 ? 98.719 145.458 121.937 1.00 11.74 453 PRO K N 1
ATOM 9240 C CA . PRO G 1 230 ? 97.879 145.031 123.068 1.00 11.74 453 PRO K CA 1
ATOM 9241 C C . PRO G 1 230 ? 98.605 144.201 124.111 1.00 11.74 453 PRO K C 1
ATOM 9242 O O . PRO G 1 230 ? 98.135 144.145 125.256 1.00 11.74 453 PRO K O 1
ATOM 9246 N N . LEU G 1 231 ? 99.707 143.535 123.745 1.00 9.87 454 LEU K N 1
ATOM 9247 C CA . LEU G 1 231 ? 100.406 142.648 124.672 1.00 9.87 454 LEU K CA 1
ATOM 9248 C C . LEU G 1 231 ? 100.875 143.374 125.929 1.00 9.87 454 LEU K C 1
ATOM 9249 O O . LEU G 1 231 ? 100.971 142.758 126.997 1.00 9.87 454 LEU K O 1
ATOM 9254 N N . GLU G 1 232 ? 101.173 144.673 125.832 1.00 13.40 455 GLU K N 1
ATOM 9255 C CA . GLU G 1 232 ? 101.632 145.456 126.979 1.00 13.40 455 GLU K CA 1
ATOM 9256 C C . GLU G 1 232 ? 100.614 145.602 128.113 1.00 13.40 455 GLU K C 1
ATOM 9257 O O . GLU G 1 232 ? 100.938 146.175 129.158 1.00 13.40 455 GLU K O 1
ATOM 9263 N N . LEU G 1 233 ? 99.384 145.109 127.932 1.00 12.33 456 LEU K N 1
ATOM 9264 C CA . LEU G 1 233 ? 98.406 145.095 129.016 1.00 12.33 456 LEU K CA 1
ATOM 9265 C C . LEU G 1 233 ? 98.822 144.205 130.185 1.00 12.33 456 LEU K C 1
ATOM 9266 O O . LEU G 1 233 ? 98.265 144.347 131.279 1.00 12.33 456 LEU K O 1
ATOM 9271 N N . LEU G 1 234 ? 99.780 143.294 129.991 1.00 11.04 457 LEU K N 1
ATOM 9272 C CA . LEU G 1 234 ? 100.207 142.424 131.083 1.00 11.04 457 LEU K CA 1
ATOM 9273 C C . LEU G 1 234 ? 101.020 143.196 132.117 1.00 11.04 457 LEU K C 1
ATOM 9274 O O . LEU G 1 234 ? 100.615 143.314 133.279 1.00 11.04 457 LEU K O 1
ATOM 9279 N N . LEU G 1 235 ? 102.169 143.728 131.716 1.00 15.73 458 LEU K N 1
ATOM 9280 C CA . LEU G 1 235 ? 102.979 144.536 132.623 1.00 15.73 458 LEU K CA 1
ATOM 9281 C C . LEU G 1 235 ? 102.284 145.863 132.917 1.00 15.73 458 LEU K C 1
ATOM 9282 O O . LEU G 1 235 ? 101.457 146.329 132.133 1.00 15.73 458 LEU K O 1
ATOM 9287 N N . VAL H 1 32 ? 70.007 65.073 123.295 1.00 23.12 255 VAL L N 1
ATOM 9288 C CA . VAL H 1 32 ? 70.078 66.278 122.479 1.00 23.12 255 VAL L CA 1
ATOM 9289 C C . VAL H 1 32 ? 71.459 66.351 121.837 1.00 23.12 255 VAL L C 1
ATOM 9290 O O . VAL H 1 32 ? 72.456 65.975 122.455 1.00 23.12 255 VAL L O 1
ATOM 9294 N N . SER H 1 33 ? 71.502 66.839 120.596 1.00 18.56 256 SER L N 1
ATOM 9295 C CA . SER H 1 33 ? 72.716 66.886 119.792 1.00 18.56 256 SER L CA 1
ATOM 9296 C C . SER H 1 33 ? 72.911 68.293 119.249 1.00 18.56 256 SER L C 1
ATOM 9297 O O . SER H 1 33 ? 71.947 69.037 119.044 1.00 18.56 256 SER L O 1
ATOM 9300 N N . THR H 1 34 ? 74.172 68.651 119.020 1.00 16.19 257 THR L N 1
ATOM 9301 C CA . THR H 1 34 ? 74.505 69.942 118.434 1.00 16.19 257 THR L CA 1
ATOM 9302 C C . THR H 1 34 ? 75.874 69.842 117.780 1.00 16.19 257 THR L C 1
ATOM 9303 O O . THR H 1 34 ? 76.634 68.901 118.029 1.00 16.19 257 THR L O 1
ATOM 9307 N N . ASN H 1 35 ? 76.172 70.828 116.934 1.00 15.29 258 ASN L N 1
ATOM 9308 C CA . ASN H 1 35 ? 77.448 70.939 116.239 1.00 15.29 258 ASN L CA 1
ATOM 9309 C C . ASN H 1 35 ? 78.127 72.237 116.649 1.00 15.29 258 ASN L C 1
ATOM 9310 O O . ASN H 1 35 ? 77.487 73.295 116.670 1.00 15.29 258 ASN L O 1
ATOM 9315 N N . LEU H 1 36 ? 79.417 72.151 116.975 1.00 16.63 259 LEU L N 1
ATOM 9316 C CA . LEU H 1 36 ? 80.213 73.285 117.423 1.00 16.63 259 LEU L CA 1
ATOM 9317 C C . LEU H 1 36 ? 81.378 73.480 116.466 1.00 16.63 259 LEU L C 1
ATOM 9318 O O . LEU H 1 36 ? 82.040 72.510 116.086 1.00 16.63 259 LEU L O 1
ATOM 9323 N N . SER H 1 37 ? 81.642 74.733 116.100 1.00 15.12 260 SER L N 1
ATOM 9324 C CA . SER H 1 37 ? 82.815 75.100 115.316 1.00 15.12 260 SER L CA 1
ATOM 9325 C C . SER H 1 37 ? 83.910 75.559 116.270 1.00 15.12 260 SER L C 1
ATOM 9326 O O . SER H 1 37 ? 83.665 76.404 117.138 1.00 15.12 260 SER L O 1
ATOM 9329 N N . VAL H 1 38 ? 85.112 75.008 116.097 1.00 12.63 261 VAL L N 1
ATOM 9330 C CA . VAL H 1 38 ? 86.193 75.137 117.072 1.00 12.63 261 VAL L CA 1
ATOM 9331 C C . VAL H 1 38 ? 87.470 75.641 116.408 1.00 12.63 261 VAL L C 1
ATOM 9332 O O . VAL H 1 38 ? 88.572 75.419 116.919 1.00 12.63 261 VAL L O 1
ATOM 9336 N N . SER H 1 39 ? 87.341 76.335 115.274 1.00 13.21 262 SER L N 1
ATOM 9337 C CA . SER H 1 39 ? 88.524 76.865 114.603 1.00 13.21 262 SER L CA 1
ATOM 9338 C C . SER H 1 39 ? 89.174 77.969 115.429 1.00 13.21 262 SER L C 1
ATOM 9339 O O . SER H 1 39 ? 90.395 77.973 115.626 1.00 13.21 262 SER L O 1
ATOM 9342 N N . LYS H 1 40 ? 88.372 78.931 115.896 1.00 11.29 263 LYS L N 1
ATOM 9343 C CA . LYS H 1 40 ? 88.892 80.013 116.728 1.00 11.29 263 LYS L CA 1
ATOM 9344 C C . LYS H 1 40 ? 89.538 79.485 118.005 1.00 11.29 263 LYS L C 1
ATOM 9345 O O . LYS H 1 40 ? 90.592 79.979 118.423 1.00 11.29 263 LYS L O 1
ATOM 9351 N N . LEU H 1 41 ? 88.902 78.502 118.654 1.00 11.02 264 LEU L N 1
ATOM 9352 C CA . LEU H 1 41 ? 89.442 77.946 119.894 1.00 11.02 264 LEU L CA 1
ATOM 9353 C C . LEU H 1 41 ? 90.826 77.341 119.682 1.00 11.02 264 LEU L C 1
ATOM 9354 O O . LEU H 1 41 ? 91.706 77.479 120.540 1.00 11.02 264 LEU L O 1
ATOM 9359 N N . LEU H 1 42 ? 91.032 76.651 118.557 1.00 11.87 265 LEU L N 1
ATOM 9360 C CA . LEU H 1 42 ? 92.355 76.107 118.256 1.00 11.87 265 LEU L CA 1
ATOM 9361 C C . LEU H 1 42 ? 93.385 77.221 118.113 1.00 11.87 265 LEU L C 1
ATOM 9362 O O . LEU H 1 42 ? 94.519 77.091 118.588 1.00 11.87 265 LEU L O 1
ATOM 9367 N N . LYS H 1 43 ? 93.012 78.315 117.443 1.00 10.66 266 LYS L N 1
ATOM 9368 C CA . LYS H 1 43 ? 93.929 79.440 117.285 1.00 10.66 266 LYS L CA 1
ATOM 9369 C C . LYS H 1 43 ? 94.292 80.045 118.635 1.00 10.66 266 LYS L C 1
ATOM 9370 O O . LYS H 1 43 ? 95.450 80.411 118.869 1.00 10.66 266 LYS L O 1
ATOM 9376 N N . LEU H 1 44 ? 93.308 80.173 119.531 1.00 8.91 267 LEU L N 1
ATOM 9377 C CA . LEU H 1 44 ? 93.585 80.672 120.874 1.00 8.91 267 LEU L CA 1
ATOM 9378 C C . LEU H 1 44 ? 94.539 79.747 121.619 1.00 8.91 267 LEU L C 1
ATOM 9379 O O . LEU H 1 44 ? 95.446 80.214 122.318 1.00 8.91 267 LEU L O 1
ATOM 9384 N N . ARG H 1 45 ? 94.364 78.437 121.434 1.00 10.84 268 ARG L N 1
ATOM 9385 C CA . ARG H 1 45 ? 95.200 77.423 122.126 1.00 10.84 268 ARG L CA 1
ATOM 9386 C C . ARG H 1 45 ? 96.628 77.531 121.596 1.00 10.84 268 ARG L C 1
ATOM 9387 O O . ARG H 1 45 ? 97.557 77.424 122.407 1.00 10.84 268 ARG L O 1
ATOM 9395 N N . GLN H 1 46 ? 96.798 77.740 120.292 1.00 11.15 269 GLN L N 1
ATOM 9396 C CA . GLN H 1 46 ? 98.123 77.900 119.702 1.00 11.15 269 GLN L CA 1
ATOM 9397 C C . GLN H 1 46 ? 98.785 79.196 120.148 1.00 11.15 269 GLN L C 1
ATOM 9398 O O . GLN H 1 46 ? 100.014 79.253 120.276 1.00 11.15 269 GLN L O 1
ATOM 9404 N N . ALA H 1 47 ? 97.995 80.245 120.387 1.00 8.46 270 ALA L N 1
ATOM 9405 C CA . ALA H 1 47 ? 98.566 81.509 120.840 1.00 8.46 270 ALA L CA 1
ATOM 9406 C C . ALA H 1 47 ? 99.126 81.385 122.251 1.00 8.46 270 ALA L C 1
ATOM 9407 O O . ALA H 1 47 ? 100.219 81.889 122.536 1.00 8.46 270 ALA L O 1
ATOM 9409 N N . LEU H 1 48 ? 98.397 80.716 123.144 1.00 8.90 271 LEU L N 1
ATOM 9410 C CA . LEU H 1 48 ? 98.801 80.611 124.540 1.00 8.90 271 LEU L CA 1
ATOM 9411 C C . LEU H 1 48 ? 99.797 79.484 124.793 1.00 8.90 271 LEU L C 1
ATOM 9412 O O . LEU H 1 48 ? 100.393 79.450 125.875 1.00 8.90 271 LEU L O 1
ATOM 9417 N N . ASN H 1 49 ? 99.994 78.575 123.834 1.00 10.69 272 ASN L N 1
ATOM 9418 C CA . ASN H 1 49 ? 100.966 77.493 123.946 1.00 10.69 272 ASN L CA 1
ATOM 9419 C C . ASN H 1 49 ? 102.306 77.830 123.298 1.00 10.69 272 ASN L C 1
ATOM 9420 O O . ASN H 1 49 ? 103.209 76.986 123.311 1.00 10.69 272 ASN L O 1
ATOM 9425 N N . SER H 1 50 ? 102.467 79.047 122.757 1.00 13.27 273 SER L N 1
ATOM 9426 C CA . SER H 1 50 ? 103.725 79.511 122.186 1.00 13.27 273 SER L CA 1
ATOM 9427 C C . SER H 1 50 ? 104.399 80.597 123.009 1.00 13.27 273 SER L C 1
ATOM 9428 O O . SER H 1 50 ? 105.615 80.771 122.885 1.00 13.27 273 SER L O 1
ATOM 9431 N N . SER H 1 51 ? 103.652 81.323 123.841 1.00 18.12 274 SER L N 1
ATOM 9432 C CA . SER H 1 51 ? 104.233 82.305 124.747 1.00 18.12 274 SER L CA 1
ATOM 9433 C C . SER H 1 51 ? 104.766 81.683 126.040 1.00 18.12 274 SER L C 1
ATOM 9434 O O . SER H 1 51 ? 105.149 82.428 126.950 1.00 18.12 274 SER L O 1
ATOM 9437 N N . ALA H 1 52 ? 104.813 80.353 126.136 1.00 23.22 275 ALA L N 1
ATOM 9438 C CA . ALA H 1 52 ? 105.358 79.638 127.280 1.00 23.22 275 ALA L CA 1
ATOM 9439 C C . ALA H 1 52 ? 106.743 79.093 126.952 1.00 23.22 275 ALA L C 1
ATOM 9440 O O . ALA H 1 52 ? 107.145 79.007 125.788 1.00 23.22 275 ALA L O 1
ATOM 9442 N N . ASP H 1 53 ? 107.468 78.721 128.007 1.00 34.55 276 ASP L N 1
ATOM 9443 C CA . ASP H 1 53 ? 108.833 78.214 127.919 1.00 34.55 276 ASP L CA 1
ATOM 9444 C C . ASP H 1 53 ? 108.930 76.726 128.253 1.00 34.55 276 ASP L C 1
ATOM 9445 O O . ASP H 1 53 ? 110.043 76.195 128.332 1.00 34.55 276 ASP L O 1
ATOM 9450 N N . GLY H 1 54 ? 107.796 76.041 128.431 1.00 27.34 277 GLY L N 1
ATOM 9451 C CA . GLY H 1 54 ? 107.753 74.641 128.817 1.00 27.34 277 GLY L CA 1
ATOM 9452 C C . GLY H 1 54 ? 106.887 74.410 130.045 1.00 27.34 277 GLY L C 1
ATOM 9453 O O . GLY H 1 54 ? 106.785 73.281 130.534 1.00 27.34 277 GLY L O 1
ATOM 9454 N N . ARG H 1 55 ? 106.261 75.478 130.553 1.00 27.63 278 ARG L N 1
ATOM 9455 C CA . ARG H 1 55 ? 105.539 75.413 131.819 1.00 27.63 278 ARG L CA 1
ATOM 9456 C C . ARG H 1 55 ? 104.315 74.510 131.729 1.00 27.63 278 ARG L C 1
ATOM 9457 O O . ARG H 1 55 ? 104.014 73.773 132.676 1.00 27.63 278 ARG L O 1
ATOM 9465 N N . TYR H 1 56 ? 103.595 74.550 130.610 1.00 17.53 279 TYR L N 1
ATOM 9466 C CA . TYR H 1 56 ? 102.309 73.872 130.507 1.00 17.53 279 TYR L CA 1
ATOM 9467 C C . TYR H 1 56 ? 102.005 73.585 129.040 1.00 17.53 279 TYR L C 1
ATOM 9468 O O . TYR H 1 56 ? 102.773 73.937 128.141 1.00 17.53 279 TYR L O 1
ATOM 9477 N N . LYS H 1 57 ? 100.864 72.936 128.814 1.00 15.76 280 LYS L N 1
ATOM 9478 C CA . LYS H 1 57 ? 100.335 72.720 127.473 1.00 15.76 280 LYS L CA 1
ATOM 9479 C C . LYS H 1 57 ? 98.867 72.348 127.614 1.00 15.76 280 LYS L C 1
ATOM 9480 O O . LYS H 1 57 ? 98.530 71.428 128.365 1.00 15.76 280 LYS L O 1
ATOM 9486 N N . LEU H 1 58 ? 98.008 73.059 126.891 1.00 14.38 281 LEU L N 1
ATOM 9487 C CA . LEU H 1 58 ? 96.564 72.967 127.040 1.00 14.38 281 LEU L CA 1
ATOM 9488 C C . LEU H 1 58 ? 95.962 72.073 125.960 1.00 14.38 281 LEU L C 1
ATOM 9489 O O . LEU H 1 58 ? 96.625 71.673 124.999 1.00 14.38 281 LEU L O 1
ATOM 9494 N N . SER H 1 59 ? 94.680 71.758 126.136 1.00 18.04 282 SER L N 1
ATOM 9495 C CA . SER H 1 59 ? 93.955 70.896 125.215 1.00 18.04 282 SER L CA 1
ATOM 9496 C C . SER H 1 59 ? 92.483 71.287 125.236 1.00 18.04 282 SER L C 1
ATOM 9497 O O . SER H 1 59 ? 92.050 72.120 126.036 1.00 18.04 282 SER L O 1
ATOM 9500 N N . VAL H 1 60 ? 91.714 70.672 124.333 1.00 23.36 283 VAL L N 1
ATOM 9501 C CA . VAL H 1 60 ? 90.316 71.053 124.151 1.00 23.36 283 VAL L CA 1
ATOM 9502 C C . VAL H 1 60 ? 89.499 70.699 125.388 1.00 23.36 283 VAL L C 1
ATOM 9503 O O . VAL H 1 60 ? 88.546 71.407 125.738 1.00 23.36 283 VAL L O 1
ATOM 9507 N N . ASN H 1 61 ? 89.831 69.578 126.041 1.00 27.14 284 ASN L N 1
ATOM 9508 C CA . ASN H 1 61 ? 89.064 69.110 127.195 1.00 27.14 284 ASN L CA 1
ATOM 9509 C C . ASN H 1 61 ? 89.039 70.146 128.314 1.00 27.14 284 ASN L C 1
ATOM 9510 O O . ASN H 1 61 ? 88.016 70.316 128.988 1.00 27.14 284 ASN L O 1
ATOM 9515 N N . ASP H 1 62 ? 90.162 70.835 128.537 1.00 22.70 285 ASP L N 1
ATOM 9516 C CA . ASP H 1 62 ? 90.220 71.846 129.589 1.00 22.70 285 ASP L CA 1
ATOM 9517 C C . ASP H 1 62 ? 89.250 72.989 129.311 1.00 22.70 285 ASP L C 1
ATOM 9518 O O . ASP H 1 62 ? 88.555 73.458 130.220 1.00 22.70 285 ASP L O 1
ATOM 9523 N N . PHE H 1 63 ? 89.211 73.465 128.062 1.00 14.29 286 PHE L N 1
ATOM 9524 C CA . PHE H 1 63 ? 88.281 74.528 127.689 1.00 14.29 286 PHE L CA 1
ATOM 9525 C C . PHE H 1 63 ? 86.834 74.108 127.916 1.00 14.29 286 PHE L C 1
ATOM 9526 O O . PHE H 1 63 ? 86.022 74.896 128.418 1.00 14.29 286 PHE L O 1
ATOM 9534 N N . LEU H 1 64 ? 86.490 72.874 127.540 1.00 19.19 287 LEU L N 1
ATOM 9535 C CA . LEU H 1 64 ? 85.115 72.402 127.683 1.00 19.19 287 LEU L CA 1
ATOM 9536 C C . LEU H 1 64 ? 84.695 72.335 129.146 1.00 19.19 287 LEU L C 1
ATOM 9537 O O . LEU H 1 64 ? 83.539 72.624 129.479 1.00 19.19 287 LEU L O 1
ATOM 9542 N N . ILE H 1 65 ? 85.610 71.923 130.030 1.00 24.40 288 ILE L N 1
ATOM 9543 C CA . ILE H 1 65 ? 85.303 71.852 131.459 1.00 24.40 288 ILE L CA 1
ATOM 9544 C C . ILE H 1 65 ? 84.927 73.231 131.993 1.00 24.40 288 ILE L C 1
ATOM 9545 O O . ILE H 1 65 ? 83.933 73.386 132.713 1.00 24.40 288 ILE L O 1
ATOM 9550 N N . LYS H 1 66 ? 85.728 74.248 131.663 1.00 18.91 289 LYS L N 1
ATOM 9551 C CA . LYS H 1 66 ? 85.441 75.601 132.133 1.00 18.91 289 LYS L CA 1
ATOM 9552 C C . LYS H 1 66 ? 84.119 76.113 131.573 1.00 18.91 289 LYS L C 1
ATOM 9553 O O . LYS H 1 66 ? 83.326 76.727 132.297 1.00 18.91 289 LYS L O 1
ATOM 9559 N N . ALA H 1 67 ? 83.874 75.881 130.281 1.00 19.37 290 ALA L N 1
ATOM 9560 C CA . ALA H 1 67 ? 82.616 76.298 129.669 1.00 19.37 290 ALA L CA 1
ATOM 9561 C C . ALA H 1 67 ? 81.422 75.596 130.304 1.00 19.37 290 ALA L C 1
ATOM 9562 O O . ALA H 1 67 ? 80.339 76.184 130.405 1.00 19.37 290 ALA L O 1
ATOM 9564 N N . MET H 1 68 ? 81.595 74.336 130.715 1.00 22.32 291 MET L N 1
ATOM 9565 C CA . MET H 1 68 ? 80.507 73.597 131.352 1.00 22.32 291 MET L CA 1
ATOM 9566 C C . MET H 1 68 ? 80.059 74.270 132.643 1.00 22.32 291 MET L C 1
ATOM 9567 O O . MET H 1 68 ? 78.861 74.308 132.948 1.00 22.32 291 MET L O 1
ATOM 9572 N N . GLY H 1 69 ? 81.010 74.785 133.425 1.00 24.48 292 GLY L N 1
ATOM 9573 C CA . GLY H 1 69 ? 80.650 75.510 134.634 1.00 24.48 292 GLY L CA 1
ATOM 9574 C C . GLY H 1 69 ? 79.814 76.741 134.337 1.00 24.48 292 GLY L C 1
ATOM 9575 O O . GLY H 1 69 ? 78.819 77.012 135.014 1.00 24.48 292 GLY L O 1
ATOM 9576 N N . ILE H 1 70 ? 80.224 77.515 133.329 1.00 18.92 293 ILE L N 1
ATOM 9577 C CA . ILE H 1 70 ? 79.500 78.732 132.963 1.00 18.92 293 ILE L CA 1
ATOM 9578 C C . ILE H 1 70 ? 78.091 78.385 132.486 1.00 18.92 293 ILE L C 1
ATOM 9579 O O . ILE H 1 70 ? 77.112 79.045 132.853 1.00 18.92 293 ILE L O 1
ATOM 9584 N N . ALA H 1 71 ? 77.975 77.386 131.605 1.00 21.86 294 ALA L N 1
ATOM 9585 C CA . ALA H 1 71 ? 76.660 76.988 131.106 1.00 21.86 294 ALA L CA 1
ATOM 9586 C C . ALA H 1 71 ? 75.785 76.472 132.240 1.00 21.86 294 ALA L C 1
ATOM 9587 O O . ALA H 1 71 ? 74.587 76.768 132.303 1.00 21.86 294 ALA L O 1
ATOM 9589 N N . SER H 1 72 ? 76.377 75.693 133.144 1.00 25.88 295 SER L N 1
ATOM 9590 C CA . SER H 1 72 ? 75.680 75.259 134.349 1.00 25.88 295 SER L CA 1
ATOM 9591 C C . SER H 1 72 ? 75.305 76.453 135.212 1.00 25.88 295 SER L C 1
ATOM 9592 O O . SER H 1 72 ? 74.239 76.467 135.841 1.00 25.88 295 SER L O 1
ATOM 9595 N N . LYS H 1 73 ? 76.192 77.442 135.291 1.00 27.45 296 LYS L N 1
ATOM 9596 C CA . LYS H 1 73 ? 75.984 78.606 136.189 1.00 27.45 296 LYS L CA 1
ATOM 9597 C C . LYS H 1 73 ? 74.744 79.383 135.739 1.00 27.45 296 LYS L C 1
ATOM 9598 O O . LYS H 1 73 ? 73.954 79.764 136.621 1.00 27.45 296 LYS L O 1
ATOM 9604 N N . ARG H 1 74 ? 74.561 79.600 134.433 1.00 26.55 297 ARG L N 1
ATOM 9605 C CA . ARG H 1 74 ? 73.423 80.364 133.931 1.00 26.55 297 ARG L CA 1
ATOM 9606 C C . ARG H 1 74 ? 72.103 79.625 134.134 1.00 26.55 297 ARG L C 1
ATOM 9607 O O . ARG H 1 74 ? 71.084 80.248 134.462 1.00 26.55 297 ARG L O 1
ATOM 9615 N N . VAL H 1 75 ? 72.107 78.309 133.952 1.00 31.22 298 VAL L N 1
ATOM 9616 C CA . VAL H 1 75 ? 70.936 77.459 134.125 1.00 31.22 298 VAL L CA 1
ATOM 9617 C C . VAL H 1 75 ? 71.210 76.510 135.290 1.00 31.22 298 VAL L C 1
ATOM 9618 O O . VAL H 1 75 ? 71.818 75.454 135.110 1.00 31.22 298 VAL L O 1
ATOM 9622 N N . PRO H 1 76 ? 70.767 76.842 136.512 1.00 32.63 299 PRO L N 1
ATOM 9623 C CA . PRO H 1 76 ? 71.150 76.012 137.664 1.00 32.63 299 PRO L CA 1
ATOM 9624 C C . PRO H 1 76 ? 70.318 74.751 137.839 1.00 32.63 299 PRO L C 1
ATOM 9625 O O . PRO H 1 76 ? 70.673 73.918 138.684 1.00 32.63 299 PRO L O 1
ATOM 9629 N N . THR H 1 77 ? 69.225 74.584 137.087 1.00 37.57 300 THR L N 1
ATOM 9630 C CA . THR H 1 77 ? 68.365 73.416 137.260 1.00 37.57 300 THR L CA 1
ATOM 9631 C C . THR H 1 77 ? 69.077 72.105 136.937 1.00 37.57 300 THR L C 1
ATOM 9632 O O . THR H 1 77 ? 68.654 71.051 137.424 1.00 37.57 300 THR L O 1
ATOM 9636 N N . VAL H 1 78 ? 70.147 72.143 136.146 1.00 32.14 301 VAL L N 1
ATOM 9637 C CA . VAL H 1 78 ? 70.899 70.938 135.809 1.00 32.14 301 VAL L CA 1
ATOM 9638 C C . VAL H 1 78 ? 71.879 70.641 136.938 1.00 32.14 301 VAL L C 1
ATOM 9639 O O . VAL H 1 78 ? 72.022 69.495 137.362 1.00 32.14 301 VAL L O 1
ATOM 9643 N N . PHE H 1 90 ? 72.539 72.941 143.964 1.00 60.65 313 PHE L N 1
ATOM 9644 C CA . PHE H 1 90 ? 73.854 73.287 144.495 1.00 60.65 313 PHE L CA 1
ATOM 9645 C C . PHE H 1 90 ? 74.254 74.699 144.078 1.00 60.65 313 PHE L C 1
ATOM 9646 O O . PHE H 1 90 ? 73.581 75.331 143.264 1.00 60.65 313 PHE L O 1
ATOM 9654 N N . GLU H 1 91 ? 75.357 75.185 144.660 1.00 57.15 314 GLU L N 1
ATOM 9655 C CA . GLU H 1 91 ? 76.014 76.414 144.232 1.00 57.15 314 GLU L CA 1
ATOM 9656 C C . GLU H 1 91 ? 77.485 76.220 143.880 1.00 57.15 314 GLU L C 1
ATOM 9657 O O . GLU H 1 91 ? 78.135 77.193 143.481 1.00 57.15 314 GLU L O 1
ATOM 9663 N N . THR H 1 92 ? 78.024 75.004 144.019 1.00 50.71 315 THR L N 1
ATOM 9664 C CA . THR H 1 92 ? 79.378 74.658 143.611 1.00 50.71 315 THR L CA 1
ATOM 9665 C C . THR H 1 92 ? 79.303 73.619 142.504 1.00 50.71 315 THR L C 1
ATOM 9666 O O . THR H 1 92 ? 78.439 72.737 142.522 1.00 50.71 315 THR L O 1
ATOM 9670 N N . VAL H 1 93 ? 80.221 73.721 141.547 1.00 34.05 316 VAL L N 1
ATOM 9671 C CA . VAL H 1 93 ? 80.222 72.902 140.338 1.00 34.05 316 VAL L CA 1
ATOM 9672 C C . VAL H 1 93 ? 81.373 71.912 140.460 1.00 34.05 316 VAL L C 1
ATOM 9673 O O . VAL H 1 93 ? 82.535 72.314 140.602 1.00 34.05 316 VAL L O 1
ATOM 9677 N N . ASP H 1 94 ? 81.045 70.622 140.409 1.00 37.86 317 ASP L N 1
ATOM 9678 C CA . ASP H 1 94 ? 82.016 69.538 140.458 1.00 37.86 317 ASP L CA 1
ATOM 9679 C C . ASP H 1 94 ? 81.873 68.722 139.183 1.00 37.86 317 ASP L C 1
ATOM 9680 O O . ASP H 1 94 ? 80.755 68.361 138.799 1.00 37.86 317 ASP L O 1
ATOM 9685 N N . VAL H 1 95 ? 83.004 68.424 138.543 1.00 32.45 318 VAL L N 1
ATOM 9686 C CA . VAL H 1 95 ? 83.047 67.716 137.268 1.00 32.45 318 VAL L CA 1
ATOM 9687 C C . VAL H 1 95 ? 83.817 66.418 137.460 1.00 32.45 318 VAL L C 1
ATOM 9688 O O . VAL H 1 95 ? 84.864 66.398 138.117 1.00 32.45 318 VAL L O 1
ATOM 9692 N N . SER H 1 96 ? 83.291 65.341 136.879 1.00 35.16 319 SER L N 1
ATOM 9693 C CA . SER H 1 96 ? 83.894 64.014 136.930 1.00 35.16 319 SER L CA 1
ATOM 9694 C C . SER H 1 96 ? 84.395 63.656 135.537 1.00 35.16 319 SER L C 1
ATOM 9695 O O . SER H 1 96 ? 83.615 63.651 134.579 1.00 35.16 319 SER L O 1
ATOM 9698 N N . VAL H 1 97 ? 85.688 63.353 135.434 1.00 31.42 320 VAL L N 1
ATOM 9699 C CA . VAL H 1 97 ? 86.322 63.016 134.161 1.00 31.42 320 VAL L CA 1
ATOM 9700 C C . VAL H 1 97 ? 86.537 61.508 134.097 1.00 31.42 320 VAL L C 1
ATOM 9701 O O . VAL H 1 97 ? 87.583 61.002 134.501 1.00 31.42 320 VAL L O 1
ATOM 9705 N N . THR H 1 107 ? 86.827 57.264 137.692 1.00 46.50 330 THR L N 1
ATOM 9706 C CA . THR H 1 107 ? 86.132 58.541 137.585 1.00 46.50 330 THR L CA 1
ATOM 9707 C C . THR H 1 107 ? 86.678 59.545 138.604 1.00 46.50 330 THR L C 1
ATOM 9708 O O . THR H 1 107 ? 86.054 59.774 139.640 1.00 46.50 330 THR L O 1
ATOM 9712 N N . PRO H 1 108 ? 87.847 60.148 138.318 1.00 42.68 331 PRO L N 1
ATOM 9713 C CA . PRO H 1 108 ? 88.345 61.224 139.191 1.00 42.68 331 PRO L CA 1
ATOM 9714 C C . PRO H 1 108 ? 87.443 62.450 139.215 1.00 42.68 331 PRO L C 1
ATOM 9715 O O . PRO H 1 108 ? 86.457 62.520 138.474 1.00 42.68 331 PRO L O 1
ATOM 9719 N N . ILE H 1 109 ? 87.787 63.423 140.063 1.00 39.21 332 ILE L N 1
ATOM 9720 C CA . ILE H 1 109 ? 86.945 64.577 140.357 1.00 39.21 332 ILE L CA 1
ATOM 9721 C C . ILE H 1 109 ? 87.806 65.832 140.285 1.00 39.21 332 ILE L C 1
ATOM 9722 O O . ILE H 1 109 ? 88.993 65.813 140.622 1.00 39.21 332 ILE L O 1
ATOM 9727 N N . VAL H 1 110 ? 87.192 66.927 139.834 1.00 33.20 333 VAL L N 1
ATOM 9728 C CA . VAL H 1 110 ? 87.797 68.255 139.832 1.00 33.20 333 VAL L CA 1
ATOM 9729 C C . VAL H 1 110 ? 86.830 69.192 140.541 1.00 33.20 333 VAL L C 1
ATOM 9730 O O . VAL H 1 110 ? 85.620 69.151 140.290 1.00 33.20 333 VAL L O 1
ATOM 9734 N N . LYS H 1 111 ? 87.367 70.040 141.421 1.00 36.47 334 LYS L N 1
ATOM 9735 C CA . LYS H 1 111 ? 86.575 70.908 142.283 1.00 36.47 334 LYS L CA 1
ATOM 9736 C C . LYS H 1 111 ? 86.845 72.377 141.986 1.00 36.47 334 LYS L C 1
ATOM 9737 O O . LYS H 1 111 ? 87.948 72.758 141.582 1.00 36.47 334 LYS L O 1
ATOM 9743 N N . GLY H 1 112 ? 85.817 73.194 142.196 1.00 34.07 335 GLY L N 1
ATOM 9744 C CA . GLY H 1 112 ? 85.957 74.639 142.105 1.00 34.07 335 GLY L CA 1
ATOM 9745 C C . GLY H 1 112 ? 86.335 75.167 140.739 1.00 34.07 335 GLY L C 1
ATOM 9746 O O . GLY H 1 112 ? 87.186 76.058 140.642 1.00 34.07 335 GLY L O 1
ATOM 9747 N N . VAL H 1 113 ? 85.717 74.646 139.677 1.00 31.18 336 VAL L N 1
ATOM 9748 C CA . VAL H 1 113 ? 86.066 75.091 138.329 1.00 31.18 336 VAL L CA 1
ATOM 9749 C C . VAL H 1 113 ? 85.696 76.558 138.134 1.00 31.18 336 VAL L C 1
ATOM 9750 O O . VAL H 1 113 ? 86.377 77.285 137.401 1.00 31.18 336 VAL L O 1
ATOM 9754 N N . GLU H 1 114 ? 84.583 76.995 138.738 1.00 33.88 337 GLU L N 1
ATOM 9755 C CA . GLU H 1 114 ? 84.116 78.373 138.589 1.00 33.88 337 GLU L CA 1
ATOM 9756 C C . GLU H 1 114 ? 85.188 79.384 139.001 1.00 33.88 337 GLU L C 1
ATOM 9757 O O . GLU H 1 114 ? 85.505 80.307 138.241 1.00 33.88 337 GLU L O 1
ATOM 9763 N N . GLY H 1 115 ? 85.760 79.223 140.194 1.00 29.38 338 GLY L N 1
ATOM 9764 C CA . GLY H 1 115 ? 86.833 80.079 140.667 1.00 29.38 338 GLY L CA 1
ATOM 9765 C C . GLY H 1 115 ? 88.205 79.503 140.382 1.00 29.38 338 GLY L C 1
ATOM 9766 O O . GLY H 1 115 ? 88.969 79.226 141.311 1.00 29.38 338 GLY L O 1
ATOM 9767 N N . LYS H 1 116 ? 88.530 79.317 139.105 1.00 24.57 339 LYS L N 1
ATOM 9768 C CA . LYS H 1 116 ? 89.770 78.654 138.728 1.00 24.57 339 LYS L CA 1
ATOM 9769 C C . LYS H 1 116 ? 90.131 79.051 137.306 1.00 24.57 339 LYS L C 1
ATOM 9770 O O . LYS H 1 116 ? 89.304 79.583 136.560 1.00 24.57 339 LYS L O 1
ATOM 9776 N N . GLY H 1 117 ? 91.387 78.779 136.946 1.00 18.30 340 GLY L N 1
ATOM 9777 C CA . GLY H 1 117 ? 91.910 79.040 135.625 1.00 18.30 340 GLY L CA 1
ATOM 9778 C C . GLY H 1 117 ? 92.327 77.762 134.917 1.00 18.30 340 GLY L C 1
ATOM 9779 O O . GLY H 1 117 ? 92.266 76.660 135.469 1.00 18.30 340 GLY L O 1
ATOM 9780 N N . LEU H 1 118 ? 92.749 77.940 133.663 1.00 16.71 341 LEU L N 1
ATOM 9781 C CA . LEU H 1 118 ? 93.134 76.801 132.837 1.00 16.71 341 LEU L CA 1
ATOM 9782 C C . LEU H 1 118 ? 94.360 76.100 133.411 1.00 16.71 341 LEU L C 1
ATOM 9783 O O . LEU H 1 118 ? 94.470 74.870 133.337 1.00 16.71 341 LEU L O 1
ATOM 9788 N N . GLU H 1 119 ? 95.308 76.875 133.950 1.00 19.63 342 GLU L N 1
ATOM 9789 C CA . GLU H 1 119 ? 96.540 76.309 134.497 1.00 19.63 342 GLU L CA 1
ATOM 9790 C C . GLU H 1 119 ? 96.245 75.311 135.611 1.00 19.63 342 GLU L C 1
ATOM 9791 O O . GLU H 1 119 ? 96.737 74.177 135.594 1.00 19.63 342 GLU L O 1
ATOM 9797 N N . SER H 1 120 ? 95.445 75.724 136.596 1.00 24.10 343 SER L N 1
ATOM 9798 C CA . SER H 1 120 ? 95.133 74.851 137.722 1.00 24.10 343 SER L CA 1
ATOM 9799 C C . SER H 1 120 ? 94.323 73.636 137.282 1.00 24.10 343 SER L C 1
ATOM 9800 O O . SER H 1 120 ? 94.576 72.517 137.743 1.00 24.10 343 SER L O 1
ATOM 9803 N N . ILE H 1 121 ? 93.332 73.843 136.410 1.00 21.88 344 ILE L N 1
ATOM 9804 C CA . ILE H 1 121 ? 92.478 72.745 135.958 1.00 21.88 344 ILE L CA 1
ATOM 9805 C C . ILE H 1 121 ? 93.297 71.695 135.213 1.00 21.88 344 ILE L C 1
ATOM 9806 O O . ILE H 1 121 ? 93.110 70.489 135.411 1.00 21.88 344 ILE L O 1
ATOM 9811 N N . SER H 1 122 ? 94.197 72.137 134.331 1.00 24.52 345 SER L N 1
ATOM 9812 C CA . SER H 1 122 ? 95.027 71.208 133.565 1.00 24.52 345 SER L CA 1
ATOM 9813 C C . SER H 1 122 ? 95.887 70.341 134.479 1.00 24.52 345 SER L C 1
ATOM 9814 O O . SER H 1 122 ? 95.978 69.122 134.289 1.00 24.52 345 SER L O 1
ATOM 9817 N N . ALA H 1 123 ? 96.549 70.961 135.459 1.00 30.27 346 ALA L N 1
ATOM 9818 C CA . ALA H 1 123 ? 97.422 70.220 136.367 1.00 30.27 346 ALA L CA 1
ATOM 9819 C C . ALA H 1 123 ? 96.655 69.156 137.146 1.00 30.27 346 ALA L C 1
ATOM 9820 O O . ALA H 1 123 ? 97.142 68.032 137.320 1.00 30.27 346 ALA L O 1
ATOM 9822 N N . ALA H 1 124 ? 95.461 69.497 137.636 1.00 34.12 347 ALA L N 1
ATOM 9823 C CA . ALA H 1 124 ? 94.641 68.531 138.362 1.00 34.12 347 ALA L CA 1
ATOM 9824 C C . ALA H 1 124 ? 94.257 67.343 137.485 1.00 34.12 347 ALA L C 1
ATOM 9825 O O . ALA H 1 124 ? 94.355 66.187 137.913 1.00 34.12 347 ALA L O 1
ATOM 9827 N N . VAL H 1 125 ? 93.796 67.614 136.260 1.00 34.16 348 VAL L N 1
ATOM 9828 C CA . VAL H 1 125 ? 93.323 66.551 135.370 1.00 34.16 348 VAL L CA 1
ATOM 9829 C C . VAL H 1 125 ? 94.427 65.551 135.040 1.00 34.16 348 VAL L C 1
ATOM 9830 O O . VAL H 1 125 ? 94.145 64.369 134.809 1.00 34.16 348 VAL L O 1
ATOM 9834 N N . LYS H 1 126 ? 95.690 65.989 135.030 1.00 44.45 349 LYS L N 1
ATOM 9835 C CA . LYS H 1 126 ? 96.798 65.112 134.659 1.00 44.45 349 LYS L CA 1
ATOM 9836 C C . LYS H 1 126 ? 97.402 64.393 135.861 1.00 44.45 349 LYS L C 1
ATOM 9837 O O . LYS H 1 126 ? 97.758 63.214 135.751 1.00 44.45 349 LYS L O 1
ATOM 9843 N N . GLU H 1 127 ? 97.497 65.085 136.997 1.00 54.62 350 GLU L N 1
ATOM 9844 C CA . GLU H 1 127 ? 98.015 64.477 138.246 1.00 54.62 350 GLU L CA 1
ATOM 9845 C C . GLU H 1 127 ? 97.096 63.324 138.637 1.00 54.62 350 GLU L C 1
ATOM 9846 O O . GLU H 1 127 ? 97.613 62.221 138.879 1.00 54.62 350 GLU L O 1
ATOM 9852 N N . LEU H 1 128 ? 95.785 63.571 138.695 1.00 51.78 351 LEU L N 1
ATOM 9853 C CA . LEU H 1 128 ? 94.818 62.560 139.118 1.00 51.78 351 LEU L CA 1
ATOM 9854 C C . LEU H 1 128 ? 94.769 61.390 138.142 1.00 51.78 351 LEU L C 1
ATOM 9855 O O . LEU H 1 128 ? 94.521 60.250 138.553 1.00 51.78 351 LEU L O 1
ATOM 9860 N N . ALA H 1 129 ? 94.989 61.652 136.851 1.00 57.14 352 ALA L N 1
ATOM 9861 C CA . ALA H 1 129 ? 95.040 60.572 135.869 1.00 57.14 352 ALA L CA 1
ATOM 9862 C C . ALA H 1 129 ? 96.192 59.620 136.161 1.00 57.14 352 ALA L C 1
ATOM 9863 O O . ALA H 1 129 ? 96.035 58.396 136.069 1.00 57.14 352 ALA L O 1
ATOM 9865 N N . LYS H 1 130 ? 97.366 60.167 136.491 1.00 61.32 353 LYS L N 1
ATOM 9866 C CA . LYS H 1 130 ? 98.535 59.337 136.771 1.00 61.32 353 LYS L CA 1
ATOM 9867 C C . LYS H 1 130 ? 98.288 58.434 137.975 1.00 61.32 353 LYS L C 1
ATOM 9868 O O . LYS H 1 130 ? 98.625 57.244 137.950 1.00 61.32 353 LYS L O 1
ATOM 9874 N N . LYS H 1 131 ? 97.725 58.992 139.052 1.00 63.49 354 LYS L N 1
ATOM 9875 C CA . LYS H 1 131 ? 97.442 58.193 140.241 1.00 63.49 354 LYS L CA 1
ATOM 9876 C C . LYS H 1 131 ? 96.457 57.073 139.930 1.00 63.49 354 LYS L C 1
ATOM 9877 O O . LYS H 1 131 ? 96.569 55.967 140.474 1.00 63.49 354 LYS L O 1
ATOM 9883 N N . ALA H 1 132 ? 95.478 57.343 139.063 1.00 64.51 355 ALA L N 1
ATOM 9884 C CA . ALA H 1 132 ? 94.536 56.304 138.661 1.00 64.51 355 ALA L CA 1
ATOM 9885 C C . ALA H 1 132 ? 95.240 55.186 137.902 1.00 64.51 355 ALA L C 1
ATOM 9886 O O . ALA H 1 132 ? 94.944 54.003 138.109 1.00 64.51 355 ALA L O 1
ATOM 9888 N N . ILE H 1 147 ? 78.304 66.373 137.774 1.00 30.75 370 ILE L N 1
ATOM 9889 C CA . ILE H 1 147 ? 78.165 66.232 136.331 1.00 30.75 370 ILE L CA 1
ATOM 9890 C C . ILE H 1 147 ? 79.382 65.454 135.820 1.00 30.75 370 ILE L C 1
ATOM 9891 O O . ILE H 1 147 ? 80.452 65.511 136.426 1.00 30.75 370 ILE L O 1
ATOM 9896 N N . SER H 1 148 ? 79.206 64.732 134.709 1.00 34.12 371 SER L N 1
ATOM 9897 C CA . SER H 1 148 ? 80.248 63.910 134.103 1.00 34.12 371 SER L CA 1
ATOM 9898 C C . SER H 1 148 ? 80.482 64.281 132.644 1.00 34.12 371 SER L C 1
ATOM 9899 O O . SER H 1 148 ? 79.564 64.701 131.934 1.00 34.12 371 SER L O 1
ATOM 9902 N N . ILE H 1 149 ? 81.736 64.115 132.215 1.00 30.31 372 ILE L N 1
ATOM 9903 C CA . ILE H 1 149 ? 82.179 64.388 130.851 1.00 30.31 372 ILE L CA 1
ATOM 9904 C C . ILE H 1 149 ? 82.894 63.152 130.326 1.00 30.31 372 ILE L C 1
ATOM 9905 O O . ILE H 1 149 ? 83.596 62.463 131.074 1.00 30.31 372 ILE L O 1
ATOM 9910 N N . SER H 1 150 ? 82.707 62.874 129.036 1.00 32.93 373 SER L N 1
ATOM 9911 C CA . SER H 1 150 ? 83.380 61.785 128.343 1.00 32.93 373 SER L CA 1
ATOM 9912 C C . SER H 1 150 ? 83.863 62.299 126.996 1.00 32.93 373 SER L C 1
ATOM 9913 O O . SER H 1 150 ? 83.134 63.016 126.304 1.00 32.93 373 SER L O 1
ATOM 9916 N N . ASN H 1 151 ? 85.093 61.931 126.636 1.00 30.65 374 ASN L N 1
ATOM 9917 C CA . ASN H 1 151 ? 85.725 62.343 125.389 1.00 30.65 374 ASN L CA 1
ATOM 9918 C C . ASN H 1 151 ? 86.274 61.124 124.666 1.00 30.65 374 ASN L C 1
ATOM 9919 O O . ASN H 1 151 ? 86.831 60.217 125.292 1.00 30.65 374 ASN L O 1
ATOM 9924 N N . MET H 1 152 ? 86.106 61.112 123.343 1.00 35.93 375 MET L N 1
ATOM 9925 C CA . MET H 1 152 ? 86.629 60.064 122.471 1.00 35.93 375 MET L CA 1
ATOM 9926 C C . MET H 1 152 ? 87.227 60.689 121.214 1.00 35.93 375 MET L C 1
ATOM 9927 O O . MET H 1 152 ? 87.148 60.129 120.116 1.00 35.93 375 MET L O 1
ATOM 9932 N N . GLY H 1 153 ? 87.843 61.864 121.362 1.00 37.49 376 GLY L N 1
ATOM 9933 C CA . GLY H 1 153 ? 88.504 62.514 120.247 1.00 37.49 376 GLY L CA 1
ATOM 9934 C C . GLY H 1 153 ? 89.839 61.920 119.853 1.00 37.49 376 GLY L C 1
ATOM 9935 O O . GLY H 1 153 ? 90.415 62.344 118.847 1.00 37.49 376 GLY L O 1
ATOM 9936 N N . MET H 1 154 ? 90.348 60.951 120.618 1.00 52.13 377 MET L N 1
ATOM 9937 C CA . MET H 1 154 ? 91.645 60.359 120.318 1.00 52.13 377 MET L CA 1
ATOM 9938 C C . MET H 1 154 ? 91.585 59.410 119.127 1.00 52.13 377 MET L C 1
ATOM 9939 O O . MET H 1 154 ? 92.617 59.182 118.486 1.00 52.13 377 MET L O 1
ATOM 9944 N N . ASN H 1 155 ? 90.405 58.861 118.820 1.00 51.79 378 ASN L N 1
ATOM 9945 C CA . ASN H 1 155 ? 90.198 57.940 117.708 1.00 51.79 378 ASN L CA 1
ATOM 9946 C C . ASN H 1 155 ? 89.413 58.655 116.615 1.00 51.79 378 ASN L C 1
ATOM 9947 O O . ASN H 1 155 ? 88.255 59.021 116.871 1.00 51.79 378 ASN L O 1
ATOM 9952 N N . PRO H 1 156 ? 89.943 58.898 115.406 1.00 49.49 379 PRO L N 1
ATOM 9953 C CA . PRO H 1 156 ? 89.151 59.648 114.411 1.00 49.49 379 PRO L CA 1
ATOM 9954 C C . PRO H 1 156 ? 87.929 58.904 113.885 1.00 49.49 379 PRO L C 1
ATOM 9955 O O . PRO H 1 156 ? 87.119 59.524 113.183 1.00 49.49 379 PRO L O 1
ATOM 9959 N N . ALA H 1 157 ? 87.763 57.621 114.197 1.00 48.39 380 ALA L N 1
ATOM 9960 C CA . ALA H 1 157 ? 86.658 56.828 113.666 1.00 48.39 380 ALA L CA 1
ATOM 9961 C C . ALA H 1 157 ? 85.448 56.915 114.589 1.00 48.39 380 ALA L C 1
ATOM 9962 O O . ALA H 1 157 ? 84.500 56.141 114.459 1.00 48.39 380 ALA L O 1
ATOM 9964 N N . LEU H 1 173 ? 77.802 64.285 129.343 1.00 25.89 396 LEU L N 1
ATOM 9965 C CA . LEU H 1 173 ? 78.162 64.861 128.053 1.00 25.89 396 LEU L CA 1
ATOM 9966 C C . LEU H 1 173 ? 79.158 63.958 127.333 1.00 25.89 396 LEU L C 1
ATOM 9967 O O . LEU H 1 173 ? 80.080 63.426 127.953 1.00 25.89 396 LEU L O 1
ATOM 9972 N N . ALA H 1 174 ? 78.959 63.792 126.025 1.00 21.94 397 ALA L N 1
ATOM 9973 C CA . ALA H 1 174 ? 79.807 62.963 125.177 1.00 21.94 397 ALA L CA 1
ATOM 9974 C C . ALA H 1 174 ? 80.329 63.795 124.017 1.00 21.94 397 ALA L C 1
ATOM 9975 O O . ALA H 1 174 ? 79.556 64.498 123.356 1.00 21.94 397 ALA L O 1
ATOM 9977 N N . VAL H 1 175 ? 81.636 63.706 123.775 1.00 18.23 398 VAL L N 1
ATOM 9978 C CA . VAL H 1 175 ? 82.336 64.504 122.774 1.00 18.23 398 VAL L CA 1
ATOM 9979 C C . VAL H 1 175 ? 82.901 63.555 121.728 1.00 18.23 398 VAL L C 1
ATOM 9980 O O . VAL H 1 175 ? 83.487 62.522 122.074 1.00 18.23 398 VAL L O 1
ATOM 9984 N N . GLY H 1 176 ? 82.728 63.908 120.457 1.00 19.49 399 GLY L N 1
ATOM 9985 C CA . GLY H 1 176 ? 83.218 63.126 119.344 1.00 19.49 399 GLY L CA 1
ATOM 9986 C C . GLY H 1 176 ? 84.541 63.643 118.819 1.00 19.49 399 GLY L C 1
ATOM 9987 O O . GLY H 1 176 ? 85.243 64.422 119.475 1.00 19.49 399 GLY L O 1
ATOM 9988 N N . ALA H 1 177 ? 84.894 63.191 117.569 1.00 19.36 400 ALA L N 1
ATOM 9989 C CA . ALA H 1 177 ? 86.146 63.552 116.923 1.00 19.36 400 ALA L CA 1
ATOM 9990 C C . ALA H 1 177 ? 85.924 64.681 115.919 1.00 19.36 400 ALA L C 1
ATOM 9991 O O . ALA H 1 177 ? 84.820 64.831 115.387 1.00 19.36 400 ALA L O 1
ATOM 9993 N N . PRO H 1 178 ? 86.929 65.506 115.618 1.00 19.12 401 PRO L N 1
ATOM 9994 C CA . PRO H 1 178 ? 86.702 66.617 114.688 1.00 19.12 401 PRO L CA 1
ATOM 9995 C C . PRO H 1 178 ? 86.562 66.147 113.249 1.00 19.12 401 PRO L C 1
ATOM 9996 O O . PRO H 1 178 ? 86.974 65.048 112.871 1.00 19.12 401 PRO L O 1
ATOM 10000 N N . GLN H 1 179 ? 85.971 67.024 112.440 1.00 21.56 402 GLN L N 1
ATOM 10001 C CA . GLN H 1 179 ? 85.762 66.778 111.022 1.00 21.56 402 GLN L CA 1
ATOM 10002 C C . GLN H 1 179 ? 85.680 68.129 110.325 1.00 21.56 402 GLN L C 1
ATOM 10003 O O . GLN H 1 179 ? 85.640 69.177 110.974 1.00 21.56 402 GLN L O 1
ATOM 10009 N N . LYS H 1 180 ? 85.649 68.093 108.992 1.00 20.67 403 LYS L N 1
ATOM 10010 C CA . LYS H 1 180 ? 85.617 69.288 108.156 1.00 20.67 403 LYS L CA 1
ATOM 10011 C C . LYS H 1 180 ? 84.340 69.301 107.328 1.00 20.67 403 LYS L C 1
ATOM 10012 O O . LYS H 1 180 ? 83.932 68.270 106.784 1.00 20.67 403 LYS L O 1
ATOM 10018 N N . VAL H 1 181 ? 83.714 70.477 107.242 1.00 19.58 404 VAL L N 1
ATOM 10019 C CA . VAL H 1 181 ? 82.466 70.664 106.510 1.00 19.58 404 VAL L CA 1
ATOM 10020 C C . VAL H 1 181 ? 82.573 71.969 105.727 1.00 19.58 404 VAL L C 1
ATOM 10021 O O . VAL H 1 181 ? 83.317 72.880 106.103 1.00 19.58 404 VAL L O 1
ATOM 10025 N N . ALA H 1 182 ? 81.819 72.054 104.632 1.00 23.38 405 ALA L N 1
ATOM 10026 C CA . ALA H 1 182 ? 81.749 73.254 103.810 1.00 23.38 405 ALA L CA 1
ATOM 10027 C C . ALA H 1 182 ? 80.659 74.183 104.330 1.00 23.38 405 ALA L C 1
ATOM 10028 O O . ALA H 1 182 ? 79.581 73.727 104.725 1.00 23.38 405 ALA L O 1
ATOM 10030 N N . VAL H 1 183 ? 80.956 75.480 104.340 1.00 28.82 406 VAL L N 1
ATOM 10031 C CA . VAL H 1 183 ? 80.012 76.515 104.765 1.00 28.82 406 VAL L CA 1
ATOM 10032 C C . VAL H 1 183 ? 80.054 77.668 103.768 1.00 28.82 406 VAL L C 1
ATOM 10033 O O . VAL H 1 183 ? 81.056 77.859 103.067 1.00 28.82 406 VAL L O 1
ATOM 10037 N N . PRO H 1 184 ? 78.977 78.461 103.686 1.00 38.08 407 PRO L N 1
ATOM 10038 C CA . PRO H 1 184 ? 78.985 79.598 102.757 1.00 38.08 407 PRO L CA 1
ATOM 10039 C C . PRO H 1 184 ? 79.635 80.833 103.362 1.00 38.08 407 PRO L C 1
ATOM 10040 O O . PRO H 1 184 ? 79.444 81.147 104.540 1.00 38.08 407 PRO L O 1
ATOM 10044 N N . VAL H 1 185 ? 80.413 81.529 102.533 1.00 51.26 408 VAL L N 1
ATOM 10045 C CA . VAL H 1 185 ? 81.086 82.772 102.900 1.00 51.26 408 VAL L CA 1
ATOM 10046 C C . VAL H 1 185 ? 80.645 83.847 101.915 1.00 51.26 408 VAL L C 1
ATOM 10047 O O . VAL H 1 185 ? 80.622 83.614 100.701 1.00 51.26 408 VAL L O 1
ATOM 10051 N N . GLU H 1 186 ? 80.282 85.017 102.442 1.00 74.26 409 GLU L N 1
ATOM 10052 C CA . GLU H 1 186 ? 79.814 86.139 101.628 1.00 74.26 409 GLU L CA 1
ATOM 10053 C C . GLU H 1 186 ? 81.030 86.923 101.151 1.00 74.26 409 GLU L C 1
ATOM 10054 O O . GLU H 1 186 ? 81.533 87.814 101.837 1.00 74.26 409 GLU L O 1
ATOM 10060 N N . ASN H 1 187 ? 81.515 86.571 99.961 1.00 78.87 410 ASN L N 1
ATOM 10061 C CA . ASN H 1 187 ? 82.644 87.273 99.366 1.00 78.87 410 ASN L CA 1
ATOM 10062 C C . ASN H 1 187 ? 82.285 88.732 99.108 1.00 78.87 410 ASN L C 1
ATOM 10063 O O . ASN H 1 187 ? 81.149 89.055 98.748 1.00 78.87 410 ASN L O 1
ATOM 10068 N N . GLU H 1 188 ? 83.266 89.618 99.307 1.00 89.76 411 GLU L N 1
ATOM 10069 C CA . GLU H 1 188 ? 83.047 91.052 99.133 1.00 89.76 411 GLU L CA 1
ATOM 10070 C C . GLU H 1 188 ? 82.628 91.424 97.713 1.00 89.76 411 GLU L C 1
ATOM 10071 O O . GLU H 1 188 ? 82.011 92.477 97.520 1.00 89.76 411 GLU L O 1
ATOM 10077 N N . ASP H 1 189 ? 82.944 90.590 96.717 1.00 91.26 412 ASP L N 1
ATOM 10078 C CA . ASP H 1 189 ? 82.536 90.877 95.344 1.00 91.26 412 ASP L CA 1
ATOM 10079 C C . ASP H 1 189 ? 81.025 90.792 95.145 1.00 91.26 412 ASP L C 1
ATOM 10080 O O . ASP H 1 189 ? 80.525 91.295 94.132 1.00 91.26 412 ASP L O 1
ATOM 10085 N N . GLY H 1 190 ? 80.298 90.168 96.067 1.00 86.24 413 GLY L N 1
ATOM 10086 C CA . GLY H 1 190 ? 78.857 90.076 96.003 1.00 86.24 413 GLY L CA 1
ATOM 10087 C C . GLY H 1 190 ? 78.328 88.739 95.539 1.00 86.24 413 GLY L C 1
ATOM 10088 O O . GLY H 1 190 ? 77.301 88.707 94.850 1.00 86.24 413 GLY L O 1
ATOM 10089 N N . THR H 1 191 ? 78.996 87.641 95.886 1.00 76.48 414 THR L N 1
ATOM 10090 C CA . THR H 1 191 ? 78.547 86.294 95.560 1.00 76.48 414 THR L CA 1
ATOM 10091 C C . THR H 1 191 ? 78.814 85.402 96.769 1.00 76.48 414 THR L C 1
ATOM 10092 O O . THR H 1 191 ? 79.203 85.880 97.840 1.00 76.48 414 THR L O 1
ATOM 10096 N N . THR H 1 192 ? 78.603 84.098 96.590 1.00 59.55 415 THR L N 1
ATOM 10097 C CA . THR H 1 192 ? 78.757 83.100 97.642 1.00 59.55 415 THR L CA 1
ATOM 10098 C C . THR H 1 192 ? 79.839 82.108 97.240 1.00 59.55 415 THR L C 1
ATOM 10099 O O . THR H 1 192 ? 79.844 81.619 96.105 1.00 59.55 415 THR L O 1
ATOM 10103 N N . GLY H 1 193 ? 80.749 81.823 98.176 1.00 49.25 416 GLY L N 1
ATOM 10104 C CA . GLY H 1 193 ? 81.843 80.900 97.948 1.00 49.25 416 GLY L CA 1
ATOM 10105 C C . GLY H 1 193 ? 81.896 79.839 99.034 1.00 49.25 416 GLY L C 1
ATOM 10106 O O . GLY H 1 193 ? 81.136 79.875 100.004 1.00 49.25 416 GLY L O 1
ATOM 10107 N N . VAL H 1 194 ? 82.817 78.896 98.844 1.00 34.21 417 VAL L N 1
ATOM 10108 C CA . VAL H 1 194 ? 82.990 77.755 99.738 1.00 34.21 417 VAL L CA 1
ATOM 10109 C C . VAL H 1 194 ? 84.193 78.021 100.632 1.00 34.21 417 VAL L C 1
ATOM 10110 O O . VAL H 1 194 ? 85.258 78.427 100.149 1.00 34.21 417 VAL L O 1
ATOM 10114 N N . SER H 1 195 ? 84.019 77.798 101.935 1.00 30.02 418 SER L N 1
ATOM 10115 C CA . SER H 1 195 ? 85.106 77.804 102.904 1.00 30.02 418 SER L CA 1
ATOM 10116 C C . SER H 1 195 ? 84.996 76.566 103.783 1.00 30.02 418 SER L C 1
ATOM 10117 O O . SER H 1 195 ? 83.904 76.029 103.989 1.00 30.02 418 SER L O 1
ATOM 10120 N N . TRP H 1 196 ? 86.141 76.127 104.305 1.00 24.23 419 TRP L N 1
ATOM 10121 C CA . TRP H 1 196 ? 86.260 74.861 105.025 1.00 24.23 419 TRP L CA 1
ATOM 10122 C C . TRP H 1 196 ? 86.353 75.143 106.520 1.00 24.23 419 TRP L C 1
ATOM 10123 O O . TRP H 1 196 ? 87.357 75.683 106.996 1.00 24.23 419 TRP L O 1
ATOM 10134 N N . ASP H 1 197 ? 85.304 74.777 107.253 1.00 24.87 420 ASP L N 1
ATOM 10135 C CA . ASP H 1 197 ? 85.230 74.955 108.695 1.00 24.87 420 ASP L CA 1
ATOM 10136 C C . ASP H 1 197 ? 85.449 73.599 109.360 1.00 24.87 420 ASP L C 1
ATOM 10137 O O . ASP H 1 197 ? 85.163 72.551 108.777 1.00 24.87 420 ASP L O 1
ATOM 10142 N N . GLU H 1 198 ? 85.952 73.637 110.594 1.00 19.86 421 GLU L N 1
ATOM 10143 C CA . GLU H 1 198 ? 86.174 72.451 111.414 1.00 19.86 421 GLU L CA 1
ATOM 10144 C C . GLU H 1 198 ? 85.077 72.361 112.468 1.00 19.86 421 GLU L C 1
ATOM 10145 O O . GLU H 1 198 ? 84.800 73.349 113.157 1.00 19.86 421 GLU L O 1
ATOM 10151 N N . GLN H 1 199 ? 84.465 71.178 112.596 1.00 17.86 422 GLN L N 1
ATOM 10152 C CA . GLN H 1 199 ? 83.318 70.977 113.473 1.00 17.86 422 GLN L CA 1
ATOM 10153 C C . GLN H 1 199 ? 83.494 69.731 114.331 1.00 17.86 422 GLN L C 1
ATOM 10154 O O . GLN H 1 199 ? 84.207 68.793 113.963 1.00 17.86 422 GLN L O 1
ATOM 10160 N N . ILE H 1 200 ? 82.826 69.743 115.488 1.00 16.10 423 ILE L N 1
ATOM 10161 C CA . ILE H 1 200 ? 82.682 68.588 116.366 1.00 16.10 423 ILE L CA 1
ATOM 10162 C C . ILE H 1 200 ? 81.202 68.474 116.714 1.00 16.10 423 ILE L C 1
ATOM 10163 O O . ILE H 1 200 ? 80.478 69.475 116.729 1.00 16.10 423 ILE L O 1
ATOM 10168 N N . ILE H 1 201 ? 80.753 67.249 116.998 1.00 16.51 424 ILE L N 1
ATOM 10169 C CA . ILE H 1 201 ? 79.364 66.954 117.341 1.00 16.51 424 ILE L CA 1
ATOM 10170 C C . ILE H 1 201 ? 79.334 66.528 118.803 1.00 16.51 424 ILE L C 1
ATOM 10171 O O . ILE H 1 201 ? 80.056 65.605 119.202 1.00 16.51 424 ILE L O 1
ATOM 10176 N N . VAL H 1 202 ? 78.495 67.196 119.594 1.00 16.37 425 VAL L N 1
ATOM 10177 C CA . VAL H 1 202 ? 78.399 66.991 121.036 1.00 16.37 425 VAL L CA 1
ATOM 10178 C C . VAL H 1 202 ? 77.013 66.441 121.341 1.00 16.37 425 VAL L C 1
ATOM 10179 O O . VAL H 1 202 ? 76.009 66.974 120.853 1.00 16.37 425 VAL L O 1
ATOM 10183 N N . THR H 1 203 ? 76.967 65.378 122.143 1.00 18.68 426 THR L N 1
ATOM 10184 C CA . THR H 1 203 ? 75.716 64.764 122.588 1.00 18.68 426 THR L CA 1
ATOM 10185 C C . THR H 1 203 ? 75.607 64.855 124.106 1.00 18.68 426 THR L C 1
ATOM 10186 O O . THR H 1 203 ? 76.521 64.461 124.829 1.00 18.68 426 THR L O 1
ATOM 10190 N N . VAL H 1 215 ? 64.816 73.397 129.083 1.00 35.55 438 VAL L N 1
ATOM 10191 C CA . VAL H 1 215 ? 65.927 73.632 129.996 1.00 35.55 438 VAL L CA 1
ATOM 10192 C C . VAL H 1 215 ? 67.206 73.091 129.367 1.00 35.55 438 VAL L C 1
ATOM 10193 O O . VAL H 1 215 ? 68.246 73.750 129.390 1.00 35.55 438 VAL L O 1
ATOM 10197 N N . GLY H 1 216 ? 67.122 71.879 128.813 1.00 30.01 439 GLY L N 1
ATOM 10198 C CA . GLY H 1 216 ? 68.276 71.299 128.144 1.00 30.01 439 GLY L CA 1
ATOM 10199 C C . GLY H 1 216 ? 68.717 72.104 126.936 1.00 30.01 439 GLY L C 1
ATOM 10200 O O . GLY H 1 216 ? 69.914 72.257 126.683 1.00 30.01 439 GLY L O 1
ATOM 10201 N N . ALA H 1 217 ? 67.753 72.617 126.166 1.00 34.16 440 ALA L N 1
ATOM 10202 C CA . ALA H 1 217 ? 68.082 73.447 125.011 1.00 34.16 440 ALA L CA 1
ATOM 10203 C C . ALA H 1 217 ? 68.805 74.721 125.431 1.00 34.16 440 ALA L C 1
ATOM 10204 O O . ALA H 1 217 ? 69.771 75.138 124.780 1.00 34.16 440 ALA L O 1
ATOM 10206 N N . GLU H 1 218 ? 68.343 75.360 126.509 1.00 30.88 441 GLU L N 1
ATOM 10207 C CA . GLU H 1 218 ? 69.006 76.562 127.004 1.00 30.88 441 GLU L CA 1
ATOM 10208 C C . GLU H 1 218 ? 70.429 76.261 127.457 1.00 30.88 441 GLU L C 1
ATOM 10209 O O . GLU H 1 218 ? 71.344 77.061 127.223 1.00 30.88 441 GLU L O 1
ATOM 10215 N N . TRP H 1 219 ? 70.625 75.129 128.139 1.00 24.06 442 TRP L N 1
ATOM 10216 C CA . TRP H 1 219 ? 71.963 74.711 128.550 1.00 24.06 442 TRP L CA 1
ATOM 10217 C C . TRP H 1 219 ? 72.895 74.576 127.351 1.00 24.06 442 TRP L C 1
ATOM 10218 O O . TRP H 1 219 ? 74.037 75.050 127.381 1.00 24.06 442 TRP L O 1
ATOM 10229 N N . ILE H 1 220 ? 72.428 73.912 126.291 1.00 23.27 443 ILE L N 1
ATOM 10230 C CA . ILE H 1 220 ? 73.242 73.745 125.088 1.00 23.27 443 ILE L CA 1
ATOM 10231 C C . ILE H 1 220 ? 73.551 75.100 124.461 1.00 23.27 443 ILE L C 1
ATOM 10232 O O . ILE H 1 220 ? 74.672 75.341 123.995 1.00 23.27 443 ILE L O 1
ATOM 10237 N N . ARG H 1 221 ? 72.557 75.992 124.415 1.00 23.48 444 ARG L N 1
ATOM 10238 C CA . ARG H 1 221 ? 72.752 77.304 123.800 1.00 23.48 444 ARG L CA 1
ATOM 10239 C C . ARG H 1 221 ? 73.824 78.105 124.532 1.00 23.48 444 ARG L C 1
ATOM 10240 O O . ARG H 1 221 ? 74.692 78.720 123.902 1.00 23.48 444 ARG L O 1
ATOM 10248 N N . GLU H 1 222 ? 73.774 78.119 125.867 1.00 25.28 445 GLU L N 1
ATOM 10249 C CA . GLU H 1 222 ? 74.747 78.892 126.633 1.00 25.28 445 GLU L CA 1
ATOM 10250 C C . GLU H 1 222 ? 76.148 78.315 126.471 1.00 25.28 445 GLU L C 1
ATOM 10251 O O . GLU H 1 222 ? 77.119 79.060 126.293 1.00 25.28 445 GLU L O 1
ATOM 10257 N N . LEU H 1 223 ? 76.271 76.988 126.575 1.00 18.92 446 LEU L N 1
ATOM 10258 C CA . LEU H 1 223 ? 77.544 76.319 126.316 1.00 18.92 446 LEU L CA 1
ATOM 10259 C C . LEU H 1 223 ? 78.057 76.656 124.922 1.00 18.92 446 LEU L C 1
ATOM 10260 O O . LEU H 1 223 ? 79.234 76.986 124.739 1.00 18.92 446 LEU L O 1
ATOM 10265 N N . LYS H 1 224 ? 77.176 76.557 123.924 1.00 17.72 447 LYS L N 1
ATOM 10266 C CA . LYS H 1 224 ? 77.562 76.790 122.536 1.00 17.72 447 LYS L CA 1
ATOM 10267 C C . LYS H 1 224 ? 78.047 78.221 122.331 1.00 17.72 447 LYS L C 1
ATOM 10268 O O . LYS H 1 224 ? 79.053 78.446 121.652 1.00 17.72 447 LYS L O 1
ATOM 10274 N N . LYS H 1 225 ? 77.329 79.200 122.897 1.00 18.68 448 LYS L N 1
ATOM 10275 C CA . LYS H 1 225 ? 77.735 80.604 122.819 1.00 18.68 448 LYS L CA 1
ATOM 10276 C C . LYS H 1 225 ? 79.172 80.808 123.295 1.00 18.68 448 LYS L C 1
ATOM 10277 O O . LYS H 1 225 ? 79.928 81.588 122.703 1.00 18.68 448 LYS L O 1
ATOM 10283 N N . VAL H 1 226 ? 79.565 80.114 124.364 1.00 16.75 449 VAL L N 1
ATOM 10284 C CA . VAL H 1 226 ? 80.911 80.264 124.909 1.00 16.75 449 VAL L CA 1
ATOM 10285 C C . VAL H 1 226 ? 81.961 79.682 123.965 1.00 16.75 449 VAL L C 1
ATOM 10286 O O . VAL H 1 226 ? 83.107 80.146 123.946 1.00 16.75 449 VAL L O 1
ATOM 10290 N N . ILE H 1 227 ? 81.614 78.653 123.191 1.00 15.99 450 ILE L N 1
ATOM 10291 C CA . ILE H 1 227 ? 82.615 77.960 122.379 1.00 15.99 450 ILE L CA 1
ATOM 10292 C C . ILE H 1 227 ? 82.925 78.753 121.112 1.00 15.99 450 ILE L C 1
ATOM 10293 O O . ILE H 1 227 ? 84.090 79.054 120.827 1.00 15.99 450 ILE L O 1
ATOM 10298 N N . GLU H 1 228 ? 81.894 79.062 120.315 1.00 19.30 451 GLU L N 1
ATOM 10299 C CA . GLU H 1 228 ? 82.090 79.852 119.097 1.00 19.30 451 GLU L CA 1
ATOM 10300 C C . GLU H 1 228 ? 82.736 81.203 119.388 1.00 19.30 451 GLU L C 1
ATOM 10301 O O . GLU H 1 228 ? 83.669 81.614 118.688 1.00 19.30 451 GLU L O 1
ATOM 10307 N N . ASN H 1 229 ? 82.242 81.919 120.405 1.00 18.50 452 ASN L N 1
ATOM 10308 C CA . ASN H 1 229 ? 82.884 83.137 120.886 1.00 18.50 452 ASN L CA 1
ATOM 10309 C C . ASN H 1 229 ? 83.751 82.792 122.100 1.00 18.50 452 ASN L C 1
ATOM 10310 O O . ASN H 1 229 ? 83.223 82.693 123.217 1.00 18.50 452 ASN L O 1
ATOM 10315 N N . PRO H 1 230 ? 85.080 82.642 121.962 1.00 13.05 453 PRO L N 1
ATOM 10316 C CA . PRO H 1 230 ? 85.864 82.128 123.097 1.00 13.05 453 PRO L CA 1
ATOM 10317 C C . PRO H 1 230 ? 86.225 83.174 124.136 1.00 13.05 453 PRO L C 1
ATOM 10318 O O . PRO H 1 230 ? 86.505 82.799 125.283 1.00 13.05 453 PRO L O 1
ATOM 10322 N N . LEU H 1 231 ? 86.260 84.459 123.763 1.00 11.45 454 LEU L N 1
ATOM 10323 C CA . LEU H 1 231 ? 86.686 85.510 124.686 1.00 11.45 454 LEU L CA 1
ATOM 10324 C C . LEU H 1 231 ? 85.821 85.566 125.941 1.00 11.45 454 LEU L C 1
ATOM 10325 O O . LEU H 1 231 ? 86.307 85.958 127.008 1.00 11.45 454 LEU L O 1
ATOM 10330 N N . GLU H 1 232 ? 84.544 85.182 125.844 1.00 16.16 455 GLU L N 1
ATOM 10331 C CA . GLU H 1 232 ? 83.634 85.200 126.990 1.00 16.16 455 GLU L CA 1
ATOM 10332 C C . GLU H 1 232 ? 84.009 84.248 128.130 1.00 16.16 455 GLU L C 1
ATOM 10333 O O . GLU H 1 232 ? 83.349 84.252 129.174 1.00 16.16 455 GLU L O 1
ATOM 10339 N N . LEU H 1 233 ? 85.046 83.422 127.954 1.00 13.65 456 LEU L N 1
ATOM 10340 C CA . LEU H 1 233 ? 85.539 82.584 129.043 1.00 13.65 456 LEU L CA 1
ATOM 10341 C C . LEU H 1 233 ? 86.106 83.391 130.209 1.00 13.65 456 LEU L C 1
ATOM 10342 O O . LEU H 1 233 ? 86.255 82.841 131.305 1.00 13.65 456 LEU L O 1
ATOM 10347 N N . LEU H 1 234 ? 86.425 84.673 130.009 1.00 12.31 457 LEU L N 1
ATOM 10348 C CA . LEU H 1 234 ? 86.969 85.479 131.098 1.00 12.31 457 LEU L CA 1
ATOM 10349 C C . LEU H 1 234 ? 85.895 85.809 132.128 1.00 12.31 457 LEU L C 1
ATOM 10350 O O . LEU H 1 234 ? 85.990 85.405 133.293 1.00 12.31 457 LEU L O 1
ATOM 10355 N N . LEU H 1 235 ? 84.865 86.544 131.722 1.00 15.86 458 LEU L N 1
ATOM 10356 C CA . LEU H 1 235 ? 83.761 86.854 132.626 1.00 15.86 458 LEU L CA 1
ATOM 10357 C C . LEU H 1 235 ? 82.950 85.595 132.925 1.00 15.86 458 LEU L C 1
ATOM 10358 O O . LEU H 1 235 ? 82.955 84.642 132.146 1.00 15.86 458 LEU L O 1
ATOM 10363 N N . PRO I 2 27 ? 137.330 139.050 106.760 1.00 88.99 264 PRO M N 1
ATOM 10364 C CA . PRO I 2 27 ? 137.002 137.865 105.960 1.00 88.99 264 PRO M CA 1
ATOM 10365 C C . PRO I 2 27 ? 137.215 138.084 104.445 1.00 88.99 264 PRO M C 1
ATOM 10366 O O . PRO I 2 27 ? 136.277 138.478 103.752 1.00 88.99 264 PRO M O 1
ATOM 10370 N N . PRO I 2 28 ? 138.441 137.873 103.949 1.00 92.59 265 PRO M N 1
ATOM 10371 C CA . PRO I 2 28 ? 138.686 138.042 102.509 1.00 92.59 265 PRO M CA 1
ATOM 10372 C C . PRO I 2 28 ? 137.846 137.081 101.684 1.00 92.59 265 PRO M C 1
ATOM 10373 O O . PRO I 2 28 ? 137.567 135.954 102.097 1.00 92.59 265 PRO M O 1
ATOM 10377 N N . VAL I 2 29 ? 137.442 137.550 100.503 1.00 84.68 266 VAL M N 1
ATOM 10378 C CA . VAL I 2 29 ? 136.606 136.789 99.585 1.00 84.68 266 VAL M CA 1
ATOM 10379 C C . VAL I 2 29 ? 137.219 136.846 98.189 1.00 84.68 266 VAL M C 1
ATOM 10380 O O . VAL I 2 29 ? 137.945 137.786 97.849 1.00 84.68 266 VAL M O 1
ATOM 10384 N N . ALA I 2 30 ? 136.930 135.822 97.379 1.00 84.77 267 ALA M N 1
ATOM 10385 C CA . ALA I 2 30 ? 137.437 135.743 96.013 1.00 84.77 267 ALA M CA 1
ATOM 10386 C C . ALA I 2 30 ? 136.398 135.086 95.114 1.00 84.77 267 ALA M C 1
ATOM 10387 O O . ALA I 2 30 ? 135.483 134.403 95.586 1.00 84.77 267 ALA M O 1
ATOM 10389 N N . VAL I 2 31 ? 136.547 135.313 93.803 1.00 81.59 268 VAL M N 1
ATOM 10390 C CA . VAL I 2 31 ? 135.602 134.843 92.795 1.00 81.59 268 VAL M CA 1
ATOM 10391 C C . VAL I 2 31 ? 136.316 133.932 91.804 1.00 81.59 268 VAL M C 1
ATOM 10392 O O . VAL I 2 31 ? 137.528 134.032 91.592 1.00 81.59 268 VAL M O 1
ATOM 10396 N N . VAL I 2 32 ? 135.538 133.031 91.201 1.00 80.42 269 VAL M N 1
ATOM 10397 C CA . VAL I 2 32 ? 136.001 132.097 90.179 1.00 80.42 269 VAL M CA 1
ATOM 10398 C C . VAL I 2 32 ? 135.006 132.162 89.027 1.00 80.42 269 VAL M C 1
ATOM 10399 O O . VAL I 2 32 ? 133.803 132.338 89.252 1.00 80.42 269 VAL M O 1
ATOM 10403 N N . THR I 2 33 ? 135.507 132.029 87.794 1.00 80.28 270 THR M N 1
ATOM 10404 C CA . THR I 2 33 ? 134.703 132.191 86.587 1.00 80.28 270 THR M CA 1
ATOM 10405 C C . THR I 2 33 ? 135.078 131.133 85.556 1.00 80.28 270 THR M C 1
ATOM 10406 O O . THR I 2 33 ? 136.196 130.612 85.560 1.00 80.28 270 THR M O 1
ATOM 10410 N N . ALA I 2 34 ? 134.119 130.821 84.665 1.00 76.09 271 ALA M N 1
ATOM 10411 C CA . ALA I 2 34 ? 134.341 129.869 83.577 1.00 76.09 271 ALA M CA 1
ATOM 10412 C C . ALA I 2 34 ? 133.358 130.100 82.420 1.00 76.09 271 ALA M C 1
ATOM 10413 O O . ALA I 2 34 ? 132.148 130.202 82.667 1.00 76.09 271 ALA M O 1
ATOM 10415 N N . PRO I 2 35 ? 133.824 130.216 81.128 1.00 79.10 272 PRO M N 1
ATOM 10416 C CA . PRO I 2 35 ? 132.866 130.341 80.010 1.00 79.10 272 PRO M CA 1
ATOM 10417 C C . PRO I 2 35 ? 131.937 129.147 79.838 1.00 79.10 272 PRO M C 1
ATOM 10418 O O . PRO I 2 35 ? 132.068 128.138 80.540 1.00 79.10 272 PRO M O 1
ATOM 10422 N N . ILE I 2 36 ? 130.995 129.252 78.899 1.00 78.36 273 ILE M N 1
ATOM 10423 C CA . ILE I 2 36 ? 129.999 128.208 78.679 1.00 78.36 273 ILE M CA 1
ATOM 10424 C C . ILE I 2 36 ? 129.418 128.371 77.281 1.00 78.36 273 ILE M C 1
ATOM 10425 O O . ILE I 2 36 ? 129.361 129.480 76.742 1.00 78.36 273 ILE M O 1
ATOM 10430 N N . SER I 2 37 ? 128.967 127.255 76.702 1.00 81.60 274 SER M N 1
ATOM 10431 C CA . SER I 2 37 ? 128.270 127.208 75.422 1.00 81.60 274 SER M CA 1
ATOM 10432 C C . SER I 2 37 ? 127.013 126.369 75.608 1.00 81.60 274 SER M C 1
ATOM 10433 O O . SER I 2 37 ? 127.098 125.232 76.079 1.00 81.60 274 SER M O 1
ATOM 10436 N N . LEU I 2 38 ? 125.854 126.924 75.240 1.00 71.16 275 LEU M N 1
ATOM 10437 C CA . LEU I 2 38 ? 124.556 126.297 75.489 1.00 71.16 275 LEU M CA 1
ATOM 10438 C C . LEU I 2 38 ? 123.894 125.787 74.206 1.00 71.16 275 LEU M C 1
ATOM 10439 O O . LEU I 2 38 ? 122.683 125.543 74.191 1.00 71.16 275 LEU M O 1
ATOM 10444 N N . SER I 2 39 ? 124.668 125.591 73.134 1.00 72.64 276 SER M N 1
ATOM 10445 C CA . SER I 2 39 ? 124.083 125.169 71.862 1.00 72.64 276 SER M CA 1
ATOM 10446 C C . SER I 2 39 ? 123.457 123.779 71.955 1.00 72.64 276 SER M C 1
ATOM 10447 O O . SER I 2 39 ? 122.367 123.544 71.418 1.00 72.64 276 SER M O 1
ATOM 10450 N N . ALA I 2 40 ? 124.143 122.840 72.616 1.00 61.72 277 ALA M N 1
ATOM 10451 C CA . ALA I 2 40 ? 123.665 121.459 72.664 1.00 61.72 277 ALA M CA 1
ATOM 10452 C C . ALA I 2 40 ? 122.328 121.350 73.389 1.00 61.72 277 ALA M C 1
ATOM 10453 O O . ALA I 2 40 ? 121.447 120.586 72.969 1.00 61.72 277 ALA M O 1
ATOM 10455 N N . ALA I 2 41 ? 122.164 122.092 74.487 1.00 63.35 278 ALA M N 1
ATOM 10456 C CA . ALA I 2 41 ? 120.889 122.099 75.198 1.00 63.35 278 ALA M CA 1
ATOM 10457 C C . ALA I 2 41 ? 119.766 122.617 74.310 1.00 63.35 278 ALA M C 1
ATOM 10458 O O . ALA I 2 41 ? 118.645 122.092 74.344 1.00 63.35 278 ALA M O 1
ATOM 10460 N N . ILE I 2 42 ? 120.045 123.660 73.525 1.00 64.58 279 ILE M N 1
ATOM 10461 C CA . ILE I 2 42 ? 119.060 124.177 72.575 1.00 64.58 279 ILE M CA 1
ATOM 10462 C C . ILE I 2 42 ? 118.664 123.084 71.590 1.00 64.58 279 ILE M C 1
ATOM 10463 O O . ILE I 2 42 ? 117.478 122.881 71.307 1.00 64.58 279 ILE M O 1
ATOM 10468 N N . ASP I 2 43 ? 119.657 122.365 71.052 1.00 60.97 280 ASP M N 1
ATOM 10469 C CA . ASP I 2 43 ? 119.381 121.301 70.088 1.00 60.97 280 ASP M CA 1
ATOM 10470 C C . ASP I 2 43 ? 118.474 120.230 70.683 1.00 60.97 280 ASP M C 1
ATOM 10471 O O . ASP I 2 43 ? 117.504 119.802 70.048 1.00 60.97 280 ASP M O 1
ATOM 10476 N N . VAL I 2 44 ? 118.790 119.777 71.899 1.00 55.34 281 VAL M N 1
ATOM 10477 C CA . VAL I 2 44 ? 117.977 118.752 72.551 1.00 55.34 281 VAL M CA 1
ATOM 10478 C C . VAL I 2 44 ? 116.554 119.251 72.782 1.00 55.34 281 VAL M C 1
ATOM 10479 O O . VAL I 2 44 ? 115.585 118.510 72.568 1.00 55.34 281 VAL M O 1
ATOM 10483 N N . GLN I 2 45 ? 116.401 120.502 73.232 1.00 53.95 282 GLN M N 1
ATOM 10484 C CA . GLN I 2 45 ? 115.062 121.039 73.469 1.00 53.95 282 GLN M CA 1
ATOM 10485 C C . GLN I 2 45 ? 114.248 121.095 72.183 1.00 53.95 282 GLN M C 1
ATOM 10486 O O . GLN I 2 45 ? 113.091 120.654 72.152 1.00 53.95 282 GLN M O 1
ATOM 10492 N N . ASN I 2 46 ? 114.819 121.693 71.128 1.00 55.20 283 ASN M N 1
ATOM 10493 C CA . ASN I 2 46 ? 114.137 121.759 69.836 1.00 55.20 283 ASN M CA 1
ATOM 10494 C C . ASN I 2 46 ? 113.726 120.374 69.358 1.00 55.20 283 ASN M C 1
ATOM 10495 O O . ASN I 2 46 ? 112.554 120.147 69.048 1.00 55.20 283 ASN M O 1
ATOM 10500 N N . LYS I 2 47 ? 114.663 119.417 69.377 1.00 48.01 284 LYS M N 1
ATOM 10501 C CA . LYS I 2 47 ? 114.394 118.084 68.838 1.00 48.01 284 LYS M CA 1
ATOM 10502 C C . LYS I 2 47 ? 113.284 117.408 69.631 1.00 48.01 284 LYS M C 1
ATOM 10503 O O . LYS I 2 47 ? 112.397 116.768 69.054 1.00 48.01 284 LYS M O 1
ATOM 10509 N N . LEU I 2 48 ? 113.343 117.506 70.962 1.00 48.79 285 LEU M N 1
ATOM 10510 C CA . LEU I 2 48 ? 112.304 116.917 71.798 1.00 48.79 285 LEU M CA 1
ATOM 10511 C C . LEU I 2 48 ? 110.944 117.529 71.480 1.00 48.79 285 LEU M C 1
ATOM 10512 O O . LEU I 2 48 ? 109.931 116.823 71.437 1.00 48.79 285 LEU M O 1
ATOM 10517 N N . HIS I 2 49 ? 110.904 118.848 71.260 1.00 50.50 286 HIS M N 1
ATOM 10518 C CA . HIS I 2 49 ? 109.661 119.516 70.880 1.00 50.50 286 HIS M CA 1
ATOM 10519 C C . HIS I 2 49 ? 109.078 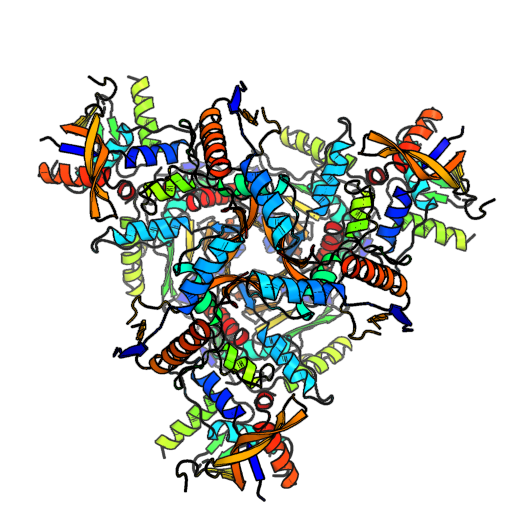119.009 69.559 1.00 50.50 286 HIS M C 1
ATOM 10520 O O . HIS I 2 49 ? 107.861 119.108 69.365 1.00 50.50 286 HIS M O 1
ATOM 10527 N N . LYS I 2 50 ? 109.898 118.457 68.652 1.00 48.14 287 LYS M N 1
ATOM 10528 C CA . LYS I 2 50 ? 109.416 118.083 67.322 1.00 48.14 287 LYS M CA 1
ATOM 10529 C C . LYS I 2 50 ? 108.933 116.646 67.247 1.00 48.14 287 LYS M C 1
ATOM 10530 O O . LYS I 2 50 ? 108.144 116.321 66.352 1.00 48.14 287 LYS M O 1
ATOM 10536 N N . THR I 2 51 ? 109.379 115.790 68.167 1.00 49.80 288 THR M N 1
ATOM 10537 C CA . THR I 2 51 ? 109.084 114.368 68.125 1.00 49.80 288 THR M CA 1
ATOM 10538 C C . THR I 2 51 ? 108.005 113.921 69.107 1.00 49.80 288 THR M C 1
ATOM 10539 O O . THR I 2 51 ? 107.401 112.866 68.881 1.00 49.80 288 THR M O 1
ATOM 10543 N N . ILE I 2 52 ? 107.729 114.692 70.161 1.00 47.68 289 ILE M N 1
ATOM 10544 C CA . ILE I 2 52 ? 106.749 114.307 71.178 1.00 47.68 289 ILE M CA 1
ATOM 10545 C C . ILE I 2 52 ? 105.795 115.465 71.432 1.00 47.68 289 ILE M C 1
ATOM 10546 O O . ILE I 2 52 ? 104.571 115.292 71.379 1.00 47.68 289 ILE M O 1
ATOM 10551 N N . GLY I 2 53 ? 106.351 116.646 71.697 1.00 51.96 290 GLY M N 1
ATOM 10552 C CA . GLY I 2 53 ? 105.562 117.813 72.053 1.00 51.96 290 GLY M CA 1
ATOM 10553 C C . GLY I 2 53 ? 106.058 118.475 73.324 1.00 51.96 290 GLY M C 1
ATOM 10554 O O . GLY I 2 53 ? 105.666 119.606 73.624 1.00 51.96 290 GLY M O 1
ATOM 10555 N N . VAL I 2 54 ? 106.916 117.789 74.082 1.00 51.09 291 VAL M N 1
ATOM 10556 C CA . VAL I 2 54 ? 107.407 118.331 75.339 1.00 51.09 291 VAL M CA 1
ATOM 10557 C C . VAL I 2 54 ? 108.296 119.529 75.049 1.00 51.09 291 VAL M C 1
ATOM 10558 O O . VAL I 2 54 ? 109.188 119.467 74.192 1.00 51.09 291 VAL M O 1
ATOM 10562 N N . PHE I 2 55 ? 108.049 120.628 75.756 1.00 51.47 292 PHE M N 1
ATOM 10563 C CA . PHE I 2 55 ? 108.893 121.812 75.715 1.00 51.47 292 PHE M CA 1
ATOM 10564 C C . PHE I 2 55 ? 109.132 122.227 77.157 1.00 51.47 292 PHE M C 1
ATOM 10565 O O . PHE I 2 55 ? 108.175 122.383 77.922 1.00 51.47 292 PHE M O 1
ATOM 10573 N N . LEU I 2 56 ? 110.398 122.397 77.517 1.00 47.07 293 LEU M N 1
ATOM 10574 C CA . LEU I 2 56 ? 110.827 122.772 78.855 1.00 47.07 293 LEU M CA 1
ATOM 10575 C C . LEU I 2 56 ? 111.903 123.854 78.782 1.00 47.07 293 LEU M C 1
ATOM 10576 O O . LEU I 2 56 ? 112.575 123.999 77.752 1.00 47.07 293 LEU M O 1
ATOM 10581 N N . PRO I 2 57 ? 112.080 124.642 79.849 1.00 52.22 294 PRO M N 1
ATOM 10582 C CA . PRO I 2 57 ? 113.037 125.752 79.801 1.00 52.22 294 PRO M CA 1
ATOM 10583 C C . PRO I 2 57 ? 114.455 125.282 80.097 1.00 52.22 294 PRO M C 1
ATOM 10584 O O . PRO I 2 57 ? 114.691 124.184 80.600 1.00 52.22 294 PRO M O 1
ATOM 10588 N N . LEU I 2 58 ? 115.412 126.160 79.781 1.00 55.30 295 LEU M N 1
ATOM 10589 C CA . LEU I 2 58 ? 116.809 125.910 80.133 1.00 55.30 295 LEU M CA 1
ATOM 10590 C C . LEU I 2 58 ? 117.008 125.755 81.640 1.00 55.30 295 LEU M C 1
ATOM 10591 O O . LEU I 2 58 ? 117.977 125.114 82.065 1.00 55.30 295 LEU M O 1
ATOM 10596 N N . SER I 2 59 ? 116.125 126.353 82.450 1.00 54.37 296 SER M N 1
ATOM 10597 C CA . SER I 2 59 ? 116.313 126.413 83.899 1.00 54.37 296 SER M CA 1
ATOM 10598 C C . SER I 2 59 ? 116.444 125.021 84.510 1.00 54.37 296 SER M C 1
ATOM 10599 O O . SER I 2 59 ? 117.311 124.786 85.360 1.00 54.37 296 SER M O 1
ATOM 10602 N N . THR I 2 60 ? 115.580 124.088 84.102 1.00 49.81 297 THR M N 1
ATOM 10603 C CA . THR I 2 60 ? 115.621 122.745 84.673 1.00 49.81 297 THR M CA 1
ATOM 10604 C C . THR I 2 60 ? 116.928 122.039 84.335 1.00 49.81 297 THR M C 1
ATOM 10605 O O . THR I 2 60 ? 117.467 121.299 85.165 1.00 49.81 297 THR M O 1
ATOM 10609 N N . PHE I 2 61 ? 1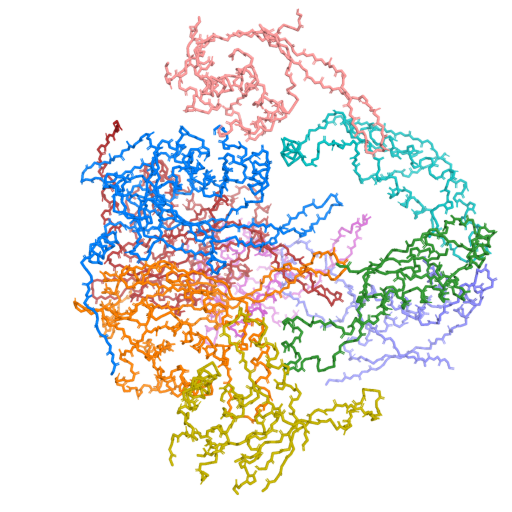17.426 122.212 83.103 1.00 48.29 298 PHE M N 1
ATOM 10610 C CA . PHE I 2 61 ? 118.774 121.750 82.773 1.00 48.29 298 PHE M CA 1
ATOM 10611 C C . PHE I 2 61 ? 119.804 122.324 83.740 1.00 48.29 298 PHE M C 1
ATOM 10612 O O . PHE I 2 61 ? 120.703 121.605 84.192 1.00 48.29 298 PHE M O 1
ATOM 10620 N N . ILE I 2 62 ? 119.682 123.610 84.087 1.00 50.18 299 ILE M N 1
ATOM 10621 C CA . ILE I 2 62 ? 120.675 124.228 84.967 1.00 50.18 299 ILE M CA 1
ATOM 10622 C C . ILE I 2 62 ? 120.607 123.596 86.351 1.00 50.18 299 ILE M C 1
ATOM 10623 O O . ILE I 2 62 ? 121.633 123.207 86.925 1.00 50.18 299 ILE M O 1
ATOM 10628 N N . THR I 2 63 ? 119.399 123.480 86.907 1.00 49.43 300 THR M N 1
ATOM 10629 C CA . THR I 2 63 ? 119.269 122.907 88.244 1.00 49.43 300 THR M CA 1
ATOM 10630 C C . THR I 2 63 ? 119.669 121.436 88.266 1.00 49.43 300 THR M C 1
ATOM 10631 O O . THR I 2 63 ? 120.390 121.009 89.169 1.00 49.43 300 THR M O 1
ATOM 10635 N N . ARG I 2 64 ? 119.248 120.655 87.264 1.00 45.81 301 ARG M N 1
ATOM 10636 C CA . ARG I 2 64 ? 119.568 119.228 87.250 1.00 45.81 301 ARG M CA 1
ATOM 10637 C C . ARG I 2 64 ? 121.069 118.995 87.125 1.00 45.81 301 ARG M C 1
ATOM 10638 O O . ARG I 2 64 ? 121.621 118.083 87.760 1.00 45.81 301 ARG M O 1
ATOM 10646 N N . ALA I 2 65 ? 121.750 119.824 86.330 1.00 47.54 302 ALA M N 1
ATOM 10647 C CA . ALA I 2 65 ? 123.202 119.751 86.278 1.00 47.54 302 ALA M CA 1
ATOM 10648 C C . ALA I 2 65 ? 123.805 120.092 87.635 1.00 47.54 302 ALA M C 1
ATOM 10649 O O . ALA I 2 65 ? 124.749 119.431 88.090 1.00 47.54 302 ALA M O 1
ATOM 10651 N N . THR I 2 66 ? 123.270 121.127 88.294 1.00 50.87 303 THR M N 1
ATOM 10652 C CA . THR I 2 66 ? 123.735 121.481 89.633 1.00 50.87 303 THR M CA 1
ATOM 10653 C C . THR I 2 66 ? 123.527 120.346 90.639 1.00 50.87 303 THR M C 1
ATOM 10654 O O . THR I 2 66 ? 124.350 120.179 91.545 1.00 50.87 303 THR M O 1
ATOM 10658 N N . GLU I 2 67 ? 122.449 119.566 90.504 1.00 51.17 304 GLU M N 1
ATOM 10659 C CA . GLU I 2 67 ? 122.229 118.463 91.434 1.00 51.17 304 GLU M CA 1
ATOM 10660 C C . GLU I 2 67 ? 123.253 117.357 91.229 1.00 51.17 304 GLU M C 1
ATOM 10661 O O . GLU I 2 67 ? 123.857 116.869 92.196 1.00 51.17 304 GLU M O 1
ATOM 10667 N N . ILE I 2 68 ? 123.460 116.932 89.980 1.00 48.94 305 ILE M N 1
ATOM 10668 C CA . ILE I 2 68 ? 124.432 115.861 89.733 1.00 48.94 305 ILE M CA 1
ATOM 10669 C C . ILE I 2 68 ? 125.856 116.315 90.059 1.00 48.94 305 ILE M C 1
ATOM 10670 O O . ILE I 2 68 ? 126.722 115.474 90.318 1.00 48.94 305 ILE M O 1
ATOM 10675 N N . ALA I 2 69 ? 126.122 117.625 90.067 1.00 48.86 306 ALA M N 1
ATOM 10676 C CA . ALA I 2 69 ? 127.474 118.103 90.330 1.00 48.86 306 ALA M CA 1
ATOM 10677 C C . ALA I 2 69 ? 127.824 118.004 91.812 1.00 48.86 306 ALA M C 1
ATOM 10678 O O . ALA I 2 69 ? 128.879 117.474 92.171 1.00 48.86 306 ALA M O 1
ATOM 10680 N N . ASN I 2 70 ? 126.952 118.509 92.689 1.00 50.81 307 ASN M N 1
ATOM 10681 C CA . ASN I 2 70 ? 127.215 118.543 94.131 1.00 50.81 307 ASN M CA 1
ATOM 10682 C C . ASN I 2 70 ? 127.002 117.152 94.738 1.00 50.81 307 ASN M C 1
ATOM 10683 O O . ASN I 2 70 ? 126.084 116.908 95.524 1.00 50.81 307 ASN M O 1
ATOM 10688 N N . GLN I 2 71 ? 127.876 116.225 94.341 1.00 52.74 308 GLN M N 1
ATOM 10689 C CA . GLN I 2 71 ? 127.907 114.854 94.844 1.00 52.74 308 GLN M CA 1
ATOM 10690 C C . GLN I 2 71 ? 129.290 114.438 95.321 1.00 52.74 308 GLN M C 1
ATOM 10691 O O . GLN I 2 71 ? 129.394 113.715 96.315 1.00 52.74 308 GLN M O 1
ATOM 10697 N N . LYS I 2 72 ? 130.353 114.874 94.638 1.00 58.58 309 LYS M N 1
ATOM 10698 C CA . LYS I 2 72 ? 131.717 114.400 94.902 1.00 58.58 309 LYS M CA 1
ATOM 10699 C C . LYS I 2 72 ? 132.656 115.585 94.691 1.00 58.58 309 LYS M C 1
ATOM 10700 O O . LYS I 2 72 ? 133.144 115.795 93.577 1.00 58.58 309 LYS M O 1
ATOM 10706 N N . LEU I 2 73 ? 132.925 116.327 95.769 1.00 58.29 310 LEU M N 1
ATOM 10707 C CA . LEU I 2 73 ? 133.744 117.532 95.727 1.00 58.29 310 LEU M CA 1
ATOM 10708 C C . LEU I 2 73 ? 134.791 117.412 96.832 1.00 58.29 310 LEU M C 1
ATOM 10709 O O . LEU I 2 73 ? 134.443 117.017 97.959 1.00 58.29 310 LEU M O 1
ATOM 10714 N N . PRO I 2 74 ? 136.093 117.722 96.568 1.00 62.57 311 PRO M N 1
ATOM 10715 C CA . PRO I 2 74 ? 137.096 117.582 97.637 1.00 62.57 311 PRO M CA 1
ATOM 10716 C C . PRO I 2 74 ? 136.846 118.536 98.793 1.00 62.57 311 PRO M C 1
ATOM 10717 O O . PRO I 2 74 ? 135.954 119.388 98.714 1.00 62.57 311 PRO M O 1
ATOM 10721 N N . LEU I 2 75 ? 137.650 118.419 99.863 1.00 61.83 312 LEU M N 1
ATOM 10722 C CA . LEU I 2 75 ? 137.491 119.187 101.087 1.00 61.83 312 LEU M CA 1
ATOM 10723 C C . LEU I 2 75 ? 138.613 120.217 101.210 1.00 61.83 312 LEU M C 1
ATOM 10724 O O . LEU I 2 75 ? 139.689 120.025 100.634 1.00 61.83 312 LEU M O 1
ATOM 10729 N N . PRO I 2 76 ? 138.395 121.333 101.917 1.00 64.97 313 PRO M N 1
ATOM 10730 C CA . PRO I 2 76 ? 139.503 122.270 102.143 1.00 64.97 313 PRO M CA 1
ATOM 10731 C C . PRO I 2 76 ? 140.650 121.622 102.906 1.00 64.97 313 PRO M C 1
ATOM 10732 O O . PRO I 2 76 ? 140.449 120.773 103.777 1.00 64.97 313 PRO M O 1
ATOM 10736 N N . ALA I 2 77 ? 141.871 122.038 102.563 1.00 73.20 314 ALA M N 1
ATOM 10737 C CA . ALA I 2 77 ? 143.056 121.511 103.230 1.00 73.20 314 ALA M CA 1
ATOM 10738 C C . ALA I 2 77 ? 143.130 121.889 104.706 1.00 73.20 314 ALA M C 1
ATOM 10739 O O . ALA I 2 77 ? 143.856 121.231 105.460 1.00 73.20 314 ALA M O 1
ATOM 10741 N N . ASN I 2 78 ? 142.399 122.920 105.131 1.00 69.63 315 ASN M N 1
ATOM 10742 C CA . ASN I 2 78 ? 142.363 123.387 106.516 1.00 69.63 315 ASN M CA 1
ATOM 10743 C C . ASN I 2 78 ? 141.069 122.980 107.222 1.00 69.63 315 ASN M C 1
ATOM 10744 O O . ASN I 2 78 ? 140.498 123.741 108.010 1.00 69.63 315 ASN M O 1
ATOM 10749 N N . TYR I 2 79 ? 140.605 121.761 106.948 1.00 56.97 316 TYR M N 1
ATOM 10750 C CA . TYR I 2 79 ? 139.392 121.221 107.553 1.00 56.97 316 TYR M CA 1
ATOM 10751 C C . TYR I 2 79 ? 139.724 120.667 108.935 1.00 56.97 316 TYR M C 1
ATOM 10752 O O . TYR I 2 79 ? 140.692 119.914 109.090 1.00 56.97 316 TYR M O 1
ATOM 10761 N N . GLN I 2 80 ? 138.920 121.041 109.939 1.00 47.77 317 GLN M N 1
ATOM 10762 C CA . GLN I 2 80 ? 139.071 120.554 111.314 1.00 47.77 317 GLN M CA 1
ATOM 10763 C C . GLN I 2 80 ? 137.965 119.554 111.644 1.00 47.77 317 GLN M C 1
ATOM 10764 O O . GLN I 2 80 ? 136.785 119.873 111.437 1.00 47.77 317 GLN M O 1
ATOM 10770 N N . PRO I 2 81 ? 138.269 118.295 112.074 1.00 26.57 318 PRO M N 1
ATOM 10771 C CA . PRO I 2 81 ? 137.179 117.343 112.360 1.00 26.57 318 PRO M CA 1
ATOM 10772 C C . PRO I 2 81 ? 136.388 117.651 113.627 1.00 26.57 318 PRO M C 1
ATOM 10773 O O . PRO I 2 81 ? 136.700 118.613 114.335 1.00 26.57 318 PRO M O 1
ATOM 10777 N N . THR I 2 82 ? 135.368 116.832 113.921 1.00 24.68 319 THR M N 1
ATOM 10778 C CA . THR I 2 82 ? 134.514 116.958 115.102 1.00 24.68 319 THR M CA 1
ATOM 10779 C C . THR I 2 82 ? 134.797 115.809 116.074 1.00 24.68 319 THR M C 1
ATOM 10780 O O . THR I 2 82 ? 135.617 114.926 115.808 1.00 24.68 319 THR M O 1
ATOM 10784 N N . ALA I 2 83 ? 134.103 115.834 117.220 1.00 19.02 320 ALA M N 1
ATOM 10785 C CA . ALA I 2 83 ? 134.366 114.857 118.275 1.00 19.02 320 ALA M CA 1
ATOM 10786 C C . ALA I 2 83 ? 134.023 113.438 117.835 1.00 19.02 320 ALA M C 1
ATOM 10787 O O . ALA I 2 83 ? 134.780 112.497 118.111 1.00 19.02 320 ALA M O 1
ATOM 10789 N N . ASP I 2 84 ? 132.873 113.261 117.180 1.00 18.99 321 ASP M N 1
ATOM 10790 C CA . ASP I 2 84 ? 132.412 111.925 116.802 1.00 18.99 321 ASP M CA 1
ATOM 10791 C C . ASP I 2 84 ? 133.393 111.276 115.836 1.00 18.99 321 ASP M C 1
ATOM 10792 O O . ASP I 2 84 ? 133.715 110.087 115.954 1.00 18.99 321 ASP M O 1
ATOM 10797 N N . GLU I 2 85 ? 133.846 112.053 114.848 1.00 23.46 322 GLU M N 1
ATOM 10798 C CA . GLU I 2 85 ? 134.797 111.571 113.851 1.00 23.46 322 GLU M CA 1
ATOM 10799 C C . GLU I 2 85 ? 136.079 111.068 114.511 1.00 23.46 322 GLU M C 1
ATOM 10800 O O . GLU I 2 85 ? 136.517 109.941 114.255 1.00 23.46 322 GLU M O 1
ATOM 10806 N N . LEU I 2 86 ? 136.670 111.873 115.403 1.00 15.50 323 LEU M N 1
ATOM 10807 C CA . LEU I 2 86 ? 137.916 111.482 116.063 1.00 15.50 323 LEU M CA 1
ATOM 10808 C C . LEU I 2 86 ? 137.714 110.266 116.956 1.00 15.50 323 LEU M C 1
ATOM 10809 O O . LEU I 2 86 ? 138.565 109.368 117.009 1.00 15.50 323 LEU M O 1
ATOM 10814 N N . PHE I 2 87 ? 136.593 110.237 117.677 1.00 9.99 324 PHE M N 1
ATOM 10815 C CA . PHE I 2 87 ? 136.270 109.112 118.544 1.00 9.99 324 PHE M CA 1
ATOM 10816 C C . PHE I 2 87 ? 136.171 107.822 117.739 1.00 9.99 324 PHE M C 1
ATOM 10817 O O . PHE I 2 87 ? 136.766 106.803 118.104 1.00 9.99 324 PHE M O 1
ATOM 10825 N N . ASN I 2 88 ? 135.452 107.862 116.611 1.00 14.74 325 ASN M N 1
ATOM 10826 C CA . ASN I 2 88 ? 135.309 106.678 115.765 1.00 14.74 325 ASN M CA 1
ATOM 10827 C C . ASN I 2 88 ? 136.648 106.224 115.190 1.00 14.74 325 ASN M C 1
ATOM 10828 O O . ASN I 2 88 ? 136.882 105.017 115.052 1.00 14.74 325 ASN M O 1
ATOM 10833 N N . GLN I 2 89 ? 137.480 107.167 114.757 1.00 19.28 326 GLN M N 1
ATOM 10834 C CA . GLN I 2 89 ? 138.826 106.782 114.270 1.00 19.28 326 GLN M CA 1
ATOM 10835 C C . GLN I 2 89 ? 139.576 106.094 115.413 1.00 19.28 326 GLN M C 1
ATOM 10836 O O . GLN I 2 89 ? 139.862 104.893 115.284 1.00 19.28 326 GLN M O 1
ATOM 10842 N N . VAL I 2 90 ? 139.857 106.824 116.496 1.00 11.57 327 VAL M N 1
ATOM 10843 C CA . VAL I 2 90 ? 140.588 106.257 117.667 1.00 11.57 327 VAL M CA 1
ATOM 10844 C C . VAL I 2 90 ? 140.102 104.830 117.941 1.00 11.57 327 VAL M C 1
ATOM 10845 O O . VAL I 2 90 ? 140.949 103.973 118.228 1.00 11.57 327 VAL M O 1
ATOM 10849 N N . LEU I 2 91 ? 138.788 104.594 117.874 1.00 15.16 328 LEU M N 1
ATOM 10850 C CA . LEU I 2 91 ? 138.240 103.234 118.127 1.00 15.16 328 LEU M CA 1
ATOM 10851 C C . LEU I 2 91 ? 138.714 102.271 117.035 1.00 15.16 328 LEU M C 1
ATOM 10852 O O . LEU I 2 91 ? 139.591 101.439 117.331 1.00 15.16 328 LEU M O 1
ATOM 10857 N N . GLY I 2 92 ? 138.153 102.374 115.826 1.00 24.85 329 GLY M N 1
ATOM 10858 C CA . GLY I 2 92 ? 138.510 101.482 114.745 1.00 24.85 329 GLY M CA 1
ATOM 10859 C C . GLY I 2 92 ? 137.360 101.096 113.828 1.00 24.85 329 GLY M C 1
ATOM 10860 O O . GLY I 2 92 ? 137.467 100.074 113.136 1.00 24.85 329 GLY M O 1
ATOM 10861 N N . LEU I 2 93 ? 136.277 101.874 113.797 1.00 27.08 330 LEU M N 1
ATOM 10862 C CA . LEU I 2 93 ? 135.126 101.576 112.951 1.00 27.08 330 LEU M CA 1
ATOM 10863 C C . LEU I 2 93 ? 135.273 102.133 111.545 1.00 27.08 330 LEU M C 1
ATOM 10864 O O . LEU I 2 93 ? 134.810 101.505 110.585 1.00 27.08 330 LEU M O 1
ATOM 10869 N N . ASP I 2 94 ? 135.856 103.326 111.449 1.00 39.85 331 ASP M N 1
ATOM 10870 C CA . ASP I 2 94 ? 136.047 104.036 110.189 1.00 39.85 331 ASP M CA 1
ATOM 10871 C C . ASP I 2 94 ? 137.523 104.343 109.978 1.00 39.85 331 ASP M C 1
ATOM 10872 O O . ASP I 2 94 ? 137.917 105.489 109.748 1.00 39.85 331 ASP M O 1
ATOM 10877 N N . LYS I 2 95 ? 138.363 103.306 110.114 1.00 46.32 332 LYS M N 1
ATOM 10878 C CA . LYS I 2 95 ? 139.811 103.461 109.966 1.00 46.32 332 LYS M CA 1
ATOM 10879 C C . LYS I 2 95 ? 140.188 104.077 108.622 1.00 46.32 332 LYS M C 1
ATOM 10880 O O . LYS I 2 95 ? 141.205 104.772 108.524 1.00 46.32 332 LYS M O 1
ATOM 10886 N N . VAL I 2 96 ? 139.386 103.837 107.586 1.00 61.54 333 VAL M N 1
ATOM 10887 C CA . VAL I 2 96 ? 139.545 104.529 106.311 1.00 61.54 333 VAL M CA 1
ATOM 10888 C C . VAL I 2 96 ? 138.801 105.859 106.408 1.00 61.54 333 VAL M C 1
ATOM 10889 O O . VAL I 2 96 ? 137.595 105.896 106.670 1.00 61.54 333 VAL M O 1
ATOM 10893 N N . THR I 2 97 ? 139.535 106.957 106.252 1.00 61.38 334 THR M N 1
ATOM 10894 C CA . THR I 2 97 ? 138.960 108.288 106.360 1.00 61.38 334 THR M CA 1
ATOM 10895 C C . THR I 2 97 ? 138.274 108.670 105.051 1.00 61.38 334 THR M C 1
ATOM 10896 O O . THR I 2 97 ? 138.290 107.922 104.068 1.00 61.38 334 THR M O 1
ATOM 10900 N N . ARG I 2 98 ? 137.667 109.857 105.040 1.00 67.50 335 ARG M N 1
ATOM 10901 C CA . ARG I 2 98 ? 136.925 110.374 103.900 1.00 67.50 335 ARG M CA 1
ATOM 10902 C C . ARG I 2 98 ? 137.683 111.542 103.285 1.00 67.50 335 ARG M C 1
ATOM 10903 O O . ARG I 2 98 ? 138.419 112.260 103.970 1.00 67.50 335 ARG M O 1
ATOM 10911 N N . LYS I 2 99 ? 137.491 111.716 101.974 1.00 65.61 336 LYS M N 1
ATOM 10912 C CA . LYS I 2 99 ? 138.103 112.796 101.206 1.00 65.61 336 LYS M CA 1
ATOM 10913 C C . LYS I 2 99 ? 137.085 113.476 100.292 1.00 65.61 336 LYS M C 1
ATOM 10914 O O . LYS I 2 99 ? 137.474 114.160 99.341 1.00 65.61 336 LYS M O 1
ATOM 10920 N N . GLU I 2 100 ? 135.788 113.301 100.564 1.00 66.24 337 GLU M N 1
ATOM 10921 C CA . GLU I 2 100 ? 134.713 113.870 99.765 1.00 66.24 337 GLU M CA 1
ATOM 10922 C C . GLU I 2 100 ? 133.625 114.358 100.709 1.00 66.24 337 GLU M C 1
ATOM 10923 O O . GLU I 2 100 ? 133.501 113.885 101.841 1.00 66.24 337 GLU M O 1
ATOM 10929 N N . SER I 2 101 ? 132.832 115.317 100.234 1.00 61.99 338 SER M N 1
ATOM 10930 C CA . SER I 2 101 ? 131.721 115.848 101.013 1.00 61.99 338 SER M CA 1
ATOM 10931 C C . SER I 2 101 ? 130.815 116.659 100.103 1.00 61.99 338 SER M C 1
ATOM 10932 O O . SER I 2 101 ? 131.296 117.418 99.257 1.00 61.99 338 SER M O 1
ATOM 10935 N N . ARG I 2 102 ? 129.507 116.491 100.285 1.00 56.24 339 ARG M N 1
ATOM 10936 C CA . ARG I 2 102 ? 128.518 117.166 99.459 1.00 56.24 339 ARG M CA 1
ATOM 10937 C C . ARG I 2 102 ? 128.528 118.670 99.739 1.00 56.24 339 ARG M C 1
ATOM 10938 O O . ARG I 2 102 ? 129.255 119.171 100.603 1.00 56.24 339 ARG M O 1
ATOM 10946 N N . GLY I 2 103 ? 127.698 119.398 98.998 1.00 55.08 340 GLY M N 1
ATOM 10947 C CA . GLY I 2 103 ? 127.598 120.835 99.154 1.00 55.08 340 GLY M CA 1
ATOM 10948 C C . GLY I 2 103 ? 126.280 121.337 98.608 1.00 55.08 340 GLY M C 1
ATOM 10949 O O . GLY I 2 103 ? 125.458 120.571 98.099 1.00 55.08 340 GLY M O 1
ATOM 10950 N N . SER I 2 104 ? 126.087 122.653 98.726 1.00 53.45 341 SER M N 1
ATOM 10951 C CA . SER I 2 104 ? 124.872 123.332 98.262 1.00 53.45 341 SER M CA 1
ATOM 10952 C C . SER I 2 104 ? 125.298 124.659 97.636 1.00 53.45 341 SER M C 1
ATOM 10953 O O . SER I 2 104 ? 125.361 125.687 98.316 1.00 53.45 341 SER M O 1
ATOM 10956 N N . TYR I 2 105 ? 125.586 124.619 96.338 1.00 60.63 342 TYR M N 1
ATOM 10957 C CA . TYR I 2 105 ? 125.974 125.779 95.551 1.00 60.63 342 TYR M CA 1
ATOM 10958 C C . TYR I 2 105 ? 124.829 126.202 94.641 1.00 60.63 342 TYR M C 1
ATOM 10959 O O . TYR I 2 105 ? 123.926 125.417 94.336 1.00 60.63 342 TYR M O 1
ATOM 10968 N N . THR I 2 106 ? 124.876 127.470 94.215 1.00 69.52 343 THR M N 1
ATOM 10969 C CA . THR I 2 106 ? 123.925 128.031 93.260 1.00 69.52 343 THR M CA 1
ATOM 10970 C C . THR I 2 106 ? 124.690 128.941 92.294 1.00 69.52 343 THR M C 1
ATOM 10971 O O . THR I 2 106 ? 125.217 129.970 92.735 1.00 69.52 343 THR M O 1
ATOM 10975 N N . PRO I 2 107 ? 124.790 128.624 90.974 1.00 66.80 344 PRO M N 1
ATOM 10976 C CA . PRO I 2 107 ? 125.605 129.486 90.102 1.00 66.80 344 PRO M CA 1
ATOM 10977 C C . PRO I 2 107 ? 124.971 130.845 89.853 1.00 66.80 344 PRO M C 1
ATOM 10978 O O . PRO I 2 107 ? 123.877 131.129 90.352 1.00 66.80 344 PRO M O 1
ATOM 10982 N N . THR I 2 108 ? 125.662 131.684 89.080 1.00 82.20 345 THR M N 1
ATOM 10983 C CA . THR I 2 108 ? 125.176 132.992 88.661 1.00 82.20 345 THR M CA 1
ATOM 10984 C C . THR I 2 108 ? 125.014 132.972 87.147 1.00 82.20 345 THR M C 1
ATOM 10985 O O . THR I 2 108 ? 125.839 132.390 86.435 1.00 82.20 345 THR M O 1
ATOM 10989 N N . PHE I 2 109 ? 123.948 133.605 86.665 1.00 85.16 346 PHE M N 1
ATOM 10990 C CA . PHE I 2 109 ? 123.590 133.528 85.254 1.00 85.16 346 PHE M CA 1
ATOM 10991 C C . PHE I 2 109 ? 124.661 134.180 84.380 1.00 85.16 346 PHE M C 1
ATOM 10992 O O . PHE I 2 109 ? 125.510 134.942 84.853 1.00 85.16 346 PHE M O 1
ATOM 11000 N N . GLY I 2 110 ? 124.603 133.867 83.087 1.00 92.17 347 GLY M N 1
ATOM 11001 C CA . GLY I 2 110 ? 125.485 134.444 82.083 1.00 92.17 347 GLY M CA 1
ATOM 11002 C C . GLY I 2 110 ? 126.081 133.430 81.124 1.00 92.17 347 GLY M C 1
ATOM 11003 O O . GLY I 2 110 ? 126.229 132.247 81.440 1.00 92.17 347 GLY M O 1
ATOM 11004 N N . SER I 2 111 ? 126.429 133.907 79.932 1.00 90.21 348 SER M N 1
ATOM 11005 C CA . SER I 2 111 ? 127.125 133.123 78.916 1.00 90.21 348 SER M CA 1
ATOM 11006 C C . SER I 2 111 ? 127.995 134.082 78.108 1.00 90.21 348 SER M C 1
ATOM 11007 O O . SER I 2 111 ? 128.232 135.219 78.527 1.00 90.21 348 SER M O 1
ATOM 11010 N N . PHE I 2 112 ? 128.523 133.590 76.981 1.00 88.55 349 PHE M N 1
ATOM 11011 C CA . PHE I 2 112 ? 129.381 134.363 76.062 1.00 88.55 349 PHE M CA 1
ATOM 11012 C C . PHE I 2 112 ? 128.874 135.779 75.783 1.00 88.55 349 PHE M C 1
ATOM 11013 O O . PHE I 2 112 ? 128.267 136.038 74.744 1.00 88.55 349 PHE M O 1
ATOM 11021 N N . VAL I 2 155 ? 129.821 135.104 81.831 1.00 82.17 392 VAL M N 1
ATOM 11022 C CA . VAL I 2 155 ? 130.171 133.700 82.013 1.00 82.17 392 VAL M CA 1
ATOM 11023 C C . VAL I 2 155 ? 129.768 133.229 83.400 1.00 82.17 392 VAL M C 1
ATOM 11024 O O . VAL I 2 155 ? 129.449 134.046 84.264 1.00 82.17 392 VAL M O 1
ATOM 11028 N N . PHE I 2 156 ? 129.774 131.914 83.624 1.00 74.62 393 PHE M N 1
ATOM 11029 C CA . PHE I 2 156 ? 129.345 131.396 84.917 1.00 74.62 393 PHE M CA 1
ATOM 11030 C C . PHE I 2 156 ? 130.370 131.762 85.978 1.00 74.62 393 PHE M C 1
ATOM 11031 O O . PHE I 2 156 ? 131.552 131.429 85.852 1.00 74.62 393 PHE M O 1
ATOM 11039 N N . SER I 2 157 ? 129.905 132.429 87.033 1.00 76.73 394 SER M N 1
ATOM 11040 C CA . SER I 2 157 ? 130.758 133.007 88.059 1.00 76.73 394 SER M CA 1
ATOM 11041 C C . SER I 2 157 ? 130.231 132.587 89.420 1.00 76.73 394 SER M C 1
ATOM 11042 O O . SER I 2 157 ? 129.032 132.352 89.590 1.00 76.73 394 SER M O 1
ATOM 11045 N N . LEU I 2 158 ? 131.138 132.490 90.388 1.00 77.26 395 LEU M N 1
ATOM 11046 C CA . LEU I 2 158 ? 130.760 132.227 91.765 1.00 77.26 395 LEU M CA 1
ATOM 11047 C C . LEU I 2 158 ? 131.670 133.037 92.674 1.00 77.26 395 LEU M C 1
ATOM 11048 O O . LEU I 2 158 ? 132.834 133.290 92.352 1.00 77.26 395 LEU M O 1
ATOM 11053 N N . GLN I 2 159 ? 131.111 133.440 93.813 1.00 82.90 396 GLN M N 1
ATOM 11054 C CA . GLN I 2 159 ? 131.791 134.231 94.833 1.00 82.90 396 GLN M CA 1
ATOM 11055 C C . GLN I 2 159 ? 131.785 133.415 96.119 1.00 82.90 396 GLN M C 1
ATOM 11056 O O . GLN I 2 159 ? 130.714 133.069 96.623 1.00 82.90 396 GLN M O 1
ATOM 11062 N N . VAL I 2 160 ? 132.971 133.173 96.683 1.00 85.59 397 VAL M N 1
ATOM 11063 C CA . VAL I 2 160 ? 133.124 132.330 97.871 1.00 85.59 397 VAL M CA 1
ATOM 11064 C C . VAL I 2 160 ? 134.381 132.780 98.630 1.00 85.59 397 VAL M C 1
ATOM 11065 O O . VAL I 2 160 ? 135.267 133.407 98.027 1.00 85.59 397 VAL M O 1
ATOM 11069 N N . PRO I 2 161 ? 134.525 132.491 99.932 1.00 85.35 398 PRO M N 1
ATOM 11070 C CA . PRO I 2 161 ? 135.784 132.809 100.632 1.00 85.35 398 PRO M CA 1
ATOM 11071 C C . PRO I 2 161 ? 136.991 132.081 100.056 1.00 85.35 398 PRO M C 1
ATOM 11072 O O . PRO I 2 161 ? 136.891 131.227 99.179 1.00 85.35 398 PRO M O 1
ATOM 11076 N N . LYS I 2 162 ? 138.162 132.427 100.594 1.00 87.35 399 LYS M N 1
ATOM 11077 C CA . LYS I 2 162 ? 139.400 131.870 100.064 1.00 87.35 399 LYS M CA 1
ATOM 11078 C C . LYS I 2 162 ? 139.524 130.379 100.362 1.00 87.35 399 LYS M C 1
ATOM 11079 O O . LYS I 2 162 ? 140.031 129.628 99.518 1.00 87.35 399 LYS M O 1
ATOM 11085 N N . SER I 2 163 ? 139.180 129.953 101.585 1.00 86.68 400 SER M N 1
ATOM 11086 C CA . SER I 2 163 ? 139.375 128.555 101.983 1.00 86.68 400 SER M CA 1
ATOM 11087 C C . SER I 2 163 ? 138.726 127.556 101.021 1.00 86.68 400 SER M C 1
ATOM 11088 O O . SER I 2 163 ? 139.353 126.557 100.649 1.00 86.68 400 SER M O 1
ATOM 11091 N N . GLU I 2 164 ? 137.480 127.819 100.615 1.00 84.08 401 GLU M N 1
ATOM 11092 C CA . GLU I 2 164 ? 136.703 126.870 99.769 1.00 84.08 401 GLU M CA 1
ATOM 11093 C C . GLU I 2 164 ? 136.885 127.211 98.292 1.00 84.08 401 GLU M C 1
ATOM 11094 O O . GLU I 2 164 ? 136.519 126.361 97.457 1.00 84.08 401 GLU M O 1
ATOM 11100 N N . GLU I 2 165 ? 137.385 128.405 97.969 1.00 76.98 402 GLU M N 1
ATOM 11101 C CA . GLU I 2 165 ? 137.544 128.850 96.561 1.00 76.98 402 GLU M CA 1
ATOM 11102 C C . GLU I 2 165 ? 137.917 127.651 95.681 1.00 76.98 402 GLU M C 1
ATOM 11103 O O . GLU I 2 165 ? 137.282 127.492 94.620 1.00 76.98 402 GLU M O 1
ATOM 11109 N N . LYS I 2 166 ? 138.891 126.835 96.097 1.00 70.73 403 LYS M N 1
ATOM 11110 C CA . LYS I 2 166 ? 139.379 125.678 95.294 1.00 70.73 403 LYS M CA 1
ATOM 11111 C C . LYS I 2 166 ? 138.250 124.662 95.093 1.00 70.73 403 LYS M C 1
ATOM 11112 O O . LYS I 2 166 ? 138.109 124.166 93.964 1.00 70.73 403 LYS M O 1
ATOM 11118 N N . ARG I 2 167 ? 137.484 124.350 96.138 1.00 66.18 404 ARG M N 1
ATOM 11119 C CA . ARG I 2 167 ? 136.381 123.360 96.066 1.00 66.18 404 ARG M CA 1
ATOM 11120 C C . ARG I 2 167 ? 135.328 123.888 95.092 1.00 66.18 404 ARG M C 1
ATOM 11121 O O . ARG I 2 167 ? 134.836 123.097 94.263 1.00 66.18 404 ARG M O 1
ATOM 11129 N N . ALA I 2 168 ? 135.012 125.181 95.193 1.00 30.00 405 ALA M N 1
ATOM 11130 C CA . ALA I 2 168 ? 133.993 125.792 94.311 1.00 30.00 405 ALA M CA 1
ATOM 11131 C C . ALA I 2 168 ? 134.393 125.609 92.843 1.00 30.00 405 ALA M C 1
ATOM 11132 O O . ALA I 2 168 ? 133.490 125.615 91.994 1.00 30.00 405 ALA M O 1
ATOM 11134 N N . GLN I 2 169 ? 135.688 125.462 92.548 1.00 66.54 406 GLN M N 1
ATOM 11135 C CA . GLN I 2 169 ? 136.179 125.317 91.152 1.00 66.54 406 GLN M CA 1
ATOM 11136 C C . GLN I 2 169 ? 135.831 123.922 90.627 1.00 66.54 406 GLN M C 1
ATOM 11137 O O . GLN I 2 169 ? 135.366 123.850 89.489 1.00 66.54 406 GLN M O 1
ATOM 11143 N N . ALA I 2 170 ? 136.074 122.859 91.399 1.00 60.37 407 ALA M N 1
ATOM 11144 C CA . ALA I 2 170 ? 135.739 121.469 91.005 1.00 60.37 407 ALA M CA 1
ATOM 11145 C C . ALA I 2 170 ? 134.287 121.442 90.534 1.00 60.37 407 ALA M C 1
ATOM 11146 O O . ALA I 2 170 ? 133.988 120.657 89.626 1.00 60.37 407 ALA M O 1
ATOM 11148 N N . PHE I 2 171 ? 133.418 122.225 91.168 1.00 59.35 408 PHE M N 1
ATOM 11149 C CA . PHE I 2 171 ? 132.004 122.355 90.825 1.00 59.35 408 PHE M CA 1
ATOM 11150 C C . PHE I 2 171 ? 131.827 122.968 89.438 1.00 59.35 408 PHE M C 1
ATOM 11151 O O . PHE I 2 171 ? 131.071 122.443 88.607 1.00 59.35 408 PHE M O 1
ATOM 11159 N N . LEU I 2 172 ? 132.506 124.093 89.178 1.00 66.99 409 LEU M N 1
ATOM 11160 C CA . LEU I 2 172 ? 132.374 124.753 87.880 1.00 66.99 409 LEU M CA 1
ATOM 11161 C C . LEU I 2 172 ? 132.813 123.850 86.737 1.00 66.99 409 LEU M C 1
ATOM 11162 O O . LEU I 2 172 ? 132.120 123.748 85.718 1.00 66.99 409 LEU M O 1
ATOM 11167 N N . GLN I 2 173 ? 133.953 123.169 86.883 1.00 61.64 410 GLN M N 1
ATOM 11168 C CA . GLN I 2 173 ? 134.425 122.337 85.777 1.00 61.64 410 GLN M CA 1
ATOM 11169 C C . GLN I 2 173 ? 133.557 121.091 85.599 1.00 61.64 410 GLN M C 1
ATOM 11170 O O . GLN I 2 173 ? 133.370 120.618 84.470 1.00 61.64 410 GLN M O 1
ATOM 11176 N N . LYS I 2 174 ? 133.058 120.518 86.699 1.00 59.43 411 LYS M N 1
ATOM 11177 C CA . LYS I 2 174 ? 132.192 119.344 86.608 1.00 59.43 411 LYS M CA 1
ATOM 11178 C C . LYS I 2 174 ? 130.928 119.671 85.821 1.00 59.43 411 LYS M C 1
ATOM 11179 O O . LYS I 2 174 ? 130.554 118.948 84.890 1.00 59.43 411 LYS M O 1
ATOM 11185 N N . MET I 2 175 ? 130.274 120.784 86.157 1.00 61.61 412 MET M N 1
ATOM 11186 C CA . MET I 2 175 ? 129.119 121.218 85.374 1.00 61.61 412 MET M CA 1
ATOM 11187 C C . MET I 2 175 ? 129.520 121.604 83.952 1.00 61.61 412 MET M C 1
ATOM 11188 O O . MET I 2 175 ? 128.805 121.290 82.990 1.00 61.61 412 MET M O 1
ATOM 11193 N N . LYS I 2 176 ? 130.677 122.259 83.801 1.00 67.55 413 LYS M N 1
ATOM 11194 C CA . LYS I 2 176 ? 131.193 122.623 82.482 1.00 67.55 413 LYS M CA 1
ATOM 11195 C C . LYS I 2 176 ? 131.420 121.416 81.580 1.00 67.55 413 LYS M C 1
ATOM 11196 O O . LYS I 2 176 ? 131.340 121.542 80.354 1.00 67.55 413 LYS M O 1
ATOM 11202 N N . LEU I 2 177 ? 131.704 120.251 82.160 1.00 61.59 414 LEU M N 1
ATOM 11203 C CA . LEU I 2 177 ? 131.898 119.045 81.364 1.00 61.59 414 LEU M CA 1
ATOM 11204 C C . LEU I 2 177 ? 130.564 118.375 81.052 1.00 61.59 414 LEU M C 1
ATOM 11205 O O . LEU I 2 177 ? 130.316 117.981 79.906 1.00 61.59 414 LEU M O 1
ATOM 11210 N N . VAL I 2 178 ? 129.710 118.210 82.066 1.00 58.17 415 VAL M N 1
ATOM 11211 C CA . VAL I 2 178 ? 128.463 117.471 81.885 1.00 58.17 415 VAL M CA 1
ATOM 11212 C C . VAL I 2 178 ? 127.569 118.180 80.871 1.00 58.17 415 VAL M C 1
ATOM 11213 O O . VAL I 2 178 ? 126.947 117.541 80.013 1.00 58.17 415 VAL M O 1
ATOM 11217 N N . LEU I 2 179 ? 127.494 119.509 80.950 1.00 55.03 416 LEU M N 1
ATOM 11218 C CA . LEU I 2 179 ? 126.575 120.275 80.110 1.00 55.03 416 LEU M CA 1
ATOM 11219 C C . LEU I 2 179 ? 127.011 120.375 78.648 1.00 55.03 416 LEU M C 1
ATOM 11220 O O . LEU I 2 179 ? 126.225 120.881 77.838 1.00 55.03 416 LEU M O 1
ATOM 11225 N N . GLU I 2 180 ? 128.219 119.907 78.309 1.00 63.78 417 GLU M N 1
ATOM 11226 C CA . GLU I 2 180 ? 128.783 120.079 76.941 1.00 63.78 417 GLU M CA 1
ATOM 11227 C C . GLU I 2 180 ? 128.833 118.755 76.164 1.00 63.78 417 GLU M C 1
ATOM 11228 O O . GLU I 2 180 ? 128.678 118.822 74.931 1.00 63.78 417 GLU M O 1
ATOM 11234 N N . GLN I 2 181 ? 129.045 117.611 76.823 1.00 66.25 418 GLN M N 1
ATOM 11235 C CA . GLN I 2 181 ? 129.094 116.311 76.157 1.00 66.25 418 GLN M CA 1
ATOM 11236 C C . GLN I 2 181 ? 127.983 115.356 76.567 1.00 66.25 418 GLN M C 1
ATOM 11237 O O . GLN I 2 181 ? 127.819 114.327 75.900 1.00 66.25 418 GLN M O 1
ATOM 11243 N N . GLU I 2 182 ? 127.224 115.647 77.625 1.00 63.53 419 GLU M N 1
ATOM 11244 C CA . GLU I 2 182 ? 126.139 114.779 78.089 1.00 63.53 419 GLU M CA 1
ATOM 11245 C C . GLU I 2 182 ? 124.876 115.595 78.352 1.00 63.53 419 GLU M C 1
ATOM 11246 O O . GLU I 2 182 ? 124.419 115.695 79.501 1.00 63.53 419 GLU M O 1
ATOM 11252 N N . PRO I 2 183 ? 124.271 116.203 77.307 1.00 56.73 420 PRO M N 1
ATOM 11253 C CA . PRO I 2 183 ? 122.985 116.880 77.531 1.00 56.73 420 PRO M CA 1
ATOM 11254 C C . PRO I 2 183 ? 121.858 115.863 77.618 1.00 56.73 420 PRO M C 1
ATOM 11255 O O . PRO I 2 183 ? 120.937 116.005 78.432 1.00 56.73 420 PRO M O 1
ATOM 11259 N N . ASP I 2 184 ? 121.944 114.835 76.757 1.00 56.70 421 ASP M N 1
ATOM 11260 C CA . ASP I 2 184 ? 120.961 113.753 76.722 1.00 56.70 421 ASP M CA 1
ATOM 11261 C C . ASP I 2 184 ? 120.755 113.134 78.098 1.00 56.70 421 ASP M C 1
ATOM 11262 O O . ASP I 2 184 ? 119.649 112.686 78.426 1.00 56.70 421 ASP M O 1
ATOM 11267 N N . LYS I 2 185 ? 121.834 113.048 78.890 1.00 49.79 422 LYS M N 1
ATOM 11268 C CA . LYS I 2 185 ? 121.790 112.437 80.215 1.00 49.79 422 LYS M CA 1
ATOM 11269 C C . LYS I 2 185 ? 120.711 113.068 81.087 1.00 49.79 422 LYS M C 1
ATOM 11270 O O . LYS I 2 185 ? 120.091 112.379 81.906 1.00 49.79 422 LYS M O 1
ATOM 11276 N N . LEU I 2 186 ? 120.472 114.369 80.924 1.00 46.79 423 LEU M N 1
ATOM 11277 C CA . LEU I 2 186 ? 119.486 115.105 81.716 1.00 46.79 423 LEU M CA 1
ATOM 11278 C C . LEU I 2 186 ? 118.102 115.035 81.068 1.00 46.79 423 LEU M C 1
ATOM 11279 O O . LEU I 2 186 ? 117.442 116.050 80.844 1.00 46.79 423 LEU M O 1
ATOM 11284 N N . VAL I 2 187 ? 117.659 113.816 80.750 1.00 44.52 424 VAL M N 1
ATOM 11285 C CA . VAL I 2 187 ? 116.344 113.568 80.165 1.00 44.52 424 VAL M CA 1
ATOM 11286 C C . VAL I 2 187 ? 115.776 112.304 80.796 1.00 44.52 424 VAL M C 1
ATOM 11287 O O . VAL I 2 187 ? 116.161 111.188 80.428 1.00 44.52 424 VAL M O 1
ATOM 11291 N N . ARG I 2 188 ? 114.851 112.474 81.738 1.00 35.94 425 ARG M N 1
ATOM 11292 C CA . ARG I 2 188 ? 114.216 111.353 82.429 1.00 35.94 425 ARG M CA 1
ATOM 11293 C C . ARG I 2 188 ? 115.240 110.484 83.155 1.00 35.94 425 ARG M C 1
ATOM 11294 O O . ARG I 2 188 ? 115.545 109.373 82.720 1.00 35.94 425 ARG M O 1
#

CATH classification: 3.30.559.10

Organism: Neurospora crassa (strain ATCC 24698 / 74-OR23-1A / CBS 708.71 / DSM 1257 / FGSC 987) (NCBI:txid367110)

Radius of gyration: 39.78 Å; Cα contacts (8 Å, |Δi|>4): 2469; chains: 9; bounding box: 102×110×100 Å

Solvent-accessible surface area: 80242 Å² total; per-residue (Å²): 120,124,72,70,88,112,47,63,50,124,64,100,90,50,10,68,80,5,84,99,2,39,59,88,14,5,42,13,34,6,23,1,21,2,29,6,40,64,2,66,108,0,78,123,34,5,39,80,71,28,122,69,130,33,142,8,46,38,32,4,0,7,0,21,0,2,0,18,0,2,87,98,24,68,54,0,5,2,5,78,85,155,47,48,30,62,45,63,87,73,1,33,1,6,15,40,22,72,23,147,140,24,108,36,51,6,9,6,112,26,1,62,37,68,15,2,60,49,0,10,57,26,32,114,100,16,18,109,76,10,161,86,66,131,32,145,104,129,49,87,154,43,21,8,2,7,2,23,52,36,31,156,4,95,6,1,33,27,16,22,18,21,3,33,50,58,13,3,2,12,1,6,4,3,5,60,53,112,55,16,42,43,72,133,81,137,97,67,86,75,24,50,45,52,33,48,31,18,48,2,12,1,4,1,1,39,13,17,1,56,21,53,36,0,7,68,2,1,87,36,1,41,97,4,2,61,57,4,15,20,2,16,21,118,121,72,70,88,111,48,65,50,123,58,101,89,40,11,67,102,16,85,100,2,40,59,89,13,5,41,12,32,5,22,1,23,2,30,6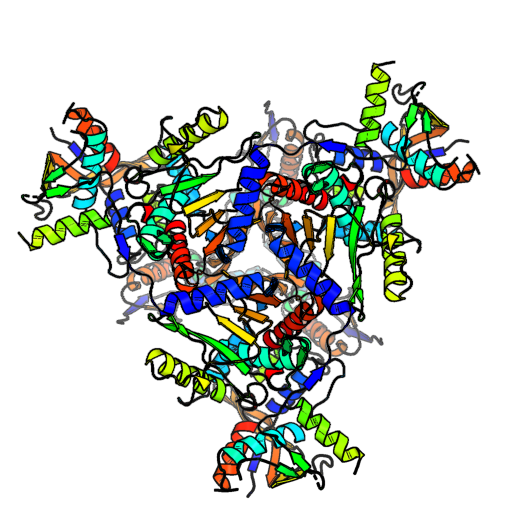,40,60,2,66,106,1,57,116,31,6,37,81,75,27,123,69,133,34,139,9,48,40,31,3,0,6,0,22,0,1,1,27,0,2,80,98,24,69,54,0,5,2,5,78,87,154,44,46,30,60,45,62,83,71,2,33,1,5,14,39,24,72,23,144,142,27,110,35,48,7,9,6,113,28,1,83,35,70,14,2,59,50,0,10,57,26,34,112,99,16,18,109,75,10,163,84,66,132,33,148,103,130,51,87,153,42,21,7,1,7,2,23,51,39,31,158,5,98,6,0,33,27,16,21,17,22,2,37,52,59,13,3,2,12,2,6,4,3,4,61,53,109,55,15,41,43,74,135,81,132,96,67,85,75,25,50,44,54,32,47,32,18,50,2,14,0,3,1,1,38,13,17,1,57,19,54,36,0,7,68,2,0,87,34,1,39,98,5,2,60,57,5,15,19,2,15,22,166,112,81,27,92,24,78,14,70,4,41,50,73,27,3,88,94,24,20,71,94,17,92,149,30,28,16,26,147,38,71,57,54,43,4,23,76,118,1,14,125,75,1,9,94,140,1,68,52,32,118,108,98,137,38,82,68,79,48,13,11,46,32,8,25,32,128,69,146,104,74,114,142,69,21,116,23,111,31,105,36,79,172,35,56,177,70,9,30,20,127,16,71,133,61,73,27,177,20,1,60,35,0,4,120,78,5,65,111,15,11,40,127,62,17,57,138,15,28,124,119,122,72,70,89,112,47,64,51,122,61,101,91,38,10,68,103,15,83,102,2,41,60,90,14,6,41,13,34,6,22,1,22,2,28,6,39,62,2,65,101,0,78,122,32,6,41,80,71,27,123,69,143,32,142,8,47,36,30,3,0,6,1,20,0,0,1,26,0,2,80,99,24,68,54,0,5,3,5,77,87,155,44,45,35,60,45,63,85,71,2,33,1,6,14,39,24,73,22,146,139,27,111,34,49,6,8,5,111,28,1,87,36,69,15,2,65,49,0,10,57,26,32,114,98,16,18,108,76,9,161,86,66,132,32,146,104,130,49,87,157,43,21,7,2,7,1,24,52,37,32,158,7,96,5,0,34,26,17,23,17,23,2,37,52,58,12,4,2,13,1,6,5,4,4,60,55,111,55,16,41,43,74,135,80,134,95,68,86,77,24,52,44,53,32,47,32,18,48,2,12,1,4,1,1,38,16,17,0,56,20,54,35,0,7,68,2,0,90,35,1,40,97,4,2,58,58,4,14,21,2,15,23,130,76,20,76,2,32,8,43,97,3,63,66,0,77,94,18,4,40,84,51,23,146,73,144,32,146,2,53,38,32,9,0,10,0,25,0,0,5,25,0,20,150,102,23,102,110,108,234,167,93,22,60,0,22,57,148,41,84,7,141,31,1,86,34,76,18,0,64,46,0,9,42,25,31,135,112,60,61,183,171,109,89,69,12,54,53,127,27,178,96,117,126,48,37,6,27,26,65,124,134,65,51,46,108,72,132,62,163,126,61,82,92,27,111,40,174,30,45,31,17,105,3,88,107,39,74,78,19,22,149,41,2,70,102,1,4,39,68,6,18,18,4,18,35,165,109,80,26,92,24,78,15,69,4,44,51,73,28,4,89,93,23,19,73,93,16,94,151,33,30,18,30,143,36,71,57,54,44,4,23,77,118,0,14,125,76,1,9,95,141,2,61,50,32,120,107,100,139,36,83,68,79,42,16,15,42,28,4,28,25,138,50,140,124,75,116,141,68,20,120,22,108,32,107,35,80,172,35,56,175,72,9,29,22,126,16,71,135,64,73,31,173,20,2,60,35,0,5,120,77,4,58,111,14,11,81,111,61,16,61,138,14,26,123,132,75,20,74,2,33,7,41,112,2,61,68,0,78,94,18,5,41,82,48,23,148,72,142,32,146,1,53,40,32,9,1,11,0,23,0,1,2,26,0,21,80,104,23,105,112,103,236,156,93,13,60,0,21,58,148,39,80,6,143,31,1,84,35,77,17,0,63,47,0,10,57,26,30,135,112,62,59,183,154,110,91,68,13,56,55,129,28,179,96,116,125,48,35,6,28,27,63,124,134,66,52,47,111,70,131,64,166,129,61,81,90,28,111,39,172,31,45,33,17,106,4,88,105,38,74,79,19,23,148,36,2,67,101,2,4,40,68,7,20,22,4,21,31,133,76,20,75,3,32,7,42,90,2,59,62,0,71,91,19,4,39,83,49,22,147,73,143,30,142,2,58,40,32,9,0,10,0,22,0,1,5,23,0,22,142,98,24,104,111,104,236,167,94,24,61,0,21,55,148,39,82,6,142,30,1,82,33,76,17,0,64,46,0,10,59,28,31,134,95,59,60,180,154,108,90,69,13,56,54,127,26,179,96,118,126,50,37,7,28,27,63,124,134,65,54,44,109,71,129,65,167,126,60,82,90,26,111,40,171,30,45,31,16,106,3,89,107,39,75,80,19,23,148,37,3,69,100,3,4,42,70,6,21,21,3,19,28,166,111,82,26,91,22,78,14,68,4,49,51,72,30,3,90,94,27,20,71,92,17,91,149,32,32,19,31,145,37,71,56,54,44,4,23,77,119,1,14,125,75,1,10,96,141,2,67,51,31,117,106,97,140,36,83,69,78,42,16,13,41,31,7,23,25,131,49,147,123,74,117,146,69,20,117,23,111,30,107,34,79,170,36,56,176,72,9,30,20,125,17,71,132,62,73,27,176,20,1,60,36,1,5,120,78,5,54,110,14,10,52,124,60,16,62,137,14,28,126

B-factor: mean 30.7, std 23.71, range [0.8, 96.83]